Protein AF-A0A9E6DM72-F1 (afdb_monomer_lite)

Secondary structure (DSSP, 8-state):
---------------------------------------------------EEEEE-------EEEEEEEE--STT-HHHHHHHHHHHHHHHHHHHSPPEEE--TT-TT---------SSTTSPPPTTEEESS----EEEEEEEES-B--TTSSTTSGGGGGG--GGGB-TT------SSS---TT-SSSSEETTT---HHHHHHHHHHT-S-S-SS--HHHHHHHHHT-SS-BS-EEEEE-GGG-SEEEEE-SSB-HHHHHHHHHH--TTSEEEEEEE-SS----BPSSBTGGGGG-TT-PPBPBPTHHHH-TTSTT--BTTSPPPTTS--TTT-GGGEETTEET--B--GGGS-GGGTTSSHHHHHS---BPPTHHHHHHHH-SEEETTSTT---GGG--TTTEEE-GGGS-SS-S-PPPP-GGGS-EEEEEEESS-HHHHBPPPPSS-TT---BPPGGGS-HHHHT-BTTSSSPBPPSSGGGS--SSPPTTS--TT-SS--TTT-TT-S-----SSS--PPPSEEEEEEEEEE--STT-SS-S--HHHHHTT---GGGB-TTS-B-SEEEEEEE---HHHHHHHHHH-TTEEEEESS-SBSS-TTSTTBTTHHHHHHHHHHHHHHHS----SSPPPEES-GGGT--EESEEEEEEEES-GGG----STTEEEPPTTTHHHHHHHHHHTTTTSSSS-GGGEEEEEEPBTTSSTTSHHHHHHTT-SS-SSSEEEEEBGGGTBS-GGGS-TTHHHH---EEEEE-TTS-SSPTTPEEEEEEES----

Structure (mmCIF, N/CA/C/O backbone):
data_AF-A0A9E6DM72-F1
#
_entry.id   AF-A0A9E6DM72-F1
#
loop_
_atom_site.group_PDB
_atom_site.id
_atom_site.type_symbol
_atom_site.label_atom_id
_atom_site.label_alt_id
_atom_site.label_comp_id
_atom_site.label_asym_id
_atom_site.label_entity_id
_atom_site.label_seq_id
_atom_site.pdbx_PDB_ins_code
_atom_site.Cartn_x
_atom_site.Cartn_y
_atom_site.Cartn_z
_atom_site.occupancy
_atom_site.B_iso_or_equiv
_atom_site.auth_seq_id
_atom_site.auth_comp_id
_atom_site.auth_asym_id
_atom_site.auth_atom_id
_atom_site.pdbx_PDB_model_num
ATOM 1 N N . MET A 1 1 ? 56.406 -22.895 -2.300 1.00 35.78 1 MET A N 1
ATOM 2 C CA . MET A 1 1 ? 57.219 -22.520 -1.118 1.00 35.78 1 MET A CA 1
ATOM 3 C C . MET A 1 1 ? 56.284 -22.566 0.084 1.00 35.78 1 MET A C 1
ATOM 5 O O . MET A 1 1 ? 55.246 -21.938 0.012 1.00 35.78 1 MET A O 1
ATOM 9 N N . LYS A 1 2 ? 56.427 -23.560 0.980 1.00 28.47 2 LYS A N 1
ATOM 10 C CA . LYS A 1 2 ? 56.952 -23.390 2.361 1.00 28.47 2 LYS A CA 1
ATOM 11 C C . LYS A 1 2 ? 56.254 -22.221 3.076 1.00 28.47 2 LYS A C 1
ATOM 13 O O . LYS A 1 2 ? 56.438 -21.104 2.628 1.00 28.47 2 LYS A O 1
ATOM 18 N N . ARG A 1 3 ? 55.531 -22.354 4.188 1.00 29.00 3 ARG A N 1
ATOM 19 C CA . ARG A 1 3 ? 55.468 -23.288 5.345 1.00 29.00 3 ARG A CA 1
ATOM 20 C C . ARG A 1 3 ? 54.250 -22.790 6.171 1.00 29.00 3 ARG A C 1
ATOM 22 O O . ARG A 1 3 ? 53.951 -21.613 6.061 1.00 29.00 3 ARG A O 1
ATOM 29 N N . ASN A 1 4 ? 53.529 -23.502 7.033 1.00 29.28 4 ASN A N 1
ATOM 30 C CA . ASN A 1 4 ? 53.661 -24.792 7.713 1.00 29.28 4 ASN A CA 1
ATOM 31 C C . ASN A 1 4 ? 52.232 -25.183 8.167 1.00 29.28 4 ASN A C 1
ATOM 33 O O . ASN A 1 4 ? 51.534 -24.356 8.735 1.00 29.28 4 ASN A O 1
ATOM 37 N N . GLN A 1 5 ? 51.738 -26.349 7.748 1.00 29.00 5 GLN A N 1
ATOM 38 C CA . GLN A 1 5 ? 51.547 -27.564 8.569 1.00 29.00 5 GLN A CA 1
ATOM 39 C C . GLN A 1 5 ? 50.177 -27.685 9.274 1.00 29.00 5 GLN A C 1
ATOM 41 O O . GLN A 1 5 ? 50.015 -27.418 10.455 1.00 29.00 5 GLN A O 1
ATOM 46 N N . LEU A 1 6 ? 49.222 -28.184 8.488 1.00 28.50 6 LEU A N 1
ATOM 47 C CA . LEU A 1 6 ? 48.211 -29.205 8.827 1.00 28.50 6 LEU A CA 1
ATOM 48 C C . LEU A 1 6 ? 48.907 -30.572 9.143 1.00 28.50 6 LEU A C 1
ATOM 50 O O . LEU A 1 6 ? 50.114 -30.651 8.885 1.00 28.50 6 LEU A O 1
ATOM 54 N N . PRO A 1 7 ? 48.235 -31.704 9.498 1.00 48.56 7 PRO A N 1
ATOM 55 C CA . PRO A 1 7 ? 46.843 -31.945 9.951 1.00 48.56 7 PRO A CA 1
ATOM 56 C C . PRO A 1 7 ? 46.633 -33.145 10.953 1.00 48.56 7 PRO A C 1
ATOM 58 O O . PRO A 1 7 ? 47.571 -33.823 11.358 1.00 48.56 7 PRO A O 1
ATOM 61 N N . THR A 1 8 ? 45.346 -33.441 11.242 1.00 28.14 8 THR A N 1
ATOM 62 C CA . THR A 1 8 ? 44.664 -34.776 11.328 1.00 28.14 8 THR A CA 1
ATOM 63 C C . THR A 1 8 ? 45.021 -35.827 12.402 1.00 28.14 8 THR A C 1
ATOM 65 O O . THR A 1 8 ? 46.090 -36.422 12.359 1.00 28.14 8 THR A O 1
ATOM 68 N N . SER A 1 9 ? 44.048 -36.113 13.297 1.00 30.16 9 SER A N 1
ATOM 69 C CA . SER A 1 9 ? 43.137 -37.306 13.390 1.00 30.16 9 SER A CA 1
ATOM 70 C C . SER A 1 9 ? 43.592 -38.668 12.795 1.00 30.16 9 SER A C 1
ATOM 72 O O . SER A 1 9 ? 44.440 -38.643 11.909 1.00 30.16 9 SER A O 1
ATOM 74 N N . PRO A 1 10 ? 42.955 -39.848 13.050 1.00 50.75 10 PRO A N 1
ATOM 75 C CA . PRO A 1 10 ? 41.972 -40.306 14.066 1.00 50.75 10 PRO A CA 1
ATOM 76 C C . PRO A 1 10 ? 42.389 -41.654 14.738 1.00 50.75 10 PRO A C 1
ATOM 78 O O . PRO A 1 10 ? 43.410 -42.240 14.394 1.00 50.75 10 PRO A O 1
ATOM 81 N N . SER A 1 11 ? 41.552 -42.222 15.628 1.00 26.94 11 SER A N 1
ATOM 82 C CA . SER A 1 11 ? 40.968 -43.589 15.482 1.00 26.94 11 SER A CA 1
ATOM 83 C C . SER A 1 11 ? 40.665 -44.352 16.800 1.00 26.94 11 SER A C 1
ATOM 85 O O . SER A 1 11 ? 41.531 -44.783 17.547 1.00 26.94 11 SER A O 1
ATOM 87 N N . THR A 1 12 ? 39.358 -44.541 17.024 1.00 30.56 12 THR A N 1
ATOM 88 C CA . THR A 1 12 ? 38.622 -45.786 17.354 1.00 30.56 12 THR A CA 1
ATOM 89 C C . THR A 1 12 ? 38.929 -46.682 18.578 1.00 30.56 12 THR A C 1
ATOM 91 O O . THR A 1 12 ? 39.859 -47.472 18.582 1.00 30.56 12 THR A O 1
ATOM 94 N N . ARG A 1 13 ? 37.883 -46.764 19.426 1.00 32.84 13 ARG A N 1
ATOM 95 C CA . ARG A 1 13 ? 37.069 -47.952 19.816 1.00 32.84 13 ARG A CA 1
ATOM 96 C C . ARG A 1 13 ? 37.582 -48.992 20.845 1.00 32.84 13 ARG A C 1
ATOM 98 O O . ARG A 1 13 ? 38.429 -49.819 20.556 1.00 32.84 13 ARG A O 1
ATOM 105 N N . ARG A 1 14 ? 36.712 -49.125 21.867 1.00 33.16 14 ARG A N 1
ATOM 106 C CA . ARG A 1 14 ? 36.041 -50.337 22.419 1.00 33.16 14 ARG A CA 1
ATOM 107 C C . ARG A 1 14 ? 36.717 -51.208 23.507 1.00 33.16 14 ARG A C 1
ATOM 109 O O . ARG A 1 14 ? 37.596 -52.002 23.224 1.00 33.16 14 ARG A O 1
ATOM 116 N N . ARG A 1 15 ? 35.987 -51.226 24.641 1.00 35.81 15 ARG A N 1
ATOM 117 C CA . ARG A 1 15 ? 35.419 -52.356 25.430 1.00 35.81 15 ARG A CA 1
ATOM 118 C C . ARG A 1 15 ? 36.288 -53.190 26.402 1.00 35.81 15 ARG A C 1
ATOM 120 O O . ARG A 1 15 ? 37.196 -53.890 25.987 1.00 35.81 15 ARG A O 1
ATOM 127 N N . ALA A 1 16 ? 35.712 -53.279 27.616 1.00 32.38 16 ALA A N 1
ATOM 128 C CA . ALA A 1 16 ? 35.421 -54.468 28.447 1.00 32.38 16 ALA A CA 1
ATOM 129 C C . ALA A 1 16 ? 36.362 -54.837 29.622 1.00 32.38 16 ALA A C 1
ATOM 131 O O . ALA A 1 16 ? 37.510 -55.187 29.398 1.00 32.38 16 ALA A O 1
ATOM 132 N N . SER A 1 17 ? 35.756 -54.832 30.833 1.00 35.91 17 SER A N 1
ATOM 133 C CA . SER A 1 17 ? 35.647 -55.936 31.832 1.00 35.91 17 SER A CA 1
ATOM 134 C C . SER A 1 17 ? 36.943 -56.549 32.400 1.00 35.91 17 SER A C 1
ATOM 136 O O . SER A 1 17 ? 37.847 -56.850 31.642 1.00 35.91 17 SER A O 1
ATOM 138 N N . SER A 1 18 ? 37.154 -56.911 33.672 1.00 33.75 18 SER A N 1
ATOM 139 C CA . SER A 1 18 ? 36.399 -57.103 34.929 1.00 33.75 18 SER A CA 1
ATOM 140 C C . SER A 1 18 ? 37.449 -57.331 36.044 1.00 33.75 18 SER A C 1
ATOM 142 O O . SER A 1 18 ? 38.525 -57.822 35.713 1.00 33.75 18 SER A O 1
ATOM 144 N N . ALA A 1 19 ? 37.142 -57.137 37.339 1.00 34.44 19 ALA A N 1
ATOM 145 C CA . ALA A 1 19 ? 37.721 -57.960 38.425 1.00 34.44 19 ALA A CA 1
ATOM 146 C C . ALA A 1 19 ? 37.009 -57.765 39.781 1.00 34.44 19 ALA A C 1
ATOM 148 O O . ALA A 1 19 ? 36.795 -56.648 40.238 1.00 34.44 19 ALA A O 1
ATOM 149 N N . VAL A 1 20 ? 36.697 -58.896 40.415 1.00 39.81 20 VAL A N 1
ATOM 150 C CA . VAL A 1 20 ? 36.174 -59.107 41.778 1.00 39.81 20 VAL A CA 1
ATOM 151 C C . VAL A 1 20 ? 37.319 -59.653 42.643 1.00 39.81 20 VAL A C 1
ATOM 153 O O . VAL A 1 20 ? 38.138 -60.384 42.096 1.00 39.81 20 VAL A O 1
ATOM 156 N N . VAL A 1 21 ? 37.350 -59.368 43.957 1.00 34.91 21 VAL A N 1
ATOM 157 C CA . VAL A 1 21 ? 37.749 -60.284 45.063 1.00 34.91 21 VAL A CA 1
ATOM 158 C C . VAL A 1 21 ? 37.492 -59.604 46.424 1.00 34.91 21 VAL A C 1
ATOM 160 O O . VAL A 1 21 ? 37.647 -58.396 46.572 1.00 34.91 21 VAL A O 1
ATOM 163 N N . ALA A 1 22 ? 37.067 -60.414 47.399 1.00 34.44 22 ALA A N 1
ATOM 164 C CA . ALA A 1 22 ? 36.595 -60.074 48.742 1.00 34.44 22 ALA A CA 1
ATOM 165 C C . ALA A 1 22 ? 37.579 -60.477 49.870 1.00 34.44 22 ALA A C 1
ATOM 167 O O . ALA A 1 22 ? 38.484 -61.276 49.638 1.00 34.44 22 ALA A O 1
ATOM 168 N N . GLY A 1 23 ? 37.302 -60.023 51.106 1.00 33.34 23 GLY A N 1
ATOM 169 C CA . GLY A 1 23 ? 37.720 -60.641 52.389 1.00 33.34 23 GLY A CA 1
ATOM 170 C C . GLY A 1 23 ? 38.287 -59.629 53.407 1.00 33.34 23 GLY A C 1
ATOM 171 O O . GLY A 1 23 ? 39.307 -59.019 53.125 1.00 33.34 23 GLY A O 1
ATOM 172 N N . LEU A 1 24 ? 37.590 -59.243 54.492 1.00 35.78 24 LEU A N 1
ATOM 173 C CA . LEU A 1 24 ? 37.243 -59.927 55.769 1.00 35.78 24 LEU A CA 1
ATOM 174 C C . LEU A 1 24 ? 38.310 -59.794 56.881 1.00 35.78 24 LEU A C 1
ATOM 176 O O . LEU A 1 24 ? 39.439 -60.238 56.710 1.00 35.78 24 LEU A O 1
ATOM 180 N N . GLY A 1 25 ? 37.895 -59.306 58.062 1.00 29.77 25 GLY A N 1
ATOM 181 C CA . GLY A 1 25 ? 38.597 -59.522 59.341 1.00 29.77 25 GLY A CA 1
ATOM 182 C C . GLY A 1 25 ? 38.364 -58.436 60.402 1.00 29.77 25 GLY A C 1
ATOM 183 O O . GLY A 1 25 ? 38.851 -57.324 60.252 1.00 29.77 25 GLY A O 1
ATOM 184 N N . ALA A 1 26 ? 37.653 -58.771 61.485 1.00 36.16 26 ALA A N 1
ATOM 185 C CA . ALA A 1 26 ? 37.288 -57.895 62.607 1.00 36.16 26 ALA A CA 1
ATOM 186 C C . ALA A 1 26 ? 37.856 -58.395 63.952 1.00 36.16 26 ALA A C 1
ATOM 188 O O . ALA A 1 26 ? 38.023 -59.602 64.110 1.00 36.16 26 ALA A O 1
ATOM 189 N N . ALA A 1 27 ? 38.076 -57.475 64.909 1.00 35.88 27 ALA A N 1
ATOM 190 C CA . ALA A 1 27 ? 38.128 -57.638 66.384 1.00 35.88 27 ALA A CA 1
ATOM 191 C C . ALA A 1 27 ? 38.631 -56.312 67.022 1.00 35.88 27 ALA A C 1
ATOM 193 O O . ALA A 1 27 ? 39.508 -55.696 66.433 1.00 35.88 27 ALA A O 1
ATOM 194 N N . SER A 1 28 ? 38.315 -55.821 68.230 1.00 33.97 28 SER A N 1
ATOM 195 C CA . SER A 1 28 ? 37.180 -55.803 69.184 1.00 33.97 28 SER A CA 1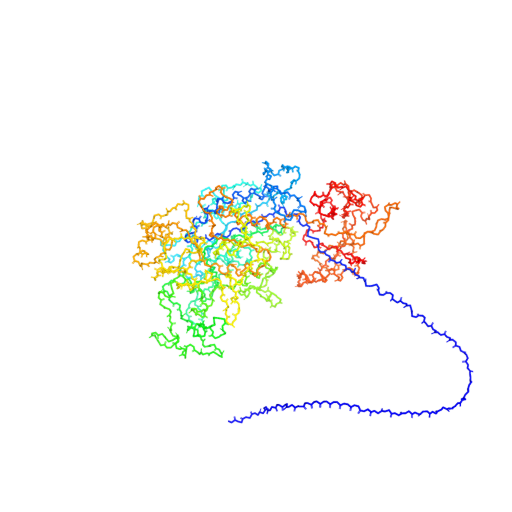
ATOM 196 C C . SER A 1 28 ? 37.674 -55.060 70.464 1.00 33.97 28 SER A C 1
ATOM 198 O O . SER A 1 28 ? 38.885 -55.055 70.677 1.00 33.97 28 SER A O 1
ATOM 200 N N . VAL A 1 29 ? 36.752 -54.574 71.335 1.00 37.91 29 VAL A N 1
ATOM 201 C CA . VAL A 1 29 ? 36.898 -54.075 72.756 1.00 37.91 29 VAL A CA 1
ATOM 202 C C . VAL A 1 29 ? 37.046 -52.530 72.910 1.00 37.91 29 VAL A C 1
ATOM 204 O O . VAL A 1 29 ? 37.916 -51.968 72.266 1.00 37.91 29 VAL A O 1
ATOM 207 N N . ALA A 1 30 ? 36.334 -51.739 73.749 1.00 35.72 30 ALA A N 1
ATOM 208 C CA . ALA A 1 30 ? 35.178 -51.869 74.669 1.00 35.72 30 ALA A CA 1
ATOM 209 C C . ALA A 1 30 ? 34.698 -50.471 75.203 1.00 35.72 30 ALA A C 1
ATOM 211 O O . ALA A 1 30 ? 35.541 -49.610 75.412 1.00 35.72 30 ALA A O 1
ATOM 212 N N . VAL A 1 31 ? 33.373 -50.329 75.467 1.00 40.16 31 VAL A N 1
ATOM 213 C CA . VAL A 1 31 ? 32.625 -49.603 76.558 1.00 40.16 31 VAL A CA 1
ATOM 214 C C . VAL A 1 31 ? 32.970 -48.131 76.903 1.00 40.16 31 VAL A C 1
ATOM 216 O O . VAL A 1 31 ? 34.125 -47.813 77.120 1.00 40.16 31 VAL A O 1
ATOM 219 N N . ALA A 1 32 ? 32.072 -47.193 77.242 1.00 40.47 32 ALA A N 1
ATOM 220 C CA . ALA A 1 32 ? 30.663 -46.837 76.996 1.00 40.47 32 ALA A CA 1
ATOM 221 C C . ALA A 1 32 ? 30.459 -45.463 77.682 1.00 40.47 32 ALA A C 1
ATOM 223 O O . ALA A 1 32 ? 30.837 -45.338 78.843 1.00 40.47 32 ALA A O 1
ATOM 224 N N . LEU A 1 33 ? 29.824 -44.477 77.035 1.00 35.84 33 LEU A N 1
ATOM 225 C CA . LEU A 1 33 ? 29.130 -43.355 77.694 1.00 35.84 33 LEU A CA 1
ATOM 226 C C . LEU A 1 33 ? 27.946 -42.915 76.818 1.00 35.84 33 LEU A C 1
ATOM 228 O O . LEU A 1 33 ? 28.088 -42.725 75.614 1.00 35.84 33 LEU A O 1
ATOM 232 N N . MET A 1 34 ? 26.773 -42.819 77.443 1.00 44.66 34 MET A N 1
ATOM 233 C CA . MET A 1 34 ? 25.487 -42.464 76.841 1.00 44.66 34 MET A CA 1
ATOM 234 C C . MET A 1 34 ? 25.328 -40.952 76.642 1.00 44.66 34 MET A C 1
ATOM 236 O O . MET A 1 34 ? 25.550 -40.212 77.597 1.00 44.66 34 MET A O 1
ATOM 240 N N . SER A 1 35 ? 24.800 -40.531 75.485 1.00 40.69 35 SER A N 1
ATOM 241 C CA . SER A 1 35 ? 23.824 -39.430 75.360 1.00 40.69 35 SER A CA 1
ATOM 242 C C . SER A 1 35 ? 23.337 -39.235 73.910 1.00 40.69 35 SER A C 1
ATOM 244 O O . SER A 1 35 ? 24.127 -39.018 73.001 1.00 40.69 35 SER A O 1
ATOM 246 N N . GLY A 1 36 ? 22.009 -39.255 73.727 1.00 34.88 36 GLY A N 1
ATOM 247 C CA . GLY A 1 36 ? 21.295 -38.459 72.716 1.00 34.88 36 GLY A CA 1
ATOM 248 C C . GLY A 1 36 ? 21.151 -39.028 71.301 1.00 34.88 36 GLY A C 1
ATOM 249 O O . GLY A 1 36 ? 21.964 -38.745 70.430 1.00 34.88 36 GLY A O 1
ATOM 250 N N . CYS A 1 37 ? 20.034 -39.710 71.035 1.00 46.16 37 CYS A N 1
ATOM 251 C CA . CYS A 1 37 ? 19.477 -39.803 69.683 1.00 46.16 37 CYS A CA 1
ATOM 252 C C . CYS A 1 37 ? 19.001 -38.408 69.242 1.00 46.16 37 CYS A C 1
ATOM 254 O O . CYS A 1 37 ? 18.151 -37.819 69.907 1.00 46.16 37 CYS A O 1
ATOM 256 N N . LEU A 1 38 ? 19.513 -37.897 68.123 1.00 38.41 38 LEU A N 1
ATOM 257 C CA . LEU A 1 38 ? 18.875 -36.826 67.355 1.00 38.41 38 LEU A CA 1
ATOM 258 C C . LEU A 1 38 ? 18.624 -37.347 65.942 1.00 38.41 38 LEU A C 1
ATOM 260 O O . LEU A 1 38 ? 19.313 -36.996 64.988 1.00 38.41 38 LEU A O 1
ATOM 264 N N . GLU A 1 39 ? 17.621 -38.210 65.826 1.00 40.19 39 GLU A N 1
ATOM 265 C CA . GLU A 1 39 ? 16.926 -38.425 64.563 1.00 40.19 39 GLU A CA 1
ATOM 266 C C . GLU A 1 39 ? 16.095 -37.164 64.320 1.00 40.19 39 GLU A C 1
ATOM 268 O O . GLU A 1 39 ? 15.029 -36.960 64.900 1.00 40.19 39 GLU A O 1
ATOM 273 N N . ARG A 1 40 ? 16.661 -36.232 63.552 1.00 35.94 40 ARG A N 1
ATOM 274 C CA . ARG A 1 40 ? 15.942 -35.051 63.082 1.00 35.94 40 ARG A CA 1
ATOM 275 C C . ARG A 1 40 ? 14.946 -35.561 62.033 1.00 35.94 40 ARG A C 1
ATOM 277 O O . ARG A 1 40 ? 15.410 -36.101 61.028 1.00 35.94 40 ARG A O 1
ATOM 284 N N . PRO A 1 41 ? 13.621 -35.441 62.228 1.00 37.75 41 PRO A N 1
ATOM 285 C CA . PRO A 1 41 ? 12.694 -35.799 61.173 1.00 37.75 41 PRO A CA 1
ATOM 286 C C . PRO A 1 41 ? 12.958 -34.837 60.020 1.00 37.75 41 PRO A C 1
ATOM 288 O O . PRO A 1 41 ? 12.916 -33.617 60.196 1.00 37.75 41 PRO A O 1
ATOM 291 N N . VAL A 1 42 ? 13.275 -35.383 58.850 1.00 43.62 42 VAL A N 1
ATOM 292 C CA . VAL A 1 42 ? 13.156 -34.629 57.608 1.00 43.62 42 VAL A CA 1
ATOM 293 C C . VAL A 1 42 ? 11.663 -34.376 57.456 1.00 43.62 42 VAL A C 1
ATOM 295 O O . VAL A 1 42 ? 10.901 -35.304 57.193 1.00 43.62 42 VAL A O 1
ATOM 298 N N . ALA A 1 43 ? 11.236 -33.142 57.723 1.00 38.56 43 ALA A N 1
ATOM 299 C CA . ALA A 1 43 ? 9.917 -32.696 57.318 1.00 38.56 43 ALA A CA 1
ATOM 300 C C . ALA A 1 43 ? 9.830 -32.918 55.806 1.00 38.56 43 ALA A C 1
ATOM 302 O O . ALA A 1 43 ? 10.712 -32.467 55.071 1.00 38.56 43 ALA A O 1
ATOM 303 N N . GLY A 1 44 ? 8.816 -33.656 55.357 1.00 35.34 44 GLY A N 1
ATOM 304 C CA . GLY A 1 44 ? 8.468 -33.669 53.947 1.00 35.34 44 GLY A CA 1
ATOM 305 C C . GLY A 1 44 ? 8.187 -32.229 53.551 1.00 35.34 44 GLY A C 1
ATOM 306 O O . GLY A 1 44 ? 7.218 -31.639 54.020 1.00 35.34 44 GLY A O 1
ATOM 307 N N . ILE A 1 45 ? 9.079 -31.642 52.760 1.00 30.84 45 ILE A N 1
ATOM 308 C CA . ILE A 1 45 ? 8.734 -30.457 51.993 1.00 30.84 45 ILE A CA 1
ATOM 309 C C . ILE A 1 45 ? 7.814 -31.008 50.914 1.00 30.84 45 ILE A C 1
ATOM 311 O O . ILE A 1 45 ? 8.287 -31.693 50.010 1.00 30.84 45 ILE A O 1
ATOM 315 N N . GLU A 1 46 ? 6.508 -30.793 51.050 1.00 28.34 46 GLU A N 1
ATOM 316 C CA . GLU A 1 46 ? 5.648 -30.788 49.874 1.00 28.34 46 GLU A CA 1
ATOM 317 C C . GLU A 1 46 ? 6.136 -29.612 49.024 1.00 28.34 46 GLU A C 1
ATOM 319 O O . GLU A 1 46 ? 6.036 -28.467 49.480 1.00 28.34 46 GLU A O 1
ATOM 324 N N . PRO A 1 47 ? 6.747 -29.842 47.848 1.00 29.52 47 PRO A N 1
ATOM 325 C CA . PRO A 1 47 ? 7.034 -28.742 46.954 1.00 29.52 47 PRO A CA 1
ATOM 326 C C . PRO A 1 47 ? 5.677 -28.215 46.491 1.00 29.52 47 PRO A C 1
ATOM 328 O O . PRO A 1 47 ? 5.034 -28.805 45.629 1.00 29.52 47 PRO A O 1
ATOM 331 N N . ARG A 1 48 ? 5.211 -27.118 47.090 1.00 31.62 48 ARG A N 1
ATOM 332 C CA . ARG A 1 48 ? 4.207 -26.284 46.443 1.00 31.62 48 ARG A CA 1
ATOM 333 C C . ARG A 1 48 ? 4.946 -25.546 45.341 1.00 31.62 48 ARG A C 1
ATOM 335 O O . ARG A 1 48 ? 5.656 -24.583 45.615 1.00 31.62 48 ARG A O 1
ATOM 342 N N . THR A 1 49 ? 4.844 -26.035 44.111 1.00 38.09 49 THR A N 1
ATOM 343 C CA . THR A 1 49 ? 5.063 -25.166 42.961 1.00 38.09 49 THR A CA 1
ATOM 344 C C . THR A 1 49 ? 3.980 -24.099 43.058 1.00 38.09 49 THR A C 1
ATOM 346 O O . THR A 1 49 ? 2.791 -24.399 42.963 1.00 38.09 49 THR A O 1
ATOM 349 N N . THR A 1 50 ? 4.360 -22.862 43.365 1.00 43.44 50 THR A N 1
ATOM 350 C CA . THR A 1 50 ? 3.477 -21.717 43.155 1.00 43.44 50 THR A CA 1
ATOM 351 C C . THR A 1 50 ? 3.338 -21.581 41.647 1.00 43.44 50 THR A C 1
ATOM 353 O O . THR A 1 50 ? 4.130 -20.893 41.012 1.00 43.44 50 THR A O 1
ATOM 356 N N . ASN A 1 51 ? 2.403 -22.327 41.059 1.00 50.50 51 ASN A N 1
ATOM 357 C CA . ASN A 1 51 ? 1.975 -22.097 39.689 1.00 50.50 51 ASN A CA 1
ATOM 358 C C . ASN A 1 51 ? 1.274 -20.739 39.715 1.00 50.50 51 ASN A C 1
ATOM 360 O O . ASN A 1 51 ? 0.115 -20.642 40.122 1.00 50.50 51 ASN A O 1
ATOM 364 N N . VAL A 1 52 ? 2.040 -19.688 39.429 1.00 54.16 52 VAL A N 1
ATOM 365 C CA . VAL A 1 52 ? 1.513 -18.350 39.198 1.00 54.16 52 VAL A CA 1
ATOM 366 C C . VAL A 1 52 ? 1.252 -18.280 37.711 1.00 54.16 52 VAL A C 1
ATOM 368 O O . VAL A 1 52 ? 2.190 -18.314 36.919 1.00 54.16 52 VAL A O 1
ATOM 371 N N . PHE A 1 53 ? -0.015 -18.262 37.337 1.00 58.84 53 PHE A N 1
ATOM 372 C CA . PHE A 1 53 ? -0.388 -18.024 35.954 1.00 58.84 53 PHE A CA 1
ATOM 373 C C . PHE A 1 53 ? -0.678 -16.537 35.793 1.00 58.84 53 PHE A C 1
ATOM 375 O O . PHE A 1 53 ? -1.431 -15.983 36.596 1.00 58.84 53 PHE A O 1
ATOM 382 N N . VAL A 1 54 ? -0.103 -15.919 34.767 1.00 55.75 54 VAL A N 1
ATOM 383 C CA . VAL A 1 54 ? -0.284 -14.503 34.446 1.00 55.75 54 VAL A CA 1
ATOM 384 C C . VAL A 1 54 ? -0.770 -14.395 33.011 1.00 55.75 54 VAL A C 1
ATOM 386 O O . VAL A 1 54 ? -0.148 -14.968 32.124 1.00 55.75 54 VAL A O 1
ATOM 389 N N . ASP A 1 55 ? -1.860 -13.666 32.798 1.00 57.59 55 ASP A N 1
ATOM 390 C CA . ASP A 1 55 ? -2.386 -13.384 31.461 1.00 57.59 55 ASP A CA 1
ATOM 391 C C . ASP A 1 55 ? -2.796 -11.923 31.332 1.00 57.59 55 ASP A C 1
ATOM 393 O O . ASP A 1 55 ? -3.144 -11.267 32.318 1.00 57.59 55 ASP A O 1
ATOM 397 N N . ARG A 1 56 ? -2.678 -11.388 30.121 1.00 60.22 56 ARG A N 1
ATOM 398 C CA . ARG A 1 56 ? -2.941 -9.985 29.828 1.00 60.22 56 ARG A CA 1
ATOM 399 C C . ARG A 1 56 ? -4.415 -9.813 29.509 1.00 60.22 56 ARG A C 1
ATOM 401 O O . ARG A 1 56 ? -4.945 -10.445 28.603 1.00 60.22 56 ARG A O 1
ATOM 408 N N . ILE A 1 57 ? -5.049 -8.854 30.170 1.00 60.22 57 ILE A N 1
ATOM 409 C CA . ILE A 1 57 ? -6.424 -8.499 29.841 1.00 60.22 57 ILE A CA 1
ATOM 410 C C . ILE A 1 57 ? -6.394 -7.468 28.708 1.00 60.22 57 ILE A C 1
ATOM 412 O O . ILE A 1 57 ? -5.919 -6.343 28.877 1.00 60.22 57 ILE A O 1
ATOM 416 N N . GLN A 1 58 ? -6.871 -7.868 27.530 1.00 53.59 58 GLN A N 1
ATOM 417 C CA . GLN A 1 58 ? -7.084 -6.987 26.378 1.00 53.59 58 GLN A CA 1
ATOM 418 C C . GLN A 1 58 ? -8.390 -6.214 26.609 1.00 53.59 58 GLN A C 1
ATOM 420 O O . GLN A 1 58 ? -9.473 -6.717 26.336 1.00 53.59 58 GLN A O 1
ATOM 425 N N . GLN A 1 59 ? -8.285 -5.031 27.215 1.00 50.16 59 GLN A N 1
ATOM 426 C CA . GLN A 1 59 ? -9.425 -4.298 27.781 1.00 50.16 59 GLN A CA 1
ATOM 427 C C . GLN A 1 59 ? -9.935 -3.119 26.964 1.00 50.16 59 GLN A C 1
ATOM 429 O O . GLN A 1 59 ? -10.927 -2.509 27.353 1.00 50.16 59 GLN A O 1
ATOM 434 N N . ASN A 1 60 ? -9.302 -2.772 25.850 1.00 47.72 60 ASN A N 1
ATOM 435 C CA . ASN A 1 60 ? -9.742 -1.589 25.133 1.00 47.72 60 ASN A CA 1
ATOM 436 C C . ASN A 1 60 ? -11.016 -1.945 24.362 1.00 47.72 60 ASN A C 1
ATOM 438 O O . ASN A 1 60 ? -10.950 -2.595 23.324 1.00 47.72 60 ASN A O 1
ATOM 442 N N . ALA A 1 61 ? -12.173 -1.510 24.864 1.00 54.47 61 ALA A N 1
ATOM 443 C CA . ALA A 1 61 ? -13.288 -1.198 23.986 1.00 54.47 61 ALA A CA 1
ATOM 444 C C . ALA A 1 61 ? -12.790 -0.063 23.082 1.00 54.47 61 ALA A C 1
ATOM 446 O O . ALA A 1 61 ? -12.761 1.095 23.487 1.00 54.47 61 ALA A O 1
ATOM 447 N N . VAL A 1 62 ? -12.245 -0.420 21.921 1.00 67.12 62 VAL A N 1
ATOM 448 C CA . VAL A 1 62 ? -11.734 0.558 20.965 1.00 67.12 62 VAL A CA 1
ATOM 449 C C . VAL A 1 62 ? -12.939 1.213 20.309 1.00 67.12 62 VAL A C 1
ATOM 451 O O . VAL A 1 62 ? -13.647 0.584 19.528 1.00 67.12 62 VAL A O 1
ATOM 454 N N . ASP A 1 63 ? -13.176 2.474 20.644 1.00 74.75 63 ASP A N 1
ATOM 455 C CA . ASP A 1 63 ? -14.293 3.279 20.147 1.00 74.75 63 ASP A CA 1
ATOM 456 C C . ASP A 1 63 ? -13.861 4.326 19.102 1.00 74.75 63 ASP A C 1
ATOM 458 O O . ASP A 1 63 ? -14.698 5.063 18.577 1.00 74.75 63 ASP A O 1
ATOM 462 N N . LYS A 1 64 ? -12.563 4.362 18.763 1.00 87.81 64 LYS A N 1
ATOM 463 C CA . LYS A 1 64 ? -11.937 5.311 17.830 1.00 87.81 64 LYS A CA 1
ATOM 464 C C . LYS A 1 64 ? -11.155 4.601 16.740 1.00 87.81 64 LYS A C 1
ATOM 466 O O . LYS A 1 64 ? -10.366 3.699 17.027 1.00 87.81 64 LYS A O 1
ATOM 471 N N . ILE A 1 65 ? -11.304 5.056 15.498 1.00 93.19 65 ILE A N 1
ATOM 472 C CA . ILE A 1 65 ? -10.584 4.496 14.347 1.00 93.19 65 ILE A CA 1
ATOM 473 C C . ILE A 1 65 ? -9.936 5.604 13.510 1.00 93.19 65 ILE A C 1
ATOM 475 O O . ILE A 1 65 ? -10.606 6.540 13.087 1.00 93.19 65 ILE A O 1
ATOM 479 N N . ASP A 1 66 ? -8.651 5.467 13.198 1.00 96.94 66 ASP A N 1
ATOM 480 C CA . ASP A 1 66 ? -7.947 6.284 12.209 1.00 96.94 66 ASP A CA 1
ATOM 481 C C . ASP A 1 66 ? -7.689 5.443 10.946 1.00 96.94 66 ASP A C 1
ATOM 483 O O . ASP A 1 66 ? -6.888 4.506 10.940 1.00 96.94 66 ASP A O 1
ATOM 487 N N . LEU A 1 67 ? -8.381 5.769 9.854 1.00 97.88 67 LEU A N 1
ATOM 488 C CA . LEU A 1 67 ? -8.237 5.128 8.548 1.00 97.88 67 LEU A CA 1
ATOM 489 C C . LEU A 1 67 ? -7.330 5.975 7.653 1.00 97.88 67 LEU A C 1
ATOM 491 O O . LEU A 1 67 ? -7.677 7.106 7.311 1.00 97.88 67 LEU A O 1
ATOM 495 N N . LEU A 1 68 ? -6.191 5.430 7.230 1.00 98.50 68 LEU A N 1
ATOM 496 C CA . LEU A 1 68 ? -5.316 6.073 6.252 1.00 98.50 68 LEU A CA 1
ATOM 497 C C . LEU A 1 68 ? -5.346 5.313 4.928 1.00 98.50 68 LEU A C 1
ATOM 499 O O . LEU A 1 68 ? -4.903 4.170 4.857 1.00 98.50 68 LEU A O 1
ATOM 503 N N . PHE A 1 69 ? -5.796 5.974 3.867 1.00 98.31 69 PHE A N 1
ATOM 504 C CA . PHE A 1 69 ? -5.756 5.449 2.508 1.00 98.31 69 PHE A CA 1
ATOM 505 C C . PHE A 1 69 ? -4.528 5.972 1.765 1.00 98.31 69 PHE A C 1
ATOM 507 O O . PHE A 1 69 ? -4.407 7.172 1.527 1.00 98.31 69 PHE A O 1
ATOM 514 N N . MET A 1 70 ? -3.643 5.067 1.355 1.00 98.00 70 MET A N 1
ATOM 515 C CA . MET A 1 70 ? -2.608 5.342 0.362 1.00 98.00 70 MET A CA 1
ATOM 516 C C . MET A 1 70 ? -3.149 4.904 -0.994 1.00 98.00 70 MET A C 1
ATOM 518 O O . MET A 1 70 ? -3.334 3.712 -1.244 1.00 98.00 70 MET A O 1
ATOM 522 N N . LEU A 1 71 ? -3.461 5.878 -1.844 1.00 97.62 71 LEU A N 1
ATOM 523 C CA . LEU A 1 71 ? -4.025 5.637 -3.163 1.00 97.62 71 LEU A CA 1
ATOM 524 C C . LEU A 1 71 ? -2.981 5.947 -4.217 1.00 97.62 71 LEU A C 1
ATOM 526 O O . LEU A 1 71 ? -2.538 7.087 -4.355 1.00 97.62 71 LEU A O 1
ATOM 530 N N . ASP A 1 72 ? -2.615 4.937 -4.985 1.00 96.44 72 ASP A N 1
ATOM 531 C CA . ASP A 1 72 ? -1.761 5.145 -6.131 1.00 96.44 72 ASP A CA 1
ATOM 532 C C . ASP A 1 72 ? -2.411 6.131 -7.104 1.00 96.44 72 ASP A C 1
ATOM 534 O O . ASP A 1 72 ? -3.609 6.041 -7.409 1.00 96.44 72 ASP A O 1
ATOM 538 N N . ASN A 1 73 ? -1.618 7.108 -7.532 1.00 93.81 73 ASN A N 1
ATOM 539 C CA . ASN A 1 73 ? -2.011 8.101 -8.513 1.00 93.81 73 ASN A CA 1
ATOM 540 C C . ASN A 1 73 ? -1.216 7.978 -9.815 1.00 93.81 73 ASN A C 1
ATOM 542 O O . ASN A 1 73 ? -1.181 8.935 -10.593 1.00 93.81 73 ASN A O 1
ATOM 546 N N . SER A 1 74 ? -0.597 6.824 -10.070 1.00 91.00 74 SER A N 1
ATOM 547 C CA . SER A 1 74 ? -0.048 6.474 -11.376 1.00 91.00 74 SER A CA 1
ATOM 548 C C . SER A 1 74 ? -1.144 6.388 -12.446 1.00 91.00 74 SER A C 1
ATOM 550 O O . SER A 1 74 ? -2.353 6.436 -12.180 1.00 91.00 74 SER A O 1
ATOM 552 N N . ARG A 1 75 ? -0.719 6.330 -13.709 1.00 88.12 75 ARG A N 1
ATOM 553 C CA . ARG A 1 75 ? -1.643 6.262 -14.847 1.00 88.12 75 ARG A CA 1
ATOM 554 C C . ARG A 1 75 ? -2.369 4.918 -14.837 1.00 88.12 75 ARG A C 1
ATOM 556 O O . ARG A 1 75 ? -1.732 3.895 -14.644 1.00 88.12 75 ARG A O 1
ATOM 563 N N . SER A 1 76 ? -3.663 4.915 -15.171 1.00 89.00 76 SER A N 1
ATOM 564 C CA . SER A 1 76 ? -4.570 3.746 -15.169 1.00 89.00 76 SER A CA 1
ATOM 565 C C . SER A 1 76 ? -5.248 3.437 -13.829 1.00 89.00 76 SER A C 1
ATOM 567 O O . SER A 1 76 ? -6.038 2.488 -13.724 1.00 89.00 76 SER A O 1
ATOM 569 N N . MET A 1 77 ? -5.021 4.270 -12.812 1.00 94.00 77 MET A N 1
ATOM 570 C CA . MET A 1 77 ? -5.671 4.137 -11.509 1.00 94.00 77 MET A CA 1
ATOM 571 C C . MET A 1 77 ? -7.113 4.656 -11.473 1.00 94.00 77 MET A C 1
ATOM 573 O O . MET A 1 77 ? -7.857 4.284 -10.563 1.00 94.00 77 MET A O 1
ATOM 577 N N . ALA A 1 78 ? -7.560 5.450 -12.454 1.00 92.06 78 ALA A N 1
ATOM 578 C CA . ALA A 1 78 ? -8.885 6.082 -12.419 1.00 92.06 78 ALA A CA 1
ATOM 579 C C . ALA A 1 78 ? -10.058 5.086 -12.279 1.00 92.06 78 ALA A C 1
ATOM 581 O O . ALA A 1 78 ? -10.977 5.310 -11.481 1.00 92.06 78 ALA A O 1
ATOM 582 N N . ASP A 1 79 ? -10.026 3.962 -13.003 1.00 93.62 79 ASP A N 1
ATOM 583 C CA . ASP A 1 79 ? -11.091 2.949 -12.934 1.00 93.62 79 ASP A CA 1
ATOM 584 C C . ASP A 1 79 ? -11.122 2.274 -11.553 1.00 93.62 79 ASP A C 1
ATOM 586 O O . ASP A 1 79 ? -12.179 2.064 -10.959 1.00 93.62 79 ASP A O 1
ATOM 590 N N . LYS A 1 80 ? -9.941 2.013 -10.986 1.00 96.56 80 LYS A N 1
ATOM 591 C CA . LYS A 1 80 ? -9.759 1.379 -9.673 1.00 96.56 80 LYS A CA 1
ATOM 592 C C . LYS A 1 80 ? -10.216 2.309 -8.553 1.00 96.56 80 LYS A C 1
ATOM 594 O O . LYS A 1 80 ? -10.936 1.886 -7.655 1.00 96.56 80 LYS A O 1
ATOM 599 N N . GLN A 1 81 ? -9.872 3.592 -8.632 1.00 95.50 81 GLN A N 1
ATOM 600 C CA . GLN A 1 81 ? -10.361 4.614 -7.705 1.00 95.50 81 GLN A CA 1
ATOM 601 C C . GLN A 1 81 ? -11.888 4.766 -7.789 1.00 95.50 81 GLN A C 1
ATOM 603 O O . GLN A 1 81 ? -12.539 4.951 -6.764 1.00 95.50 81 GLN A O 1
ATOM 608 N N . THR A 1 82 ? -12.483 4.618 -8.979 1.00 94.62 82 THR A N 1
ATOM 609 C CA . THR A 1 82 ? -13.947 4.620 -9.156 1.00 94.62 82 THR A CA 1
ATOM 610 C C . THR A 1 82 ? -14.608 3.420 -8.475 1.00 94.62 82 THR A C 1
ATOM 612 O O . THR A 1 82 ? -15.620 3.581 -7.791 1.00 94.62 82 THR A O 1
ATOM 615 N N . LEU A 1 83 ? -14.018 2.228 -8.595 1.00 96.31 83 LEU A N 1
ATOM 616 C CA . LEU A 1 83 ? -14.489 1.030 -7.896 1.00 96.31 83 LEU A CA 1
ATOM 617 C C . LEU A 1 83 ? -14.354 1.157 -6.372 1.00 96.31 83 LEU A C 1
ATOM 619 O O . LEU A 1 83 ? -15.274 0.776 -5.649 1.00 96.31 83 LEU A O 1
ATOM 623 N N . LEU A 1 84 ? -13.259 1.747 -5.877 1.00 97.06 84 LEU A N 1
ATOM 624 C CA . LEU A 1 84 ? -13.098 2.038 -4.449 1.00 97.06 84 LEU A CA 1
ATOM 625 C C . LEU A 1 84 ? -14.133 3.052 -3.962 1.00 97.06 84 LEU A C 1
ATOM 627 O O . LEU A 1 84 ? -14.777 2.823 -2.943 1.00 97.06 84 LEU A O 1
ATOM 631 N N . ALA A 1 85 ? -14.345 4.135 -4.710 1.00 94.50 85 ALA A N 1
ATOM 632 C CA . ALA A 1 85 ? -15.354 5.142 -4.401 1.00 94.50 85 ALA A CA 1
ATOM 633 C C . ALA A 1 85 ? -16.769 4.543 -4.314 1.00 94.50 85 ALA A C 1
ATOM 635 O O . ALA A 1 85 ? -17.565 4.970 -3.481 1.00 94.50 85 ALA A O 1
ATOM 636 N N . ALA A 1 86 ? -17.080 3.523 -5.119 1.00 94.69 86 ALA A N 1
ATOM 637 C CA . ALA A 1 86 ? -18.352 2.809 -5.037 1.00 94.69 86 ALA A CA 1
ATOM 638 C C . ALA A 1 86 ? -18.481 1.918 -3.784 1.00 94.69 86 ALA A C 1
ATOM 640 O O . ALA A 1 86 ? -19.602 1.669 -3.346 1.00 94.69 86 ALA A O 1
ATOM 641 N N . ALA A 1 87 ? -17.366 1.469 -3.197 1.00 94.94 87 ALA A N 1
ATOM 642 C CA . ALA A 1 87 ? -17.330 0.660 -1.974 1.00 94.94 87 ALA A CA 1
ATOM 643 C C . ALA A 1 87 ? -17.224 1.501 -0.682 1.00 94.94 87 ALA A C 1
ATOM 645 O O . ALA A 1 87 ? -17.474 0.994 0.411 1.00 94.94 87 ALA A O 1
ATOM 646 N N . VAL A 1 88 ? -16.896 2.796 -0.785 1.00 93.44 88 VAL A N 1
ATOM 647 C CA . VAL A 1 88 ? -16.833 3.731 0.356 1.00 93.44 88 VAL A CA 1
ATOM 648 C C . VAL A 1 88 ? -18.112 3.728 1.211 1.00 93.44 88 VAL A C 1
ATOM 650 O O . VAL A 1 88 ? -17.989 3.654 2.436 1.00 93.44 88 VAL A O 1
ATOM 653 N N . PRO A 1 89 ? -19.334 3.786 0.636 1.00 92.19 89 PRO A N 1
ATOM 654 C CA . PRO A 1 89 ? -20.553 3.724 1.435 1.00 92.19 89 PRO A CA 1
ATOM 655 C C . PRO A 1 89 ? -20.666 2.422 2.228 1.00 92.19 89 PRO A C 1
ATOM 657 O O . PRO A 1 89 ? -21.071 2.463 3.385 1.00 92.19 89 PRO A O 1
ATOM 660 N N . ASP A 1 90 ? -20.282 1.288 1.638 1.00 91.12 90 ASP A N 1
ATOM 661 C CA . ASP A 1 90 ? -20.339 -0.018 2.299 1.00 91.12 90 ASP A CA 1
ATOM 662 C C . ASP A 1 90 ? -19.387 -0.056 3.504 1.00 91.12 90 ASP A C 1
ATOM 664 O O . ASP A 1 90 ? -19.778 -0.504 4.582 1.00 91.12 90 ASP A O 1
ATOM 668 N N . LEU A 1 91 ? -18.182 0.509 3.355 1.00 93.00 91 LEU A N 1
ATOM 669 C CA . LEU A 1 91 ? -17.199 0.618 4.434 1.00 93.00 91 LEU A CA 1
ATOM 670 C C . LEU A 1 91 ? -17.723 1.447 5.607 1.00 93.00 91 LEU A C 1
ATOM 672 O O . LEU A 1 91 ? -17.751 0.983 6.746 1.00 93.00 91 LEU A O 1
ATOM 676 N N . VAL A 1 92 ? -18.133 2.686 5.336 1.00 91.62 92 VAL A N 1
ATOM 677 C CA . VAL A 1 92 ? -18.485 3.612 6.415 1.00 91.62 92 VAL A CA 1
ATOM 678 C C . VAL A 1 92 ? -19.812 3.231 7.063 1.00 91.62 92 VAL A C 1
ATOM 680 O O . VAL A 1 92 ? -19.931 3.280 8.288 1.00 91.62 92 VAL A O 1
ATOM 683 N N . ASN A 1 93 ? -20.801 2.795 6.277 1.00 89.88 93 ASN A N 1
ATOM 684 C CA . ASN A 1 93 ? -22.078 2.351 6.832 1.00 89.88 93 ASN A CA 1
ATOM 685 C C . ASN A 1 93 ? -21.901 1.116 7.710 1.00 89.88 93 ASN A C 1
ATOM 687 O O . ASN A 1 93 ? -22.542 1.045 8.747 1.00 89.88 93 ASN A O 1
ATOM 691 N N . ARG A 1 94 ? -21.029 0.169 7.347 1.00 88.31 94 ARG A N 1
ATOM 692 C CA . ARG A 1 94 ? -20.813 -1.028 8.164 1.00 88.31 94 ARG A CA 1
ATOM 693 C C . ARG A 1 94 ? -20.001 -0.735 9.433 1.00 88.31 94 ARG A C 1
ATOM 695 O O . ARG A 1 94 ? -20.258 -1.358 10.447 1.00 88.31 94 ARG A O 1
ATOM 702 N N . LEU A 1 95 ? -19.104 0.257 9.442 1.00 90.31 95 LEU A N 1
ATOM 703 C CA . LEU A 1 95 ? -18.437 0.701 10.682 1.00 90.31 95 LEU A CA 1
ATOM 704 C C . LEU A 1 95 ? -19.386 1.463 11.627 1.00 90.31 95 LEU A C 1
ATOM 706 O O . LEU A 1 95 ? -19.376 1.251 12.837 1.00 90.31 95 LEU A O 1
ATOM 710 N N . THR A 1 96 ? -20.225 2.339 11.071 1.00 89.75 96 THR A N 1
ATOM 711 C CA . THR A 1 96 ? -21.126 3.222 11.842 1.00 89.75 96 THR A CA 1
ATOM 712 C C . THR A 1 96 ? -22.480 2.589 12.158 1.00 89.75 96 THR A C 1
ATOM 714 O O . THR A 1 96 ? -23.199 3.055 13.034 1.00 89.75 96 THR A O 1
ATOM 717 N N . ASN A 1 97 ? -22.853 1.534 11.442 1.00 87.25 97 ASN A N 1
ATOM 718 C CA . ASN A 1 97 ? -24.045 0.724 11.648 1.00 87.25 97 ASN A CA 1
ATOM 719 C C . ASN A 1 97 ? -23.692 -0.730 11.274 1.00 87.25 97 ASN A C 1
ATOM 721 O O . ASN A 1 97 ? -23.977 -1.170 10.160 1.00 87.25 97 ASN A O 1
ATOM 725 N N . PRO A 1 98 ? -23.043 -1.487 12.172 1.00 85.38 98 PRO A N 1
ATOM 726 C CA . PRO A 1 98 ? -22.571 -2.839 11.874 1.00 85.38 98 PRO A CA 1
ATOM 727 C C . PRO A 1 98 ? -23.714 -3.823 11.642 1.00 85.38 98 PRO A C 1
ATOM 729 O O . PRO A 1 98 ? -24.810 -3.649 12.187 1.00 85.38 98 PRO A O 1
ATOM 732 N N . ARG A 1 99 ? -23.471 -4.843 10.809 1.00 83.44 99 ARG A N 1
ATOM 733 C CA . ARG A 1 99 ? -24.480 -5.861 10.460 1.00 83.44 99 ARG A CA 1
ATOM 734 C C . ARG A 1 99 ? -24.846 -6.706 11.683 1.00 83.44 99 ARG A C 1
ATOM 736 O O . ARG A 1 99 ? -24.008 -6.939 12.553 1.00 83.44 99 ARG A O 1
ATOM 743 N N . CYS A 1 100 ? -26.074 -7.215 11.709 1.00 79.50 100 CYS A N 1
ATOM 744 C CA . CYS A 1 100 ? -26.472 -8.249 12.657 1.00 79.50 100 CYS A CA 1
ATOM 745 C C . CYS A 1 100 ? -26.064 -9.630 12.124 1.00 79.50 100 CYS A C 1
ATOM 747 O O . CYS A 1 100 ? -26.284 -9.945 10.955 1.00 79.50 100 CYS A O 1
ATOM 749 N N . GLN A 1 101 ? -25.446 -10.442 12.973 1.00 73.06 101 GLN A N 1
ATOM 750 C CA . GLN A 1 101 ? -25.016 -11.807 12.708 1.00 73.06 101 GLN A CA 1
ATOM 751 C C . GLN A 1 101 ? -25.689 -12.755 13.706 1.00 73.06 101 GLN A C 1
ATOM 753 O O . GLN A 1 101 ? -25.939 -12.400 14.861 1.00 73.06 101 GLN A O 1
ATOM 758 N N . GLN A 1 102 ? -26.023 -13.960 13.247 1.00 62.34 102 GLN A N 1
ATOM 759 C CA . GLN A 1 102 ? -26.642 -14.986 14.079 1.00 62.34 102 GLN A CA 1
ATOM 760 C C . GLN A 1 102 ? -25.576 -15.654 14.948 1.00 62.34 102 GLN A C 1
ATOM 762 O O . GLN A 1 102 ? -24.550 -16.099 14.439 1.00 62.34 102 GLN A O 1
ATOM 767 N N . GLN A 1 103 ? -25.821 -15.753 16.252 1.00 47.97 103 GLN A N 1
ATOM 768 C CA . GLN A 1 103 ? -24.927 -16.449 17.174 1.00 47.97 103 GLN A CA 1
ATOM 769 C C . GLN A 1 103 ? -25.430 -17.891 17.356 1.00 47.97 103 GLN A C 1
ATOM 771 O O . GLN A 1 103 ? -26.170 -18.158 18.300 1.00 47.97 103 GLN A O 1
ATOM 776 N N . ASP A 1 104 ? -25.086 -18.815 16.447 1.00 44.72 104 ASP A N 1
ATOM 777 C CA . ASP A 1 104 ? -25.290 -20.256 16.685 1.00 44.72 104 ASP A CA 1
ATOM 778 C C . ASP A 1 104 ? -23.941 -20.945 16.979 1.00 44.72 104 ASP A C 1
ATOM 780 O O . ASP A 1 104 ? -23.125 -21.109 16.070 1.00 44.72 104 ASP A O 1
ATOM 784 N N . PRO A 1 105 ? -23.663 -21.323 18.241 1.00 40.94 105 PRO A N 1
ATOM 785 C CA . PRO A 1 105 ? -22.419 -21.992 18.618 1.00 40.94 105 PRO A CA 1
ATOM 786 C C . PRO A 1 105 ? -22.299 -23.444 18.110 1.00 40.94 105 PRO A C 1
ATOM 788 O O . PRO A 1 105 ? -21.209 -24.005 18.205 1.00 40.94 105 PRO A O 1
ATOM 791 N N . ASP A 1 106 ? -23.363 -24.048 17.559 1.00 40.81 106 ASP A N 1
ATOM 792 C CA . ASP A 1 106 ? -23.374 -25.444 17.088 1.00 40.81 106 ASP A CA 1
ATOM 793 C C . ASP A 1 106 ? -23.510 -25.602 15.553 1.00 40.81 106 ASP A C 1
ATOM 795 O O . ASP A 1 106 ? -23.510 -26.736 15.053 1.00 40.81 106 ASP A O 1
ATOM 799 N N . ASP A 1 107 ? -23.602 -24.518 14.769 1.00 43.66 107 ASP A N 1
ATOM 800 C CA . ASP A 1 107 ? -23.760 -24.637 13.311 1.00 43.66 107 ASP A CA 1
ATOM 801 C C . ASP A 1 107 ? -22.423 -24.852 12.581 1.00 43.66 107 ASP A C 1
ATOM 803 O O . ASP A 1 107 ? -21.795 -23.941 12.043 1.00 43.66 107 ASP A O 1
ATOM 807 N N . ALA A 1 108 ? -22.011 -26.117 12.500 1.00 37.22 108 ALA A N 1
ATOM 808 C CA . ALA A 1 108 ? -20.904 -26.576 11.660 1.00 37.22 108 ALA A CA 1
ATOM 809 C C . ALA A 1 108 ? -21.156 -26.423 10.139 1.00 37.22 108 ALA A C 1
ATOM 811 O O . ALA A 1 108 ? -20.292 -26.819 9.353 1.00 37.22 108 ALA A O 1
ATOM 812 N N . ASN A 1 109 ? -22.310 -25.886 9.713 1.00 38.84 109 ASN A N 1
ATOM 813 C CA . ASN A 1 109 ? -22.664 -25.697 8.304 1.00 38.84 109 ASN A CA 1
ATOM 814 C C . ASN A 1 109 ? -22.687 -24.226 7.842 1.00 38.84 109 ASN A C 1
ATOM 816 O O . ASN A 1 109 ? -23.012 -23.992 6.684 1.00 38.84 109 ASN A O 1
ATOM 820 N N . GLY A 1 110 ? -22.317 -23.247 8.679 1.00 39.47 110 GLY A N 1
ATOM 821 C CA . GLY A 1 110 ? -21.983 -21.888 8.221 1.00 39.47 110 GLY A CA 1
ATOM 822 C C . GLY A 1 110 ? -23.106 -21.107 7.521 1.00 39.47 110 GLY A C 1
ATOM 823 O O . GLY A 1 110 ? -22.819 -20.229 6.705 1.00 39.47 110 GLY A O 1
ATOM 824 N N . MET A 1 111 ? -24.378 -21.388 7.815 1.00 36.88 111 MET A N 1
ATOM 825 C CA . MET A 1 111 ? -25.496 -20.729 7.136 1.00 36.88 111 MET A CA 1
ATOM 826 C C . MET A 1 111 ? -25.821 -19.383 7.799 1.00 36.88 111 MET A C 1
ATOM 828 O O . MET A 1 111 ? -26.613 -19.304 8.734 1.00 36.88 111 MET A O 1
ATOM 832 N N . LE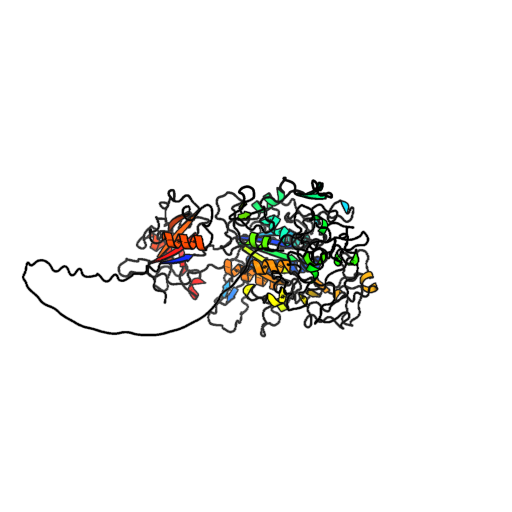U A 1 112 ? -25.252 -18.294 7.274 1.00 43.47 112 LEU A N 1
ATOM 833 C CA . LEU A 1 112 ? -25.645 -16.925 7.625 1.00 43.47 112 LEU A CA 1
ATOM 834 C C . LEU A 1 112 ? -27.090 -16.657 7.154 1.00 43.47 112 LEU A C 1
ATOM 836 O O . LEU A 1 112 ? -27.322 -16.385 5.975 1.00 43.47 112 LEU A O 1
ATOM 840 N N . GLN A 1 113 ? -28.082 -16.694 8.052 1.00 45.44 113 GLN A N 1
ATOM 841 C CA . GLN A 1 113 ? -29.371 -16.056 7.761 1.00 45.44 113 GLN A CA 1
ATOM 842 C C . GLN A 1 113 ? -29.160 -14.539 7.667 1.00 45.44 113 GLN A C 1
ATOM 844 O O . GLN A 1 113 ? -28.636 -13.922 8.591 1.00 45.44 113 GLN A O 1
ATOM 849 N N . GLN A 1 114 ? -29.552 -13.937 6.539 1.00 46.22 114 GLN A N 1
ATOM 850 C CA . GLN A 1 114 ? -29.569 -12.482 6.381 1.00 46.22 114 GLN A CA 1
ATOM 851 C C . GLN A 1 114 ? -30.621 -11.880 7.321 1.00 46.22 114 GLN A C 1
ATOM 853 O O . GLN A 1 114 ? -31.819 -11.999 7.061 1.00 46.22 114 GLN A O 1
ATOM 858 N N . ASP A 1 115 ? -30.169 -11.224 8.385 1.00 50.22 115 ASP A N 1
ATOM 859 C CA . ASP A 1 115 ? -30.998 -10.325 9.188 1.00 50.22 115 ASP A CA 1
ATOM 860 C C . ASP A 1 115 ? -31.051 -8.945 8.501 1.00 50.22 115 ASP A C 1
ATOM 862 O O . ASP A 1 115 ? -30.054 -8.529 7.890 1.00 50.22 115 ASP A O 1
ATOM 866 N N . PRO A 1 116 ? -32.174 -8.206 8.530 1.00 59.09 116 PRO A N 1
ATOM 867 C CA . PRO A 1 116 ? -32.206 -6.848 8.017 1.00 59.09 116 PRO A CA 1
ATOM 868 C C . PRO A 1 116 ? -31.198 -5.993 8.785 1.00 59.09 116 PRO A C 1
ATOM 870 O O . PRO A 1 116 ? -31.218 -5.941 10.011 1.00 59.09 116 PRO A O 1
ATOM 873 N N . GLN A 1 117 ? -30.342 -5.277 8.054 1.00 67.12 117 GLN A N 1
ATOM 874 C CA . GLN A 1 117 ? -29.511 -4.216 8.617 1.00 67.12 117 GLN A CA 1
ATOM 875 C C . GLN A 1 117 ? -30.362 -3.343 9.562 1.00 67.12 117 GLN A C 1
ATOM 877 O O . GLN A 1 117 ? -31.395 -2.825 9.113 1.00 67.12 117 GLN A O 1
ATOM 882 N N . PRO A 1 118 ? -29.952 -3.138 10.830 1.00 73.56 118 PRO A N 1
ATOM 883 C CA . PRO A 1 118 ? -30.683 -2.268 11.738 1.00 73.56 118 PRO A CA 1
ATOM 884 C C . PRO A 1 118 ? -30.908 -0.891 11.124 1.00 73.56 118 PRO A C 1
ATOM 886 O O . PRO A 1 118 ? -30.055 -0.366 10.400 1.00 73.56 118 PRO A O 1
ATOM 889 N N . ALA A 1 119 ? -32.052 -0.279 11.430 1.00 76.75 119 ALA A N 1
ATOM 890 C CA . ALA A 1 119 ? -32.447 0.988 10.815 1.00 76.75 119 ALA A CA 1
ATOM 891 C C . ALA A 1 119 ? -31.435 2.127 11.057 1.00 76.75 119 ALA A C 1
ATOM 893 O O . ALA A 1 119 ? -31.361 3.062 10.260 1.00 76.75 119 ALA A O 1
ATOM 894 N N . ASN A 1 120 ? -30.688 2.071 12.161 1.00 79.06 120 ASN A N 1
ATOM 895 C CA . ASN A 1 120 ? -29.630 3.005 12.541 1.00 79.06 120 ASN A CA 1
ATOM 896 C C . ASN A 1 120 ? -28.706 2.355 13.590 1.00 79.06 120 ASN A C 1
ATOM 898 O O . ASN A 1 120 ? -28.950 1.220 13.993 1.00 79.06 120 ASN A O 1
ATOM 902 N N . ALA A 1 121 ? -27.666 3.075 14.020 1.00 79.88 121 ALA A N 1
ATOM 903 C CA . ALA A 1 121 ? -26.685 2.624 15.010 1.00 79.88 121 ALA A CA 1
ATOM 904 C C . ALA A 1 121 ? -27.296 2.264 16.380 1.00 79.88 121 ALA A C 1
ATOM 906 O O . ALA A 1 121 ? -26.846 1.316 17.013 1.00 79.88 121 ALA A O 1
ATOM 907 N N . ASP A 1 122 ? -28.351 2.967 16.799 1.00 73.50 122 ASP A N 1
ATOM 908 C CA . ASP A 1 122 ? -28.985 2.796 18.116 1.00 73.50 122 ASP A CA 1
ATOM 909 C C . ASP A 1 122 ? -30.063 1.699 18.128 1.00 73.50 122 ASP A C 1
ATOM 911 O O . ASP A 1 122 ? -30.624 1.383 19.175 1.00 73.50 122 ASP A O 1
ATOM 915 N N . ALA A 1 123 ? -30.420 1.157 16.960 1.00 76.19 123 ALA A N 1
ATOM 916 C CA . ALA A 1 123 ? -31.426 0.111 16.852 1.00 76.19 123 ALA A CA 1
ATOM 917 C C . ALA A 1 123 ? -30.837 -1.251 17.244 1.00 76.19 123 ALA A C 1
ATOM 919 O O . ALA A 1 123 ? -29.760 -1.621 16.772 1.00 76.19 123 ALA A O 1
ATOM 920 N N . ASP A 1 124 ? -31.568 -2.007 18.058 1.00 75.69 124 ASP A N 1
ATOM 921 C CA . ASP A 1 124 ? -31.211 -3.385 18.391 1.00 75.69 124 ASP A CA 1
ATOM 922 C C . ASP A 1 124 ? -31.384 -4.314 17.178 1.00 75.69 124 ASP A C 1
ATOM 924 O O . ASP A 1 124 ? -32.188 -4.044 16.278 1.00 75.69 124 ASP A O 1
ATOM 928 N N . CYS A 1 125 ? -30.629 -5.413 17.166 1.00 76.12 125 CYS A N 1
ATOM 929 C CA . CYS A 1 125 ? -30.854 -6.518 16.235 1.00 76.12 125 CYS A CA 1
ATOM 930 C C . CYS A 1 125 ? -32.156 -7.261 16.569 1.00 76.12 125 CYS A C 1
ATOM 932 O O . CYS A 1 125 ? -32.644 -7.209 17.704 1.00 76.12 125 CYS A O 1
ATOM 934 N N . ASP A 1 126 ? -32.709 -7.986 15.594 1.00 76.25 126 ASP A N 1
ATOM 935 C CA . ASP A 1 126 ? -33.863 -8.844 15.849 1.00 76.25 126 ASP A CA 1
ATOM 936 C C . ASP A 1 126 ? -33.483 -10.001 16.798 1.00 76.25 126 ASP A C 1
ATOM 938 O O . ASP A 1 126 ? -32.322 -10.391 16.946 1.00 76.25 126 ASP A O 1
ATOM 942 N N . ALA A 1 127 ? -34.480 -10.564 17.487 1.00 70.81 127 ALA A N 1
ATOM 943 C CA . ALA A 1 127 ? -34.247 -11.584 18.509 1.00 70.81 127 ALA A CA 1
ATOM 944 C C . ALA A 1 127 ? -33.494 -12.810 17.947 1.00 70.81 127 ALA A C 1
ATOM 946 O O . ALA A 1 127 ? -34.007 -13.509 17.073 1.00 70.81 127 ALA A O 1
ATOM 947 N N . GLY A 1 128 ? -32.318 -13.106 18.513 1.00 66.81 128 GLY A N 1
ATOM 948 C CA . GLY A 1 128 ? -31.432 -14.197 18.075 1.00 66.81 128 GLY A CA 1
ATOM 949 C C . GLY A 1 128 ? -30.253 -13.751 17.201 1.00 66.81 128 GLY A C 1
ATOM 950 O O . GLY A 1 128 ? -29.403 -14.579 16.872 1.00 66.81 128 GLY A O 1
ATOM 951 N N . PHE A 1 129 ? -30.175 -12.462 16.872 1.00 69.94 129 PHE A N 1
ATOM 952 C CA . PHE A 1 129 ? -29.075 -11.853 16.136 1.00 69.94 129 PHE A CA 1
ATOM 953 C C . PHE A 1 129 ? -28.401 -10.768 16.971 1.00 69.94 129 PHE A C 1
ATOM 955 O O . PHE A 1 129 ? -29.007 -10.188 17.872 1.00 69.94 129 PHE A O 1
ATOM 962 N N . LYS A 1 130 ? -27.134 -10.490 16.669 1.00 70.25 130 LYS A N 1
ATOM 963 C CA . LYS A 1 130 ? -26.337 -9.472 17.356 1.00 70.25 130 LYS A CA 1
ATOM 964 C C . LYS A 1 130 ? -25.407 -8.747 16.414 1.00 70.25 130 LYS A C 1
ATOM 966 O O . LYS A 1 130 ? -24.998 -9.305 15.403 1.00 70.25 130 LYS A O 1
ATOM 971 N N . ARG A 1 131 ? -25.051 -7.509 16.748 1.00 74.31 131 ARG A N 1
ATOM 972 C CA . ARG A 1 131 ? -24.109 -6.746 15.932 1.00 74.31 131 ARG A CA 1
ATOM 973 C C . ARG A 1 131 ? -22.746 -7.424 15.928 1.00 74.31 131 ARG A C 1
ATOM 975 O O . ARG A 1 131 ? -22.287 -7.914 16.949 1.00 74.31 131 ARG A O 1
ATOM 982 N N . GLU A 1 132 ? -22.093 -7.395 14.777 1.00 73.12 132 GLU A N 1
ATOM 983 C CA . GLU A 1 132 ? -20.730 -7.907 14.611 1.00 73.12 132 GLU A CA 1
ATOM 984 C C . GLU A 1 132 ? -19.684 -7.187 15.487 1.00 73.12 132 GLU A C 1
ATOM 986 O O . GLU A 1 132 ? -18.695 -7.802 15.885 1.00 73.12 132 GLU A O 1
ATOM 991 N N . PHE A 1 133 ? -19.914 -5.907 15.801 1.00 76.69 133 PHE A N 1
ATOM 992 C CA . PHE A 1 133 ? -19.193 -5.098 16.792 1.00 76.69 133 PHE A CA 1
ATOM 993 C C . PHE A 1 133 ? -20.043 -3.864 17.179 1.00 76.69 133 PHE A C 1
ATOM 995 O O . PHE A 1 133 ? -21.029 -3.564 16.490 1.00 76.69 133 PHE A O 1
ATOM 1002 N N . PRO A 1 134 ? -19.716 -3.142 18.271 1.00 78.06 134 PRO A N 1
ATOM 1003 C CA . PRO A 1 134 ? -20.391 -1.890 18.618 1.00 78.06 134 PRO A CA 1
ATOM 1004 C C . PRO A 1 134 ? -20.224 -0.823 17.518 1.00 78.06 134 PRO A C 1
ATOM 1006 O O . PRO A 1 134 ? -19.123 -0.678 16.994 1.00 78.06 134 PRO A O 1
ATOM 1009 N N . PRO A 1 135 ? -21.268 -0.051 17.162 1.00 83.50 135 PRO A N 1
ATOM 1010 C CA . PRO A 1 135 ? -21.146 1.035 16.191 1.00 83.50 135 PRO A CA 1
ATOM 1011 C C . PRO A 1 135 ? -20.035 2.032 16.538 1.00 83.50 135 PRO A C 1
ATOM 1013 O O . PRO A 1 135 ? -19.981 2.538 17.658 1.00 83.50 135 PRO A O 1
ATOM 1016 N N . ILE A 1 136 ? -19.198 2.368 15.555 1.00 85.56 136 ILE A N 1
ATOM 1017 C CA . ILE A 1 136 ? -18.094 3.316 15.721 1.00 85.56 136 ILE A CA 1
ATOM 1018 C C . ILE A 1 136 ? -18.417 4.610 14.980 1.00 85.56 136 ILE A C 1
ATOM 1020 O O . ILE A 1 136 ? -18.520 4.630 13.753 1.00 85.56 136 ILE A O 1
ATOM 1024 N N . ALA A 1 137 ? -18.576 5.701 15.728 1.00 85.19 137 ALA A N 1
ATOM 1025 C CA . ALA A 1 137 ? -18.829 7.027 15.165 1.00 85.19 137 ALA A CA 1
ATOM 1026 C C . ALA A 1 137 ? -17.564 7.897 15.091 1.00 85.19 137 ALA A C 1
ATOM 1028 O O . ALA A 1 137 ? -17.501 8.804 14.261 1.00 85.19 137 ALA A O 1
ATOM 1029 N N . ASP A 1 138 ? -16.561 7.626 15.931 1.00 90.50 138 ASP A N 1
ATOM 1030 C CA . ASP A 1 138 ? -15.377 8.471 16.066 1.00 90.50 138 ASP A CA 1
ATOM 1031 C C . ASP A 1 138 ? -14.244 8.039 15.110 1.00 90.50 138 ASP A C 1
ATOM 1033 O O . ASP A 1 138 ? -13.282 7.353 15.477 1.00 90.50 138 ASP A O 1
ATOM 1037 N N . ILE A 1 139 ? -14.387 8.415 13.834 1.00 94.38 139 ILE A N 1
ATOM 1038 C CA . ILE A 1 139 ? -13.504 7.971 12.745 1.00 94.38 139 ILE A CA 1
ATOM 1039 C C . ILE A 1 139 ? -12.765 9.157 12.113 1.00 94.38 139 ILE A C 1
ATOM 1041 O O . ILE A 1 139 ? -13.392 10.086 11.607 1.00 94.38 139 ILE A O 1
ATOM 1045 N N . HIS A 1 140 ? -11.436 9.089 12.051 1.00 96.31 140 HIS A N 1
ATOM 1046 C CA . HIS A 1 140 ? -10.630 9.957 11.193 1.00 96.31 140 HIS A CA 1
ATOM 1047 C C . HIS A 1 140 ? -10.318 9.246 9.875 1.00 96.31 140 HIS A C 1
ATOM 1049 O O . HIS A 1 140 ? -9.907 8.089 9.879 1.00 96.31 140 HIS A O 1
ATOM 1055 N N . ILE A 1 141 ? -10.473 9.931 8.740 1.00 96.12 141 ILE A N 1
ATOM 1056 C CA . ILE A 1 141 ? -10.193 9.371 7.410 1.00 96.12 141 ILE A CA 1
ATOM 1057 C C . ILE A 1 141 ? -9.230 10.282 6.647 1.00 96.12 141 ILE A C 1
ATOM 1059 O O . ILE A 1 141 ? -9.595 11.377 6.212 1.00 96.12 141 ILE A O 1
ATOM 1063 N N . GLY A 1 142 ? -7.996 9.816 6.473 1.00 95.62 142 GLY A N 1
ATOM 1064 C CA . GLY A 1 142 ? -6.949 10.467 5.691 1.00 95.62 142 GLY A CA 1
ATOM 1065 C C . GLY A 1 142 ? -6.762 9.787 4.337 1.00 95.62 142 GLY A C 1
ATOM 1066 O O . GLY A 1 142 ? -6.877 8.568 4.226 1.00 95.62 142 GLY A O 1
ATOM 1067 N N . VAL A 1 143 ? -6.446 10.567 3.304 1.00 95.62 143 VAL A N 1
ATOM 1068 C CA . VAL A 1 143 ? -6.093 10.061 1.969 1.00 95.62 143 VAL A CA 1
ATOM 1069 C C . VAL A 1 143 ? -4.781 10.710 1.540 1.00 95.62 143 VAL A C 1
ATOM 1071 O O . VAL A 1 143 ? -4.656 11.928 1.618 1.00 95.62 143 VAL A O 1
ATOM 1074 N N . LEU A 1 144 ? -3.820 9.923 1.071 1.00 95.31 144 LEU A N 1
ATOM 1075 C CA . LEU A 1 144 ? -2.565 10.388 0.473 1.00 95.31 144 LEU A CA 1
ATOM 1076 C C . LEU A 1 144 ? -2.276 9.626 -0.828 1.00 95.31 144 LEU A C 1
ATOM 1078 O O . LEU A 1 144 ? -2.967 8.654 -1.139 1.00 95.31 144 LEU A O 1
ATOM 1082 N N . THR A 1 145 ? -1.266 10.062 -1.584 1.00 96.00 145 THR A N 1
ATOM 1083 C CA . THR A 1 145 ? -0.885 9.442 -2.866 1.00 96.00 145 THR A CA 1
ATOM 1084 C C . THR A 1 145 ? 0.503 8.806 -2.842 1.00 96.00 145 THR A C 1
ATOM 1086 O O . THR A 1 145 ? 1.307 9.089 -1.955 1.00 96.00 145 THR A O 1
ATOM 1089 N N . SER A 1 146 ? 0.803 7.971 -3.841 1.00 95.88 146 SER A N 1
ATOM 1090 C CA . SER A 1 146 ? 2.116 7.335 -4.054 1.00 95.88 146 SER A CA 1
ATOM 1091 C C . SER A 1 146 ? 3.214 8.302 -4.545 1.00 95.88 146 SER A C 1
ATOM 1093 O O . SER A 1 146 ? 4.367 7.905 -4.703 1.00 95.88 146 SER A O 1
ATOM 1095 N N . SER A 1 147 ? 2.894 9.578 -4.795 1.00 94.56 147 SER A N 1
ATOM 1096 C CA . SER A 1 147 ? 3.796 10.527 -5.460 1.00 94.56 147 SER A CA 1
ATOM 1097 C C . SER A 1 147 ? 4.682 11.329 -4.494 1.00 94.56 147 SER A C 1
ATOM 1099 O O . SER A 1 147 ? 4.286 12.380 -3.982 1.00 94.56 147 SER A O 1
ATOM 1101 N N . LEU A 1 148 ? 5.933 10.882 -4.326 1.00 94.50 148 LEU A N 1
ATOM 1102 C CA . LEU A 1 148 ? 6.986 11.574 -3.557 1.00 94.50 148 LEU A CA 1
ATOM 1103 C C . LEU A 1 148 ? 8.022 12.318 -4.427 1.00 94.50 148 LEU A C 1
ATOM 1105 O O . LEU A 1 148 ? 8.957 12.931 -3.913 1.00 94.50 148 LEU A O 1
ATOM 1109 N N . GLY A 1 149 ? 7.848 12.319 -5.750 1.00 92.25 149 GLY A N 1
ATOM 1110 C CA . GLY A 1 149 ? 8.734 13.011 -6.686 1.00 92.25 149 GLY A CA 1
ATOM 1111 C C . GLY A 1 149 ? 9.935 12.197 -7.157 1.00 92.25 149 GLY A C 1
ATOM 1112 O O . GLY A 1 149 ? 10.064 11.007 -6.912 1.00 92.25 149 GLY A O 1
ATOM 1113 N N . GLY A 1 150 ? 10.841 12.863 -7.878 1.00 92.12 150 GLY A N 1
ATOM 1114 C CA . GLY A 1 150 ? 11.995 12.218 -8.517 1.00 92.12 150 GLY A CA 1
ATOM 1115 C C . GLY A 1 150 ? 13.246 12.100 -7.642 1.00 92.12 150 GLY A C 1
ATOM 1116 O O . GLY A 1 150 ? 14.328 11.879 -8.181 1.00 92.12 150 GLY A O 1
ATOM 1117 N N . HIS A 1 151 ? 13.161 12.328 -6.326 1.00 93.56 151 HIS A N 1
ATOM 1118 C CA . HIS A 1 151 ? 14.305 12.242 -5.397 1.00 93.56 151 HIS A CA 1
ATOM 1119 C C . HIS A 1 151 ? 15.529 13.095 -5.816 1.00 93.56 151 HIS A C 1
ATOM 1121 O O . HIS A 1 151 ? 16.686 12.711 -5.645 1.00 93.56 151 HIS A O 1
ATOM 1127 N N . GLY A 1 152 ? 15.280 14.269 -6.411 1.00 91.31 152 GLY A N 1
ATOM 1128 C CA . GLY A 1 152 ? 16.306 15.174 -6.953 1.00 91.31 152 GLY A CA 1
ATOM 1129 C C . GLY A 1 152 ? 16.654 14.949 -8.431 1.00 91.31 152 GLY A C 1
ATOM 1130 O O . GLY A 1 152 ? 17.412 15.734 -9.003 1.00 91.31 152 GLY A O 1
ATOM 1131 N N . ALA A 1 153 ? 16.109 13.912 -9.067 1.00 92.75 153 ALA A N 1
ATOM 1132 C CA . ALA A 1 153 ? 16.214 13.701 -10.504 1.00 92.75 153 ALA A CA 1
ATOM 1133 C C . ALA A 1 153 ? 15.384 14.713 -11.312 1.00 92.75 153 ALA A C 1
ATOM 1135 O O . ALA A 1 153 ? 14.650 15.548 -10.785 1.00 92.75 153 ALA A O 1
ATOM 1136 N N . ASP A 1 154 ? 15.536 14.645 -12.631 1.00 91.69 154 ASP A N 1
ATOM 1137 C CA . ASP A 1 154 ? 14.786 15.448 -13.587 1.00 91.69 154 ASP A CA 1
ATOM 1138 C C . ASP A 1 154 ? 13.357 14.933 -13.816 1.00 91.69 154 ASP A C 1
ATOM 1140 O O . ASP A 1 154 ? 12.476 15.755 -14.086 1.00 91.69 154 ASP A O 1
ATOM 1144 N N . ALA A 1 155 ? 13.097 13.630 -13.652 1.00 90.62 155 ALA A N 1
ATOM 1145 C CA . ALA A 1 155 ? 11.728 13.121 -13.607 1.00 90.62 155 ALA A CA 1
ATOM 1146 C C . ALA A 1 155 ? 10.956 13.720 -12.424 1.00 90.62 155 ALA A C 1
ATOM 1148 O O . ALA A 1 155 ? 11.526 14.033 -11.378 1.00 90.62 155 ALA A O 1
ATOM 1149 N N . CYS A 1 156 ? 9.649 13.896 -12.609 1.00 91.69 156 CYS A N 1
ATOM 1150 C CA . CYS A 1 156 ? 8.723 14.423 -11.604 1.00 91.69 156 CYS A CA 1
ATOM 1151 C C . CYS A 1 156 ? 9.167 15.757 -11.003 1.00 91.69 156 CYS A C 1
ATOM 1153 O O . CYS A 1 156 ? 8.950 16.045 -9.828 1.00 91.69 156 CYS A O 1
ATOM 1155 N N . SER A 1 157 ? 9.818 16.579 -11.822 1.00 90.94 157 SER A N 1
ATOM 1156 C CA . SER A 1 157 ? 10.340 17.876 -11.422 1.00 90.94 157 SER A CA 1
ATOM 1157 C C . SER A 1 157 ? 9.970 18.938 -12.449 1.00 90.94 157 SER A C 1
ATOM 1159 O O . SER A 1 157 ? 9.614 18.642 -13.594 1.00 90.94 157 SER A O 1
ATOM 1161 N N . ALA A 1 158 ? 10.148 20.205 -12.076 1.00 88.44 158 ALA A N 1
ATOM 1162 C CA . ALA A 1 158 ? 9.959 21.329 -12.988 1.00 88.44 158 ALA A CA 1
ATOM 1163 C C . ALA A 1 158 ? 10.824 21.241 -14.268 1.00 88.44 158 ALA A C 1
ATOM 1165 O O . ALA A 1 158 ? 10.526 21.925 -15.250 1.00 88.44 158 ALA A O 1
ATOM 1166 N N . ALA A 1 159 ? 11.866 20.396 -14.299 1.00 89.06 159 ALA A N 1
ATOM 1167 C CA . ALA A 1 159 ? 12.665 20.143 -15.498 1.00 89.06 159 ALA A CA 1
ATOM 1168 C C . ALA A 1 159 ? 11.849 19.522 -16.650 1.00 89.06 159 ALA A C 1
ATOM 1170 O O . ALA A 1 159 ? 12.213 19.706 -17.811 1.00 89.06 159 ALA A O 1
ATOM 1171 N N . MET A 1 160 ? 10.719 18.869 -16.355 1.00 88.44 160 MET A N 1
ATOM 1172 C CA . MET A 1 160 ? 9.802 18.308 -17.356 1.00 88.44 160 MET A CA 1
ATOM 1173 C C . MET A 1 160 ? 8.940 19.369 -18.069 1.00 88.44 160 MET A C 1
ATOM 1175 O O . MET A 1 160 ? 8.167 19.052 -18.977 1.00 88.44 160 MET A O 1
ATOM 1179 N N . GLY A 1 161 ? 9.035 20.644 -17.678 1.00 90.19 161 GLY A N 1
ATOM 1180 C CA . GLY A 1 161 ? 8.293 21.731 -18.314 1.00 90.19 161 GLY A CA 1
ATOM 1181 C C . GLY A 1 161 ? 6.778 21.534 -18.214 1.00 90.19 161 GLY A C 1
ATOM 1182 O O . GLY A 1 161 ? 6.238 21.412 -17.122 1.00 90.19 161 GLY A O 1
ATOM 1183 N N . THR A 1 162 ? 6.075 21.509 -19.351 1.00 86.75 162 THR A N 1
ATOM 1184 C CA . THR A 1 162 ? 4.604 21.374 -19.395 1.00 86.75 162 THR A CA 1
ATOM 1185 C C . THR A 1 162 ? 4.090 19.990 -19.007 1.00 86.75 162 THR A C 1
ATOM 1187 O O . THR A 1 162 ? 2.890 19.840 -18.816 1.00 86.75 162 THR A O 1
ATOM 1190 N N . GLN A 1 163 ? 4.965 18.982 -18.936 1.00 84.75 163 GLN A N 1
ATOM 1191 C CA . GLN A 1 163 ? 4.601 17.641 -18.474 1.00 84.75 163 GLN A CA 1
ATOM 1192 C C . GLN A 1 163 ? 4.628 17.530 -16.946 1.00 84.75 163 GLN A C 1
ATOM 1194 O O . GLN A 1 163 ? 4.043 16.598 -16.407 1.00 84.75 163 GLN A O 1
ATOM 1199 N N . PHE A 1 164 ? 5.286 18.468 -16.252 1.00 89.81 164 PHE A N 1
ATOM 1200 C CA . PHE A 1 164 ? 5.285 18.494 -14.797 1.00 89.81 164 PHE A CA 1
ATOM 1201 C C . PHE A 1 164 ? 3.890 18.832 -14.279 1.00 89.81 164 PHE A C 1
ATOM 1203 O O . PHE A 1 164 ? 3.297 19.847 -14.656 1.00 89.81 164 PHE A O 1
ATOM 1210 N N . ASN A 1 165 ? 3.407 18.006 -13.362 1.00 87.25 165 ASN A N 1
ATOM 1211 C CA . ASN A 1 165 ? 2.193 18.254 -12.616 1.00 87.25 165 ASN A CA 1
ATOM 1212 C C . ASN A 1 165 ? 2.540 18.292 -11.122 1.00 87.25 165 ASN A C 1
ATOM 1214 O O . ASN A 1 165 ? 3.221 17.381 -10.657 1.00 87.25 165 ASN A O 1
ATOM 1218 N N . PRO A 1 166 ? 2.069 19.284 -10.341 1.00 87.38 166 PRO A N 1
ATOM 1219 C CA . PRO A 1 166 ? 2.243 19.272 -8.890 1.00 87.38 166 PRO A CA 1
ATOM 1220 C C . PRO A 1 166 ? 1.774 17.978 -8.203 1.00 87.38 166 PRO A C 1
ATOM 1222 O O . PRO A 1 166 ? 2.271 17.680 -7.128 1.00 87.38 166 PRO A O 1
ATOM 1225 N N . GLN A 1 167 ? 0.881 17.188 -8.826 1.00 87.38 167 GLN A N 1
ATOM 1226 C CA . GLN A 1 167 ? 0.487 15.853 -8.332 1.00 87.38 167 GLN A CA 1
ATOM 1227 C C . GLN A 1 167 ? 1.625 14.839 -8.250 1.00 87.38 167 GLN A C 1
ATOM 1229 O O . GLN A 1 167 ? 1.514 13.853 -7.534 1.00 87.38 167 GLN A O 1
ATOM 1234 N N . MET A 1 168 ? 2.716 15.084 -8.967 1.00 91.00 168 MET A N 1
ATOM 1235 C CA . MET A 1 168 ? 3.892 14.221 -8.983 1.00 91.00 168 MET A CA 1
ATOM 1236 C C . MET A 1 168 ? 4.763 14.391 -7.731 1.00 91.00 168 MET A C 1
ATOM 1238 O O . MET A 1 168 ? 5.708 13.632 -7.551 1.00 91.00 168 MET A O 1
ATOM 1242 N N . VAL A 1 169 ? 4.476 15.391 -6.891 1.00 91.38 169 VAL A N 1
ATOM 1243 C CA . VAL A 1 169 ? 5.229 15.753 -5.680 1.00 91.38 169 VAL A CA 1
ATOM 1244 C C . VAL A 1 169 ? 4.259 16.102 -4.547 1.00 91.38 169 VAL A C 1
ATOM 1246 O O . VAL A 1 169 ? 4.335 17.177 -3.956 1.00 91.38 169 VAL A O 1
ATOM 1249 N N . ASP A 1 170 ? 3.310 15.210 -4.260 1.00 91.56 170 ASP A N 1
ATOM 1250 C CA . ASP A 1 170 ? 2.364 15.397 -3.151 1.00 91.56 170 ASP A CA 1
ATOM 1251 C C . ASP A 1 170 ? 3.043 15.219 -1.775 1.00 91.56 170 ASP A C 1
ATOM 1253 O O . ASP A 1 170 ? 2.512 15.667 -0.764 1.00 91.56 170 ASP A O 1
ATOM 1257 N N . MET A 1 171 ? 4.237 14.607 -1.731 1.00 92.94 171 MET A N 1
ATOM 1258 C CA . MET A 1 171 ? 5.146 14.566 -0.569 1.00 92.94 171 MET A CA 1
ATOM 1259 C C . MET A 1 171 ? 4.548 13.973 0.720 1.00 92.94 171 MET A C 1
ATOM 1261 O O . MET A 1 171 ? 5.015 14.283 1.818 1.00 92.94 171 MET A O 1
ATOM 1265 N N . ALA A 1 172 ? 3.556 13.086 0.585 1.00 94.75 172 ALA A N 1
ATOM 1266 C CA . ALA A 1 172 ? 2.773 12.517 1.686 1.00 94.75 172 ALA A CA 1
ATOM 1267 C C . ALA A 1 172 ? 1.962 13.552 2.493 1.00 94.75 172 ALA A C 1
ATOM 1269 O O . ALA A 1 172 ? 1.612 13.311 3.648 1.00 94.75 172 ALA A O 1
ATOM 1270 N N . HIS A 1 173 ? 1.626 14.700 1.896 1.00 93.50 173 HIS A N 1
ATOM 1271 C CA . HIS A 1 173 ? 0.568 15.562 2.427 1.00 93.50 173 HIS A CA 1
ATOM 1272 C C . HIS A 1 173 ? -0.782 14.847 2.285 1.00 93.50 173 HIS A C 1
ATOM 1274 O O . HIS A 1 173 ? -0.970 14.039 1.374 1.00 93.50 173 HIS A O 1
ATOM 1280 N N . LEU A 1 174 ? -1.729 15.129 3.183 1.00 93.56 174 LEU A N 1
ATOM 1281 C CA . LEU A 1 174 ? -3.090 14.594 3.107 1.00 93.56 174 LEU A CA 1
ATOM 1282 C C . LEU A 1 174 ? -3.967 15.388 2.137 1.00 93.56 174 LEU A C 1
ATOM 1284 O O . LEU A 1 174 ? -4.027 16.620 2.190 1.00 93.56 174 LEU A O 1
ATOM 1288 N N . ILE A 1 175 ? -4.703 14.678 1.283 1.00 88.62 175 ILE A N 1
ATOM 1289 C CA . ILE A 1 175 ? -5.721 15.246 0.402 1.00 88.62 175 ILE A CA 1
ATOM 1290 C C . ILE A 1 175 ? -6.912 15.640 1.267 1.00 88.62 175 ILE A C 1
ATOM 1292 O O . ILE A 1 175 ? -7.740 14.806 1.624 1.00 88.62 175 ILE A O 1
ATOM 1296 N N . GLY A 1 176 ? -7.003 16.927 1.590 1.00 79.62 176 GLY A N 1
ATOM 1297 C CA . GLY A 1 176 ? -8.076 17.441 2.426 1.00 79.62 176 GLY A CA 1
ATOM 1298 C C . GLY A 1 176 ? -9.456 17.446 1.755 1.00 79.62 176 GLY A C 1
ATOM 1299 O O . GLY A 1 176 ? -9.552 17.495 0.521 1.00 79.62 176 GLY A O 1
ATOM 1300 N N . PRO A 1 177 ? -10.537 17.459 2.558 1.00 71.06 177 PRO A N 1
ATOM 1301 C CA . PRO A 1 177 ? -11.905 17.521 2.055 1.00 71.06 177 PRO A CA 1
ATOM 1302 C C . PRO A 1 177 ? -12.180 18.837 1.299 1.00 71.06 177 PRO A C 1
ATOM 1304 O O . PRO A 1 177 ? -11.703 19.922 1.657 1.00 71.06 177 PRO A O 1
ATOM 1307 N N . GLY A 1 178 ? -12.970 18.756 0.226 1.00 61.94 178 GLY A N 1
ATOM 1308 C CA . GLY A 1 178 ? -13.299 19.887 -0.643 1.00 61.94 178 GLY A CA 1
ATOM 1309 C C . GLY A 1 178 ? -14.485 19.599 -1.568 1.00 61.94 178 GLY A C 1
ATOM 1310 O O . GLY A 1 178 ? -14.882 18.453 -1.756 1.00 61.94 178 GLY A O 1
ATOM 1311 N N . VAL A 1 179 ? -15.084 20.650 -2.140 1.00 42.66 179 VAL A N 1
ATOM 1312 C CA . VAL A 1 179 ? -16.212 20.511 -3.079 1.00 42.66 179 VAL A CA 1
ATOM 1313 C C . VAL A 1 179 ? -15.679 20.192 -4.482 1.00 42.66 179 VAL A C 1
ATOM 1315 O O . VAL A 1 179 ? -15.056 21.046 -5.113 1.00 42.66 179 VAL A O 1
ATOM 1318 N N . GLY A 1 180 ? -15.974 18.991 -4.991 1.00 49.34 180 GLY A N 1
ATOM 1319 C CA . GLY A 1 180 ? -15.592 18.525 -6.335 1.00 49.34 180 GLY A CA 1
ATOM 1320 C C . GLY A 1 180 ? -14.300 17.697 -6.361 1.00 49.34 180 GLY A C 1
ATOM 1321 O O . GLY A 1 180 ? -13.741 17.381 -5.322 1.00 49.34 180 GLY A O 1
ATOM 1322 N N . THR A 1 181 ? -13.796 17.358 -7.552 1.00 49.75 181 THR A N 1
ATOM 1323 C CA . THR A 1 181 ? -12.574 16.542 -7.751 1.00 49.75 181 THR A CA 1
ATOM 1324 C C . THR A 1 181 ? -11.263 17.318 -7.513 1.00 49.75 181 THR A C 1
ATOM 1326 O O . THR A 1 181 ? -10.201 16.929 -7.995 1.00 49.75 181 THR A O 1
ATOM 1329 N N . GLY A 1 182 ? -11.329 18.475 -6.847 1.00 51.19 182 GLY A N 1
ATOM 1330 C CA . GLY A 1 182 ? -10.190 19.362 -6.618 1.00 51.19 182 GLY A CA 1
ATOM 1331 C C . GLY A 1 182 ? -9.533 19.098 -5.266 1.00 51.19 182 GLY A C 1
ATOM 1332 O O . GLY A 1 182 ? -10.187 19.212 -4.235 1.00 51.19 182 GLY A O 1
ATOM 1333 N N . ARG A 1 183 ? -8.230 18.796 -5.270 1.00 65.81 183 ARG A N 1
ATOM 1334 C CA . ARG A 1 183 ? -7.437 18.557 -4.050 1.00 65.81 183 ARG A CA 1
ATOM 1335 C C . ARG A 1 183 ? -7.327 19.822 -3.199 1.00 65.81 183 ARG A C 1
ATOM 1337 O O . ARG A 1 183 ? -7.001 20.887 -3.726 1.00 65.81 183 ARG A O 1
ATOM 1344 N N . ASN A 1 184 ? -7.543 19.699 -1.889 1.00 68.12 184 ASN A N 1
ATOM 1345 C CA . ASN A 1 184 ? -7.445 20.810 -0.945 1.00 68.12 184 ASN A CA 1
ATOM 1346 C C . ASN A 1 184 ? -6.403 20.541 0.150 1.00 68.12 184 ASN A C 1
ATOM 1348 O O . ASN A 1 184 ? -6.737 20.230 1.288 1.00 68.12 184 ASN A O 1
ATOM 1352 N N . TRP A 1 185 ? -5.126 20.721 -0.185 1.00 63.09 185 TRP A N 1
ATOM 1353 C CA . TRP A 1 185 ? -4.007 20.595 0.764 1.00 63.09 185 TRP A CA 1
ATOM 1354 C C . TRP A 1 185 ? -4.045 21.621 1.906 1.00 63.09 185 TRP A C 1
ATOM 1356 O O . TRP A 1 185 ? -3.399 21.439 2.931 1.00 63.09 185 TRP A O 1
ATOM 1366 N N . ALA A 1 186 ? -4.792 22.713 1.720 1.00 63.72 186 ALA A N 1
ATOM 1367 C CA . ALA A 1 186 ? -4.963 23.774 2.707 1.00 63.72 186 ALA A CA 1
ATOM 1368 C C . ALA A 1 186 ? -6.193 23.564 3.608 1.00 63.72 186 ALA A C 1
ATOM 1370 O O . ALA A 1 186 ? -6.515 24.454 4.399 1.00 63.72 186 ALA A O 1
ATOM 1371 N N . ALA A 1 187 ? -6.907 22.439 3.471 1.00 68.88 187 ALA A N 1
ATOM 1372 C CA . ALA A 1 187 ? -8.012 22.114 4.361 1.00 68.88 187 ALA A CA 1
ATOM 1373 C C . ALA A 1 187 ? -7.507 21.965 5.800 1.00 68.88 187 ALA A C 1
ATOM 1375 O O . ALA A 1 187 ? -6.439 21.405 6.052 1.00 68.88 187 ALA A O 1
ATOM 1376 N N . THR A 1 188 ? -8.294 22.464 6.746 1.00 73.94 188 THR A N 1
ATOM 1377 C CA . THR A 1 188 ? -8.027 22.337 8.176 1.00 73.94 188 THR A CA 1
ATOM 1378 C C . THR A 1 188 ? -9.309 21.874 8.881 1.00 73.94 188 THR A C 1
ATOM 1380 O O . THR A 1 188 ? -10.248 22.665 8.990 1.00 73.94 188 THR A O 1
ATOM 1383 N N . PRO A 1 189 ? -9.384 20.608 9.343 1.00 80.25 189 PRO A N 1
ATOM 1384 C CA . PRO A 1 189 ? -8.366 19.556 9.214 1.00 80.25 189 PRO A CA 1
ATOM 1385 C C . PRO A 1 189 ? -8.166 19.075 7.760 1.00 80.25 189 PRO A C 1
ATOM 1387 O O . PRO A 1 189 ? -9.048 19.215 6.916 1.00 80.25 189 PRO A O 1
ATOM 1390 N N . ALA A 1 190 ? -6.991 18.507 7.467 1.00 86.00 190 ALA A N 1
ATOM 1391 C CA . ALA A 1 190 ? -6.647 17.940 6.153 1.00 86.00 190 ALA A CA 1
ATOM 1392 C C . ALA A 1 190 ? -7.120 16.481 5.975 1.00 86.00 190 ALA A C 1
ATOM 1394 O O . ALA A 1 190 ? -6.670 15.779 5.079 1.00 86.00 190 ALA A O 1
ATOM 1395 N N . PHE A 1 191 ? -8.026 16.030 6.836 1.00 92.19 191 PHE A N 1
ATOM 1396 C CA . PHE A 1 191 ? -8.664 14.718 6.831 1.00 92.19 191 PHE A CA 1
ATOM 1397 C C . PHE A 1 191 ? -10.156 14.899 7.128 1.00 92.19 191 PHE A C 1
ATOM 1399 O O . PHE A 1 191 ? -10.583 15.978 7.549 1.00 92.19 191 PHE A O 1
ATOM 1406 N N . LEU A 1 192 ? -10.953 13.859 6.898 1.00 91.81 192 LEU A N 1
ATOM 1407 C CA . LEU A 1 192 ? -12.361 13.850 7.281 1.00 91.81 192 LEU A CA 1
ATOM 1408 C C . LEU A 1 192 ? -12.494 13.350 8.723 1.00 91.81 192 LEU A C 1
ATOM 1410 O O . LEU A 1 192 ? -12.161 12.202 9.007 1.00 91.81 192 LEU A O 1
ATOM 1414 N N . ASP A 1 193 ? -12.980 14.211 9.611 1.00 92.25 193 ASP A N 1
ATOM 1415 C CA . ASP A 1 193 ? -13.461 13.829 10.940 1.00 92.25 193 ASP A CA 1
ATOM 1416 C C . ASP A 1 193 ? -14.937 13.437 10.812 1.00 92.25 193 ASP A C 1
ATOM 1418 O O . ASP A 1 193 ? -15.819 14.286 10.650 1.00 92.25 193 ASP A O 1
ATOM 1422 N N . TRP A 1 194 ? -15.192 12.131 10.816 1.00 90.06 194 TRP A N 1
ATOM 1423 C CA . TRP A 1 194 ? -16.525 11.573 10.637 1.00 90.06 194 TRP A CA 1
ATOM 1424 C C . TRP A 1 194 ? -17.455 11.879 11.813 1.00 90.06 194 TRP A C 1
ATOM 1426 O O . TRP A 1 194 ? -18.652 12.080 11.605 1.00 90.06 194 TRP A O 1
ATOM 1436 N N . GLY A 1 195 ? -16.917 11.934 13.035 1.00 85.25 195 GLY A N 1
ATOM 1437 C CA . GLY A 1 195 ? -17.694 12.240 14.233 1.00 85.25 195 GLY A CA 1
ATOM 1438 C C . GLY A 1 195 ? -18.206 13.681 14.223 1.00 85.25 195 GLY A C 1
ATOM 1439 O O . GLY A 1 195 ? -19.323 13.949 14.671 1.00 85.25 195 GLY A O 1
ATOM 1440 N N . ALA A 1 196 ? -17.419 14.604 13.662 1.00 85.50 196 ALA A N 1
ATOM 1441 C CA . ALA A 1 196 ? -17.790 16.010 13.530 1.00 85.50 196 ALA A CA 1
ATOM 1442 C C . ALA A 1 196 ? -18.642 16.326 12.282 1.00 85.50 196 ALA A C 1
ATOM 1444 O O . ALA A 1 196 ? -19.587 17.115 12.385 1.00 85.50 196 ALA A O 1
ATOM 1445 N N . ASP A 1 197 ? -18.319 15.757 11.114 1.00 84.06 197 ASP A N 1
ATOM 1446 C CA . ASP A 1 197 ? -19.010 16.013 9.836 1.00 84.06 197 ASP A CA 1
ATOM 1447 C C . ASP A 1 197 ? -19.119 14.735 8.971 1.00 84.06 197 ASP A C 1
ATOM 1449 O O . ASP A 1 197 ? -18.333 14.533 8.036 1.00 84.06 197 ASP A O 1
ATOM 1453 N N . PRO A 1 198 ? -20.091 13.844 9.251 1.00 84.38 198 PRO A N 1
ATOM 1454 C CA . PRO A 1 198 ? -20.248 12.586 8.524 1.00 84.38 198 PRO A CA 1
ATOM 1455 C C . PRO A 1 198 ? -20.670 12.841 7.071 1.00 84.38 198 PRO A C 1
ATOM 1457 O O . PRO A 1 198 ? -21.818 13.191 6.777 1.00 84.38 198 PRO A O 1
ATOM 1460 N N . ASN A 1 199 ? -19.737 12.651 6.132 1.00 87.50 199 ASN A N 1
ATOM 1461 C CA . ASN A 1 199 ? -19.928 13.043 4.739 1.00 87.50 199 ASN A CA 1
ATOM 1462 C C . ASN A 1 199 ? -19.332 12.042 3.731 1.00 87.50 199 ASN A C 1
ATOM 1464 O O . ASN A 1 199 ? -18.188 12.163 3.286 1.00 87.50 199 ASN A O 1
ATOM 1468 N N . ILE A 1 200 ? -20.165 11.089 3.292 1.00 89.81 200 ILE A N 1
ATOM 1469 C CA . ILE A 1 200 ? -19.818 10.089 2.261 1.00 89.81 200 ILE A CA 1
ATOM 1470 C C . ILE A 1 200 ? -19.360 10.756 0.958 1.00 89.81 200 ILE A C 1
ATOM 1472 O O . ILE A 1 200 ? -18.427 10.281 0.309 1.00 89.81 200 ILE A O 1
ATOM 1476 N N . SER A 1 201 ? -20.006 11.857 0.561 1.00 89.06 201 SER A N 1
ATOM 1477 C CA . SER A 1 201 ? -19.691 12.531 -0.703 1.00 89.06 201 SER A CA 1
ATOM 1478 C C . SER A 1 201 ? -18.304 13.171 -0.686 1.00 89.06 201 SER A C 1
ATOM 1480 O O . SER A 1 201 ? -17.585 13.074 -1.679 1.00 89.06 201 SER A O 1
ATOM 1482 N N . SER A 1 202 ? -17.893 13.738 0.453 1.00 88.62 202 SER A N 1
ATOM 1483 C CA . SER A 1 202 ? -16.539 14.258 0.651 1.00 88.62 202 SER A CA 1
ATOM 1484 C C . SER A 1 202 ? -15.506 13.141 0.595 1.00 88.62 202 SER A C 1
ATOM 1486 O O . SER A 1 202 ? -14.513 13.284 -0.110 1.00 88.62 202 SER A O 1
ATOM 1488 N N . PHE A 1 203 ? -15.750 12.008 1.263 1.00 91.25 203 PHE A N 1
ATOM 1489 C CA . PHE A 1 203 ? -14.807 10.890 1.219 1.00 91.25 203 PHE A CA 1
ATOM 1490 C C . PHE A 1 203 ? -14.683 10.301 -0.199 1.00 91.25 203 PHE A C 1
ATOM 1492 O O . PHE A 1 203 ? -13.579 10.123 -0.707 1.00 91.25 203 PHE A O 1
ATOM 1499 N N . THR A 1 204 ? -15.806 10.111 -0.897 1.00 91.69 204 THR A N 1
ATOM 1500 C CA . THR A 1 204 ? -15.820 9.697 -2.313 1.00 91.69 204 THR A CA 1
ATOM 1501 C C . THR A 1 204 ? -15.007 10.669 -3.181 1.00 91.69 204 THR A C 1
ATOM 1503 O O . THR A 1 204 ? -14.193 10.243 -4.001 1.00 91.69 204 THR A O 1
ATOM 1506 N N . ALA A 1 205 ? -15.176 11.979 -2.971 1.00 88.62 205 ALA A N 1
ATOM 1507 C CA . ALA A 1 205 ? -14.433 13.007 -3.694 1.00 88.62 205 ALA A CA 1
ATOM 1508 C C . ALA A 1 205 ? -12.934 13.012 -3.357 1.00 88.62 205 ALA A C 1
ATOM 1510 O O . ALA A 1 205 ? -12.131 13.284 -4.244 1.00 88.62 205 ALA A O 1
ATOM 1511 N N . MET A 1 206 ? -12.537 12.683 -2.123 1.00 90.19 206 MET A N 1
ATOM 1512 C CA . MET A 1 206 ? -11.126 12.521 -1.749 1.00 90.19 206 MET A CA 1
ATOM 1513 C C . MET A 1 206 ? -10.496 11.314 -2.456 1.00 90.19 206 MET A C 1
ATOM 1515 O O . MET A 1 206 ? -9.404 11.449 -3.003 1.00 90.19 206 MET A O 1
ATOM 1519 N N . VAL A 1 207 ? -11.199 10.174 -2.520 1.00 92.75 207 VAL A N 1
ATOM 1520 C CA . VAL A 1 207 ? -10.737 8.969 -3.240 1.00 92.75 207 VAL A CA 1
ATOM 1521 C C . VAL A 1 207 ? -10.533 9.262 -4.726 1.00 92.75 207 VAL A C 1
ATOM 1523 O O . VAL A 1 207 ? -9.469 8.991 -5.271 1.00 92.75 207 VAL A O 1
ATOM 1526 N N . GLN A 1 208 ? -11.521 9.876 -5.379 1.00 90.50 208 GLN A N 1
ATOM 1527 C CA . GLN A 1 208 ? -11.415 10.275 -6.789 1.00 90.50 208 GLN A CA 1
ATOM 1528 C C . GLN A 1 208 ? -10.424 11.429 -7.004 1.00 90.50 208 GLN A C 1
ATOM 1530 O O . GLN A 1 208 ? -9.860 11.589 -8.084 1.00 90.50 208 GLN A O 1
ATOM 1535 N N . GLY A 1 209 ? -10.224 12.255 -5.977 1.00 87.38 209 GLY A N 1
ATOM 1536 C CA . GLY A 1 209 ? -9.309 13.388 -5.975 1.00 87.38 209 GLY A CA 1
ATOM 1537 C C . GLY A 1 209 ? -7.836 12.987 -5.963 1.00 87.38 209 GLY A C 1
ATOM 1538 O O . GLY A 1 209 ? -7.008 13.823 -6.325 1.00 87.38 209 GLY A O 1
ATOM 1539 N N . ALA A 1 210 ? -7.505 11.738 -5.606 1.00 90.50 210 ALA A N 1
ATOM 1540 C CA . ALA A 1 210 ? -6.155 11.192 -5.761 1.00 90.50 210 ALA A CA 1
ATOM 1541 C C . ALA A 1 210 ? -5.671 11.321 -7.215 1.00 90.50 210 ALA A C 1
ATOM 1543 O O . ALA A 1 210 ? -4.563 11.812 -7.451 1.00 90.50 210 ALA A O 1
ATOM 1544 N N . GLY A 1 211 ? -6.555 11.008 -8.173 1.00 89.56 211 GLY A N 1
ATOM 1545 C CA . GLY A 1 211 ? -6.317 11.154 -9.607 1.00 89.56 211 GLY A CA 1
ATOM 1546 C C . GLY A 1 211 ? -5.274 10.174 -10.144 1.00 89.56 211 GLY A C 1
ATOM 1547 O O . GLY A 1 211 ? -4.814 9.298 -9.428 1.00 89.56 211 GLY A O 1
ATOM 1548 N N . GLU A 1 212 ? -4.891 10.324 -11.413 1.00 90.44 212 GLU A N 1
ATOM 1549 C CA . GLU A 1 212 ? -3.937 9.431 -12.104 1.00 90.44 212 GLU A CA 1
ATOM 1550 C C . GLU A 1 212 ? -2.800 10.197 -12.818 1.00 90.44 212 GLU A C 1
ATOM 1552 O O . GLU A 1 212 ? -2.270 9.780 -13.850 1.00 90.44 212 GLU A O 1
ATOM 1557 N N . ASN A 1 213 ? -2.461 11.391 -12.309 1.00 87.50 213 ASN A N 1
ATOM 1558 C CA . ASN A 1 213 ? -1.431 12.273 -12.883 1.00 87.50 213 ASN A CA 1
ATOM 1559 C C . ASN A 1 213 ? -0.132 12.305 -12.059 1.00 87.50 213 ASN A C 1
ATOM 1561 O O . ASN A 1 213 ? 0.575 13.319 -12.054 1.00 87.50 213 ASN A O 1
ATOM 1565 N N . GLY A 1 214 ? 0.137 11.226 -11.332 1.00 88.69 214 GLY A N 1
ATOM 1566 C CA . GLY A 1 214 ? 1.296 11.041 -10.477 1.00 88.69 214 GLY A CA 1
ATOM 1567 C C . GLY A 1 214 ? 2.613 10.903 -11.234 1.00 88.69 214 GLY A C 1
ATOM 1568 O O . GLY A 1 214 ? 2.705 11.089 -12.451 1.00 88.69 214 GLY A O 1
ATOM 1569 N N . CYS A 1 215 ? 3.658 10.623 -10.465 1.00 85.19 215 CYS A N 1
ATOM 1570 C CA . CYS A 1 215 ? 5.049 10.640 -10.907 1.00 85.19 215 CYS A CA 1
ATOM 1571 C C . CYS A 1 215 ? 5.435 9.483 -11.857 1.00 85.19 215 CYS A C 1
ATOM 1573 O O . CYS A 1 215 ? 6.342 9.655 -12.672 1.00 85.19 215 CYS A O 1
ATOM 1575 N N . GLY A 1 216 ? 4.745 8.337 -11.810 1.00 83.00 216 GLY A N 1
ATOM 1576 C CA . GLY A 1 216 ? 5.181 7.125 -12.527 1.00 83.00 216 GLY A CA 1
ATOM 1577 C C . GLY A 1 216 ? 6.346 6.391 -11.837 1.00 83.00 216 GLY A C 1
ATOM 1578 O O . GLY A 1 216 ? 7.051 5.610 -12.468 1.00 83.00 216 GLY A O 1
ATOM 1579 N N . PHE A 1 217 ? 6.622 6.754 -10.580 1.00 88.88 217 PHE A N 1
ATOM 1580 C CA . PHE A 1 217 ? 7.515 6.058 -9.658 1.00 88.88 217 PHE A CA 1
ATOM 1581 C C . PHE A 1 217 ? 6.755 5.937 -8.336 1.00 88.88 217 PHE A C 1
ATOM 1583 O O . PHE A 1 217 ? 6.734 6.865 -7.524 1.00 88.88 217 PHE A O 1
ATOM 1590 N N . GLU A 1 218 ? 6.051 4.826 -8.175 1.00 91.69 218 GLU A N 1
ATOM 1591 C CA . GLU A 1 218 ? 5.003 4.625 -7.180 1.00 91.69 218 GLU A CA 1
ATOM 1592 C C . GLU A 1 218 ? 5.631 4.332 -5.817 1.00 91.69 218 GLU A C 1
ATOM 1594 O O . GLU A 1 218 ? 5.899 3.185 -5.463 1.00 91.69 218 GLU A O 1
ATOM 1599 N N . ALA A 1 219 ? 5.883 5.365 -5.015 1.00 96.12 219 ALA A N 1
ATOM 1600 C CA . ALA A 1 219 ? 6.469 5.226 -3.682 1.00 96.12 219 ALA A CA 1
ATOM 1601 C C . ALA A 1 219 ? 5.401 4.881 -2.630 1.00 96.12 219 ALA A C 1
ATOM 1603 O O . ALA A 1 219 ? 5.307 5.506 -1.574 1.00 96.12 219 ALA A O 1
ATOM 1604 N N . SER A 1 220 ? 4.553 3.902 -2.943 1.00 96.88 220 SER A N 1
ATOM 1605 C CA . SER A 1 220 ? 3.404 3.495 -2.139 1.00 96.88 220 SER A CA 1
ATOM 1606 C C . SER A 1 220 ? 3.777 3.121 -0.705 1.00 96.88 220 SER A C 1
ATOM 1608 O O . SER A 1 220 ? 3.078 3.534 0.221 1.00 96.88 220 SER A O 1
ATOM 1610 N N . LEU A 1 221 ? 4.875 2.384 -0.500 1.00 98.62 221 LEU A N 1
ATOM 1611 C CA . LEU A 1 221 ? 5.317 1.999 0.842 1.00 98.62 221 LEU A CA 1
ATOM 1612 C C . LEU A 1 221 ? 5.921 3.178 1.619 1.00 98.62 221 LEU A C 1
ATOM 1614 O O . LEU A 1 221 ? 5.584 3.390 2.785 1.00 98.62 221 LEU A O 1
ATOM 1618 N N . GLU A 1 222 ? 6.767 3.984 0.978 1.00 98.19 222 GLU A N 1
ATOM 1619 C CA . GLU A 1 222 ? 7.371 5.147 1.628 1.00 98.19 222 GLU A CA 1
ATOM 1620 C C . GLU A 1 222 ? 6.346 6.240 1.924 1.00 98.19 222 GLU A C 1
ATOM 1622 O O . GLU A 1 222 ? 6.489 6.931 2.924 1.00 98.19 222 GLU A O 1
ATOM 1627 N N . ALA A 1 223 ? 5.285 6.394 1.129 1.00 98.06 223 ALA A N 1
ATOM 1628 C CA . ALA A 1 223 ? 4.320 7.476 1.310 1.00 98.06 223 ALA A CA 1
ATOM 1629 C C . ALA A 1 223 ? 3.551 7.378 2.639 1.00 98.06 223 ALA A C 1
ATOM 1631 O O . ALA A 1 223 ? 3.480 8.360 3.384 1.00 98.06 223 ALA A O 1
ATOM 1632 N N . TRP A 1 224 ? 3.012 6.202 2.988 1.00 98.44 224 TRP A N 1
ATOM 1633 C CA . TRP A 1 224 ? 2.347 6.036 4.287 1.00 98.44 224 TRP A CA 1
ATOM 1634 C C . TRP A 1 224 ? 3.346 6.008 5.445 1.00 98.44 224 TRP A C 1
ATOM 1636 O O . TRP A 1 224 ? 3.023 6.511 6.522 1.00 98.44 224 TRP A O 1
ATOM 1646 N N . TYR A 1 225 ? 4.558 5.479 5.237 1.00 98.69 225 TYR A N 1
ATOM 1647 C CA . TYR A 1 225 ? 5.616 5.514 6.248 1.00 98.69 225 TYR A CA 1
ATOM 1648 C C . TYR A 1 225 ? 6.010 6.961 6.567 1.00 98.69 225 TYR A C 1
ATOM 1650 O O . TYR A 1 225 ? 6.013 7.363 7.731 1.00 98.69 225 TYR A O 1
ATOM 1658 N N . ARG A 1 226 ? 6.260 7.766 5.532 1.00 98.25 226 ARG A N 1
ATOM 1659 C CA . ARG A 1 226 ? 6.619 9.180 5.631 1.00 98.25 226 ARG A CA 1
ATOM 1660 C C . ARG A 1 226 ? 5.569 9.968 6.403 1.00 98.25 226 ARG A C 1
ATOM 1662 O O . ARG A 1 226 ? 5.914 10.786 7.251 1.00 98.25 226 ARG A O 1
ATOM 1669 N N . PHE A 1 227 ? 4.287 9.700 6.150 1.00 98.44 227 PHE A N 1
ATOM 1670 C CA . PHE A 1 227 ? 3.212 10.351 6.888 1.00 98.44 227 PHE A CA 1
ATOM 1671 C C . PHE A 1 227 ? 3.141 9.879 8.347 1.00 98.44 227 PHE A C 1
ATOM 1673 O O . PHE A 1 227 ? 3.193 10.705 9.256 1.00 98.44 227 PHE A O 1
ATOM 1680 N N . LEU A 1 228 ? 3.043 8.568 8.592 1.00 98.19 228 LEU A N 1
ATOM 1681 C CA . LEU A 1 228 ? 2.705 8.016 9.911 1.00 98.19 228 LEU A CA 1
ATOM 1682 C C . LEU A 1 228 ? 3.883 7.853 10.871 1.00 98.19 228 LEU A C 1
ATOM 1684 O O . LEU A 1 228 ? 3.664 7.880 12.079 1.00 98.19 228 LEU A O 1
ATOM 1688 N N . MET A 1 229 ? 5.092 7.619 10.362 1.00 97.81 229 MET A N 1
ATOM 1689 C CA . MET A 1 229 ? 6.187 7.011 11.131 1.00 97.81 229 MET A CA 1
ATOM 1690 C C . MET A 1 229 ? 7.531 7.715 10.973 1.00 97.81 229 MET A C 1
ATOM 1692 O O . MET A 1 229 ? 8.363 7.600 11.866 1.00 97.81 229 MET A O 1
ATOM 1696 N N . ASP A 1 230 ? 7.763 8.441 9.879 1.00 97.44 230 ASP A N 1
ATOM 1697 C CA . ASP A 1 230 ? 9.007 9.193 9.705 1.00 97.44 230 ASP A CA 1
ATOM 1698 C C . ASP A 1 230 ? 9.089 10.324 10.749 1.00 97.44 230 ASP A C 1
ATOM 1700 O O . ASP A 1 230 ? 8.234 11.223 10.754 1.00 97.44 230 ASP A O 1
ATOM 1704 N N . PRO A 1 231 ? 10.054 10.286 11.685 1.00 95.25 231 PRO A N 1
ATOM 1705 C CA . PRO A 1 231 ? 10.159 11.302 12.723 1.00 95.25 231 PRO A CA 1
ATOM 1706 C C . PRO A 1 231 ? 10.561 12.669 12.156 1.00 95.25 231 PRO A C 1
ATOM 1708 O O . PRO A 1 231 ? 10.119 13.687 12.688 1.00 95.25 231 PRO A O 1
ATOM 1711 N N . GLU A 1 232 ? 11.337 12.701 11.070 1.00 94.75 232 GLU A N 1
ATOM 1712 C CA . GLU A 1 232 ? 11.934 13.915 10.505 1.00 94.75 232 GLU A CA 1
ATOM 1713 C C . GLU A 1 232 ? 11.811 13.927 8.968 1.00 94.75 232 GLU A C 1
ATOM 1715 O O . GLU A 1 232 ? 12.818 13.905 8.253 1.00 94.75 232 GLU A O 1
ATOM 1720 N N . PRO A 1 233 ? 10.579 13.996 8.421 1.00 96.19 233 PRO A N 1
ATOM 1721 C CA . PRO A 1 233 ? 10.370 13.983 6.980 1.00 96.19 233 PRO A CA 1
ATOM 1722 C C . PRO A 1 233 ? 11.041 15.203 6.349 1.00 96.19 233 PRO A C 1
ATOM 1724 O O . PRO A 1 233 ? 10.710 16.336 6.679 1.00 96.19 233 PRO A O 1
ATOM 1727 N N . TYR A 1 234 ? 11.982 15.001 5.428 1.00 95.44 234 TYR A N 1
ATOM 1728 C CA . TYR A 1 234 ? 12.723 16.101 4.794 1.00 95.44 234 TYR A CA 1
ATOM 1729 C C . TYR A 1 234 ? 11.803 17.061 4.019 1.00 95.44 234 TYR A C 1
ATOM 1731 O O . TYR A 1 234 ? 10.881 16.627 3.337 1.00 95.44 234 TYR A O 1
ATOM 1739 N N . ALA A 1 235 ? 12.084 18.363 4.019 1.00 94.88 235 ALA A N 1
ATOM 1740 C CA . ALA A 1 235 ? 11.300 19.345 3.261 1.00 94.88 235 ALA A CA 1
ATOM 1741 C C . ALA A 1 235 ? 11.617 19.351 1.754 1.00 94.88 235 ALA A C 1
ATOM 1743 O O . ALA A 1 235 ? 10.772 19.691 0.928 1.00 94.88 235 ALA A O 1
ATOM 1744 N N . SER A 1 236 ? 12.860 19.040 1.374 1.00 93.06 236 SER A N 1
ATOM 1745 C CA . SER A 1 236 ? 13.301 19.041 -0.025 1.00 93.06 236 SER A CA 1
ATOM 1746 C C . SER A 1 236 ? 14.555 18.192 -0.236 1.00 93.06 236 SER A C 1
ATOM 1748 O O . SER A 1 236 ? 15.262 17.876 0.718 1.00 93.06 236 SER A O 1
ATOM 1750 N N . ILE A 1 237 ? 14.858 17.863 -1.494 1.00 94.69 237 ILE A N 1
ATOM 1751 C CA . ILE A 1 237 ? 16.104 17.198 -1.896 1.00 94.69 237 ILE A CA 1
ATOM 1752 C C . ILE A 1 237 ? 16.804 18.045 -2.956 1.00 94.69 237 ILE A C 1
ATOM 1754 O O . ILE A 1 237 ? 16.181 18.486 -3.924 1.00 94.69 237 ILE A O 1
ATOM 1758 N N . ALA A 1 238 ? 18.113 18.237 -2.799 1.00 93.31 238 ALA A N 1
ATOM 1759 C CA . ALA A 1 238 ? 18.959 18.910 -3.779 1.00 93.31 238 ALA A CA 1
ATOM 1760 C C . ALA A 1 238 ? 20.068 17.986 -4.298 1.00 93.31 238 ALA A C 1
ATOM 1762 O O . ALA A 1 238 ? 20.510 17.071 -3.608 1.00 93.31 238 ALA A O 1
ATOM 1763 N N . LEU A 1 239 ? 20.540 18.243 -5.523 1.00 93.38 239 LEU A N 1
ATOM 1764 C CA . LEU A 1 239 ? 21.716 17.572 -6.075 1.00 93.38 239 LEU A CA 1
ATOM 1765 C C . LEU A 1 239 ? 22.983 18.386 -5.810 1.00 93.38 239 LEU A C 1
ATOM 1767 O O . LEU A 1 239 ? 23.169 19.469 -6.370 1.00 93.38 239 LEU A O 1
ATOM 1771 N N . GLU A 1 240 ? 23.908 17.807 -5.055 1.00 93.56 240 GLU A N 1
ATOM 1772 C CA . GLU A 1 240 ? 25.206 18.397 -4.728 1.00 93.56 240 GLU A CA 1
ATOM 1773 C C . GLU A 1 240 ? 26.363 17.550 -5.279 1.00 93.56 240 GLU A C 1
ATOM 1775 O O . GLU A 1 240 ? 26.184 16.364 -5.559 1.00 93.56 240 GLU A O 1
ATOM 1780 N N . PRO A 1 241 ? 27.575 18.103 -5.480 1.00 92.38 241 PRO A N 1
ATOM 1781 C CA . PRO A 1 241 ? 28.730 17.298 -5.868 1.00 92.38 241 PRO A CA 1
ATOM 1782 C C . PRO A 1 241 ? 29.006 16.177 -4.854 1.00 92.38 241 PRO A C 1
ATOM 1784 O O . PRO A 1 241 ? 29.157 16.443 -3.664 1.00 92.38 241 PRO A O 1
ATOM 1787 N N . CYS A 1 242 ? 29.147 14.933 -5.326 1.00 86.06 242 CYS A N 1
ATOM 1788 C CA . CYS A 1 242 ? 29.478 13.773 -4.488 1.00 86.06 242 CYS A CA 1
ATOM 1789 C C . CYS A 1 242 ? 30.930 13.832 -3.969 1.00 86.06 242 CYS A C 1
ATOM 1791 O O . CYS A 1 242 ? 31.772 13.042 -4.402 1.00 86.06 242 CYS A O 1
ATOM 1793 N N . GLY A 1 243 ? 31.272 14.774 -3.087 1.00 78.00 243 GLY A N 1
ATOM 1794 C CA . GLY A 1 243 ? 32.615 14.928 -2.515 1.00 78.00 243 GLY A CA 1
ATOM 1795 C C . GLY A 1 243 ? 33.751 14.673 -3.525 1.00 78.00 243 GLY A C 1
ATOM 1796 O O . GLY A 1 243 ? 33.792 15.251 -4.610 1.00 78.00 243 GLY A O 1
ATOM 1797 N N . ASN A 1 244 ? 34.659 13.747 -3.195 1.00 63.94 244 ASN A N 1
ATOM 1798 C CA . ASN A 1 244 ? 35.797 13.372 -4.051 1.00 63.94 244 ASN A CA 1
ATOM 1799 C C . ASN A 1 244 ? 35.477 12.303 -5.121 1.00 63.94 244 ASN A C 1
ATOM 1801 O O . ASN A 1 244 ? 36.384 11.876 -5.836 1.00 63.94 244 ASN A O 1
ATOM 1805 N N . ALA A 1 245 ? 34.236 11.812 -5.211 1.00 59.25 245 ALA A N 1
ATOM 1806 C CA . ALA A 1 245 ? 33.866 10.684 -6.071 1.00 59.25 245 ALA A CA 1
ATOM 1807 C C . ALA A 1 245 ? 33.503 11.087 -7.514 1.00 59.25 245 ALA A C 1
ATOM 1809 O O . ALA A 1 245 ? 33.433 10.219 -8.383 1.00 59.25 245 ALA A O 1
ATOM 1810 N N . GLY A 1 246 ? 33.340 12.387 -7.790 1.00 68.56 246 GLY A N 1
ATOM 1811 C CA . GLY A 1 246 ? 32.806 12.875 -9.064 1.00 68.56 246 GLY A CA 1
ATOM 1812 C C . GLY A 1 246 ? 31.303 12.592 -9.209 1.00 68.56 246 GLY A C 1
ATOM 1813 O O . GLY A 1 246 ? 30.763 11.681 -8.588 1.00 68.56 246 GLY A O 1
ATOM 1814 N N . GLY A 1 247 ? 30.610 13.389 -10.025 1.00 83.25 247 GLY A N 1
ATOM 1815 C CA . GLY A 1 247 ? 29.153 13.300 -10.186 1.00 83.25 247 GLY A CA 1
ATOM 1816 C C . GLY A 1 247 ? 28.360 14.056 -9.112 1.00 83.25 247 GLY A C 1
ATOM 1817 O O . GLY A 1 247 ? 28.929 14.810 -8.321 1.00 83.25 247 GLY A O 1
ATOM 1818 N N . GLN A 1 248 ? 27.038 13.876 -9.132 1.00 91.56 248 GLN A N 1
ATOM 1819 C CA . GLN A 1 248 ? 26.094 14.501 -8.200 1.00 91.56 248 GLN A CA 1
ATOM 1820 C C . GLN A 1 248 ? 25.434 13.457 -7.303 1.00 91.56 248 GLN A C 1
ATOM 1822 O O . GLN A 1 248 ? 25.211 12.331 -7.756 1.00 91.56 248 GLN A O 1
ATOM 1827 N N . CYS A 1 249 ? 25.133 13.857 -6.073 1.00 93.62 249 CYS A N 1
ATOM 1828 C CA . CYS A 1 249 ? 24.475 13.094 -5.026 1.00 93.62 249 CYS A CA 1
ATOM 1829 C C . CYS A 1 249 ? 23.241 13.875 -4.575 1.00 93.62 249 CYS A C 1
ATOM 1831 O O . CYS A 1 249 ? 23.324 15.085 -4.374 1.00 93.62 249 CYS A O 1
ATOM 1833 N N . ALA A 1 250 ? 22.121 13.180 -4.420 1.00 95.06 250 ALA A N 1
ATOM 1834 C CA . ALA A 1 250 ? 20.963 13.691 -3.718 1.00 95.06 250 ALA A CA 1
ATOM 1835 C C . ALA A 1 250 ? 21.313 13.890 -2.238 1.00 95.06 250 ALA A C 1
ATOM 1837 O O . ALA A 1 250 ? 21.974 13.048 -1.622 1.00 95.06 250 ALA A O 1
ATOM 1838 N N . VAL A 1 251 ? 20.891 15.023 -1.693 1.00 95.31 251 VAL A N 1
ATOM 1839 C CA . VAL A 1 251 ? 21.065 15.406 -0.295 1.00 95.31 251 VAL A CA 1
ATOM 1840 C C . VAL A 1 251 ? 19.709 15.917 0.195 1.00 95.31 251 VAL A C 1
ATOM 1842 O O . VAL A 1 251 ? 19.277 16.987 -0.251 1.00 95.31 251 VAL A O 1
ATOM 1845 N N . PRO A 1 252 ? 19.002 15.148 1.043 1.00 94.19 252 PRO A N 1
ATOM 1846 C CA . PRO A 1 252 ? 17.828 15.642 1.752 1.00 94.19 252 PRO A CA 1
ATOM 1847 C C . PRO A 1 252 ? 18.198 16.844 2.623 1.00 94.19 252 PRO A C 1
ATOM 1849 O O . PRO A 1 252 ? 19.272 16.883 3.224 1.00 94.19 252 PRO A O 1
ATOM 1852 N N . SER A 1 253 ? 17.334 17.853 2.656 1.00 93.88 253 SER A N 1
ATOM 1853 C CA . SER A 1 253 ? 17.552 19.049 3.465 1.00 93.88 253 SER A CA 1
ATOM 1854 C C . SER A 1 253 ? 17.422 18.750 4.957 1.00 93.88 253 SER A C 1
ATOM 1856 O O . SER A 1 253 ? 16.517 18.022 5.343 1.00 93.88 253 SER A O 1
ATOM 1858 N N . GLU A 1 254 ? 18.213 19.428 5.795 1.00 91.06 254 GLU A N 1
ATOM 1859 C CA . GLU A 1 254 ? 18.039 19.419 7.264 1.00 91.06 254 GLU A CA 1
ATOM 1860 C C . GLU A 1 254 ? 16.710 20.056 7.718 1.00 91.06 254 GLU A C 1
ATOM 1862 O O . GLU A 1 254 ? 16.283 19.877 8.853 1.00 91.06 254 GLU A O 1
ATOM 1867 N N . ALA A 1 255 ? 16.054 20.838 6.853 1.00 95.44 255 ALA A N 1
ATOM 1868 C CA . ALA A 1 255 ? 14.712 21.340 7.122 1.00 95.44 255 ALA A CA 1
ATOM 1869 C C . ALA A 1 255 ? 13.689 20.201 7.016 1.00 95.44 255 ALA A C 1
ATOM 1871 O O . ALA A 1 255 ? 13.708 19.462 6.028 1.00 95.44 255 ALA A O 1
ATOM 1872 N N . VAL A 1 256 ? 12.776 20.125 7.985 1.00 95.88 256 VAL A N 1
ATOM 1873 C CA . VAL A 1 256 ? 11.679 19.148 8.025 1.00 95.88 256 VAL A CA 1
ATOM 1874 C C . VAL A 1 256 ? 10.401 19.691 7.381 1.00 95.88 256 VAL A C 1
ATOM 1876 O O . VAL A 1 256 ? 10.170 20.901 7.308 1.00 95.88 256 VAL A O 1
ATOM 1879 N N . ASP A 1 257 ? 9.562 18.787 6.895 1.00 96.00 257 ASP A N 1
ATOM 1880 C CA . ASP A 1 257 ? 8.245 19.059 6.342 1.00 96.00 257 ASP A CA 1
ATOM 1881 C C . ASP A 1 257 ? 7.220 19.233 7.470 1.00 96.00 257 ASP A C 1
ATOM 1883 O O . ASP A 1 257 ? 6.517 18.310 7.884 1.00 96.00 257 ASP A O 1
ATOM 1887 N N . GLU A 1 258 ? 7.134 20.466 7.962 1.00 95.06 258 GLU A N 1
ATOM 1888 C CA . GLU A 1 258 ? 6.212 20.865 9.031 1.00 95.06 258 GLU A CA 1
ATOM 1889 C C . GLU A 1 258 ? 4.736 20.586 8.696 1.00 95.06 258 GLU A C 1
ATOM 1891 O O . GLU A 1 258 ? 3.910 20.454 9.600 1.00 95.06 258 GLU A O 1
ATOM 1896 N N . THR A 1 259 ? 4.379 20.483 7.408 1.00 92.94 259 THR A N 1
ATOM 1897 C CA . THR A 1 259 ? 2.997 20.191 6.999 1.00 92.94 259 THR A CA 1
ATOM 1898 C C . THR A 1 259 ? 2.638 18.752 7.338 1.00 92.94 259 THR A C 1
ATOM 1900 O O . THR A 1 259 ? 1.599 18.523 7.956 1.00 92.94 259 THR A O 1
ATOM 1903 N N . VAL A 1 260 ? 3.511 17.795 6.999 1.00 94.50 260 VAL A N 1
ATOM 1904 C CA . VAL A 1 260 ? 3.330 16.379 7.359 1.00 94.50 260 VAL A CA 1
ATOM 1905 C C . VAL A 1 260 ? 3.252 16.227 8.874 1.00 94.50 260 VAL A C 1
ATOM 1907 O O . VAL A 1 260 ? 2.330 15.588 9.376 1.00 94.50 260 VAL A O 1
ATOM 1910 N N . LEU A 1 261 ? 4.170 16.861 9.611 1.00 94.75 261 LEU A N 1
ATOM 1911 C CA . LEU A 1 261 ? 4.202 16.782 11.073 1.00 94.75 261 LEU A CA 1
ATOM 1912 C C . LEU A 1 261 ? 2.909 17.315 11.708 1.00 94.75 261 LEU A C 1
ATOM 1914 O O . LEU A 1 261 ? 2.323 16.648 12.564 1.00 94.75 261 LEU A O 1
ATOM 1918 N N . ALA A 1 262 ? 2.428 18.478 11.260 1.00 93.25 262 ALA A N 1
ATOM 1919 C CA . ALA A 1 262 ? 1.193 19.074 11.763 1.00 93.25 262 ALA A CA 1
ATOM 1920 C C . ALA A 1 262 ? -0.050 18.243 11.405 1.00 93.25 262 ALA A C 1
ATOM 1922 O O . ALA A 1 262 ? -0.928 18.049 12.247 1.00 93.25 262 ALA A O 1
ATOM 1923 N N . GLN A 1 263 ? -0.131 17.732 10.172 1.00 94.19 263 GLN A N 1
ATOM 1924 C CA . GLN A 1 263 ? -1.237 16.879 9.736 1.00 94.19 263 GLN A CA 1
ATOM 1925 C C . GLN A 1 263 ? -1.249 15.544 10.487 1.00 94.19 263 GLN A C 1
ATOM 1927 O O . GLN A 1 263 ? -2.313 15.129 10.941 1.00 94.19 263 GLN A O 1
ATOM 1932 N N . ARG A 1 264 ? -0.086 14.905 10.685 1.00 95.38 264 ARG A N 1
ATOM 1933 C CA . ARG A 1 264 ? 0.043 13.671 11.470 1.00 95.38 264 ARG A CA 1
ATOM 1934 C C . ARG A 1 264 ? -0.425 13.879 12.905 1.00 95.38 264 ARG A C 1
ATOM 1936 O O . ARG A 1 264 ? -1.225 13.087 13.384 1.00 95.38 264 ARG A O 1
ATOM 1943 N N . ALA A 1 265 ? 0.053 14.926 13.579 1.00 93.25 265 ALA A N 1
ATOM 1944 C CA . ALA A 1 265 ? -0.308 15.187 14.973 1.00 93.25 265 ALA A CA 1
ATOM 1945 C C . ALA A 1 265 ? -1.815 15.450 15.157 1.00 93.25 265 ALA A C 1
ATOM 1947 O O . ALA A 1 265 ? -2.373 15.094 16.187 1.00 93.25 265 ALA A O 1
ATOM 1948 N N . ALA A 1 266 ? -2.477 16.048 14.160 1.00 93.00 266 ALA A N 1
ATOM 1949 C CA . ALA A 1 266 ? -3.924 16.260 14.182 1.00 93.00 266 ALA A CA 1
ATOM 1950 C C . ALA A 1 266 ? -4.729 14.995 13.827 1.00 93.00 266 ALA A C 1
ATOM 1952 O O . ALA A 1 266 ? -5.828 14.806 14.341 1.00 93.00 266 ALA A O 1
ATOM 1953 N N . PHE A 1 267 ? -4.208 14.160 12.926 1.00 94.94 267 PHE A N 1
ATOM 1954 C CA . PHE A 1 267 ? -4.876 12.950 12.447 1.00 94.94 267 PHE A CA 1
ATOM 1955 C C . PHE A 1 267 ? -4.758 11.784 13.432 1.00 94.94 267 PHE A C 1
ATOM 1957 O O . PHE A 1 267 ? -5.727 11.067 13.649 1.00 94.94 267 PHE A O 1
ATOM 1964 N N . LEU A 1 268 ? -3.570 11.565 13.993 1.00 93.69 268 LEU A N 1
ATOM 1965 C CA . LEU A 1 268 ? -3.238 10.329 14.683 1.00 93.69 268 LEU A CA 1
ATOM 1966 C C . LEU A 1 268 ? -3.557 10.413 16.174 1.00 93.69 268 LEU A C 1
ATOM 1968 O O . LEU A 1 268 ? -2.921 11.171 16.908 1.00 93.69 268 LEU A O 1
ATOM 1972 N N . ARG A 1 269 ? -4.494 9.585 16.634 1.00 89.06 269 ARG A N 1
ATOM 1973 C CA . ARG A 1 269 ? -4.878 9.527 18.046 1.00 89.06 269 ARG A CA 1
ATOM 1974 C C . ARG A 1 269 ? -4.153 8.385 18.763 1.00 89.06 269 ARG A C 1
ATOM 1976 O O . ARG A 1 269 ? -4.043 7.285 18.221 1.00 89.06 269 ARG A O 1
ATOM 1983 N N . PRO A 1 270 ? -3.622 8.612 19.971 1.00 83.06 270 PRO A N 1
ATOM 1984 C CA . PRO A 1 270 ? -2.815 7.612 20.665 1.00 83.06 270 PRO A CA 1
ATOM 1985 C C . PRO A 1 270 ? -3.620 6.421 21.194 1.00 83.06 270 PRO A C 1
ATOM 1987 O O . PRO A 1 270 ? -3.016 5.390 21.448 1.00 83.06 270 PRO A O 1
ATOM 1990 N N . ASP A 1 271 ? -4.944 6.505 21.315 1.00 78.31 271 ASP A N 1
ATOM 1991 C CA . ASP A 1 271 ? -5.817 5.426 21.799 1.00 78.31 271 ASP A CA 1
ATOM 1992 C C . ASP A 1 271 ? -6.715 4.807 20.710 1.00 78.31 271 ASP A C 1
ATOM 1994 O O . ASP A 1 271 ? -7.530 3.935 21.005 1.00 78.31 271 ASP A O 1
ATOM 1998 N N . SER A 1 272 ? -6.558 5.219 19.447 1.00 86.38 272 SER A N 1
ATOM 1999 C CA . SER A 1 272 ? -7.336 4.694 18.321 1.00 86.38 272 SER A CA 1
ATOM 2000 C C . SER A 1 272 ? -6.821 3.345 17.809 1.00 86.38 272 SER A C 1
ATOM 2002 O O . SER A 1 272 ? -5.649 2.989 17.951 1.00 86.38 272 SER A O 1
ATOM 2004 N N . LEU A 1 273 ? -7.694 2.604 17.129 1.00 91.06 273 LEU A N 1
ATOM 2005 C CA . LEU A 1 273 ? -7.270 1.616 16.144 1.00 91.06 273 LEU A CA 1
ATOM 2006 C C . LEU A 1 273 ? -6.823 2.348 14.876 1.00 91.06 273 LEU A C 1
ATOM 2008 O O . LEU A 1 273 ? -7.502 3.260 14.418 1.00 91.06 273 LEU A O 1
ATOM 2012 N N . VAL A 1 274 ? -5.722 1.922 14.261 1.00 96.31 274 VAL A N 1
ATOM 2013 C CA . VAL A 1 274 ? -5.255 2.444 12.972 1.00 96.31 274 VAL A CA 1
ATOM 2014 C C . VAL A 1 274 ? -5.357 1.374 11.902 1.00 96.31 274 VAL A C 1
ATOM 2016 O O . VAL A 1 274 ? -4.810 0.285 12.064 1.00 96.31 274 VAL A O 1
ATOM 2019 N N . ALA A 1 275 ? -5.984 1.700 10.775 1.00 97.62 275 ALA A N 1
ATOM 2020 C CA . ALA A 1 275 ? -5.939 0.864 9.581 1.00 97.62 275 ALA A CA 1
ATOM 2021 C C . ALA A 1 275 ? -5.305 1.632 8.418 1.00 97.62 275 ALA A C 1
ATOM 2023 O O . ALA A 1 275 ? -5.787 2.686 8.005 1.00 97.62 275 ALA A O 1
ATOM 2024 N N . ILE A 1 276 ? -4.221 1.081 7.882 1.00 98.62 276 ILE A N 1
ATOM 2025 C CA . ILE A 1 276 ? -3.509 1.600 6.716 1.00 98.62 276 ILE A CA 1
ATOM 2026 C C . ILE A 1 276 ? -3.963 0.779 5.511 1.00 98.62 276 ILE A C 1
ATOM 2028 O O . ILE A 1 276 ? -3.763 -0.433 5.491 1.00 98.62 276 ILE A O 1
ATOM 2032 N N . ILE A 1 277 ? -4.583 1.414 4.519 1.00 98.69 277 ILE A N 1
ATOM 2033 C CA . ILE A 1 277 ? -5.198 0.749 3.367 1.00 98.69 277 ILE A CA 1
ATOM 2034 C C . ILE A 1 277 ? -4.530 1.251 2.091 1.00 98.69 277 ILE A C 1
ATOM 2036 O O . ILE A 1 277 ? -4.624 2.425 1.743 1.00 98.69 277 ILE A O 1
ATOM 2040 N N . MET A 1 278 ? -3.858 0.350 1.385 1.00 98.31 278 MET A N 1
ATOM 2041 C CA . MET A 1 278 ? -3.190 0.636 0.121 1.00 98.31 278 MET A CA 1
ATOM 2042 C C . MET A 1 278 ? -4.046 0.208 -1.069 1.00 98.31 278 MET A C 1
ATOM 2044 O O . MET A 1 278 ? -4.606 -0.887 -1.056 1.00 98.31 278 MET A O 1
ATOM 2048 N N . LEU A 1 279 ? -4.081 1.031 -2.115 1.00 98.50 279 LEU A N 1
ATOM 2049 C CA . LEU A 1 279 ? -4.640 0.691 -3.423 1.00 98.50 279 LEU A CA 1
ATOM 2050 C C . LEU A 1 279 ? -3.608 1.022 -4.507 1.00 98.50 279 LEU A C 1
ATOM 2052 O O . LEU A 1 279 ? -3.374 2.199 -4.761 1.00 98.50 279 LEU A O 1
ATOM 2056 N N . THR A 1 280 ? -3.010 0.013 -5.141 1.00 97.69 280 THR A N 1
ATOM 2057 C CA . THR A 1 280 ? -1.990 0.187 -6.198 1.00 97.69 280 THR A CA 1
ATOM 2058 C C . THR A 1 280 ? -1.987 -0.987 -7.171 1.00 97.69 280 THR A C 1
ATOM 2060 O O . THR A 1 280 ? -2.134 -2.147 -6.771 1.00 97.69 280 THR A O 1
ATOM 2063 N N . ASP A 1 281 ? -1.871 -0.692 -8.462 1.00 95.88 281 ASP A N 1
ATOM 2064 C CA . ASP A 1 281 ? -1.826 -1.689 -9.531 1.00 95.88 281 ASP A CA 1
ATOM 2065 C C . ASP A 1 281 ? -0.412 -1.968 -10.043 1.00 95.88 281 ASP A C 1
ATOM 2067 O O . ASP A 1 281 ? -0.241 -2.782 -10.952 1.00 95.88 281 ASP A O 1
ATOM 2071 N N . GLU A 1 282 ? 0.589 -1.342 -9.434 1.00 92.12 282 GLU A N 1
ATOM 2072 C CA . GLU A 1 282 ? 2.002 -1.464 -9.759 1.00 92.12 282 GLU A CA 1
ATOM 2073 C C . GLU A 1 282 ? 2.799 -1.990 -8.555 1.00 92.12 282 GLU A C 1
ATOM 2075 O O . GLU A 1 282 ? 2.283 -2.235 -7.456 1.00 92.12 282 GLU A O 1
ATOM 2080 N N . ASN A 1 283 ? 4.078 -2.279 -8.789 1.00 94.00 283 ASN A N 1
ATOM 2081 C CA . ASN A 1 283 ? 4.975 -2.680 -7.715 1.00 94.00 283 ASN A CA 1
ATOM 2082 C C . ASN A 1 283 ? 5.623 -1.441 -7.089 1.00 94.00 283 ASN A C 1
ATOM 2084 O O . ASN A 1 283 ? 5.874 -0.457 -7.774 1.00 94.00 283 ASN A O 1
ATOM 2088 N N . ASP A 1 284 ? 5.939 -1.511 -5.797 1.00 96.25 284 ASP A N 1
ATOM 2089 C CA . ASP A 1 284 ? 6.500 -0.377 -5.060 1.00 96.25 284 ASP A CA 1
ATOM 2090 C C . ASP A 1 284 ? 7.849 0.088 -5.640 1.00 96.25 284 ASP A C 1
ATOM 2092 O O . ASP A 1 284 ? 8.779 -0.704 -5.813 1.00 96.25 284 ASP A O 1
ATOM 2096 N N . CYS A 1 285 ? 7.973 1.397 -5.845 1.00 95.44 285 CYS A N 1
ATOM 2097 C CA . CYS A 1 285 ? 9.187 2.085 -6.258 1.00 95.44 285 CYS A CA 1
ATOM 2098 C C . CYS A 1 285 ? 9.659 3.119 -5.228 1.00 95.44 285 CYS A C 1
ATOM 2100 O O . CYS A 1 285 ? 10.056 4.232 -5.571 1.00 95.44 285 CYS A O 1
ATOM 2102 N N . SER A 1 286 ? 9.652 2.752 -3.948 1.00 97.19 286 SER A N 1
ATOM 2103 C CA . SER A 1 286 ? 10.149 3.601 -2.864 1.00 97.19 286 SER A CA 1
ATOM 2104 C C . SER A 1 286 ? 11.677 3.768 -2.917 1.00 97.19 286 SER A C 1
ATOM 2106 O O . SER A 1 286 ? 12.419 3.030 -2.267 1.00 97.19 286 SER A O 1
ATOM 2108 N N . ILE A 1 287 ? 12.162 4.706 -3.738 1.00 97.06 287 ILE A N 1
ATOM 2109 C CA . ILE A 1 287 ? 13.591 5.000 -3.940 1.00 97.06 287 ILE A CA 1
ATOM 2110 C C . ILE A 1 287 ? 14.203 5.554 -2.645 1.00 97.06 287 ILE A C 1
ATOM 2112 O O . ILE A 1 287 ? 13.627 6.414 -1.988 1.00 97.06 287 ILE A O 1
ATOM 2116 N N . ILE A 1 288 ? 15.405 5.084 -2.302 1.00 96.81 288 ILE A N 1
ATOM 2117 C CA . ILE A 1 288 ? 16.163 5.564 -1.144 1.00 96.81 288 ILE A CA 1
ATOM 2118 C C . ILE A 1 288 ? 16.507 7.037 -1.325 1.00 96.81 288 ILE A C 1
ATOM 2120 O O . ILE A 1 288 ? 17.154 7.419 -2.307 1.00 96.81 288 ILE A O 1
ATOM 2124 N N . ASP A 1 289 ? 16.190 7.846 -0.323 1.00 93.81 289 ASP A N 1
ATOM 2125 C CA . ASP A 1 289 ? 16.555 9.250 -0.318 1.00 93.81 289 ASP A CA 1
ATOM 2126 C C . ASP A 1 289 ? 18.064 9.442 -0.138 1.00 93.81 289 ASP A C 1
ATOM 2128 O O . ASP A 1 289 ? 18.716 8.896 0.754 1.00 93.81 289 ASP A O 1
ATOM 2132 N N . GLY A 1 290 ? 18.643 10.250 -1.022 1.00 92.56 290 GLY A N 1
ATOM 2133 C CA . GLY A 1 290 ? 20.042 10.645 -0.956 1.00 92.56 290 GLY A CA 1
ATOM 2134 C C . GLY A 1 290 ? 21.017 9.794 -1.778 1.00 92.56 290 GLY A C 1
ATOM 2135 O O . GLY A 1 290 ? 20.671 8.825 -2.457 1.00 92.56 290 GLY A O 1
ATOM 2136 N N . SER A 1 291 ? 22.292 10.194 -1.744 1.00 92.06 291 SER A N 1
ATOM 2137 C CA . SER A 1 291 ? 23.379 9.566 -2.509 1.00 92.06 291 SER A CA 1
ATOM 2138 C C . SER A 1 291 ? 23.071 9.521 -4.018 1.00 92.06 291 SER A C 1
ATOM 2140 O O . SER A 1 291 ? 22.473 10.439 -4.572 1.00 92.06 291 SER A O 1
ATOM 2142 N N . GLN A 1 292 ? 23.519 8.494 -4.736 1.00 92.50 292 GLN A N 1
ATOM 2143 C CA . GLN A 1 292 ? 23.277 8.333 -6.173 1.00 92.50 292 GLN A CA 1
ATOM 2144 C C . GLN A 1 292 ? 21.973 7.583 -6.496 1.00 92.50 292 GLN A C 1
ATOM 2146 O O . GLN A 1 292 ? 21.782 7.186 -7.644 1.00 92.50 292 GLN A O 1
ATOM 2151 N N . ASN A 1 293 ? 21.068 7.396 -5.529 1.00 94.12 293 ASN A N 1
ATOM 2152 C CA . ASN A 1 293 ? 19.849 6.607 -5.737 1.00 94.12 293 ASN A CA 1
ATOM 2153 C C . ASN A 1 293 ? 18.834 7.286 -6.665 1.00 94.12 293 ASN A C 1
ATOM 2155 O O . ASN A 1 293 ? 18.155 6.605 -7.429 1.00 94.12 293 ASN A O 1
ATOM 2159 N N . TYR A 1 294 ? 18.853 8.623 -6.733 1.00 94.31 294 TYR A N 1
ATOM 2160 C CA . TYR A 1 294 ? 18.082 9.410 -7.707 1.00 94.31 294 TYR A CA 1
ATOM 2161 C C . TYR A 1 294 ? 18.340 9.009 -9.171 1.00 94.31 294 TYR A C 1
ATOM 2163 O O . TYR A 1 294 ? 17.549 9.335 -10.053 1.00 94.31 294 TYR A O 1
ATOM 2171 N N . LEU A 1 295 ? 19.444 8.305 -9.469 1.00 93.75 295 LEU A N 1
ATOM 2172 C CA . LEU A 1 295 ? 19.703 7.785 -10.811 1.00 93.75 295 LEU A CA 1
ATOM 2173 C C . LEU A 1 295 ? 18.610 6.818 -11.282 1.00 93.75 295 LEU A C 1
ATOM 2175 O O . LEU A 1 295 ? 18.391 6.739 -12.489 1.00 93.75 295 LEU A O 1
ATOM 2179 N N . ALA A 1 296 ? 17.897 6.147 -10.369 1.00 93.44 296 ALA A N 1
ATOM 2180 C CA . ALA A 1 296 ? 16.730 5.335 -10.704 1.00 93.44 296 ALA A CA 1
ATOM 2181 C C . ALA A 1 296 ? 15.619 6.169 -11.366 1.00 93.44 296 ALA A C 1
ATOM 2183 O O . ALA A 1 296 ? 15.030 5.711 -12.337 1.00 93.44 296 ALA A O 1
ATOM 2184 N N . ALA A 1 297 ? 15.429 7.425 -10.960 1.00 93.75 297 ALA A N 1
ATOM 2185 C CA . ALA A 1 297 ? 14.443 8.342 -11.538 1.00 93.75 297 ALA A CA 1
ATOM 2186 C C . ALA A 1 297 ? 15.020 9.280 -12.622 1.00 93.75 297 ALA A C 1
ATOM 2188 O O . ALA A 1 297 ? 14.348 10.192 -13.095 1.00 93.75 297 ALA A O 1
ATOM 2189 N N . LYS A 1 298 ? 16.283 9.110 -13.035 1.00 92.06 298 LYS A N 1
ATOM 2190 C CA . LYS A 1 298 ? 16.930 10.033 -13.982 1.00 92.06 298 LYS A CA 1
ATOM 2191 C C . LYS A 1 298 ? 16.562 9.756 -15.438 1.00 92.06 298 LYS A C 1
ATOM 2193 O O . LYS A 1 298 ? 16.921 8.701 -15.959 1.00 92.06 298 LYS A O 1
ATOM 2198 N N . THR A 1 299 ? 15.964 10.714 -16.137 1.00 87.38 299 THR A N 1
ATOM 2199 C CA . THR A 1 299 ? 15.615 10.545 -17.557 1.00 87.38 299 THR A CA 1
ATOM 2200 C C . THR A 1 299 ? 16.842 10.699 -18.463 1.00 87.38 299 THR A C 1
ATOM 2202 O O . THR A 1 299 ? 17.869 11.268 -18.079 1.00 87.38 299 THR A O 1
ATOM 2205 N N . ASN A 1 300 ? 16.763 10.180 -19.696 1.00 84.88 300 ASN A N 1
ATOM 2206 C CA . ASN A 1 300 ? 17.829 10.277 -20.711 1.00 84.88 300 ASN A CA 1
ATOM 2207 C C . ASN A 1 300 ? 19.206 9.756 -20.244 1.00 84.88 300 ASN A C 1
ATOM 2209 O O . ASN A 1 300 ? 20.260 10.186 -20.726 1.00 84.88 300 ASN A O 1
ATOM 2213 N N . PHE A 1 301 ? 19.204 8.815 -19.304 1.00 89.62 301 PHE A N 1
ATOM 2214 C CA . PHE A 1 301 ? 20.386 8.205 -18.720 1.00 89.62 301 PHE A CA 1
ATOM 2215 C C . PHE A 1 301 ? 20.176 6.697 -18.669 1.00 89.62 301 PHE A C 1
ATOM 2217 O O . PHE A 1 301 ? 19.183 6.260 -18.115 1.00 89.62 301 PHE A O 1
ATOM 2224 N N . ASN A 1 302 ? 21.103 5.913 -19.221 1.00 91.81 302 ASN A N 1
ATOM 2225 C CA . ASN A 1 302 ? 21.035 4.459 -19.093 1.00 91.81 302 ASN A CA 1
ATOM 2226 C C . ASN A 1 302 ? 21.926 4.008 -17.937 1.00 91.81 302 ASN A C 1
ATOM 2228 O O . ASN A 1 302 ? 23.128 4.302 -17.919 1.00 91.81 302 ASN A O 1
ATOM 2232 N N . LEU A 1 303 ? 21.354 3.246 -17.015 1.00 93.81 303 LEU A N 1
ATOM 2233 C CA . LEU A 1 303 ? 22.046 2.664 -15.882 1.00 93.81 303 LEU A CA 1
ATOM 2234 C C . LEU A 1 303 ? 23.134 1.677 -16.350 1.00 93.81 303 LEU A C 1
ATOM 2236 O O . LEU A 1 303 ? 22.994 0.996 -17.380 1.00 93.81 303 LEU A O 1
ATOM 2240 N N . PRO A 1 304 ? 24.256 1.577 -15.613 1.00 94.56 304 PRO A N 1
ATOM 2241 C CA . PRO A 1 304 ? 25.240 0.531 -15.850 1.00 94.56 304 PRO A CA 1
ATOM 2242 C C . PRO A 1 304 ? 24.609 -0.859 -15.718 1.00 94.56 304 PRO A C 1
ATOM 2244 O O . PRO A 1 304 ? 23.734 -1.077 -14.882 1.00 94.56 304 PRO A O 1
ATOM 2247 N N . LYS A 1 305 ? 25.090 -1.820 -16.511 1.00 96.19 305 LYS A N 1
ATOM 2248 C CA . LYS A 1 305 ? 24.710 -3.229 -16.339 1.00 96.19 305 LYS A CA 1
ATOM 2249 C C . LYS A 1 305 ? 25.234 -3.766 -15.009 1.00 96.19 305 LYS A C 1
ATOM 2251 O O . LYS A 1 305 ? 26.150 -3.201 -14.414 1.00 96.19 305 LYS A O 1
ATOM 2256 N N . SER A 1 306 ? 24.702 -4.897 -14.574 1.00 95.81 306 SER A N 1
ATOM 2257 C CA . SER A 1 306 ? 25.249 -5.676 -13.467 1.00 95.81 306 SER A CA 1
ATOM 2258 C C . SER A 1 306 ? 26.395 -6.605 -13.901 1.00 95.81 306 SER A C 1
ATOM 2260 O O . SER A 1 306 ? 26.525 -6.945 -15.082 1.00 95.81 306 SER A O 1
ATOM 2262 N N . THR A 1 307 ? 27.164 -7.111 -12.934 1.00 95.94 307 THR A N 1
ATOM 2263 C CA . THR A 1 307 ? 28.088 -8.238 -13.146 1.00 95.94 307 THR A CA 1
ATOM 2264 C C . THR A 1 307 ? 27.367 -9.527 -13.543 1.00 95.94 307 THR A C 1
ATOM 2266 O O . THR A 1 307 ? 26.149 -9.672 -13.382 1.00 95.94 307 THR A O 1
ATOM 2269 N N . SER A 1 308 ? 28.138 -10.490 -14.052 1.00 95.31 308 SER A N 1
ATOM 2270 C CA . SER A 1 308 ? 27.668 -11.826 -14.435 1.00 95.31 308 SER A CA 1
ATOM 2271 C C . SER A 1 308 ? 27.141 -12.637 -13.240 1.00 95.31 308 SER A C 1
ATOM 2273 O O . SER A 1 308 ? 26.262 -13.476 -13.410 1.00 95.31 308 SER A O 1
ATOM 2275 N N . ALA A 1 309 ? 27.623 -12.375 -12.016 1.00 94.69 309 ALA A N 1
ATOM 2276 C CA . ALA A 1 309 ? 27.142 -13.050 -10.802 1.00 94.69 309 ALA A CA 1
ATOM 2277 C C . ALA A 1 309 ? 25.629 -12.841 -10.577 1.00 94.69 309 ALA A C 1
ATOM 2279 O O . ALA A 1 309 ? 24.911 -13.779 -10.220 1.00 94.69 309 ALA A O 1
ATOM 2280 N N . CYS A 1 310 ? 25.135 -11.638 -10.889 1.00 95.88 310 CYS A N 1
ATOM 2281 C CA . CYS A 1 310 ? 23.730 -11.263 -10.738 1.00 95.88 310 CYS A CA 1
ATOM 2282 C C . CYS A 1 310 ? 22.763 -12.084 -11.603 1.00 95.88 310 CYS A C 1
ATOM 2284 O O . CYS A 1 310 ? 21.606 -12.247 -11.222 1.00 95.88 310 CYS A O 1
ATOM 2286 N N . ASP A 1 311 ? 23.212 -12.618 -12.748 1.00 93.50 311 ASP A N 1
ATOM 2287 C CA . ASP A 1 311 ? 22.357 -13.432 -13.627 1.00 93.50 311 ASP A CA 1
ATOM 2288 C C . ASP A 1 311 ? 21.995 -14.768 -12.977 1.00 93.50 311 ASP A C 1
ATOM 2290 O O . ASP A 1 311 ? 20.904 -15.301 -13.178 1.00 93.50 311 ASP A O 1
ATOM 2294 N N . THR A 1 312 ? 22.904 -15.307 -12.170 1.00 92.00 312 THR A N 1
ATOM 2295 C CA . THR A 1 312 ? 22.668 -16.549 -11.432 1.00 92.00 312 THR A CA 1
ATOM 2296 C C . THR A 1 312 ? 22.008 -16.297 -10.086 1.00 92.00 312 THR A C 1
ATOM 2298 O O . THR A 1 312 ? 21.092 -17.024 -9.709 1.00 92.00 312 THR A O 1
ATOM 2301 N N . ASN A 1 313 ? 22.455 -15.266 -9.370 1.00 95.25 313 ASN A N 1
ATOM 2302 C CA . ASN A 1 313 ? 22.023 -14.990 -8.013 1.00 95.25 313 ASN A CA 1
ATOM 2303 C C . ASN A 1 313 ? 22.123 -13.479 -7.725 1.00 95.25 313 ASN A C 1
ATOM 2305 O O . ASN A 1 313 ? 23.220 -12.979 -7.472 1.00 95.25 313 ASN A O 1
ATOM 2309 N N . PRO A 1 314 ? 21.005 -12.734 -7.753 1.00 95.12 314 PRO A N 1
ATOM 2310 C CA . PRO A 1 314 ? 21.013 -11.311 -7.415 1.00 95.12 314 PRO A CA 1
ATOM 2311 C C . PRO A 1 314 ? 21.341 -11.041 -5.936 1.00 95.12 314 PRO A C 1
ATOM 2313 O O . PRO A 1 314 ? 21.841 -9.964 -5.627 1.00 95.12 314 PRO A O 1
ATOM 2316 N N . ASN A 1 315 ? 21.153 -12.024 -5.048 1.00 94.62 315 ASN A N 1
ATOM 2317 C CA . ASN A 1 315 ? 21.500 -11.938 -3.624 1.00 94.62 315 ASN A CA 1
ATOM 2318 C C . ASN A 1 315 ? 22.945 -12.395 -3.341 1.00 94.62 315 ASN A C 1
ATOM 2320 O O . ASN A 1 315 ? 23.326 -12.584 -2.184 1.00 94.62 315 ASN A O 1
ATOM 2324 N N . ASP A 1 316 ? 23.760 -12.625 -4.376 1.00 94.56 316 ASP A N 1
ATOM 2325 C CA . ASP A 1 316 ? 25.177 -12.947 -4.211 1.00 94.56 316 ASP A CA 1
ATOM 2326 C C . ASP A 1 316 ? 25.966 -11.693 -3.786 1.00 94.56 316 ASP A C 1
ATOM 2328 O O . ASP A 1 316 ? 25.783 -10.632 -4.391 1.00 94.56 316 ASP A O 1
ATOM 2332 N N . PRO A 1 317 ? 26.896 -11.777 -2.817 1.00 92.88 317 PRO A N 1
ATOM 2333 C CA . PRO A 1 317 ? 27.767 -10.654 -2.456 1.00 92.88 317 PRO A CA 1
ATOM 2334 C C . PRO A 1 317 ? 28.583 -10.077 -3.629 1.00 92.88 317 PRO A C 1
ATOM 2336 O O . PRO A 1 317 ? 28.980 -8.913 -3.595 1.00 92.88 317 PRO A O 1
ATOM 2339 N N . CYS A 1 318 ? 28.830 -10.872 -4.675 1.00 94.62 318 CYS A N 1
ATOM 2340 C CA . CYS A 1 318 ? 29.496 -10.457 -5.907 1.00 94.62 318 CYS A CA 1
ATOM 2341 C C . CYS A 1 318 ? 28.547 -9.941 -6.996 1.00 94.62 318 CYS A C 1
ATOM 2343 O O . CYS A 1 318 ? 29.006 -9.565 -8.080 1.00 94.62 318 CYS A O 1
ATOM 2345 N N . CYS A 1 319 ? 27.242 -9.877 -6.724 1.00 95.31 319 CYS A N 1
ATOM 2346 C CA . CYS A 1 319 ? 26.305 -9.148 -7.559 1.00 95.31 319 CYS A CA 1
ATOM 2347 C C . CYS A 1 319 ? 26.416 -7.638 -7.290 1.00 95.31 319 CYS A C 1
ATOM 2349 O O . CYS A 1 319 ? 25.894 -7.107 -6.305 1.00 95.31 319 CYS A O 1
ATOM 2351 N N . HIS A 1 320 ? 27.105 -6.930 -8.184 1.00 93.75 320 HIS A N 1
ATOM 2352 C CA . HIS A 1 320 ? 27.294 -5.484 -8.102 1.00 93.75 320 HIS A CA 1
ATOM 2353 C C . HIS A 1 320 ? 27.237 -4.828 -9.482 1.00 93.75 320 HIS A C 1
ATOM 2355 O O . HIS A 1 320 ? 27.250 -5.493 -10.520 1.00 93.75 320 HIS A O 1
ATOM 2361 N N . SER A 1 321 ? 27.151 -3.500 -9.502 1.00 94.88 321 SER A N 1
ATOM 2362 C CA . SER A 1 321 ? 27.113 -2.738 -10.748 1.00 94.88 321 SER A CA 1
ATOM 2363 C C . SER A 1 321 ? 28.445 -2.800 -11.492 1.00 94.88 321 SER A C 1
ATOM 2365 O O . SER A 1 321 ? 29.517 -2.782 -10.878 1.00 94.88 321 SER A O 1
ATOM 2367 N N . CYS A 1 322 ? 28.395 -2.783 -12.822 1.00 94.81 322 CYS A N 1
ATOM 2368 C CA . CYS A 1 322 ? 29.572 -2.595 -13.665 1.00 94.81 322 CYS A CA 1
ATOM 2369 C C . CYS A 1 322 ? 30.182 -1.195 -13.513 1.00 94.81 322 CYS A C 1
ATOM 2371 O O . CYS A 1 322 ? 31.367 -1.025 -13.783 1.00 94.81 322 CYS A O 1
ATOM 2373 N N . GLY A 1 323 ? 29.396 -0.209 -13.062 1.00 89.00 323 GLY A N 1
ATOM 2374 C CA . GLY A 1 323 ? 29.864 1.155 -12.798 1.00 89.00 323 GLY A CA 1
ATOM 2375 C C . GLY A 1 323 ? 30.541 1.346 -11.434 1.00 89.00 323 GLY A C 1
ATOM 2376 O O . GLY A 1 323 ? 31.013 2.442 -11.140 1.00 89.00 323 GLY A O 1
ATOM 2377 N N . MET A 1 324 ? 30.584 0.312 -10.586 1.00 87.00 324 MET A N 1
ATOM 2378 C CA . MET A 1 324 ? 31.147 0.388 -9.233 1.00 87.00 324 MET A CA 1
ATOM 2379 C C . MET A 1 324 ? 32.631 0.003 -9.179 1.00 87.00 324 MET A C 1
ATOM 2381 O O . MET A 1 324 ? 33.191 -0.601 -10.092 1.00 87.00 324 MET A O 1
ATOM 2385 N N . LYS A 1 325 ? 33.297 0.356 -8.072 1.00 84.75 325 LYS A N 1
ATOM 2386 C CA . LYS A 1 325 ? 34.671 -0.092 -7.795 1.00 84.75 325 LYS A CA 1
ATOM 2387 C C . LYS A 1 325 ? 34.698 -1.603 -7.497 1.00 84.75 325 LYS A C 1
ATOM 2389 O O . LYS A 1 325 ? 33.697 -2.132 -7.019 1.00 84.75 325 LYS A O 1
ATOM 2394 N N . PRO A 1 326 ? 35.836 -2.291 -7.722 1.00 85.62 326 PRO A N 1
ATOM 2395 C CA . PRO A 1 326 ? 35.965 -3.712 -7.407 1.00 85.62 326 PRO A CA 1
ATOM 2396 C C . PRO A 1 326 ? 35.633 -4.024 -5.943 1.00 85.62 326 PRO A C 1
ATOM 2398 O O . PRO A 1 326 ? 36.178 -3.393 -5.034 1.00 85.62 326 PRO A O 1
ATOM 2401 N N . VAL A 1 327 ? 34.778 -5.024 -5.732 1.00 88.88 327 VAL A N 1
ATOM 2402 C CA . VAL A 1 327 ? 34.441 -5.558 -4.408 1.00 88.88 327 VAL A CA 1
ATOM 2403 C C . VAL A 1 327 ? 35.450 -6.647 -4.033 1.00 88.88 327 VAL A C 1
ATOM 2405 O O . VAL A 1 327 ? 35.814 -7.491 -4.853 1.00 88.88 327 VAL A O 1
ATOM 2408 N N . SER A 1 328 ? 35.940 -6.621 -2.792 1.00 91.50 328 SER A N 1
ATOM 2409 C CA . SER A 1 328 ? 36.919 -7.602 -2.308 1.00 91.50 328 SER A CA 1
ATOM 2410 C C . SER A 1 328 ? 36.349 -9.022 -2.360 1.00 91.50 328 SER A C 1
ATOM 2412 O O . SER A 1 328 ? 35.251 -9.264 -1.873 1.00 91.50 328 SER A O 1
ATOM 2414 N N . GLY A 1 329 ? 37.109 -9.969 -2.917 1.00 91.25 329 GLY A N 1
ATOM 2415 C CA . GLY A 1 329 ? 36.676 -11.364 -3.067 1.00 91.25 329 GLY A CA 1
ATOM 2416 C C . GLY A 1 329 ? 35.837 -11.649 -4.317 1.00 91.25 329 GLY A C 1
ATOM 2417 O O . GLY A 1 329 ? 35.559 -12.814 -4.585 1.00 91.25 329 GLY A O 1
ATOM 2418 N N . CYS A 1 330 ? 35.508 -10.625 -5.107 1.00 94.12 330 CYS A N 1
ATOM 2419 C CA . CYS A 1 330 ? 34.708 -10.738 -6.324 1.00 94.12 330 CYS A CA 1
ATOM 2420 C C . CYS A 1 330 ? 35.530 -10.445 -7.583 1.00 94.12 330 CYS A C 1
ATOM 2422 O O . CYS A 1 330 ? 36.595 -9.823 -7.528 1.00 94.12 330 CYS A O 1
ATOM 2424 N N . THR A 1 331 ? 35.033 -10.896 -8.737 1.00 93.06 331 THR A N 1
ATOM 2425 C CA . THR A 1 331 ? 35.621 -10.537 -10.035 1.00 93.06 331 THR A CA 1
ATOM 2426 C C . THR A 1 331 ? 35.450 -9.038 -10.255 1.00 93.06 331 THR A C 1
ATOM 2428 O O . THR A 1 331 ? 34.345 -8.513 -10.141 1.00 93.06 331 THR A O 1
ATOM 2431 N N . ALA A 1 332 ? 36.539 -8.333 -10.557 1.00 92.19 332 ALA A N 1
ATOM 2432 C CA . ALA A 1 332 ? 36.465 -6.901 -10.807 1.00 92.19 332 ALA A CA 1
ATOM 2433 C C . ALA A 1 332 ? 35.625 -6.612 -12.069 1.00 92.19 332 ALA A C 1
ATOM 2435 O O . ALA A 1 332 ? 35.754 -7.345 -13.049 1.00 92.19 332 ALA A O 1
ATOM 2436 N N . PRO A 1 333 ? 34.842 -5.514 -12.117 1.00 92.25 333 PRO A N 1
ATOM 2437 C CA . PRO A 1 333 ? 34.064 -5.155 -13.309 1.00 92.25 333 PRO A CA 1
ATOM 2438 C C . PRO A 1 333 ? 34.882 -5.064 -14.602 1.00 92.25 333 PRO A C 1
ATOM 2440 O O . PRO A 1 333 ? 34.378 -5.339 -15.681 1.00 92.25 333 PRO A O 1
ATOM 2443 N N . VAL A 1 334 ? 36.159 -4.688 -14.522 1.00 92.62 334 VAL A N 1
ATOM 2444 C CA . VAL A 1 334 ? 37.047 -4.618 -15.696 1.00 92.62 334 VAL A CA 1
ATOM 2445 C C . VAL A 1 334 ? 37.438 -5.994 -16.247 1.00 92.62 334 VAL A C 1
ATOM 2447 O O . VAL A 1 334 ? 37.846 -6.084 -17.401 1.00 92.62 334 VAL A O 1
ATOM 2450 N N . ASP A 1 335 ? 37.300 -7.050 -15.446 1.00 93.75 335 ASP A N 1
ATOM 2451 C CA . ASP A 1 335 ? 37.605 -8.434 -15.817 1.00 93.75 335 ASP A CA 1
ATOM 2452 C C . ASP A 1 335 ? 36.330 -9.254 -16.101 1.00 93.75 335 ASP A C 1
ATOM 2454 O O . ASP A 1 335 ? 36.416 -10.379 -16.595 1.00 93.75 335 ASP A O 1
ATOM 2458 N N . ASP A 1 336 ? 35.143 -8.704 -15.814 1.00 94.50 336 ASP A N 1
ATOM 2459 C CA . ASP A 1 336 ? 33.854 -9.334 -16.103 1.00 94.50 336 ASP A CA 1
ATOM 2460 C C . ASP A 1 336 ? 33.435 -9.066 -17.567 1.00 94.50 336 ASP A C 1
ATOM 2462 O O . ASP A 1 336 ? 33.245 -7.907 -17.961 1.00 94.50 336 ASP A O 1
ATOM 2466 N N . PRO A 1 337 ? 33.238 -10.109 -18.399 1.00 93.31 337 PRO A N 1
ATOM 2467 C CA . PRO A 1 337 ? 32.828 -9.938 -19.791 1.00 93.31 337 PRO A CA 1
ATOM 2468 C C . PRO A 1 337 ? 31.525 -9.147 -19.966 1.00 93.31 337 PRO A C 1
ATOM 2470 O O . PRO A 1 337 ? 31.418 -8.367 -20.915 1.00 93.31 337 PRO A O 1
ATOM 2473 N N . LYS A 1 338 ? 30.552 -9.290 -19.051 1.00 93.94 338 LYS A N 1
ATOM 2474 C CA . LYS A 1 338 ? 29.261 -8.578 -19.105 1.00 93.94 338 LYS A CA 1
ATOM 2475 C C . LYS A 1 338 ? 29.424 -7.072 -18.887 1.00 93.94 338 LYS A C 1
ATOM 2477 O O . LYS A 1 338 ? 28.617 -6.284 -19.380 1.00 93.94 338 LYS A O 1
ATOM 2482 N N . CYS A 1 339 ? 30.509 -6.676 -18.226 1.00 95.81 339 CYS A N 1
ATOM 2483 C CA . CYS A 1 339 ? 30.848 -5.287 -17.954 1.00 95.81 339 CYS A CA 1
ATOM 2484 C C . CYS A 1 339 ? 31.678 -4.613 -19.056 1.00 95.81 339 CYS A C 1
ATOM 2486 O O . CYS A 1 339 ? 32.030 -3.437 -18.932 1.00 95.81 339 CYS A O 1
ATOM 2488 N N . THR A 1 340 ? 31.966 -5.299 -20.165 1.00 95.00 340 THR A N 1
ATOM 2489 C CA . THR A 1 340 ? 32.643 -4.687 -21.317 1.00 95.00 340 THR A CA 1
ATOM 2490 C C . THR A 1 340 ? 31.643 -3.952 -22.210 1.00 95.00 340 THR A C 1
ATOM 2492 O O . THR A 1 340 ? 30.798 -4.566 -22.858 1.00 95.00 340 THR A O 1
ATOM 2495 N N . GLY A 1 341 ? 31.742 -2.621 -22.238 1.00 90.88 341 GLY A N 1
ATOM 2496 C CA . GLY A 1 341 ? 30.901 -1.741 -23.051 1.00 90.88 341 GLY A CA 1
ATOM 2497 C C . GLY A 1 341 ? 31.625 -1.178 -24.281 1.00 90.88 341 GLY A C 1
ATOM 2498 O O . GLY A 1 341 ? 32.811 -1.450 -24.489 1.00 90.88 341 GLY A O 1
ATOM 2499 N N . PRO A 1 342 ? 30.948 -0.334 -25.084 1.00 89.06 342 PRO A N 1
ATOM 2500 C CA . PRO A 1 342 ? 31.540 0.311 -26.262 1.00 89.06 342 PRO A CA 1
ATOM 2501 C C . PRO A 1 342 ? 32.780 1.165 -25.957 1.00 89.06 342 PRO A C 1
ATOM 2503 O O . PRO A 1 342 ? 33.637 1.332 -26.821 1.00 89.06 342 PRO A O 1
ATOM 2506 N N . ASN A 1 343 ? 32.889 1.675 -24.725 1.00 88.56 343 ASN A N 1
ATOM 2507 C CA . ASN A 1 343 ? 33.999 2.513 -24.268 1.00 88.56 343 ASN A CA 1
ATOM 2508 C C . ASN A 1 343 ? 35.097 1.716 -23.532 1.00 88.56 343 ASN A C 1
ATOM 2510 O O . ASN A 1 343 ? 36.013 2.312 -22.967 1.00 88.56 343 ASN A O 1
ATOM 2514 N N . GLY A 1 344 ? 35.030 0.380 -23.553 1.00 89.62 344 GLY A N 1
ATOM 2515 C CA . GLY A 1 344 ? 36.008 -0.522 -22.942 1.00 89.62 344 GLY A CA 1
ATOM 2516 C C . GLY A 1 344 ? 35.493 -1.274 -21.705 1.00 89.62 344 GLY A C 1
ATOM 2517 O O . GLY A 1 344 ? 34.299 -1.230 -21.386 1.00 89.62 344 GLY A O 1
ATOM 2518 N N . PRO A 1 345 ? 36.377 -2.006 -21.006 1.00 88.00 345 PRO A N 1
ATOM 2519 C CA . PRO A 1 345 ? 36.014 -2.777 -19.816 1.00 88.00 345 PRO A CA 1
ATOM 2520 C C . PRO A 1 345 ? 35.499 -1.897 -18.668 1.00 88.00 345 PRO A C 1
ATOM 2522 O O . PRO A 1 345 ? 36.019 -0.806 -18.446 1.00 88.00 345 PRO A O 1
ATOM 2525 N N . GLY A 1 346 ? 34.486 -2.369 -17.935 1.00 85.94 346 GLY A N 1
ATOM 2526 C CA . GLY A 1 346 ? 33.843 -1.631 -16.838 1.00 85.94 346 GLY A CA 1
ATOM 2527 C C . GLY A 1 346 ? 32.916 -0.489 -17.278 1.00 85.94 346 GLY A C 1
ATOM 2528 O O . GLY A 1 346 ? 32.560 0.353 -16.463 1.00 85.94 346 GLY A O 1
ATOM 2529 N N . THR A 1 347 ? 32.541 -0.416 -18.561 1.00 91.06 347 THR A N 1
ATOM 2530 C CA . THR A 1 347 ? 31.722 0.687 -19.113 1.00 91.06 347 THR A CA 1
ATOM 2531 C C . THR A 1 347 ? 30.391 0.232 -19.710 1.00 91.06 347 THR A C 1
ATOM 2533 O O . THR A 1 347 ? 29.726 1.006 -20.398 1.00 91.06 347 THR A O 1
ATOM 2536 N N . ALA A 1 348 ? 29.997 -1.029 -19.502 1.00 94.75 348 ALA A N 1
ATOM 2537 C CA . ALA A 1 348 ? 28.743 -1.538 -20.042 1.00 94.75 348 ALA A CA 1
ATOM 2538 C C . ALA A 1 348 ? 27.528 -0.870 -19.383 1.00 94.75 348 ALA A C 1
ATOM 2540 O O . ALA A 1 348 ? 27.327 -0.967 -18.172 1.00 94.75 348 ALA A O 1
ATOM 2541 N N . THR A 1 349 ? 26.687 -0.255 -20.208 1.00 94.62 349 THR A N 1
ATOM 2542 C CA . THR A 1 349 ? 25.388 0.304 -19.825 1.00 94.62 349 THR A CA 1
ATOM 2543 C C . THR A 1 349 ? 24.266 -0.437 -20.529 1.00 94.62 349 THR A C 1
ATOM 2545 O O . THR A 1 349 ? 24.477 -1.113 -21.545 1.00 94.62 349 THR A O 1
ATOM 2548 N N . HIS A 1 350 ? 23.063 -0.315 -19.987 1.00 92.50 350 HIS A N 1
ATOM 2549 C CA . HIS A 1 350 ? 21.861 -0.694 -20.703 1.00 92.50 350 HIS A CA 1
ATOM 2550 C C . HIS A 1 350 ? 21.659 0.177 -21.955 1.00 92.50 350 HIS A C 1
ATOM 2552 O O . HIS A 1 350 ? 22.262 1.240 -22.122 1.00 92.50 350 HIS A O 1
ATOM 2558 N N . SER A 1 351 ? 20.850 -0.336 -22.877 1.00 88.06 351 SER A N 1
ATOM 2559 C CA . SER A 1 351 ? 20.255 0.444 -23.965 1.00 88.06 351 SER A CA 1
ATOM 2560 C C . SER A 1 351 ? 18.899 0.992 -23.532 1.00 88.06 351 SER A C 1
ATOM 2562 O O . SER A 1 351 ? 18.298 0.421 -22.619 1.00 88.06 351 SER A O 1
ATOM 2564 N N . GLN A 1 352 ? 18.389 1.990 -24.256 1.00 82.12 352 GLN A N 1
ATOM 2565 C CA . GLN A 1 352 ? 17.075 2.583 -23.997 1.00 82.12 352 GLN A CA 1
ATOM 2566 C C . GLN A 1 352 ? 15.951 1.531 -23.943 1.00 82.12 352 GLN A C 1
ATOM 2568 O O . GLN A 1 352 ? 15.097 1.597 -23.072 1.00 82.12 352 GLN A O 1
ATOM 2573 N N . ASP A 1 353 ? 15.997 0.493 -24.785 1.00 80.44 353 ASP A N 1
ATOM 2574 C CA . ASP A 1 353 ? 14.967 -0.562 -24.803 1.00 80.44 353 ASP A CA 1
ATOM 2575 C C . ASP A 1 353 ? 15.003 -1.488 -23.573 1.00 80.44 353 ASP A C 1
ATOM 2577 O O . ASP A 1 353 ? 14.008 -2.122 -23.218 1.00 80.44 353 ASP A O 1
ATOM 2581 N N . SER A 1 354 ? 16.171 -1.610 -22.938 1.00 84.56 354 SER A N 1
ATOM 2582 C CA . SER A 1 354 ? 16.414 -2.506 -21.795 1.00 84.56 354 SER A CA 1
ATOM 2583 C C . SER A 1 354 ? 16.384 -1.794 -20.437 1.00 84.56 354 SER A C 1
ATOM 2585 O O . SER A 1 354 ? 16.451 -2.451 -19.396 1.00 84.56 354 SER A O 1
ATOM 2587 N N . ASP A 1 355 ? 16.337 -0.465 -20.459 1.00 88.19 355 ASP A N 1
ATOM 2588 C CA . ASP A 1 355 ? 16.316 0.432 -19.302 1.00 88.19 355 ASP A CA 1
ATOM 2589 C C . ASP A 1 355 ? 15.358 1.595 -19.562 1.00 88.19 355 ASP A C 1
ATOM 2591 O O . ASP A 1 355 ? 15.691 2.769 -19.424 1.00 88.19 355 ASP A O 1
ATOM 2595 N N . ALA A 1 356 ? 14.162 1.244 -20.022 1.00 86.56 356 ALA A N 1
ATOM 2596 C CA . ALA A 1 356 ? 13.093 2.209 -20.116 1.00 86.56 356 ALA A CA 1
ATOM 2597 C C . ALA A 1 356 ? 12.619 2.590 -18.708 1.00 86.56 356 ALA A C 1
ATOM 2599 O O . ALA A 1 356 ? 12.560 1.737 -17.817 1.00 86.56 356 ALA A O 1
ATOM 2600 N N . ASP A 1 357 ? 12.296 3.869 -18.533 1.00 84.94 357 ASP A N 1
ATOM 2601 C CA . ASP A 1 357 ? 12.058 4.476 -17.222 1.00 84.94 357 ASP A CA 1
ATOM 2602 C C . ASP A 1 357 ? 10.931 3.759 -16.449 1.00 84.94 357 ASP A C 1
ATOM 2604 O O . ASP A 1 357 ? 11.122 3.449 -15.275 1.00 84.94 357 ASP A O 1
ATOM 2608 N N . ASN A 1 358 ? 9.848 3.356 -17.134 1.00 83.31 358 ASN A N 1
ATOM 2609 C CA . ASN A 1 358 ? 8.665 2.709 -16.532 1.00 83.31 358 ASN A CA 1
ATOM 2610 C C . ASN A 1 358 ? 8.946 1.352 -15.871 1.00 83.31 358 ASN A C 1
ATOM 2612 O O . ASN A 1 358 ? 8.207 0.895 -15.013 1.00 83.31 358 ASN A O 1
ATOM 2616 N N . VAL A 1 359 ? 10.026 0.674 -16.265 1.00 87.62 359 VAL A N 1
ATOM 2617 C CA . VAL A 1 359 ? 10.371 -0.643 -15.712 1.00 87.62 359 VAL A CA 1
ATOM 2618 C C . VAL A 1 359 ? 11.563 -0.571 -14.771 1.00 87.62 359 VAL A C 1
ATOM 2620 O O . VAL A 1 359 ? 12.114 -1.608 -14.415 1.00 87.62 359 VAL A O 1
ATOM 2623 N N . ARG A 1 360 ? 12.042 0.612 -14.370 1.00 90.19 360 ARG A N 1
ATOM 2624 C CA . ARG A 1 360 ? 13.264 0.723 -13.553 1.00 90.19 360 ARG A CA 1
ATOM 2625 C C . ARG A 1 360 ? 13.133 0.173 -12.147 1.00 90.19 360 ARG A C 1
ATOM 2627 O O . ARG A 1 360 ? 14.152 -0.189 -11.573 1.00 90.19 360 ARG A O 1
ATOM 2634 N N . CYS A 1 361 ? 11.928 0.047 -11.615 1.00 91.25 361 CYS A N 1
ATOM 2635 C CA . CYS A 1 361 ? 11.682 -0.474 -10.269 1.00 91.25 361 CYS A CA 1
ATOM 2636 C C . CYS A 1 361 ? 11.636 -2.014 -10.233 1.00 91.25 361 CYS A C 1
ATOM 2638 O O . CYS A 1 361 ? 11.657 -2.624 -9.172 1.00 91.25 361 CYS A O 1
ATOM 2640 N N . TRP A 1 362 ? 11.696 -2.661 -11.402 1.00 92.06 362 TRP A N 1
ATOM 2641 C CA . TRP A 1 362 ? 11.704 -4.114 -11.547 1.00 92.06 362 TRP A CA 1
ATOM 2642 C C . TRP A 1 362 ? 13.122 -4.705 -11.576 1.00 92.06 362 TRP A C 1
ATOM 2644 O O . TRP A 1 362 ? 13.976 -4.280 -12.363 1.00 92.06 362 TRP A O 1
ATOM 2654 N N . GLN A 1 363 ? 13.362 -5.744 -10.765 1.00 92.12 363 GLN A N 1
ATOM 2655 C CA . GLN A 1 363 ? 14.590 -6.563 -10.743 1.00 92.12 363 GLN A CA 1
ATOM 2656 C C . GLN A 1 363 ? 15.908 -5.757 -10.745 1.00 92.12 363 GLN A C 1
ATOM 2658 O O . GLN A 1 363 ? 16.897 -6.150 -11.377 1.00 92.12 363 GLN A O 1
ATOM 2663 N N . GLN A 1 364 ? 15.950 -4.639 -10.014 1.00 94.19 364 GLN A N 1
ATOM 2664 C CA . GLN A 1 364 ? 17.075 -3.697 -10.029 1.00 94.19 364 GLN A CA 1
ATOM 2665 C C . GLN A 1 364 ? 18.415 -4.359 -9.720 1.00 94.19 364 GLN A C 1
ATOM 2667 O O . GLN A 1 364 ? 19.381 -4.196 -10.466 1.00 94.19 364 GLN A O 1
ATOM 2672 N N . LYS A 1 365 ? 18.466 -5.203 -8.686 1.00 93.50 365 LYS A N 1
ATOM 2673 C CA . LYS A 1 365 ? 19.703 -5.885 -8.310 1.00 93.50 365 LYS A CA 1
ATOM 2674 C C . LYS A 1 365 ? 20.224 -6.799 -9.423 1.00 93.50 365 LYS A C 1
ATOM 2676 O O . LYS A 1 365 ? 21.408 -6.756 -9.750 1.00 93.50 365 LYS A O 1
ATOM 2681 N N . ARG A 1 366 ? 19.342 -7.565 -10.075 1.00 94.94 366 ARG A N 1
ATOM 2682 C CA . ARG A 1 366 ? 19.699 -8.443 -11.204 1.00 94.94 366 ARG A CA 1
ATOM 2683 C C . ARG A 1 366 ? 20.129 -7.656 -12.446 1.00 94.94 366 ARG A C 1
ATOM 2685 O O . ARG A 1 366 ? 21.021 -8.102 -13.162 1.00 94.94 366 ARG A O 1
ATOM 2692 N N . ARG A 1 367 ? 19.494 -6.513 -12.718 1.00 94.62 367 ARG A N 1
ATOM 2693 C CA . ARG A 1 367 ? 19.719 -5.709 -13.932 1.00 94.62 367 ARG A CA 1
ATOM 2694 C C . ARG A 1 367 ? 20.903 -4.757 -13.792 1.00 94.62 367 ARG A C 1
ATOM 2696 O O . ARG A 1 367 ? 21.804 -4.763 -14.627 1.00 94.62 367 ARG A O 1
ATOM 2703 N N . PHE A 1 368 ? 20.935 -4.002 -12.702 1.00 95.81 368 PHE A N 1
ATOM 2704 C CA . PHE A 1 368 ? 21.857 -2.893 -12.466 1.00 95.81 368 PHE A CA 1
ATOM 2705 C C . PHE A 1 368 ? 22.947 -3.217 -11.440 1.00 95.81 368 PHE A C 1
ATOM 2707 O O . PHE A 1 368 ? 23.935 -2.487 -11.332 1.00 95.81 368 PHE A O 1
ATOM 2714 N N . GLY A 1 369 ? 22.803 -4.310 -10.681 1.00 94.94 369 GLY A N 1
ATOM 2715 C CA . GLY A 1 369 ? 23.730 -4.680 -9.607 1.00 94.94 369 GLY A CA 1
ATOM 2716 C C . GLY A 1 369 ? 23.591 -3.817 -8.348 1.00 94.94 369 GLY A C 1
ATOM 2717 O O . GLY A 1 369 ? 24.361 -3.972 -7.397 1.00 94.94 369 GLY A O 1
ATOM 2718 N N . VAL A 1 370 ? 22.602 -2.927 -8.326 1.00 93.81 370 VAL A N 1
ATOM 2719 C CA . VAL A 1 370 ? 22.265 -2.014 -7.230 1.00 93.81 370 VAL A CA 1
ATOM 2720 C C . VAL A 1 370 ? 20.782 -2.174 -6.953 1.00 93.81 370 VAL A C 1
ATOM 2722 O O . VAL A 1 370 ? 20.017 -2.370 -7.892 1.00 93.81 370 VAL A O 1
ATOM 2725 N N . ASP A 1 371 ? 20.413 -2.127 -5.683 1.00 93.69 371 ASP A N 1
ATOM 2726 C CA . ASP A 1 371 ? 19.032 -1.894 -5.284 1.00 93.69 371 ASP A CA 1
ATOM 2727 C C . ASP A 1 371 ? 18.947 -0.432 -4.849 1.00 93.69 371 ASP A C 1
ATOM 2729 O O . ASP A 1 371 ? 19.695 -0.008 -3.965 1.00 93.69 371 ASP A O 1
ATOM 2733 N N . PHE A 1 372 ? 18.154 0.348 -5.571 1.00 96.00 372 PHE A N 1
ATOM 2734 C CA . PHE A 1 372 ? 17.945 1.766 -5.317 1.00 96.00 372 PHE A CA 1
ATOM 2735 C C . PHE A 1 372 ? 16.760 2.001 -4.384 1.00 96.00 372 PHE A C 1
ATOM 2737 O O . PHE A 1 372 ? 16.547 3.143 -3.988 1.00 96.00 372 PHE A O 1
ATOM 2744 N N . LEU A 1 373 ? 15.988 0.960 -4.061 1.00 96.94 373 LEU A N 1
ATOM 2745 C CA . LEU A 1 373 ? 14.780 1.058 -3.256 1.00 96.94 373 LEU A CA 1
ATOM 2746 C C . LEU A 1 373 ? 15.083 0.807 -1.782 1.00 96.94 373 LEU A C 1
ATOM 2748 O O . LEU A 1 373 ? 16.008 0.067 -1.435 1.00 96.94 373 LEU A O 1
ATOM 2752 N N . TYR A 1 374 ? 14.288 1.406 -0.896 1.00 97.69 374 TYR A N 1
ATOM 2753 C CA . TYR A 1 374 ? 14.328 1.046 0.512 1.00 97.69 374 TYR A CA 1
ATOM 2754 C C . TYR A 1 374 ? 14.024 -0.456 0.656 1.00 97.69 374 TYR A C 1
ATOM 2756 O O . TYR A 1 374 ? 13.180 -0.999 -0.069 1.00 97.69 374 TYR A O 1
ATOM 2764 N N . PRO A 1 375 ? 14.714 -1.170 1.560 1.00 96.62 375 PRO A N 1
ATOM 2765 C CA . PRO A 1 375 ? 14.442 -2.583 1.782 1.00 96.62 375 PRO A CA 1
ATOM 2766 C C . PRO A 1 375 ? 13.033 -2.752 2.356 1.00 96.62 375 PRO A C 1
ATOM 2768 O O . PRO A 1 375 ? 12.636 -1.994 3.235 1.00 96.62 375 PRO A O 1
ATOM 2771 N N . VAL A 1 376 ? 12.302 -3.790 1.936 1.00 96.38 376 VAL A N 1
ATOM 2772 C CA . VAL A 1 376 ? 10.938 -4.066 2.442 1.00 96.38 376 VAL A CA 1
ATOM 2773 C C . VAL A 1 376 ? 10.888 -4.196 3.970 1.00 96.38 376 VAL A C 1
ATOM 2775 O O . VAL A 1 376 ? 9.897 -3.830 4.599 1.00 96.38 376 VAL A O 1
ATOM 2778 N N . GLN A 1 377 ? 11.992 -4.642 4.582 1.00 97.38 377 GLN A N 1
ATOM 2779 C CA . GLN A 1 377 ? 12.129 -4.764 6.031 1.00 97.38 377 GLN A CA 1
ATOM 2780 C C . GLN A 1 377 ? 11.972 -3.422 6.760 1.00 97.38 377 GLN A C 1
ATOM 2782 O O . GLN A 1 377 ? 11.502 -3.429 7.891 1.00 97.38 377 GLN A O 1
ATOM 2787 N N . ARG A 1 378 ? 12.275 -2.285 6.112 1.00 98.12 378 ARG A N 1
ATOM 2788 C CA . ARG A 1 378 ? 12.014 -0.932 6.635 1.00 98.12 378 ARG A CA 1
ATOM 2789 C C . ARG A 1 378 ? 10.583 -0.796 7.133 1.00 98.12 378 ARG A C 1
ATOM 2791 O O . ARG A 1 378 ? 10.352 -0.356 8.251 1.00 98.12 378 ARG A O 1
ATOM 2798 N N . TYR A 1 379 ? 9.637 -1.209 6.301 1.00 98.56 379 TYR A N 1
ATOM 2799 C CA . TYR A 1 379 ? 8.209 -1.036 6.536 1.00 98.56 379 TYR A CA 1
ATOM 2800 C C . TYR A 1 379 ? 7.683 -2.007 7.590 1.00 98.56 379 TYR A C 1
ATOM 2802 O O . TYR A 1 379 ? 6.880 -1.622 8.433 1.00 98.56 379 TYR A O 1
ATOM 2810 N N . VAL A 1 380 ? 8.196 -3.241 7.598 1.00 97.31 380 VAL A N 1
ATOM 2811 C CA . VAL A 1 380 ? 7.894 -4.228 8.648 1.00 97.31 380 VAL A CA 1
ATOM 2812 C C . VAL A 1 380 ? 8.402 -3.731 10.003 1.00 97.31 380 VAL A C 1
ATOM 2814 O O . VAL A 1 380 ? 7.655 -3.699 10.974 1.00 97.31 380 VAL A O 1
ATOM 2817 N N . ASN A 1 381 ? 9.650 -3.269 10.058 1.00 96.81 381 ASN A N 1
ATOM 2818 C CA . ASN A 1 381 ? 10.265 -2.711 11.258 1.00 96.81 381 ASN A CA 1
ATOM 2819 C C . ASN A 1 381 ? 9.519 -1.468 11.757 1.00 96.81 381 ASN A C 1
ATOM 2821 O O . ASN A 1 381 ? 9.217 -1.364 12.944 1.00 96.81 381 ASN A O 1
ATOM 2825 N N . ALA A 1 382 ? 9.136 -0.566 10.851 1.00 97.38 382 ALA A N 1
ATOM 2826 C CA . ALA A 1 382 ? 8.350 0.612 11.194 1.00 97.38 382 ALA A CA 1
ATOM 2827 C C . ALA A 1 382 ? 6.969 0.254 11.773 1.00 97.38 382 ALA A C 1
ATOM 2829 O O . ALA A 1 382 ? 6.517 0.882 12.727 1.00 97.38 382 ALA A O 1
ATOM 2830 N N . LEU A 1 383 ? 6.316 -0.787 11.251 1.00 95.56 383 LEU A N 1
ATOM 2831 C CA . LEU A 1 383 ? 5.042 -1.272 11.779 1.00 95.56 383 LEU A CA 1
ATOM 2832 C C . LEU A 1 383 ? 5.194 -2.025 13.108 1.00 95.56 383 LEU A C 1
ATOM 2834 O O . LEU A 1 383 ? 4.262 -2.027 13.902 1.00 95.56 383 LEU A O 1
ATOM 2838 N N . SER A 1 384 ? 6.328 -2.670 13.377 1.00 87.38 384 SER A N 1
ATOM 2839 C CA . SER A 1 384 ? 6.477 -3.587 14.519 1.00 87.38 384 SER A CA 1
ATOM 2840 C C . SER A 1 384 ? 7.282 -3.033 15.699 1.00 87.38 384 SER A C 1
ATOM 2842 O O . SER A 1 384 ? 7.337 -3.684 16.740 1.00 87.38 384 SER A O 1
ATOM 2844 N N . GLN A 1 385 ? 7.903 -1.857 15.580 1.00 87.06 385 GLN A N 1
ATOM 2845 C CA . GLN A 1 385 ? 8.798 -1.316 16.610 1.00 87.06 385 GLN A CA 1
ATOM 2846 C C . GLN A 1 385 ? 8.288 -0.001 17.207 1.00 87.06 385 GLN A C 1
ATOM 2848 O O . GLN A 1 385 ? 7.815 0.880 16.496 1.00 87.06 385 GLN A O 1
ATOM 2853 N N . SER A 1 386 ? 8.445 0.167 18.523 1.00 88.00 386 SER A N 1
ATOM 2854 C CA . SER A 1 386 ? 8.136 1.414 19.244 1.00 88.00 386 SER A CA 1
ATOM 2855 C C . SER A 1 386 ? 9.215 2.494 19.090 1.00 88.00 386 SER A C 1
ATOM 2857 O O . SER A 1 386 ? 8.956 3.665 19.358 1.00 88.00 386 SER A O 1
ATOM 2859 N N . GLN A 1 387 ? 10.414 2.120 18.638 1.00 90.31 387 GLN A N 1
ATOM 2860 C CA . GLN A 1 387 ? 11.523 3.022 18.334 1.00 90.31 387 GLN A CA 1
ATOM 2861 C C . GLN A 1 387 ? 12.141 2.666 16.982 1.00 90.31 387 GLN A C 1
ATOM 2863 O O . GLN A 1 387 ? 12.110 1.506 16.570 1.00 90.31 387 GLN A O 1
ATOM 2868 N N . LEU A 1 388 ? 12.721 3.659 16.314 1.00 95.12 388 LEU A N 1
ATOM 2869 C CA . LEU A 1 388 ? 13.287 3.555 14.973 1.00 95.12 388 LEU A CA 1
ATOM 2870 C C . LEU A 1 388 ? 14.741 4.033 14.985 1.00 95.12 388 LEU A C 1
ATOM 2872 O O . LEU A 1 388 ? 15.032 5.100 15.524 1.00 95.12 388 LEU A O 1
ATOM 2876 N N . CYS A 1 389 ? 15.640 3.262 14.367 1.00 96.38 389 CYS A N 1
ATOM 2877 C CA . CYS A 1 389 ? 17.023 3.680 14.142 1.00 96.38 389 CYS A CA 1
ATOM 2878 C C . CYS A 1 389 ? 17.185 4.220 12.716 1.00 96.38 389 CYS A C 1
ATOM 2880 O O . CYS A 1 389 ? 17.373 3.449 11.773 1.00 96.38 389 CYS A O 1
ATOM 2882 N N . VAL A 1 390 ? 17.111 5.540 12.538 1.00 94.81 390 VAL A N 1
ATOM 2883 C CA . VAL A 1 390 ? 17.060 6.164 11.200 1.00 94.81 390 VAL A CA 1
ATOM 2884 C C . VAL A 1 390 ? 18.403 6.146 10.460 1.00 94.81 390 VAL A C 1
ATOM 2886 O O . VAL A 1 390 ? 18.444 6.377 9.254 1.00 94.81 390 VAL A O 1
ATOM 2889 N N . ALA A 1 391 ? 19.496 5.790 11.145 1.00 94.19 391 ALA A N 1
ATOM 2890 C CA . ALA A 1 391 ? 20.805 5.572 10.526 1.00 94.19 391 ALA A CA 1
ATOM 2891 C C . ALA A 1 391 ? 20.832 4.377 9.551 1.00 94.19 391 ALA A C 1
ATOM 2893 O O . ALA A 1 391 ? 21.700 4.315 8.677 1.00 94.19 391 ALA A O 1
ATOM 2894 N N . ASN A 1 392 ? 19.906 3.423 9.699 1.00 95.75 392 ASN A N 1
ATOM 2895 C CA . ASN A 1 392 ? 19.812 2.238 8.853 1.00 95.75 392 ASN A CA 1
ATOM 2896 C C . ASN A 1 392 ? 18.591 2.333 7.931 1.00 95.75 392 ASN A C 1
ATOM 2898 O O . ASN A 1 392 ? 17.480 2.600 8.379 1.00 95.75 392 ASN A O 1
ATOM 2902 N N . ASN A 1 393 ? 18.767 2.031 6.641 1.00 95.75 393 ASN A N 1
ATOM 2903 C CA . ASN A 1 393 ? 17.670 2.086 5.664 1.00 95.75 393 ASN A CA 1
ATOM 2904 C C . ASN A 1 393 ? 16.503 1.144 6.005 1.00 95.75 393 ASN A C 1
ATOM 2906 O O . ASN A 1 393 ? 15.367 1.439 5.646 1.00 95.75 393 ASN A O 1
ATOM 2910 N N . ASP A 1 394 ? 16.773 0.027 6.685 1.00 96.75 394 ASP A N 1
ATOM 2911 C CA . ASP A 1 394 ? 15.763 -0.918 7.169 1.00 96.75 394 ASP A CA 1
ATOM 2912 C C . ASP A 1 394 ? 15.249 -0.602 8.583 1.00 96.75 394 ASP A C 1
ATOM 2914 O O . ASP A 1 394 ? 14.437 -1.358 9.100 1.00 96.75 394 ASP A O 1
ATOM 2918 N N . LEU A 1 395 ? 15.706 0.485 9.214 1.00 97.56 395 LEU A N 1
ATOM 2919 C CA . LEU A 1 395 ? 15.355 0.900 10.581 1.00 97.56 395 LEU A CA 1
ATOM 2920 C C . LEU A 1 395 ? 15.731 -0.109 11.682 1.00 97.56 395 LEU A C 1
ATOM 2922 O O . LEU A 1 395 ? 15.291 0.016 12.827 1.00 97.56 395 LEU A O 1
ATOM 2926 N N . SER A 1 396 ? 16.559 -1.104 11.354 1.00 93.50 396 SER A N 1
ATOM 2927 C CA . SER A 1 396 ? 17.009 -2.127 12.296 1.00 93.50 396 SER A CA 1
ATOM 2928 C C . SER A 1 396 ? 18.076 -1.602 13.266 1.00 93.50 396 SER A C 1
ATOM 2930 O O . SER A 1 396 ? 18.603 -0.498 13.121 1.00 93.50 396 SER A O 1
ATOM 2932 N N . GLY A 1 397 ? 18.429 -2.416 14.266 1.00 91.56 397 GLY A N 1
ATOM 2933 C CA . GLY A 1 397 ? 19.559 -2.125 15.154 1.00 91.56 397 GLY A CA 1
ATOM 2934 C C . GLY A 1 397 ? 19.260 -1.119 16.265 1.00 91.56 397 GLY A C 1
ATOM 2935 O O . GLY A 1 397 ? 20.187 -0.499 16.769 1.00 91.56 397 GLY A O 1
ATOM 2936 N N . VAL A 1 398 ? 17.994 -0.981 16.677 1.00 90.56 398 VAL A N 1
ATOM 2937 C CA . VAL A 1 398 ? 17.556 -0.078 17.763 1.00 90.56 398 VAL A CA 1
ATOM 2938 C C . VAL A 1 398 ? 18.407 -0.208 19.031 1.00 90.56 398 VAL A C 1
ATOM 2940 O O . VAL A 1 398 ? 18.817 0.806 19.583 1.00 90.56 398 VAL A O 1
ATOM 2943 N N . ALA A 1 399 ? 18.742 -1.433 19.448 1.00 86.50 399 ALA A N 1
ATOM 2944 C CA . ALA A 1 399 ? 19.523 -1.679 20.665 1.00 86.50 399 ALA A CA 1
ATOM 2945 C C . ALA A 1 399 ? 20.952 -1.098 20.631 1.00 86.50 399 ALA A C 1
ATOM 2947 O O . ALA A 1 399 ? 21.501 -0.770 21.679 1.00 86.50 399 ALA A O 1
ATOM 2948 N N . ASP A 1 400 ? 21.541 -0.970 19.439 1.00 92.69 400 ASP A N 1
ATOM 2949 C CA . ASP A 1 400 ? 22.906 -0.473 19.226 1.00 92.69 400 ASP A CA 1
ATOM 2950 C C . ASP A 1 400 ? 22.918 0.882 18.488 1.00 92.69 400 ASP A C 1
ATOM 2952 O O . ASP A 1 400 ? 23.969 1.337 18.025 1.00 92.69 400 ASP A O 1
ATOM 2956 N N . CYS A 1 401 ? 21.753 1.520 18.340 1.00 94.06 401 CYS A N 1
ATOM 2957 C CA . CYS A 1 401 ? 21.613 2.772 17.612 1.00 94.06 401 CYS A CA 1
ATOM 2958 C C . CYS A 1 401 ? 22.246 3.928 18.393 1.00 94.06 401 CYS A C 1
ATOM 2960 O O . CYS A 1 401 ? 22.173 3.982 19.620 1.00 94.06 401 CYS A O 1
ATOM 2962 N N . ALA A 1 402 ? 22.864 4.875 17.690 1.00 95.69 402 ALA A N 1
ATOM 2963 C CA . ALA A 1 402 ? 23.350 6.087 18.335 1.00 95.69 402 ALA A CA 1
ATOM 2964 C C . ALA A 1 402 ? 22.164 6.950 18.791 1.00 95.69 402 ALA A C 1
ATOM 2966 O O . ALA A 1 402 ? 21.207 7.108 18.041 1.00 95.69 402 ALA A O 1
ATOM 2967 N N . ASP A 1 403 ? 22.262 7.578 19.968 1.00 92.81 403 ASP A N 1
ATOM 2968 C CA . ASP A 1 403 ? 21.188 8.422 20.526 1.00 92.81 403 ASP A CA 1
ATOM 2969 C C . ASP A 1 403 ? 20.710 9.527 19.564 1.00 92.81 403 ASP A C 1
ATOM 2971 O O . ASP A 1 403 ? 19.560 9.944 19.626 1.00 92.81 403 ASP A O 1
ATOM 2975 N N . ALA A 1 404 ? 21.589 10.015 18.681 1.00 93.38 404 ALA A N 1
ATOM 2976 C CA . ALA A 1 404 ? 21.257 11.043 17.692 1.00 93.38 404 ALA A CA 1
ATOM 2977 C C . ALA A 1 404 ? 20.404 10.525 16.519 1.00 93.38 404 ALA A C 1
ATOM 2979 O O . ALA A 1 404 ? 19.784 11.330 15.836 1.00 93.38 404 ALA A O 1
ATOM 2980 N N . ASP A 1 405 ? 20.384 9.210 16.298 1.00 94.19 405 ASP A N 1
ATOM 2981 C CA . ASP A 1 405 ? 19.677 8.538 15.203 1.00 94.19 405 ASP A CA 1
ATOM 2982 C C . ASP A 1 405 ? 18.522 7.654 15.720 1.00 94.19 405 ASP A C 1
ATOM 2984 O O . ASP A 1 405 ? 17.880 6.942 14.944 1.00 94.19 405 ASP A O 1
ATOM 2988 N N . LEU A 1 406 ? 18.273 7.655 17.035 1.00 95.19 406 LEU A N 1
ATOM 2989 C CA . LEU A 1 406 ? 17.247 6.847 17.685 1.00 95.19 406 LEU A CA 1
ATOM 2990 C C . LEU A 1 406 ? 16.024 7.706 18.016 1.00 95.19 406 LEU A C 1
ATOM 2992 O O . LEU A 1 406 ? 16.085 8.601 18.857 1.00 95.19 406 LEU A O 1
ATOM 2996 N N . PHE A 1 407 ? 14.889 7.381 17.403 1.00 94.69 407 PHE A N 1
ATOM 2997 C CA . PHE A 1 407 ? 13.646 8.132 17.562 1.00 94.69 407 PHE A CA 1
ATOM 2998 C C . PHE A 1 407 ? 12.522 7.246 18.092 1.00 94.69 407 PHE A C 1
ATOM 3000 O O . PHE A 1 407 ? 12.435 6.064 17.759 1.00 94.69 407 PHE A O 1
ATOM 3007 N N . ALA A 1 408 ? 11.629 7.823 18.897 1.00 92.00 408 ALA A N 1
ATOM 3008 C CA . ALA A 1 408 ? 10.352 7.186 19.199 1.00 92.00 408 ALA A CA 1
ATOM 3009 C C . ALA A 1 408 ? 9.517 7.107 17.917 1.00 92.00 408 ALA A C 1
ATOM 3011 O O . ALA A 1 408 ? 9.467 8.070 17.151 1.00 92.00 408 ALA A O 1
ATOM 3012 N N . ASN A 1 409 ? 8.868 5.971 17.679 1.00 94.56 409 ASN A N 1
ATOM 3013 C CA . ASN A 1 409 ? 7.999 5.808 16.526 1.00 94.56 409 ASN A CA 1
ATOM 3014 C C . ASN A 1 409 ? 6.722 6.646 16.732 1.00 94.56 409 ASN A C 1
ATOM 3016 O O . ASN A 1 409 ? 5.972 6.367 17.676 1.00 94.56 409 ASN A O 1
ATOM 3020 N N . PRO A 1 410 ? 6.426 7.636 15.867 1.00 95.00 410 PRO A N 1
ATOM 3021 C CA . PRO A 1 410 ? 5.216 8.448 15.970 1.00 95.00 410 PRO A CA 1
ATOM 3022 C C . PRO A 1 410 ? 3.919 7.627 15.939 1.00 95.00 410 PRO A C 1
ATOM 3024 O O . PRO A 1 410 ? 2.933 8.036 16.545 1.00 95.00 410 PRO A O 1
ATOM 3027 N N . LEU A 1 411 ? 3.921 6.439 15.317 1.00 94.19 411 LEU A N 1
ATOM 3028 C CA . LEU A 1 411 ? 2.783 5.512 15.336 1.00 94.19 411 LEU A CA 1
ATOM 3029 C C . LEU A 1 411 ? 2.471 4.970 16.742 1.00 94.19 411 LEU A C 1
ATOM 3031 O O . LEU A 1 411 ? 1.364 4.510 16.992 1.00 94.19 411 LEU A O 1
ATOM 3035 N N . TYR A 1 412 ? 3.419 4.993 17.668 1.00 87.25 412 TYR A N 1
ATOM 3036 C CA . TYR A 1 412 ? 3.248 4.449 19.018 1.00 87.25 412 TYR A CA 1
ATOM 3037 C C . TYR A 1 412 ? 3.492 5.502 20.097 1.00 87.25 412 TYR A C 1
ATOM 3039 O O . TYR A 1 412 ? 3.757 5.168 21.248 1.00 87.25 412 TYR A O 1
ATOM 3047 N N . SER A 1 413 ? 3.420 6.778 19.717 1.00 85.12 413 SER A N 1
ATOM 3048 C CA . SER A 1 413 ? 3.684 7.912 20.598 1.00 85.12 413 SER A CA 1
ATOM 3049 C C . SER A 1 413 ? 2.443 8.783 20.758 1.00 85.12 413 SER A C 1
ATOM 3051 O O . SER A 1 413 ? 1.681 8.975 19.811 1.00 85.12 413 SER A O 1
ATOM 3053 N N . ASP A 1 414 ? 2.278 9.377 21.939 1.00 83.00 414 ASP A N 1
ATOM 3054 C CA . ASP A 1 414 ? 1.312 10.451 22.153 1.00 83.00 414 ASP A CA 1
ATOM 3055 C C . ASP A 1 414 ? 1.852 11.755 21.554 1.00 83.00 414 ASP A C 1
ATOM 3057 O O . ASP A 1 414 ? 2.644 12.474 22.167 1.00 83.00 414 ASP A O 1
ATOM 3061 N N . LEU A 1 415 ? 1.413 12.050 20.330 1.00 85.69 415 LEU A N 1
ATOM 3062 C CA . LEU A 1 415 ? 1.779 13.272 19.612 1.00 85.69 415 LEU A CA 1
ATOM 3063 C C . LEU A 1 415 ? 1.025 14.511 20.113 1.00 85.69 415 LEU A C 1
ATOM 3065 O O . LEU A 1 415 ? 1.414 15.630 19.782 1.00 85.69 415 LEU A O 1
ATOM 3069 N N . THR A 1 416 ? -0.038 14.329 20.903 1.00 73.50 416 THR A N 1
ATOM 3070 C CA . THR A 1 416 ? -0.828 15.432 21.469 1.00 73.50 416 THR A CA 1
ATOM 3071 C C . THR A 1 416 ? -0.162 16.019 22.711 1.00 73.50 416 THR A C 1
ATOM 3073 O O . THR A 1 416 ? -0.331 17.199 23.011 1.00 73.50 416 THR A O 1
ATOM 3076 N N . GLY A 1 417 ? 0.638 15.207 23.414 1.00 66.94 417 GLY A N 1
ATOM 3077 C CA . GLY A 1 417 ? 1.274 15.586 24.674 1.00 66.94 417 GLY A CA 1
ATOM 3078 C C . GLY A 1 417 ? 0.298 15.687 25.850 1.00 66.94 417 GLY A C 1
ATOM 3079 O O . GLY A 1 417 ? 0.688 16.172 26.913 1.00 66.94 417 GLY A O 1
ATOM 3080 N N . GLU A 1 418 ? -0.946 15.229 25.678 1.00 59.41 418 GLU A N 1
ATOM 3081 C CA . GLU A 1 418 ? -2.000 15.254 26.699 1.00 59.41 418 GLU A CA 1
ATOM 3082 C C . GLU A 1 418 ? -1.856 14.111 27.725 1.00 59.41 418 GLU A C 1
ATOM 3084 O O . GLU A 1 418 ? -2.589 14.057 28.712 1.00 59.41 418 GLU A O 1
ATOM 3089 N N . GLY A 1 419 ? -0.888 13.203 27.541 1.00 55.53 419 GLY A N 1
ATOM 3090 C CA . GLY A 1 419 ? -0.641 12.079 28.449 1.00 55.53 419 GLY A CA 1
ATOM 3091 C C . GLY A 1 419 ? -1.688 10.976 28.308 1.00 55.53 419 GLY A C 1
ATOM 3092 O O . GLY A 1 419 ? -1.946 10.228 29.253 1.00 55.53 419 GLY A O 1
ATOM 3093 N N . THR A 1 420 ? -2.302 10.894 27.132 1.00 52.16 420 THR A N 1
ATOM 3094 C CA . THR A 1 420 ? -3.247 9.837 26.781 1.00 52.16 420 THR A CA 1
ATOM 3095 C C . THR A 1 420 ? -2.455 8.579 26.419 1.00 52.16 420 THR A C 1
ATOM 3097 O O . THR A 1 420 ? -1.408 8.645 25.773 1.00 52.16 420 THR A O 1
ATOM 3100 N N . GLY A 1 421 ? -2.882 7.421 26.921 1.00 55.97 421 GLY A N 1
ATOM 3101 C CA . GLY A 1 421 ? -2.168 6.162 26.735 1.00 55.97 421 GLY A CA 1
ATOM 3102 C C . GLY A 1 421 ? -1.952 5.870 25.257 1.00 55.97 421 GLY A C 1
ATOM 3103 O O . GLY A 1 421 ? -2.883 5.979 24.468 1.00 55.97 421 GLY A O 1
ATOM 3104 N N . SER A 1 422 ? -0.720 5.529 24.883 1.00 67.81 422 SER A N 1
ATOM 3105 C CA . SER A 1 422 ? -0.372 5.258 23.489 1.00 67.81 422 SER A CA 1
ATOM 3106 C C . SER A 1 422 ? -0.588 3.796 23.126 1.00 67.81 422 SER A C 1
ATOM 3108 O O . SER A 1 422 ? -0.314 2.888 23.918 1.00 67.81 422 SER A O 1
ATOM 3110 N N . ARG A 1 423 ? -1.017 3.576 21.882 1.00 79.31 423 ARG A N 1
ATOM 3111 C CA . ARG A 1 423 ? -0.988 2.281 21.205 1.00 79.31 423 ARG A CA 1
ATOM 3112 C C . ARG A 1 423 ? 0.397 1.675 21.343 1.00 79.31 423 ARG A C 1
ATOM 3114 O O . ARG A 1 423 ? 1.404 2.382 21.354 1.00 79.31 423 ARG A O 1
ATOM 3121 N N . THR A 1 424 ? 0.454 0.356 21.334 1.00 72.75 424 THR A N 1
ATOM 3122 C CA . THR A 1 424 ? 1.713 -0.382 21.351 1.00 72.75 424 THR A CA 1
ATOM 3123 C C . THR A 1 424 ? 1.782 -1.344 20.165 1.00 72.75 424 THR A C 1
ATOM 3125 O O . THR A 1 424 ? 0.731 -1.784 19.686 1.00 72.75 424 THR A O 1
ATOM 3128 N N . PRO A 1 425 ? 2.988 -1.715 19.695 1.00 70.69 425 PRO A N 1
ATOM 3129 C CA . PRO A 1 425 ? 3.129 -2.652 18.577 1.00 70.69 425 PRO A CA 1
ATOM 3130 C C . PRO A 1 425 ? 2.460 -4.015 18.815 1.00 70.69 425 PRO A C 1
ATOM 3132 O O . PRO A 1 425 ? 1.879 -4.599 17.907 1.00 70.69 425 PRO A O 1
ATOM 3135 N N . ASP A 1 426 ? 2.482 -4.498 20.058 1.00 60.38 426 ASP A N 1
ATOM 3136 C CA . ASP A 1 426 ? 1.849 -5.741 20.522 1.00 60.38 426 ASP A CA 1
ATOM 3137 C C . ASP A 1 426 ? 0.360 -5.571 20.887 1.00 60.38 426 ASP A C 1
ATOM 3139 O O . ASP A 1 426 ? -0.284 -6.499 21.375 1.00 60.38 426 ASP A O 1
ATOM 3143 N N . GLY A 1 427 ? -0.193 -4.365 20.732 1.00 58.88 427 GLY A N 1
ATOM 3144 C CA . GLY A 1 427 ? -1.561 -4.035 21.124 1.00 58.88 427 GLY A CA 1
ATOM 3145 C C . GLY A 1 427 ? -2.626 -4.576 20.176 1.00 58.88 427 GLY A C 1
ATOM 3146 O O . GLY A 1 427 ? -3.794 -4.562 20.533 1.00 58.88 427 GLY A O 1
ATOM 3147 N N . GLY A 1 428 ? -2.247 -5.040 18.982 1.00 72.81 428 GLY A N 1
ATOM 3148 C CA . GLY A 1 428 ? -3.201 -5.541 17.988 1.00 72.81 428 GLY A CA 1
ATOM 3149 C C . GLY A 1 428 ? -4.078 -4.455 17.350 1.00 72.81 428 GLY A C 1
ATOM 3150 O O . GLY A 1 428 ? -5.033 -4.786 16.662 1.00 72.81 428 GLY A O 1
ATOM 3151 N N . LEU A 1 429 ? -3.755 -3.173 17.561 1.00 85.38 429 LEU A N 1
ATOM 3152 C CA . LEU A 1 429 ? -4.561 -2.023 17.128 1.00 85.38 429 LEU A CA 1
ATOM 3153 C C . LEU A 1 429 ? -4.080 -1.377 15.825 1.00 85.38 429 LEU A C 1
ATOM 3155 O O . LEU A 1 429 ? -4.602 -0.342 15.433 1.00 85.38 429 LEU A O 1
ATOM 3159 N N . VAL A 1 430 ? -3.071 -1.946 15.167 1.00 91.12 430 VAL A N 1
ATOM 3160 C CA . VAL A 1 430 ? -2.580 -1.467 13.870 1.00 91.12 430 VAL A CA 1
ATOM 3161 C C . VAL A 1 430 ? -2.820 -2.562 12.840 1.00 91.12 430 VAL A C 1
ATOM 3163 O O . VAL A 1 430 ? -2.385 -3.698 13.024 1.00 91.12 430 VAL A O 1
ATOM 3166 N N . PHE A 1 431 ? -3.530 -2.216 11.771 1.00 95.38 431 PHE A N 1
ATOM 3167 C CA . PHE A 1 431 ? -3.864 -3.097 10.659 1.00 95.38 431 PHE A CA 1
ATOM 3168 C C . PHE A 1 431 ? -3.279 -2.553 9.364 1.00 95.38 431 PHE A C 1
ATOM 3170 O O . PHE A 1 431 ? -3.292 -1.345 9.118 1.00 95.38 431 PHE A O 1
ATOM 3177 N N . PHE A 1 432 ? -2.789 -3.457 8.519 1.00 98.12 432 PHE A N 1
ATOM 3178 C CA . PHE A 1 432 ? -2.198 -3.107 7.234 1.00 98.12 432 PHE A CA 1
ATOM 3179 C C . PHE A 1 432 ? -2.880 -3.891 6.118 1.00 98.12 432 PHE A C 1
ATOM 3181 O O . PHE A 1 432 ? -2.757 -5.109 6.031 1.00 98.12 432 PHE A O 1
ATOM 3188 N N . ALA A 1 433 ? -3.626 -3.194 5.271 1.00 98.38 433 ALA A N 1
ATOM 3189 C CA . ALA A 1 433 ? -4.369 -3.772 4.167 1.00 98.38 433 ALA A CA 1
ATOM 3190 C C . ALA A 1 433 ? -3.761 -3.358 2.827 1.00 98.38 433 ALA A C 1
ATOM 3192 O O . ALA A 1 433 ? -3.499 -2.180 2.590 1.00 98.38 433 ALA A O 1
ATOM 3193 N N . GLY A 1 434 ? -3.582 -4.320 1.924 1.00 98.31 434 GLY A N 1
ATOM 3194 C CA . GLY A 1 434 ? -3.187 -4.065 0.544 1.00 98.31 434 GLY A CA 1
ATOM 3195 C C . GLY A 1 434 ? -4.211 -4.603 -0.440 1.00 98.31 434 GLY A C 1
ATOM 3196 O O . GLY A 1 434 ? -4.387 -5.815 -0.544 1.00 98.31 434 GLY A O 1
ATOM 3197 N N . ILE A 1 435 ? -4.838 -3.697 -1.188 1.00 98.62 435 ILE A N 1
ATOM 3198 C CA . ILE A 1 435 ? -5.577 -3.986 -2.415 1.00 98.62 435 ILE A CA 1
ATOM 3199 C C . ILE A 1 435 ? -4.579 -3.806 -3.562 1.00 98.62 435 ILE A C 1
ATOM 3201 O O . ILE A 1 435 ? -4.366 -2.696 -4.051 1.00 98.62 435 ILE A O 1
ATOM 3205 N N . VAL A 1 436 ? -3.891 -4.891 -3.914 1.00 98.44 436 VAL A N 1
ATOM 3206 C CA . VAL A 1 436 ? -2.695 -4.849 -4.772 1.00 98.44 436 VAL A CA 1
ATOM 3207 C C . VAL A 1 436 ? -2.811 -5.793 -5.960 1.00 98.44 436 VAL A C 1
ATOM 3209 O O . VAL A 1 436 ? -3.731 -6.611 -6.046 1.00 98.44 436 VAL A O 1
ATOM 3212 N N . GLY A 1 437 ? -1.868 -5.695 -6.894 1.00 97.94 437 GLY A N 1
ATOM 3213 C CA . GLY A 1 437 ? -1.774 -6.594 -8.037 1.00 97.94 437 GLY A CA 1
ATOM 3214 C C . GLY A 1 437 ? -1.455 -8.041 -7.652 1.00 97.94 437 GLY A C 1
ATOM 3215 O O . GLY A 1 437 ? -0.297 -8.454 -7.574 1.00 97.94 437 GLY A O 1
ATOM 3216 N N . VAL A 1 438 ? -2.510 -8.817 -7.423 1.00 97.94 438 VAL A N 1
ATOM 3217 C CA . VAL A 1 438 ? -2.514 -10.266 -7.200 1.00 97.94 438 VAL A CA 1
ATOM 3218 C C . VAL A 1 438 ? -3.847 -10.812 -7.715 1.00 97.94 438 VAL A C 1
ATOM 3220 O O . VAL A 1 438 ? -4.872 -10.190 -7.450 1.00 97.94 438 VAL A O 1
ATOM 3223 N N . PRO A 1 439 ? -3.894 -11.926 -8.460 1.00 97.44 439 PRO A N 1
ATOM 3224 C CA . PRO A 1 439 ? -5.160 -12.540 -8.859 1.00 97.44 439 PRO A CA 1
ATOM 3225 C C . PRO A 1 439 ? -6.037 -12.900 -7.655 1.00 97.44 439 PRO A C 1
ATOM 3227 O O . PRO A 1 439 ? -5.541 -13.446 -6.667 1.00 97.44 439 PRO A O 1
ATOM 3230 N N . TRP A 1 440 ? -7.335 -12.593 -7.729 1.00 95.69 440 TRP A N 1
ATOM 3231 C CA . TRP A 1 440 ? -8.271 -12.816 -6.622 1.00 95.69 440 TRP A CA 1
ATOM 3232 C C . TRP A 1 440 ? -8.404 -14.299 -6.251 1.00 95.69 440 TRP A C 1
ATOM 3234 O O . TRP A 1 440 ? -8.522 -14.610 -5.072 1.00 95.69 440 TRP A O 1
ATOM 3244 N N . ASP A 1 441 ? -8.310 -15.205 -7.221 1.00 93.50 441 ASP A N 1
ATOM 3245 C CA . ASP A 1 441 ? -8.445 -16.659 -7.068 1.00 93.50 441 ASP A CA 1
ATOM 3246 C C . ASP A 1 441 ? -7.282 -17.296 -6.289 1.00 93.50 441 ASP A C 1
ATOM 3248 O O . ASP A 1 441 ? -7.451 -18.310 -5.613 1.00 93.50 441 ASP A O 1
ATOM 3252 N N . LEU A 1 442 ? -6.094 -16.681 -6.313 1.00 95.31 442 LEU A N 1
ATOM 3253 C CA . LEU A 1 442 ? -4.937 -17.166 -5.548 1.00 95.31 442 LEU A CA 1
ATOM 3254 C C . LEU A 1 442 ? -5.045 -16.871 -4.051 1.00 95.31 442 LEU A C 1
ATOM 3256 O O . LEU A 1 442 ? -4.417 -17.553 -3.236 1.00 95.31 442 LEU A O 1
ATOM 3260 N N . ILE A 1 443 ? -5.834 -15.862 -3.689 1.00 94.94 443 ILE A N 1
ATOM 3261 C CA . ILE A 1 443 ? -5.978 -15.373 -2.315 1.00 94.94 443 ILE A CA 1
ATOM 3262 C C . ILE A 1 443 ? -7.405 -15.492 -1.782 1.00 94.94 443 ILE A C 1
ATOM 3264 O O . ILE A 1 443 ? -7.638 -15.142 -0.630 1.00 94.94 443 ILE A O 1
ATOM 3268 N N . SER A 1 444 ? -8.356 -15.991 -2.570 1.00 93.25 444 SER A N 1
ATOM 3269 C CA . SER A 1 444 ? -9.712 -16.253 -2.104 1.00 93.25 444 SER A CA 1
ATOM 3270 C C . SER A 1 444 ? -9.809 -17.596 -1.399 1.00 93.25 444 SER A C 1
ATOM 3272 O O . SER A 1 444 ? -9.019 -18.515 -1.641 1.00 93.25 444 SER A O 1
ATOM 3274 N N . GLU A 1 445 ? -10.787 -17.712 -0.513 1.00 87.38 445 GLU A N 1
ATOM 3275 C CA . GLU A 1 445 ? -11.271 -19.003 -0.043 1.00 87.38 445 GLU A CA 1
ATOM 3276 C C . GLU A 1 445 ? -11.940 -19.765 -1.197 1.00 87.38 445 GLU A C 1
ATOM 3278 O O . GLU A 1 445 ? -12.216 -19.198 -2.263 1.00 87.38 445 GLU A O 1
ATOM 3283 N N . ASP A 1 446 ? -12.151 -21.068 -1.007 1.00 80.19 446 ASP A N 1
ATOM 3284 C CA . ASP A 1 446 ? -12.910 -21.856 -1.974 1.00 80.19 446 ASP A CA 1
ATOM 3285 C C . ASP A 1 446 ? -14.338 -21.302 -2.053 1.00 80.19 446 ASP A C 1
ATOM 3287 O O . ASP A 1 446 ? -14.928 -20.932 -1.038 1.00 80.19 446 ASP A O 1
ATOM 3291 N N . SER A 1 447 ? -14.886 -21.225 -3.267 1.00 75.38 447 SER A N 1
ATOM 3292 C CA . SER A 1 447 ? -16.223 -20.671 -3.483 1.00 75.38 447 SER A CA 1
ATOM 3293 C C . SER A 1 447 ? -17.263 -21.433 -2.666 1.00 75.38 447 SER A C 1
ATOM 3295 O O . SER A 1 447 ? -17.343 -22.662 -2.781 1.00 75.38 447 SER A O 1
ATOM 3297 N N . ASP A 1 448 ? -18.086 -20.698 -1.923 1.00 72.00 448 ASP A N 1
ATOM 3298 C CA . ASP A 1 448 ? -19.231 -21.251 -1.213 1.00 72.00 448 ASP A CA 1
ATOM 3299 C C . ASP A 1 448 ? -20.211 -21.867 -2.235 1.00 72.00 448 ASP A C 1
ATOM 3301 O O . ASP A 1 448 ? -20.703 -21.157 -3.119 1.00 72.00 448 ASP A O 1
ATOM 3305 N N . PRO A 1 449 ? -20.480 -23.187 -2.184 1.00 72.56 449 PRO A N 1
ATOM 3306 C CA . PRO A 1 449 ? -21.423 -23.824 -3.098 1.00 72.56 449 PRO A CA 1
ATOM 3307 C C . PRO A 1 449 ? -22.849 -23.275 -2.976 1.00 72.56 449 PRO A C 1
ATOM 3309 O O . PRO A 1 449 ? -23.605 -23.354 -3.948 1.00 72.56 449 PRO A O 1
ATOM 3312 N N . ASP A 1 450 ? -23.208 -22.753 -1.801 1.00 72.06 450 ASP A N 1
ATOM 3313 C CA . ASP A 1 450 ? -24.533 -22.221 -1.495 1.00 72.06 450 ASP A CA 1
ATOM 3314 C C . ASP A 1 450 ? -24.645 -20.716 -1.818 1.00 72.06 450 ASP A C 1
ATOM 3316 O O . ASP A 1 450 ? -25.752 -20.228 -2.060 1.00 72.06 450 ASP A O 1
ATOM 3320 N N . ASP A 1 451 ? -23.514 -20.005 -1.933 1.00 74.81 451 ASP A N 1
ATOM 3321 C CA . ASP A 1 451 ? -23.429 -18.609 -2.390 1.00 74.81 451 ASP A CA 1
ATOM 3322 C C . ASP A 1 451 ? -22.244 -18.384 -3.361 1.00 74.81 451 ASP A C 1
ATOM 3324 O O . ASP A 1 451 ? -21.213 -17.807 -3.002 1.00 74.81 451 ASP A O 1
ATOM 3328 N N . PRO A 1 452 ? -22.369 -18.814 -4.633 1.00 80.12 452 PRO A N 1
ATOM 3329 C CA . PRO A 1 452 ? -21.274 -18.749 -5.607 1.00 80.12 452 PRO A CA 1
ATOM 3330 C C . PRO A 1 452 ? -20.898 -17.317 -6.033 1.00 80.12 452 PRO A C 1
ATOM 3332 O O . PRO A 1 452 ? -19.867 -17.112 -6.693 1.00 80.12 452 PRO A O 1
ATOM 3335 N N . GLU A 1 453 ? -21.742 -16.333 -5.707 1.00 85.12 453 GLU A N 1
ATOM 3336 C CA . GLU A 1 453 ? -21.512 -14.913 -5.980 1.00 85.12 453 GLU A CA 1
ATOM 3337 C C . GLU A 1 453 ? -20.704 -14.236 -4.871 1.00 85.12 453 GLU A C 1
ATOM 3339 O O . GLU A 1 453 ? -20.115 -13.182 -5.109 1.00 85.12 453 GLU A O 1
ATOM 3344 N N . LYS A 1 454 ? -20.623 -14.838 -3.681 1.00 84.38 454 LYS A N 1
ATOM 3345 C CA . LYS A 1 454 ? -19.808 -14.338 -2.579 1.00 84.38 454 LYS A CA 1
ATOM 3346 C C . LYS A 1 454 ? -18.333 -14.638 -2.820 1.00 84.38 454 LYS A C 1
ATOM 3348 O O . LYS A 1 454 ? -17.933 -15.763 -3.112 1.00 84.38 454 LYS A O 1
ATOM 3353 N N . LEU A 1 455 ? -17.507 -13.610 -2.655 1.00 90.50 455 LEU A N 1
ATOM 3354 C CA . LEU A 1 455 ? -16.055 -13.724 -2.672 1.00 90.50 455 LEU A CA 1
ATOM 3355 C C . LEU A 1 455 ? -15.518 -13.376 -1.286 1.00 90.50 455 LEU A C 1
ATOM 3357 O O . LEU A 1 455 ? -15.754 -12.277 -0.788 1.00 90.50 455 LEU A O 1
ATOM 3361 N N . VAL A 1 456 ? -14.785 -14.308 -0.681 1.00 87.69 456 VAL A N 1
ATOM 3362 C CA . VAL A 1 456 ? -14.126 -14.127 0.619 1.00 87.69 456 VAL A CA 1
ATOM 3363 C C . VAL A 1 456 ? -12.625 -14.281 0.422 1.00 87.69 456 VAL A C 1
ATOM 3365 O O . VAL A 1 456 ? -12.178 -15.239 -0.212 1.00 87.69 456 VAL A O 1
ATOM 3368 N N . TYR A 1 457 ? -11.843 -13.333 0.935 1.00 90.88 457 TYR A N 1
ATOM 3369 C CA . TYR A 1 457 ? -10.387 -13.420 0.910 1.00 90.88 457 TYR A CA 1
ATOM 3370 C C . TYR A 1 457 ? -9.858 -14.166 2.131 1.00 90.88 457 TYR A C 1
ATOM 3372 O O . TYR A 1 457 ? -10.351 -14.001 3.244 1.00 90.88 457 TYR A O 1
ATOM 3380 N N . LYS A 1 458 ? -8.808 -14.959 1.913 1.00 85.50 458 LYS A N 1
ATOM 3381 C CA . LYS A 1 458 ? -8.108 -15.695 2.959 1.00 85.50 458 LYS A CA 1
ATOM 3382 C C . LYS A 1 458 ? -7.451 -14.743 3.948 1.00 85.50 458 LYS A C 1
ATOM 3384 O O . LYS A 1 458 ? -6.861 -13.719 3.602 1.00 85.50 458 LYS A O 1
ATOM 3389 N N . ASN A 1 459 ? -7.418 -15.196 5.189 1.00 82.62 459 ASN A N 1
ATOM 3390 C CA . ASN A 1 459 ? -6.569 -14.642 6.230 1.00 82.62 459 ASN A CA 1
ATOM 3391 C C . ASN A 1 459 ? -5.083 -14.712 5.836 1.00 82.62 459 ASN A C 1
ATOM 3393 O O . ASN A 1 459 ? -4.654 -15.721 5.280 1.00 82.62 459 ASN A O 1
ATOM 3397 N N . ALA A 1 460 ? -4.269 -13.702 6.174 1.00 81.75 460 ALA A N 1
ATOM 3398 C CA . ALA A 1 460 ? -2.846 -13.655 5.803 1.00 81.75 460 ALA A CA 1
ATOM 3399 C C . ALA A 1 460 ? -2.052 -14.907 6.226 1.00 81.75 460 ALA A C 1
ATOM 3401 O O . ALA A 1 460 ? -1.159 -15.360 5.512 1.00 81.75 460 ALA A O 1
ATOM 3402 N N . GLN A 1 461 ? -2.412 -15.514 7.358 1.00 81.62 461 GLN A N 1
ATOM 3403 C CA . GLN A 1 461 ? -1.812 -16.755 7.857 1.00 81.62 461 GLN A CA 1
ATOM 3404 C C . GLN A 1 461 ? -2.189 -17.994 7.026 1.00 81.62 461 GLN A C 1
ATOM 3406 O O . GLN A 1 461 ? -1.505 -19.009 7.095 1.00 81.62 461 GLN A O 1
ATOM 3411 N N . SER A 1 462 ? -3.291 -17.923 6.277 1.00 83.44 462 SER A N 1
ATOM 3412 C CA . SER A 1 462 ? -3.826 -18.998 5.429 1.00 83.44 462 SER A CA 1
ATOM 3413 C C . SER A 1 462 ? -3.452 -18.839 3.951 1.00 83.44 462 SER A C 1
ATOM 3415 O O . SER A 1 462 ? -3.750 -19.718 3.144 1.00 83.44 462 SER A O 1
ATOM 3417 N N . ILE A 1 463 ? -2.807 -17.730 3.577 1.00 87.12 463 ILE A N 1
ATOM 3418 C CA . ILE A 1 463 ? -2.291 -17.513 2.224 1.00 87.12 463 ILE A CA 1
ATOM 3419 C C . ILE A 1 463 ? -1.070 -18.409 1.995 1.00 87.12 463 ILE A C 1
ATOM 3421 O O . ILE A 1 463 ? -0.136 -18.438 2.799 1.00 87.12 463 ILE A O 1
ATOM 3425 N N . ASP A 1 464 ? -1.040 -19.106 0.857 1.00 91.50 464 ASP A N 1
ATOM 3426 C CA . ASP A 1 464 ? 0.157 -19.816 0.409 1.00 91.50 464 ASP A CA 1
ATOM 3427 C C . ASP A 1 464 ? 1.150 -18.828 -0.220 1.00 91.50 464 ASP A C 1
ATOM 3429 O O . ASP A 1 464 ? 1.172 -18.574 -1.428 1.00 91.50 464 ASP A O 1
ATOM 3433 N N . TRP A 1 465 ? 2.004 -18.255 0.624 1.00 93.69 465 TRP A N 1
ATOM 3434 C CA . TRP A 1 465 ? 3.026 -17.300 0.203 1.00 93.69 465 TRP A CA 1
ATOM 3435 C C . TRP A 1 465 ? 4.036 -17.889 -0.797 1.00 93.69 465 TRP A C 1
ATOM 3437 O O . TRP A 1 465 ? 4.611 -17.144 -1.589 1.00 93.69 465 TRP A O 1
ATOM 3447 N N . GLY A 1 466 ? 4.235 -19.212 -0.827 1.00 95.50 466 GLY A N 1
ATOM 3448 C CA . GLY A 1 466 ? 5.103 -19.864 -1.813 1.00 95.50 466 GLY A CA 1
ATOM 3449 C C . GLY A 1 466 ? 4.526 -19.831 -3.233 1.00 95.50 466 GLY A C 1
ATOM 3450 O O . GLY A 1 466 ? 5.271 -19.878 -4.217 1.00 95.50 466 GLY A O 1
ATOM 3451 N N . VAL A 1 467 ? 3.202 -19.716 -3.356 1.00 96.06 467 VAL A N 1
ATOM 3452 C CA . VAL A 1 467 ? 2.497 -19.573 -4.637 1.00 96.06 467 VAL A CA 1
ATOM 3453 C C . VAL A 1 467 ? 2.639 -18.168 -5.203 1.00 96.06 467 VAL A C 1
ATOM 3455 O O . VAL A 1 467 ? 2.917 -18.042 -6.395 1.00 96.06 467 VAL A O 1
ATOM 3458 N N . ILE A 1 468 ? 2.506 -17.135 -4.365 1.00 96.19 468 ILE A N 1
ATOM 3459 C CA . ILE A 1 468 ? 2.454 -15.736 -4.819 1.00 96.19 468 ILE A CA 1
ATOM 3460 C C . ILE A 1 468 ? 3.775 -14.960 -4.703 1.00 96.19 468 ILE A C 1
ATOM 3462 O O . ILE A 1 468 ? 4.008 -14.065 -5.507 1.00 96.19 468 ILE A O 1
ATOM 3466 N N . LEU A 1 469 ? 4.659 -15.304 -3.761 1.00 95.94 469 LEU A N 1
ATOM 3467 C CA . LEU A 1 469 ? 5.950 -14.624 -3.552 1.00 95.94 469 LEU A CA 1
ATOM 3468 C C . LEU A 1 469 ? 7.160 -15.535 -3.768 1.00 95.94 469 LEU A C 1
ATOM 3470 O O . LEU A 1 469 ? 8.217 -15.074 -4.192 1.00 95.94 469 LEU A O 1
ATOM 3474 N N . GLY A 1 470 ? 7.031 -16.823 -3.448 1.00 95.00 470 GLY A N 1
ATOM 3475 C CA . GLY A 1 470 ? 8.200 -17.685 -3.285 1.00 95.00 470 GLY A CA 1
ATOM 3476 C C . GLY A 1 470 ? 9.000 -17.291 -2.035 1.00 95.00 470 GLY A C 1
ATOM 3477 O O . GLY A 1 470 ? 8.422 -16.996 -0.987 1.00 95.00 470 GLY A O 1
ATOM 3478 N N . THR A 1 471 ? 10.331 -17.295 -2.133 1.00 93.19 471 THR A N 1
ATOM 3479 C CA . THR A 1 471 ? 11.245 -16.901 -1.039 1.00 93.19 471 THR A CA 1
ATOM 3480 C C . THR A 1 471 ? 12.328 -15.945 -1.561 1.00 93.19 471 THR A C 1
ATOM 3482 O O . THR A 1 471 ? 13.468 -16.374 -1.814 1.00 93.19 471 THR A O 1
ATOM 3485 N N . PRO A 1 472 ? 11.989 -14.660 -1.785 1.00 90.25 472 PRO A N 1
ATOM 3486 C CA . PRO A 1 472 ? 12.889 -13.670 -2.384 1.00 90.25 472 PRO A CA 1
ATOM 3487 C C . PRO A 1 472 ? 14.169 -13.428 -1.568 1.00 90.25 472 PRO A C 1
ATOM 3489 O O . PRO A 1 472 ? 15.216 -13.118 -2.135 1.00 90.25 472 PRO A O 1
ATOM 3492 N N . GLU A 1 473 ? 14.121 -13.645 -0.252 1.00 88.94 473 GLU A N 1
ATOM 3493 C CA . GLU A 1 473 ? 15.241 -13.451 0.675 1.00 88.94 473 GLU A CA 1
ATOM 3494 C C . GLU A 1 473 ? 16.345 -14.524 0.584 1.00 88.94 473 GLU A C 1
ATOM 3496 O O . GLU A 1 473 ? 17.465 -14.331 1.062 1.00 88.94 473 GLU A O 1
ATOM 3501 N N . THR A 1 474 ? 16.061 -15.672 -0.038 1.00 93.38 474 THR A N 1
ATOM 3502 C CA . THR A 1 474 ? 17.041 -16.762 -0.185 1.00 93.38 474 THR A CA 1
ATOM 3503 C C . THR A 1 474 ? 18.136 -16.427 -1.206 1.00 93.38 474 THR A C 1
ATOM 3505 O O . THR A 1 474 ? 18.000 -15.528 -2.030 1.00 93.38 474 THR A O 1
ATOM 3508 N N . SER A 1 475 ? 19.271 -17.130 -1.153 1.00 93.25 475 SER A N 1
ATOM 3509 C CA . SER A 1 475 ? 20.417 -16.891 -2.043 1.00 93.25 475 SER A CA 1
ATOM 3510 C C . SER A 1 475 ? 20.817 -18.208 -2.734 1.00 93.25 475 SER A C 1
ATOM 3512 O O . SER A 1 475 ? 21.499 -19.028 -2.111 1.00 93.25 475 SER A O 1
ATOM 3514 N N . PRO A 1 476 ? 20.385 -18.464 -3.991 1.00 92.75 476 PRO A N 1
ATOM 3515 C CA . PRO A 1 476 ? 19.580 -17.591 -4.855 1.00 92.75 476 PRO A CA 1
ATOM 3516 C C . PRO A 1 476 ? 18.097 -17.504 -4.455 1.00 92.75 476 PRO A C 1
ATOM 3518 O O . PRO A 1 476 ? 17.599 -18.458 -3.857 1.00 92.75 476 PRO A O 1
ATOM 3521 N N . PRO A 1 477 ? 17.391 -16.417 -4.836 1.00 93.88 477 PRO A N 1
ATOM 3522 C CA . PRO A 1 477 ? 15.952 -16.286 -4.625 1.00 93.88 477 PRO A CA 1
ATOM 3523 C C . PRO A 1 477 ? 15.168 -17.421 -5.278 1.00 93.88 477 PRO A C 1
ATOM 3525 O O . PRO A 1 477 ? 15.465 -17.810 -6.414 1.00 93.88 477 PRO A O 1
ATOM 3528 N N . ILE A 1 478 ? 14.126 -17.896 -4.600 1.00 95.19 478 ILE A N 1
ATOM 3529 C CA . ILE A 1 478 ? 13.155 -18.831 -5.176 1.00 95.19 478 ILE A CA 1
ATOM 3530 C C . ILE A 1 478 ? 11.952 -18.020 -5.650 1.00 95.19 478 ILE A C 1
ATOM 3532 O O . ILE A 1 478 ? 11.330 -17.315 -4.860 1.00 95.19 478 ILE A O 1
ATOM 3536 N N . ALA A 1 479 ? 11.649 -18.121 -6.942 1.00 93.50 479 ALA A N 1
ATOM 3537 C CA . ALA A 1 479 ? 10.505 -17.464 -7.565 1.00 93.50 479 ALA A CA 1
ATOM 3538 C C . ALA A 1 479 ? 9.162 -18.028 -7.052 1.00 93.50 479 ALA A C 1
ATOM 3540 O O . ALA A 1 479 ? 9.127 -19.178 -6.599 1.00 93.50 479 ALA A O 1
ATOM 3541 N N . PRO A 1 480 ? 8.058 -17.267 -7.170 1.00 96.38 480 PRO A N 1
ATOM 3542 C CA . PRO A 1 480 ? 6.719 -17.791 -6.923 1.00 96.38 480 PRO A CA 1
ATOM 3543 C C . PRO A 1 480 ? 6.433 -19.016 -7.793 1.00 96.38 480 PRO A C 1
ATOM 3545 O O . PRO A 1 480 ? 6.835 -19.078 -8.959 1.00 96.38 480 PRO A O 1
ATOM 3548 N N . SER A 1 481 ? 5.742 -20.006 -7.226 1.00 96.38 481 SER A N 1
ATOM 3549 C CA . SER A 1 481 ? 5.407 -21.223 -7.973 1.00 96.38 481 SER A CA 1
ATOM 3550 C C . SER A 1 481 ? 4.301 -21.008 -9.008 1.00 96.38 481 SER A C 1
ATOM 3552 O O . SER A 1 481 ? 4.283 -21.727 -10.010 1.00 96.38 481 SER A O 1
ATOM 3554 N N . ASN A 1 482 ? 3.431 -20.004 -8.828 1.00 96.31 482 ASN A N 1
ATOM 3555 C CA . ASN A 1 482 ? 2.541 -19.565 -9.895 1.00 96.31 482 ASN A CA 1
ATOM 3556 C C . ASN A 1 482 ? 3.272 -18.561 -10.807 1.00 96.31 482 ASN A C 1
ATOM 3558 O O . ASN A 1 482 ? 3.624 -17.466 -10.355 1.00 96.31 482 ASN A O 1
ATOM 3562 N N . PRO A 1 483 ? 3.481 -18.886 -12.099 1.00 96.25 483 PRO A N 1
ATOM 3563 C CA . PRO A 1 483 ? 4.206 -18.013 -13.014 1.00 96.25 483 PRO A CA 1
ATOM 3564 C C . PRO A 1 483 ? 3.522 -16.658 -13.227 1.00 96.25 483 PRO A C 1
ATOM 3566 O O . PRO A 1 483 ? 4.211 -15.711 -13.583 1.00 96.25 483 PRO A O 1
ATOM 3569 N N . ILE A 1 484 ? 2.216 -16.512 -12.975 1.00 96.44 484 ILE A N 1
ATOM 3570 C CA . ILE A 1 484 ? 1.505 -15.236 -13.150 1.00 96.44 484 ILE A CA 1
ATOM 3571 C C . ILE A 1 484 ? 1.979 -14.140 -12.181 1.00 96.44 484 ILE A C 1
ATOM 3573 O O . ILE A 1 484 ? 1.852 -12.953 -12.477 1.00 96.44 484 ILE A O 1
ATOM 3577 N N . MET A 1 485 ? 2.569 -14.533 -11.049 1.00 97.19 485 MET A N 1
ATOM 3578 C CA . MET A 1 485 ? 3.140 -13.611 -10.065 1.00 97.19 485 MET A CA 1
ATOM 3579 C C . MET A 1 485 ? 4.625 -13.325 -10.309 1.00 97.19 485 MET A C 1
ATOM 3581 O O . MET A 1 485 ? 5.221 -12.497 -9.626 1.00 97.19 485 MET A O 1
ATOM 3585 N N . LEU A 1 486 ? 5.247 -13.977 -11.298 1.00 95.38 486 LEU A N 1
ATOM 3586 C CA . LEU A 1 486 ? 6.607 -13.652 -11.705 1.00 95.38 486 LEU A CA 1
ATOM 3587 C C . LEU A 1 486 ? 6.601 -12.354 -12.519 1.00 95.38 486 LEU A C 1
ATOM 3589 O O . LEU A 1 486 ? 6.057 -12.314 -13.626 1.00 95.38 486 LEU A O 1
ATOM 3593 N N . GLU A 1 487 ? 7.262 -11.317 -12.007 1.00 94.06 487 GLU A N 1
ATOM 3594 C CA . GLU A 1 487 ? 7.508 -10.096 -12.772 1.00 94.06 487 GLU A CA 1
ATOM 3595 C C . GLU A 1 487 ? 8.448 -10.389 -13.949 1.00 94.06 487 GLU A C 1
ATOM 3597 O O . GLU A 1 487 ? 9.606 -10.791 -13.771 1.00 94.06 487 GLU A O 1
ATOM 3602 N N . SER A 1 488 ? 7.961 -10.162 -15.164 1.00 93.19 488 SER A N 1
ATOM 3603 C CA . SER A 1 488 ? 8.692 -10.426 -16.400 1.00 93.19 488 SER A CA 1
ATOM 3604 C C . SER A 1 488 ? 8.255 -9.451 -17.480 1.00 93.19 488 SER A C 1
ATOM 3606 O O . SER A 1 488 ? 7.096 -9.058 -17.514 1.00 93.19 488 SER A O 1
ATOM 3608 N N . ARG A 1 489 ? 9.161 -9.104 -18.395 1.00 90.94 489 ARG A N 1
ATOM 3609 C CA . ARG A 1 489 ? 8.795 -8.474 -19.676 1.00 90.94 489 ARG A CA 1
ATOM 3610 C C . ARG A 1 489 ? 8.485 -9.513 -20.747 1.00 90.94 489 ARG A C 1
ATOM 3612 O O . ARG A 1 489 ? 7.626 -9.305 -21.596 1.00 90.94 489 ARG A O 1
ATOM 3619 N N . ASP A 1 490 ? 9.174 -10.645 -20.685 1.00 91.38 490 ASP A N 1
ATOM 3620 C CA . ASP A 1 490 ? 9.002 -11.743 -21.625 1.00 91.38 490 ASP A CA 1
ATOM 3621 C C . ASP A 1 490 ? 7.795 -12.602 -21.236 1.00 91.38 490 ASP A C 1
ATOM 3623 O O . ASP A 1 490 ? 7.510 -12.776 -20.047 1.00 91.38 490 ASP A O 1
ATOM 3627 N N . ALA A 1 491 ? 7.140 -13.189 -22.240 1.00 93.50 491 ALA A N 1
ATOM 3628 C CA . ALA A 1 491 ? 6.046 -14.129 -22.035 1.00 93.50 491 ALA A CA 1
ATOM 3629 C C . ALA A 1 491 ? 6.489 -15.316 -21.163 1.00 93.50 491 ALA A C 1
ATOM 3631 O O . ALA A 1 491 ? 7.483 -16.003 -21.441 1.00 93.50 491 ALA A O 1
ATOM 3632 N N . ARG A 1 492 ? 5.730 -15.563 -20.102 1.00 95.38 492 ARG A N 1
ATOM 3633 C CA . ARG A 1 492 ? 6.053 -16.538 -19.064 1.00 95.38 492 ARG A CA 1
ATOM 3634 C C . ARG A 1 492 ? 5.630 -17.937 -19.492 1.00 95.38 492 ARG A C 1
ATOM 3636 O O . ARG A 1 492 ? 4.625 -18.152 -20.165 1.00 95.38 492 ARG A O 1
ATOM 3643 N N . GLN A 1 493 ? 6.451 -18.917 -19.131 1.00 93.62 493 GLN A N 1
ATOM 3644 C CA . GLN A 1 493 ? 6.215 -20.310 -19.501 1.00 93.62 493 GLN A CA 1
ATOM 3645 C C . GLN A 1 493 ? 5.058 -20.897 -18.684 1.00 93.62 493 GLN A C 1
ATOM 3647 O O . GLN A 1 493 ? 4.940 -20.624 -17.494 1.00 93.62 493 GLN A O 1
ATOM 3652 N N . GLY A 1 494 ? 4.246 -21.750 -19.312 1.00 91.69 494 GLY A N 1
ATOM 3653 C CA . GLY A 1 494 ? 3.119 -22.419 -18.648 1.00 91.69 494 GLY A CA 1
ATOM 3654 C C . GLY A 1 494 ? 1.818 -21.613 -18.604 1.00 91.69 494 GLY A C 1
ATOM 3655 O O . GLY A 1 494 ? 0.845 -22.112 -18.053 1.00 91.69 494 GLY A O 1
ATOM 3656 N N . LEU A 1 495 ? 1.790 -20.423 -19.210 1.00 94.62 495 LEU A N 1
ATOM 3657 C CA . LEU A 1 495 ? 0.603 -19.580 -19.370 1.00 94.62 495 LEU A CA 1
ATOM 3658 C C . LEU A 1 495 ? 0.128 -19.554 -20.836 1.00 94.62 495 LEU A C 1
ATOM 3660 O O . LEU A 1 495 ? 0.875 -19.919 -21.752 1.00 94.62 495 LEU A O 1
ATOM 3664 N N . LEU A 1 496 ? -1.118 -19.129 -21.062 1.00 93.94 496 LEU A N 1
ATOM 3665 C CA . LEU A 1 496 ? -1.676 -18.850 -22.384 1.00 93.94 496 LEU A CA 1
ATOM 3666 C C . LEU A 1 496 ? -0.798 -17.825 -23.103 1.00 93.94 496 LEU A C 1
ATOM 3668 O O . LEU A 1 496 ? -0.496 -16.755 -22.576 1.00 93.94 496 LEU A O 1
ATOM 3672 N N . GLY A 1 497 ? -0.357 -18.184 -24.306 1.00 90.69 497 GLY A N 1
ATOM 3673 C CA . GLY A 1 497 ? 0.622 -17.409 -25.058 1.00 90.69 497 GLY A CA 1
ATOM 3674 C C . GLY A 1 497 ? 0.035 -16.186 -25.759 1.00 90.69 497 GLY A C 1
ATOM 3675 O O . GLY A 1 497 ? -1.175 -15.971 -25.808 1.00 90.69 497 GLY A O 1
ATOM 3676 N N . VAL A 1 498 ? 0.927 -15.423 -26.383 1.00 88.62 498 VAL A N 1
ATOM 3677 C CA . VAL A 1 498 ? 0.591 -14.242 -27.184 1.00 88.62 498 VAL A CA 1
ATOM 3678 C C . VAL A 1 498 ? -0.383 -14.582 -28.312 1.00 88.62 498 VAL A C 1
ATOM 3680 O O . VAL A 1 498 ? -0.137 -15.505 -29.090 1.00 88.62 498 VAL A O 1
ATOM 3683 N N . GLY A 1 499 ? -1.456 -13.794 -28.434 1.00 82.00 499 GLY A N 1
ATOM 3684 C CA . GLY A 1 499 ? -2.448 -13.950 -29.501 1.00 82.00 499 GLY A CA 1
ATOM 3685 C C . GLY A 1 499 ? -3.423 -15.110 -29.283 1.00 82.00 499 GLY A C 1
ATOM 3686 O O . GLY A 1 499 ? -3.964 -15.637 -30.257 1.00 82.00 499 GLY A O 1
ATOM 3687 N N . THR A 1 500 ? -3.604 -15.561 -28.037 1.00 82.88 500 THR A N 1
ATOM 3688 C CA . THR A 1 500 ? -4.599 -16.591 -27.700 1.00 82.88 500 THR A CA 1
ATOM 3689 C C . THR A 1 500 ? -6.018 -16.057 -27.931 1.00 82.88 500 THR A C 1
ATOM 3691 O O . THR A 1 500 ? -6.262 -14.883 -27.701 1.00 82.88 500 THR A O 1
ATOM 3694 N N . GLY A 1 501 ? -6.922 -16.933 -28.398 1.00 81.88 501 GLY A N 1
ATOM 3695 C CA . GLY A 1 501 ? -8.288 -16.670 -28.890 1.00 81.88 501 GLY A CA 1
ATOM 3696 C C . GLY A 1 501 ? -9.081 -15.537 -28.229 1.00 81.88 501 GLY A C 1
ATOM 3697 O O . GLY A 1 501 ? -8.882 -14.392 -28.587 1.00 81.88 501 GLY A O 1
ATOM 3698 N N . SER A 1 502 ? -10.070 -15.843 -27.393 1.00 83.56 502 SER A N 1
ATOM 3699 C CA . SER A 1 502 ? -10.825 -14.840 -26.624 1.00 83.56 502 SER A CA 1
ATOM 3700 C C . SER A 1 502 ? -10.292 -14.784 -25.192 1.00 83.56 502 SER A C 1
ATOM 3702 O O . SER A 1 502 ? -9.827 -15.805 -24.681 1.00 83.56 502 SER A O 1
ATOM 3704 N N . VAL A 1 503 ? -10.392 -13.625 -24.538 1.00 89.81 503 VAL A N 1
ATOM 3705 C CA . VAL A 1 503 ? -10.082 -13.485 -23.107 1.00 89.81 503 VAL A CA 1
ATOM 3706 C C . VAL A 1 503 ? -11.105 -14.271 -22.284 1.00 89.81 503 VAL A C 1
ATOM 3708 O O . VAL A 1 503 ? -12.307 -14.078 -22.447 1.00 89.81 503 VAL A O 1
ATOM 3711 N N . ASP A 1 504 ? -10.621 -15.143 -21.401 1.00 90.50 504 ASP A N 1
ATOM 3712 C CA . ASP A 1 504 ? -11.427 -15.865 -20.413 1.00 90.50 504 ASP A CA 1
ATOM 3713 C C . ASP A 1 504 ? -10.708 -15.808 -19.057 1.00 90.50 504 ASP A C 1
ATOM 3715 O O . ASP A 1 504 ? -9.678 -16.459 -18.848 1.00 90.50 504 ASP A O 1
ATOM 3719 N N . LEU A 1 505 ? -11.230 -14.970 -18.156 1.00 91.31 505 LEU A N 1
ATOM 3720 C CA . LEU A 1 505 ? -10.605 -14.682 -16.863 1.00 91.31 505 LEU A CA 1
ATOM 3721 C C . LEU A 1 505 ? -10.776 -15.817 -15.850 1.00 91.31 505 LEU A C 1
ATOM 3723 O O . LEU A 1 505 ? -9.990 -15.884 -14.908 1.00 91.31 505 LEU A O 1
ATOM 3727 N N . ASP A 1 506 ? -11.724 -16.733 -16.072 1.00 86.88 506 ASP A N 1
ATOM 3728 C CA . ASP A 1 506 ? -11.868 -17.947 -15.260 1.00 86.88 506 ASP A CA 1
ATOM 3729 C C . ASP A 1 506 ? -10.801 -18.995 -15.627 1.00 86.88 506 ASP A C 1
ATOM 3731 O O . ASP A 1 506 ? -10.492 -19.887 -14.835 1.00 86.88 506 ASP A O 1
ATOM 3735 N N . ILE A 1 507 ? -10.218 -18.902 -16.830 1.00 89.06 507 ILE A N 1
ATOM 3736 C CA . ILE A 1 507 ? -9.106 -19.759 -17.267 1.00 89.06 507 ILE A CA 1
ATOM 3737 C C . ILE A 1 507 ? -7.760 -19.164 -16.855 1.00 89.06 507 ILE A C 1
ATOM 3739 O O . ILE A 1 507 ? -6.875 -19.898 -16.407 1.00 89.06 507 ILE A O 1
ATOM 3743 N N . GLN A 1 508 ? -7.566 -17.860 -17.063 1.00 94.56 508 GLN A N 1
ATOM 3744 C CA . GLN A 1 508 ? -6.303 -17.198 -16.761 1.00 94.56 508 GLN A CA 1
ATOM 3745 C C . GLN A 1 508 ? -6.514 -15.720 -16.413 1.00 94.56 508 GLN A C 1
ATOM 3747 O O . GLN A 1 508 ? -6.907 -14.917 -17.258 1.00 94.56 508 GLN A O 1
ATOM 3752 N N . ALA A 1 509 ? -6.149 -15.341 -15.186 1.00 95.75 509 ALA A N 1
ATOM 3753 C CA . ALA A 1 509 ? -6.449 -14.022 -14.629 1.00 95.75 509 ALA A CA 1
ATOM 3754 C C . ALA A 1 509 ? -5.833 -12.837 -15.396 1.00 95.75 509 ALA A C 1
ATOM 3756 O O . ALA A 1 509 ? -6.382 -11.741 -15.358 1.00 95.75 509 ALA A O 1
ATOM 3757 N N . ASN A 1 510 ? -4.712 -13.020 -16.106 1.00 96.12 510 ASN A N 1
ATOM 3758 C CA . ASN A 1 510 ? -4.109 -11.977 -16.947 1.00 96.12 510 ASN A CA 1
ATOM 3759 C C . ASN A 1 510 ? -4.602 -11.996 -18.406 1.00 96.12 510 ASN A C 1
ATOM 3761 O O . ASN A 1 510 ? -4.020 -11.320 -19.254 1.00 96.12 510 ASN A O 1
ATOM 3765 N N . GLY A 1 511 ? -5.635 -12.787 -18.711 1.00 95.69 511 GLY A N 1
ATOM 3766 C CA . GLY A 1 511 ? -6.146 -13.032 -20.058 1.00 95.69 511 GLY A CA 1
ATOM 3767 C C . GLY A 1 511 ? -5.208 -13.926 -20.866 1.00 95.69 511 GLY A C 1
ATOM 3768 O O . GLY A 1 511 ? -5.492 -15.100 -21.086 1.00 95.69 511 GLY A O 1
ATOM 3769 N N . HIS A 1 512 ? -4.073 -13.379 -21.295 1.00 95.69 512 HIS A N 1
ATOM 3770 C CA . HIS A 1 512 ? -2.975 -14.118 -21.914 1.00 95.69 512 HIS A CA 1
ATOM 3771 C C . HIS A 1 512 ? -1.679 -13.286 -21.884 1.00 95.69 512 HIS A C 1
ATOM 3773 O O . HIS A 1 512 ? -1.703 -12.074 -21.677 1.00 95.69 512 HIS A O 1
ATOM 3779 N N . GLU A 1 513 ? -0.525 -13.916 -22.110 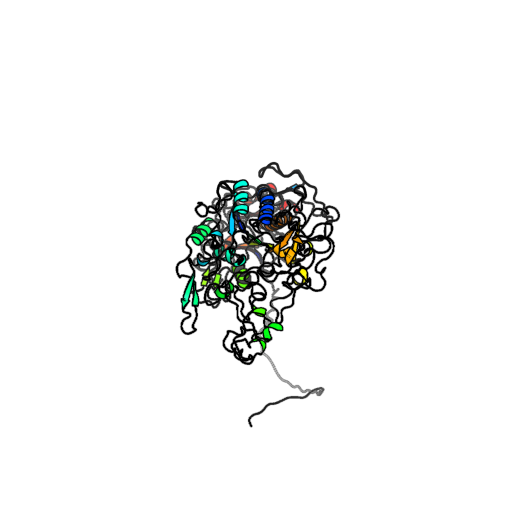1.00 95.75 513 GLU A N 1
ATOM 3780 C CA . GLU A 1 513 ? 0.750 -13.193 -22.227 1.00 95.75 513 GLU A CA 1
ATOM 3781 C C . GLU A 1 513 ? 0.751 -12.282 -23.461 1.00 95.75 513 GLU A C 1
ATOM 3783 O O . GLU A 1 513 ? 0.152 -12.614 -24.483 1.00 95.75 513 GLU A O 1
ATOM 3788 N N . TRP A 1 514 ? 1.453 -11.154 -23.410 1.00 93.75 514 TRP A N 1
ATOM 3789 C CA . TRP A 1 514 ? 1.474 -10.164 -24.495 1.00 93.75 514 TRP A CA 1
ATOM 3790 C C . TRP A 1 514 ? 2.898 -9.717 -24.833 1.00 93.75 514 TRP A C 1
ATOM 3792 O O . TRP A 1 514 ? 3.863 -10.168 -24.215 1.00 93.75 514 TRP A O 1
ATOM 3802 N N . ILE A 1 515 ? 3.059 -8.882 -25.860 1.00 91.00 515 ILE A N 1
ATOM 3803 C CA . ILE A 1 515 ? 4.357 -8.321 -26.247 1.00 91.00 515 ILE A CA 1
ATOM 3804 C C . ILE A 1 515 ? 4.397 -6.860 -25.792 1.00 91.00 515 ILE A C 1
ATOM 3806 O O . ILE A 1 515 ? 3.959 -5.986 -26.547 1.00 91.00 515 ILE A O 1
ATOM 3810 N N . PRO A 1 516 ? 4.939 -6.571 -24.594 1.00 84.19 516 PRO A N 1
ATOM 3811 C CA . PRO A 1 516 ? 5.180 -5.200 -24.183 1.00 84.19 516 PRO A CA 1
ATOM 3812 C C . PRO A 1 516 ? 6.188 -4.567 -25.136 1.00 84.19 516 PRO A C 1
ATOM 3814 O O . PRO A 1 516 ? 7.325 -5.029 -25.279 1.00 84.19 516 PRO A O 1
ATOM 3817 N N . SER A 1 517 ? 5.752 -3.517 -25.824 1.00 71.69 517 SER A N 1
ATOM 3818 C CA . SER A 1 517 ? 6.539 -2.836 -26.842 1.00 71.69 517 SER A CA 1
ATOM 3819 C C . SER A 1 517 ? 7.869 -2.289 -26.303 1.00 71.69 517 SER A C 1
ATOM 3821 O O . SER A 1 517 ? 8.073 -2.076 -25.106 1.00 71.69 517 SER A O 1
ATOM 3823 N N . THR A 1 518 ? 8.837 -2.061 -27.191 1.00 62.53 518 THR A N 1
ATOM 3824 C CA . THR A 1 518 ? 10.081 -1.367 -26.837 1.00 62.53 518 THR A CA 1
ATOM 3825 C C . THR A 1 518 ? 9.799 0.136 -26.758 1.00 62.53 518 THR A C 1
ATOM 3827 O O . THR A 1 518 ? 9.765 0.811 -27.786 1.00 62.53 518 THR A O 1
ATOM 3830 N N . SER A 1 519 ? 9.609 0.641 -25.538 1.00 56.41 519 SER A N 1
ATOM 3831 C CA . SER A 1 519 ? 9.383 2.048 -25.166 1.00 56.41 519 SER A CA 1
ATOM 3832 C C . SER A 1 519 ? 7.920 2.555 -25.242 1.00 56.41 519 SER A C 1
ATOM 3834 O O . SER A 1 519 ? 7.351 2.640 -26.340 1.00 56.41 519 SER A O 1
ATOM 3836 N N . PRO A 1 520 ? 7.320 2.940 -24.089 1.00 58.56 520 PRO A N 1
ATOM 3837 C CA . PRO A 1 520 ? 7.920 2.938 -22.743 1.00 58.56 520 PRO A CA 1
ATOM 3838 C C . PRO A 1 520 ? 8.188 1.518 -22.220 1.00 58.56 520 PRO A C 1
ATOM 3840 O O . PRO A 1 520 ? 9.127 1.327 -21.461 1.00 58.56 520 PRO A O 1
ATOM 3843 N N . GLY A 1 521 ? 7.490 0.512 -22.751 1.00 75.06 521 GLY A N 1
ATOM 3844 C CA . GLY A 1 521 ? 7.626 -0.885 -22.352 1.00 75.06 521 GLY A CA 1
ATOM 3845 C C . GLY A 1 521 ? 7.100 -1.152 -20.946 1.00 75.06 521 GLY A C 1
ATOM 3846 O O . GLY A 1 521 ? 7.239 -0.329 -20.056 1.00 75.06 521 GLY A O 1
ATOM 3847 N N . ASP A 1 522 ? 6.524 -2.335 -20.768 1.00 88.44 522 ASP A N 1
ATOM 3848 C CA . ASP A 1 522 ? 5.845 -2.746 -19.538 1.00 88.44 522 ASP A CA 1
ATOM 3849 C C . ASP A 1 522 ? 6.232 -4.176 -19.140 1.00 88.44 522 ASP A C 1
ATOM 3851 O O . ASP A 1 522 ? 6.996 -4.860 -19.839 1.00 88.44 522 ASP A O 1
ATOM 3855 N N . LEU A 1 523 ? 5.708 -4.608 -17.992 1.00 93.12 523 LEU A N 1
ATOM 3856 C CA . LEU A 1 523 ? 5.728 -5.991 -17.529 1.00 93.12 523 LEU A CA 1
ATOM 3857 C C . LEU A 1 523 ? 4.495 -6.767 -18.028 1.00 93.12 523 LEU A C 1
ATOM 3859 O O . LEU A 1 523 ? 3.515 -6.215 -18.524 1.00 93.12 523 LEU A O 1
ATOM 3863 N N . GLN A 1 524 ? 4.535 -8.085 -17.884 1.00 95.56 524 GLN A N 1
ATOM 3864 C CA . GLN A 1 524 ? 3.359 -8.938 -18.007 1.00 95.56 524 GLN A CA 1
ATOM 3865 C C . GLN A 1 524 ? 2.404 -8.668 -16.836 1.00 95.56 524 GLN A C 1
ATOM 3867 O O . GLN A 1 524 ? 2.846 -8.459 -15.704 1.00 95.56 524 GLN A O 1
ATOM 3872 N N . TYR A 1 525 ? 1.096 -8.697 -17.096 1.00 97.38 525 TYR A N 1
ATOM 3873 C CA . TYR A 1 525 ? 0.090 -8.450 -16.062 1.00 97.38 525 TYR A CA 1
ATOM 3874 C C . TYR A 1 525 ? 0.005 -9.623 -15.078 1.00 97.38 525 TYR A C 1
ATOM 3876 O O . TYR A 1 525 ? 0.151 -10.787 -15.466 1.00 97.38 525 TYR A O 1
ATOM 3884 N N . ALA A 1 526 ? -0.261 -9.316 -13.811 1.00 97.81 526 ALA A N 1
ATOM 3885 C CA . ALA A 1 526 ? -0.687 -10.311 -12.831 1.00 97.81 526 ALA A CA 1
ATOM 3886 C C . ALA A 1 526 ? -2.158 -10.663 -13.053 1.00 97.81 526 ALA A C 1
ATOM 3888 O O . ALA A 1 526 ? -2.529 -11.830 -13.024 1.00 97.81 526 ALA A O 1
ATOM 3889 N N . CYS A 1 527 ? -2.989 -9.658 -13.317 1.00 98.12 527 CYS A N 1
ATOM 3890 C CA . CYS A 1 527 ? -4.412 -9.834 -13.553 1.00 98.12 527 CYS A CA 1
ATOM 3891 C C . CYS A 1 527 ? -4.988 -8.675 -14.374 1.00 98.12 527 CYS A C 1
ATOM 3893 O O . CYS A 1 527 ? -4.387 -7.600 -14.468 1.00 98.12 527 CYS A O 1
ATOM 3895 N N . ILE A 1 528 ? -6.152 -8.910 -14.977 1.00 97.88 528 ILE A N 1
ATOM 3896 C CA . ILE A 1 528 ? -6.965 -7.909 -15.671 1.00 97.88 528 ILE A CA 1
ATOM 3897 C C . ILE A 1 528 ? -8.432 -8.056 -15.237 1.00 97.88 528 ILE A C 1
ATOM 3899 O O . ILE A 1 528 ? -8.818 -9.094 -14.704 1.00 97.88 528 ILE A O 1
ATOM 3903 N N . PHE A 1 529 ? -9.252 -7.029 -15.451 1.00 97.38 529 PHE A N 1
ATOM 3904 C CA . PHE A 1 529 ? -10.687 -7.050 -15.127 1.00 97.38 529 PHE A CA 1
ATOM 3905 C C . PHE A 1 529 ? -11.483 -6.229 -16.141 1.00 97.38 529 PHE A C 1
ATOM 3907 O O . PHE A 1 529 ? -10.948 -5.295 -16.732 1.00 97.38 529 PHE A O 1
ATOM 3914 N N . GLU A 1 530 ? -12.746 -6.580 -16.374 1.00 95.94 530 GLU A N 1
ATOM 3915 C CA . GLU A 1 530 ? -13.595 -5.885 -17.350 1.00 95.94 530 GLU A CA 1
ATOM 3916 C C . GLU A 1 530 ? -13.898 -4.447 -16.900 1.00 95.94 530 GLU A C 1
ATOM 3918 O O . GLU A 1 530 ? -14.253 -4.205 -15.748 1.00 95.94 530 GLU A O 1
ATOM 3923 N N . LEU A 1 531 ? -13.764 -3.476 -17.803 1.00 94.50 531 LEU A N 1
ATOM 3924 C CA . LEU A 1 531 ? -14.139 -2.093 -17.522 1.00 94.50 531 LEU A CA 1
ATOM 3925 C C . LEU A 1 531 ? -15.658 -1.938 -17.594 1.00 94.50 531 LEU A C 1
ATOM 3927 O O . LEU A 1 531 ? -16.289 -2.396 -18.544 1.00 94.50 531 LEU A O 1
ATOM 3931 N N . THR A 1 532 ? -16.236 -1.197 -16.646 1.00 89.69 532 THR A N 1
ATOM 3932 C CA . THR A 1 532 ? -17.658 -0.813 -16.683 1.00 89.69 532 THR A CA 1
ATOM 3933 C C . THR A 1 532 ? -18.036 -0.135 -18.002 1.00 89.69 532 THR A C 1
ATOM 3935 O O . THR A 1 532 ? -19.110 -0.385 -18.546 1.00 89.69 532 THR A O 1
ATOM 3938 N N . GLU A 1 533 ? -17.142 0.699 -18.537 1.00 89.62 533 GLU A N 1
ATOM 3939 C CA . GLU A 1 533 ? -17.273 1.299 -19.859 1.00 89.62 533 GLU A CA 1
ATOM 3940 C C . GLU A 1 533 ? -15.970 1.122 -20.640 1.00 89.62 533 GLU A C 1
ATOM 3942 O O . GLU A 1 533 ? -14.891 1.499 -20.183 1.00 89.62 533 GLU A O 1
ATOM 3947 N N . ALA A 1 534 ? -16.070 0.561 -21.847 1.00 92.44 534 ALA A N 1
ATOM 3948 C CA . ALA A 1 534 ? -14.920 0.429 -22.728 1.00 92.44 534 ALA A CA 1
ATOM 3949 C C . ALA A 1 534 ? -14.424 1.811 -23.191 1.00 92.44 534 ALA A C 1
ATOM 3951 O O . ALA A 1 534 ? -15.210 2.664 -23.610 1.00 92.44 534 ALA A O 1
ATOM 3952 N N . ARG A 1 535 ? -13.106 2.013 -23.169 1.00 92.00 535 ARG A N 1
ATOM 3953 C CA . ARG A 1 535 ? -12.456 3.288 -23.500 1.00 92.00 535 ARG A CA 1
ATOM 3954 C C . ARG A 1 535 ? -12.036 3.317 -24.970 1.00 92.00 535 ARG A C 1
ATOM 3956 O O . ARG A 1 535 ? -11.398 2.387 -25.459 1.00 92.00 535 ARG A O 1
ATOM 3963 N N . ASP A 1 536 ? -12.388 4.386 -25.686 1.00 92.38 536 ASP A N 1
ATOM 3964 C CA . ASP A 1 536 ? -11.919 4.629 -27.058 1.00 92.38 536 ASP A CA 1
ATOM 3965 C C . ASP A 1 536 ? -10.570 5.351 -27.048 1.00 92.38 536 ASP A C 1
ATOM 3967 O O . ASP A 1 536 ? -10.462 6.506 -26.637 1.00 92.38 536 ASP A O 1
ATOM 3971 N N . CYS A 1 537 ? -9.552 4.667 -27.553 1.00 91.88 537 CYS A N 1
ATOM 3972 C CA . CYS A 1 537 ? -8.165 5.113 -27.566 1.00 91.88 537 CYS A CA 1
ATOM 3973 C C . CYS A 1 537 ? -7.674 5.499 -28.955 1.00 91.88 537 CYS A C 1
ATOM 3975 O O . CYS A 1 537 ? -6.479 5.651 -29.190 1.00 91.88 537 CYS A O 1
ATOM 3977 N N . SER A 1 538 ? -8.599 5.673 -29.900 1.00 89.62 538 SER A N 1
ATOM 3978 C CA . SER A 1 538 ? -8.282 6.225 -31.215 1.00 89.62 538 SER A CA 1
ATOM 3979 C C . SER A 1 538 ? -7.891 7.708 -31.160 1.00 89.62 538 SER A C 1
ATOM 3981 O O . SER A 1 538 ? -7.317 8.226 -32.121 1.00 89.62 538 SER A O 1
ATOM 3983 N N . GLN A 1 539 ? -8.216 8.401 -30.061 1.00 82.44 539 GLN A N 1
ATOM 3984 C CA . GLN A 1 539 ? -7.989 9.835 -29.905 1.00 82.44 539 GLN A CA 1
ATOM 3985 C C . GLN A 1 539 ? -6.587 10.133 -29.345 1.00 82.44 539 GLN A C 1
ATOM 3987 O O . GLN A 1 539 ? -6.204 9.529 -28.347 1.00 82.44 539 GLN A O 1
ATOM 3992 N N . PRO A 1 540 ? -5.844 11.110 -29.903 1.00 68.31 540 PRO A N 1
ATOM 3993 C CA . PRO A 1 540 ? -4.499 11.466 -29.428 1.00 68.31 540 PRO A CA 1
ATOM 3994 C C . PRO A 1 540 ? -4.448 12.019 -27.998 1.00 68.31 540 PRO A C 1
ATOM 3996 O O . PRO A 1 540 ? -3.398 11.968 -27.368 1.00 68.31 540 PRO A O 1
ATOM 3999 N N . ASP A 1 541 ? -5.563 12.575 -27.517 1.00 67.75 541 ASP A N 1
ATOM 4000 C CA . ASP A 1 541 ? -5.682 13.175 -26.183 1.00 67.75 541 ASP A CA 1
ATOM 4001 C C . ASP A 1 541 ? -6.286 12.196 -25.157 1.00 67.75 541 ASP A C 1
ATOM 4003 O O . ASP A 1 541 ? -6.621 12.602 -24.043 1.00 67.75 541 ASP A O 1
ATOM 4007 N N . ALA A 1 542 ? -6.477 10.920 -25.525 1.00 69.44 542 ALA A N 1
ATOM 4008 C CA . ALA A 1 542 ? -6.918 9.896 -24.585 1.00 69.44 542 ALA A CA 1
ATOM 4009 C C . ALA A 1 542 ? -5.841 9.718 -23.503 1.00 69.44 542 ALA A C 1
ATOM 4011 O O . ALA A 1 542 ? -4.719 9.302 -23.781 1.00 69.44 542 ALA A O 1
ATOM 4012 N N . VAL A 1 543 ? -6.171 10.083 -22.265 1.00 70.06 543 VAL A N 1
ATOM 4013 C CA . VAL A 1 543 ? -5.269 9.922 -21.120 1.00 70.06 543 VAL A CA 1
ATOM 4014 C C . VAL A 1 543 ? -5.331 8.470 -20.645 1.00 70.06 543 VAL A C 1
ATOM 4016 O O . VAL A 1 543 ? -6.399 7.861 -20.673 1.00 70.06 543 VAL A O 1
ATOM 4019 N N . ALA A 1 544 ? -4.177 7.932 -20.236 1.00 79.19 544 ALA A N 1
ATOM 4020 C CA . ALA A 1 544 ? -4.043 6.601 -19.644 1.00 79.19 544 ALA A CA 1
ATOM 4021 C C . ALA A 1 544 ? -4.708 5.487 -20.476 1.00 79.19 544 ALA A C 1
ATOM 4023 O O . ALA A 1 544 ? -5.556 4.750 -19.971 1.00 79.19 544 ALA A O 1
ATOM 4024 N N . CYS A 1 545 ? -4.350 5.371 -21.760 1.00 87.06 545 CYS A N 1
ATOM 4025 C CA . CYS A 1 545 ? -4.799 4.248 -22.575 1.00 87.06 545 CYS A CA 1
ATOM 4026 C C . CYS A 1 545 ? -3.671 3.298 -23.000 1.00 87.06 545 CYS A C 1
ATOM 4028 O O . CYS A 1 545 ? -2.621 3.724 -23.467 1.00 87.06 545 CYS A O 1
ATOM 4030 N N . ASP A 1 546 ? -3.955 1.997 -22.910 1.00 89.69 546 ASP A N 1
ATOM 4031 C CA . ASP A 1 546 ? -3.076 0.888 -23.291 1.00 89.69 546 ASP A CA 1
ATOM 4032 C C . ASP A 1 546 ? -3.334 0.332 -24.709 1.00 89.69 546 ASP A C 1
ATOM 4034 O O . ASP A 1 546 ? -2.613 -0.546 -25.186 1.00 89.69 546 ASP A O 1
ATOM 4038 N N . CYS A 1 547 ? -4.372 0.832 -25.387 1.00 91.88 547 CYS A N 1
ATOM 4039 C CA . CYS A 1 547 ? -4.845 0.387 -26.705 1.00 91.88 547 CYS A CA 1
ATOM 4040 C C . CYS A 1 547 ? -4.683 1.454 -27.794 1.00 91.88 547 CYS A C 1
ATOM 4042 O O . CYS A 1 547 ? -5.509 1.576 -28.701 1.00 91.88 547 CYS A O 1
ATOM 4044 N N . GLU A 1 548 ? -3.626 2.255 -27.702 1.00 89.12 548 GLU A N 1
ATOM 4045 C CA . GLU A 1 548 ? -3.310 3.274 -28.701 1.00 89.12 548 GLU A CA 1
ATOM 4046 C C . GLU A 1 548 ? -2.984 2.643 -30.075 1.00 89.12 548 GLU A C 1
ATOM 4048 O O . GLU A 1 548 ? -2.477 1.516 -30.142 1.00 89.12 548 GLU A O 1
ATOM 4053 N N . PRO A 1 549 ? -3.207 3.353 -31.201 1.00 88.12 549 PRO A N 1
ATOM 4054 C CA . PRO A 1 549 ? -2.886 2.851 -32.543 1.00 88.12 549 PRO A CA 1
ATOM 4055 C C . PRO A 1 549 ? -1.455 2.313 -32.682 1.00 88.12 549 PRO A C 1
ATOM 4057 O O . PRO A 1 549 ? -1.217 1.318 -33.363 1.00 88.12 549 PRO A O 1
ATOM 4060 N N . GLN A 1 550 ? -0.505 2.946 -31.995 1.00 84.12 550 GLN A N 1
ATOM 4061 C CA . GLN A 1 550 ? 0.906 2.583 -31.989 1.00 84.12 550 GLN A CA 1
ATOM 4062 C C . GLN A 1 550 ? 1.136 1.193 -31.389 1.00 84.12 550 GLN A C 1
ATOM 4064 O O . GLN A 1 550 ? 1.998 0.466 -31.879 1.00 84.12 550 GLN A O 1
ATOM 4069 N N . GLU A 1 551 ? 0.376 0.800 -30.365 1.00 81.44 551 GLU A N 1
ATOM 4070 C CA . GLU A 1 551 ? 0.475 -0.533 -29.761 1.00 81.44 551 GLU A CA 1
ATOM 4071 C C . GLU A 1 551 ? -0.018 -1.621 -30.721 1.00 81.44 551 GLU A C 1
ATOM 4073 O O . GLU A 1 551 ? 0.624 -2.666 -30.870 1.00 81.44 551 GLU A O 1
ATOM 4078 N N . LEU A 1 552 ? -1.092 -1.344 -31.464 1.00 84.38 552 LEU A N 1
ATOM 4079 C CA . LEU A 1 552 ? -1.601 -2.250 -32.497 1.00 84.38 552 LEU A CA 1
ATOM 4080 C C . LEU A 1 552 ? -0.620 -2.396 -33.665 1.00 84.38 552 LEU A C 1
ATOM 4082 O O . LEU A 1 552 ? -0.344 -3.515 -34.097 1.00 84.38 552 LEU A O 1
ATOM 4086 N N . ASP A 1 553 ? -0.049 -1.286 -34.142 1.00 84.50 553 ASP A N 1
ATOM 4087 C CA . ASP A 1 553 ? 0.937 -1.278 -35.232 1.00 84.50 553 ASP A CA 1
ATOM 4088 C C . ASP A 1 553 ? 2.196 -2.088 -34.884 1.00 84.50 553 ASP A C 1
ATOM 4090 O O . ASP A 1 553 ? 2.838 -2.678 -35.759 1.00 84.50 553 ASP A O 1
ATOM 4094 N N . ARG A 1 554 ? 2.548 -2.140 -33.595 1.00 83.44 554 ARG A N 1
ATOM 4095 C CA . ARG A 1 554 ? 3.671 -2.927 -33.066 1.00 83.44 554 ARG A CA 1
ATOM 4096 C C . ARG A 1 554 ? 3.350 -4.416 -32.928 1.00 83.44 554 ARG A C 1
ATOM 4098 O O . ARG A 1 554 ? 4.268 -5.202 -32.704 1.00 83.44 554 ARG A O 1
ATOM 4105 N N . GLY A 1 555 ? 2.086 -4.814 -33.077 1.00 87.06 555 GLY A N 1
ATOM 4106 C CA . GLY A 1 555 ? 1.648 -6.192 -32.878 1.00 87.06 555 GLY A CA 1
ATOM 4107 C C . GLY A 1 555 ? 1.791 -6.643 -31.426 1.00 87.06 555 GLY A C 1
ATOM 4108 O O . GLY A 1 555 ? 2.186 -7.785 -31.190 1.00 87.06 555 GLY A O 1
ATOM 4109 N N . SER A 1 556 ? 1.499 -5.753 -30.465 1.00 87.94 556 SER A N 1
ATOM 4110 C CA . SER A 1 556 ? 1.608 -6.050 -29.029 1.00 87.94 556 SER A CA 1
ATOM 4111 C C . SER A 1 556 ? 0.712 -7.215 -28.599 1.00 87.94 556 SER A C 1
ATOM 4113 O O . SER A 1 556 ? 1.046 -7.933 -27.656 1.00 87.94 556 SER A O 1
ATOM 4115 N N . ASN A 1 557 ? -0.401 -7.431 -29.320 1.00 92.56 557 ASN A N 1
ATOM 4116 C CA . ASN A 1 557 ? -1.457 -8.381 -28.970 1.00 92.56 557 ASN A CA 1
ATOM 4117 C C . ASN A 1 557 ? -1.855 -8.207 -27.498 1.00 92.56 557 ASN A C 1
ATOM 4119 O O . ASN A 1 557 ? -1.873 -9.165 -26.738 1.00 92.56 557 ASN A O 1
ATOM 4123 N N . ASN A 1 558 ? -2.073 -6.967 -27.067 1.00 93.75 558 ASN A N 1
ATOM 4124 C CA . ASN A 1 558 ? -2.411 -6.677 -25.683 1.00 93.75 558 ASN A CA 1
ATOM 4125 C C . ASN A 1 558 ? -3.829 -7.209 -25.357 1.00 93.75 558 ASN A C 1
ATOM 4127 O O . ASN A 1 558 ? -4.776 -6.797 -26.040 1.00 93.75 558 ASN A O 1
ATOM 4131 N N . PRO A 1 559 ? -4.013 -8.086 -24.344 1.00 95.31 559 PRO A N 1
ATOM 4132 C CA . PRO A 1 559 ? -5.327 -8.628 -23.980 1.00 95.31 559 PRO A CA 1
ATOM 4133 C C . PRO A 1 559 ? -6.341 -7.540 -23.607 1.00 95.31 559 PRO A C 1
ATOM 4135 O O . PRO A 1 559 ? -7.536 -7.725 -23.815 1.00 95.31 559 PRO A O 1
ATOM 4138 N N . LEU A 1 560 ? -5.888 -6.366 -23.150 1.00 95.31 560 LEU A N 1
ATOM 4139 C CA . LEU A 1 560 ? -6.778 -5.243 -22.836 1.00 95.31 560 LEU A CA 1
ATOM 4140 C C . LEU A 1 560 ? -7.536 -4.713 -24.062 1.00 95.31 560 LEU A C 1
ATOM 4142 O O . LEU A 1 560 ? -8.582 -4.079 -23.919 1.00 95.31 560 LEU A O 1
ATOM 4146 N N . CYS A 1 561 ? -7.009 -4.977 -25.259 1.00 94.50 561 CYS A N 1
ATOM 4147 C CA . CYS A 1 561 ? -7.482 -4.454 -26.539 1.00 94.50 561 CYS A CA 1
ATOM 4148 C C . CYS A 1 561 ? -8.212 -5.506 -27.384 1.00 94.50 561 CYS A C 1
ATOM 4150 O O . CYS A 1 561 ? -8.596 -5.228 -28.528 1.00 94.50 561 CYS A O 1
ATOM 4152 N N . GLN A 1 562 ? -8.347 -6.723 -26.853 1.00 94.50 562 GLN A N 1
ATOM 4153 C CA . GLN A 1 562 ? -8.918 -7.868 -27.545 1.00 94.50 562 GLN A CA 1
ATOM 4154 C C . GLN A 1 562 ? -10.445 -7.875 -27.418 1.00 94.50 562 GLN A C 1
ATOM 4156 O O . GLN A 1 562 ? -10.993 -7.708 -26.334 1.00 94.50 562 GLN A O 1
ATOM 4161 N N . ALA A 1 563 ? -11.143 -8.051 -28.536 1.00 92.62 563 ALA A N 1
ATOM 4162 C CA . ALA A 1 563 ? -12.586 -8.252 -28.589 1.00 92.62 563 ALA A CA 1
ATOM 4163 C C . ALA A 1 563 ? -12.953 -9.742 -28.487 1.00 92.62 563 ALA A C 1
ATOM 4165 O O . ALA A 1 563 ? -12.118 -10.616 -28.714 1.00 92.62 563 ALA A O 1
ATOM 4166 N N . ASP A 1 564 ? -14.229 -10.032 -28.230 1.00 90.00 564 ASP A N 1
ATOM 4167 C CA . ASP A 1 564 ? -14.748 -11.400 -28.062 1.00 90.00 564 ASP A CA 1
ATOM 4168 C C . ASP A 1 564 ? -14.536 -12.301 -29.291 1.00 90.00 564 ASP A C 1
ATOM 4170 O O . ASP A 1 564 ? -14.479 -13.524 -29.177 1.00 90.00 564 ASP A O 1
ATOM 4174 N N . ASP A 1 565 ? -14.406 -11.710 -30.484 1.00 90.88 565 ASP A N 1
ATOM 4175 C CA . ASP A 1 565 ? -14.097 -12.431 -31.725 1.00 90.88 565 ASP A CA 1
ATOM 4176 C C . ASP A 1 565 ? -12.591 -12.715 -31.917 1.00 90.88 565 ASP A C 1
ATOM 4178 O O . ASP A 1 565 ? -12.189 -13.278 -32.939 1.00 90.88 565 ASP A O 1
ATOM 4182 N N . GLY A 1 566 ? -11.767 -12.336 -30.935 1.00 91.50 566 GLY A N 1
ATOM 4183 C CA . GLY A 1 566 ? -10.313 -12.476 -30.909 1.00 91.50 566 GLY A CA 1
ATOM 4184 C C . GLY A 1 566 ? -9.553 -11.376 -31.655 1.00 91.50 566 GLY A C 1
ATOM 4185 O O . GLY A 1 566 ? -8.323 -11.421 -31.706 1.00 91.50 566 GLY A O 1
ATOM 4186 N N . SER A 1 567 ? -10.242 -10.395 -32.251 1.00 93.00 567 SER A N 1
ATOM 4187 C CA . SER A 1 567 ? -9.594 -9.271 -32.937 1.00 93.00 567 SER A CA 1
ATOM 4188 C C . SER A 1 567 ? -9.082 -8.208 -31.959 1.00 93.00 567 SER A C 1
ATOM 4190 O O . SER A 1 567 ? -9.663 -7.992 -30.900 1.00 93.00 567 SER A O 1
ATOM 4192 N N . TYR A 1 568 ? -7.997 -7.515 -32.320 1.00 93.81 568 TYR A N 1
ATOM 4193 C CA . TYR A 1 568 ? -7.447 -6.404 -31.534 1.00 93.81 568 TYR A CA 1
ATOM 4194 C C . TYR A 1 568 ? -7.855 -5.059 -32.145 1.00 93.81 568 TYR A C 1
ATOM 4196 O O . TYR A 1 568 ? -7.832 -4.891 -33.368 1.00 93.81 568 TYR A O 1
ATOM 4204 N N . SER A 1 569 ? -8.227 -4.096 -31.301 1.00 94.00 569 SER A N 1
ATOM 4205 C CA . SER A 1 569 ? -8.737 -2.784 -31.724 1.00 94.00 569 SER A CA 1
ATOM 4206 C C . SER A 1 569 ? -8.254 -1.657 -30.813 1.00 94.00 569 SER A C 1
ATOM 4208 O O . SER A 1 569 ? -7.680 -1.913 -29.762 1.00 94.00 569 SER A O 1
ATOM 4210 N N . THR A 1 570 ? -8.516 -0.399 -31.180 1.00 94.25 570 THR A N 1
ATOM 4211 C CA . THR A 1 570 ? -8.189 0.766 -30.334 1.00 94.25 570 THR A CA 1
ATOM 4212 C C . THR A 1 570 ? -9.187 0.974 -29.193 1.00 94.25 570 THR A C 1
ATOM 4214 O O . THR A 1 570 ? -9.321 2.076 -28.671 1.00 94.25 570 THR A O 1
ATOM 4217 N N . THR A 1 571 ? -9.966 -0.049 -28.850 1.00 94.75 571 THR A N 1
ATOM 4218 C CA . THR A 1 571 ? -10.925 -0.013 -27.750 1.00 94.75 571 THR A CA 1
ATOM 4219 C C . THR A 1 571 ? -10.364 -0.819 -26.593 1.00 94.75 571 THR A C 1
ATOM 4221 O O . THR A 1 571 ? -10.232 -2.037 -26.707 1.00 94.75 571 THR A O 1
ATOM 4224 N N . GLN A 1 572 ? -10.068 -0.145 -25.485 1.00 95.06 572 GLN A N 1
ATOM 4225 C CA . GLN A 1 572 ? -9.659 -0.793 -24.246 1.00 95.06 572 GLN A CA 1
ATOM 4226 C C . GLN A 1 572 ? -10.895 -1.300 -23.505 1.00 95.06 572 GLN A C 1
ATOM 4228 O O . GLN A 1 572 ? -11.819 -0.539 -23.219 1.00 95.06 572 GLN A O 1
ATOM 4233 N N . ARG A 1 573 ? -10.923 -2.603 -23.234 1.00 95.50 573 ARG A N 1
ATOM 4234 C CA . ARG A 1 573 ? -12.056 -3.307 -22.611 1.00 95.50 573 ARG A CA 1
ATOM 4235 C C . ARG A 1 573 ? -11.778 -3.733 -21.183 1.00 95.50 573 ARG A C 1
ATOM 4237 O O . ARG A 1 573 ? -12.717 -3.955 -20.430 1.00 95.50 573 ARG A O 1
ATOM 4244 N N . PHE A 1 574 ? -10.502 -3.832 -20.829 1.00 96.69 574 PHE A N 1
ATOM 4245 C CA . PHE A 1 574 ? -10.068 -4.313 -19.531 1.00 96.69 574 PHE A CA 1
ATOM 4246 C C . PHE A 1 574 ? -9.131 -3.302 -18.857 1.00 96.69 574 PHE A C 1
ATOM 4248 O O . PHE A 1 574 ? -8.348 -2.613 -19.521 1.00 96.69 574 PHE A O 1
ATOM 4255 N N . GLY A 1 575 ? -9.223 -3.225 -17.532 1.00 95.94 575 GLY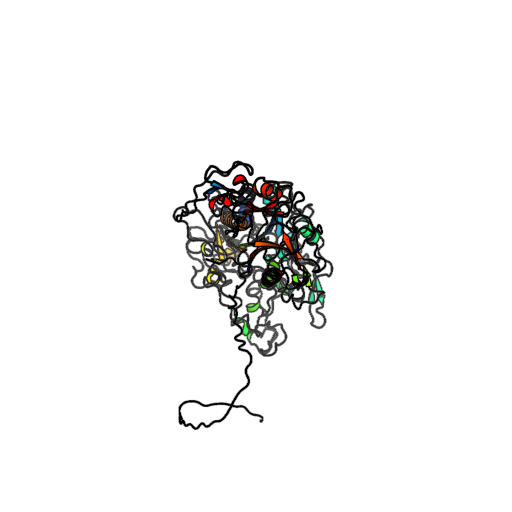 A N 1
ATOM 4256 C CA . GLY A 1 575 ? -8.199 -2.659 -16.661 1.00 95.94 575 GLY A CA 1
ATOM 4257 C C . GLY A 1 575 ? -7.144 -3.713 -16.326 1.00 95.94 575 GLY A C 1
ATOM 4258 O O . GLY A 1 575 ? -7.368 -4.907 -16.528 1.00 95.94 575 GLY A O 1
ATOM 4259 N N . LYS A 1 576 ? -5.989 -3.281 -15.816 1.00 95.94 576 LYS A N 1
ATOM 4260 C CA . LYS A 1 576 ? -4.828 -4.143 -15.535 1.00 95.94 576 LYS A CA 1
ATOM 4261 C C . LYS A 1 576 ? -4.271 -3.939 -14.134 1.00 95.94 576 LYS A C 1
ATOM 4263 O O . LYS A 1 576 ? -4.513 -2.897 -13.530 1.00 95.94 576 LYS A O 1
ATOM 4268 N N . ALA A 1 577 ? -3.483 -4.909 -13.682 1.00 97.38 577 ALA A N 1
ATOM 4269 C CA . ALA A 1 577 ? -2.495 -4.736 -12.628 1.00 97.38 577 ALA A CA 1
ATOM 4270 C C . ALA A 1 577 ? -1.264 -5.618 -12.868 1.00 97.38 577 ALA A C 1
ATOM 4272 O O . ALA A 1 577 ? -1.349 -6.724 -13.418 1.00 97.38 577 ALA A O 1
ATOM 4273 N N . PHE A 1 578 ? -0.111 -5.135 -12.429 1.00 96.31 578 PHE A N 1
ATOM 4274 C CA . PHE A 1 578 ? 1.163 -5.843 -12.426 1.00 96.31 578 PHE A CA 1
ATOM 4275 C C . PHE A 1 578 ? 1.395 -6.546 -11.083 1.00 96.31 578 PHE A C 1
ATOM 4277 O O . PHE A 1 578 ? 0.724 -6.226 -10.109 1.00 96.31 578 PHE A O 1
ATOM 4284 N N . PRO A 1 579 ? 2.321 -7.516 -10.985 1.00 97.19 579 PRO A N 1
ATOM 4285 C CA . PRO A 1 579 ? 2.580 -8.187 -9.712 1.00 97.19 579 PRO A CA 1
ATOM 4286 C C . PRO A 1 579 ? 3.056 -7.209 -8.619 1.00 97.19 579 PRO A C 1
ATOM 4288 O O . PRO A 1 579 ? 4.156 -6.669 -8.698 1.00 97.19 579 PRO A O 1
ATOM 4291 N N . GLY A 1 580 ? 2.261 -7.030 -7.560 1.00 96.25 580 GLY A N 1
ATOM 4292 C CA . GLY A 1 580 ? 2.563 -6.150 -6.421 1.00 96.25 580 GLY A CA 1
ATOM 4293 C C . GLY A 1 580 ? 3.466 -6.803 -5.366 1.00 96.25 580 GLY A C 1
ATOM 4294 O O . GLY A 1 580 ? 3.143 -6.791 -4.177 1.00 96.25 580 GLY A O 1
ATOM 4295 N N . THR A 1 581 ? 4.560 -7.444 -5.787 1.00 95.31 581 THR A N 1
ATOM 4296 C CA . THR A 1 581 ? 5.354 -8.365 -4.948 1.00 95.31 581 THR A CA 1
ATOM 4297 C C . THR A 1 581 ? 5.926 -7.713 -3.690 1.00 95.31 581 THR A C 1
ATOM 4299 O O . THR A 1 581 ? 5.837 -8.302 -2.616 1.00 95.31 581 THR A O 1
ATOM 4302 N N . ARG A 1 582 ? 6.430 -6.476 -3.759 1.00 96.75 582 ARG A N 1
ATOM 4303 C CA . ARG A 1 582 ? 7.013 -5.794 -2.590 1.00 96.75 582 ARG A CA 1
ATOM 4304 C C . ARG A 1 582 ? 5.968 -5.473 -1.524 1.00 96.75 582 ARG A C 1
ATOM 4306 O O . ARG A 1 582 ? 6.229 -5.658 -0.338 1.00 96.75 582 ARG A O 1
ATOM 4313 N N . HIS A 1 583 ? 4.765 -5.066 -1.930 1.00 98.25 583 HIS A N 1
ATOM 4314 C CA . HIS A 1 583 ? 3.645 -4.856 -1.008 1.00 98.25 583 HIS A CA 1
ATOM 4315 C C . HIS A 1 583 ? 3.265 -6.156 -0.291 1.00 98.25 583 HIS A C 1
ATOM 4317 O O . HIS A 1 583 ? 3.108 -6.181 0.930 1.00 98.25 583 HIS A O 1
ATOM 4323 N N . LEU A 1 584 ? 3.171 -7.252 -1.050 1.00 98.19 584 LEU A N 1
ATOM 4324 C CA . LEU A 1 584 ? 2.889 -8.585 -0.523 1.00 98.19 584 LEU A CA 1
ATOM 4325 C C . LEU A 1 584 ? 3.991 -9.073 0.433 1.00 98.19 584 LEU A C 1
ATOM 4327 O O . LEU A 1 584 ? 3.677 -9.712 1.434 1.00 98.19 584 LEU A O 1
ATOM 4331 N N . GLU A 1 585 ? 5.265 -8.754 0.179 1.00 97.69 585 GLU A N 1
ATOM 4332 C CA . GLU A 1 585 ? 6.370 -9.060 1.098 1.00 97.69 585 GLU A CA 1
ATOM 4333 C C . GLU A 1 585 ? 6.226 -8.341 2.446 1.00 97.69 585 GLU A C 1
ATOM 4335 O O . GLU A 1 585 ? 6.426 -8.976 3.484 1.00 97.69 585 GLU A O 1
ATOM 4340 N N . VAL A 1 586 ? 5.831 -7.060 2.452 1.00 98.38 586 VAL A N 1
ATOM 4341 C CA . VAL A 1 586 ? 5.562 -6.317 3.698 1.00 98.38 586 VAL A CA 1
ATOM 4342 C C . VAL A 1 586 ? 4.345 -6.892 4.422 1.00 98.38 586 VAL A C 1
ATOM 4344 O O . VAL A 1 586 ? 4.421 -7.135 5.623 1.00 98.38 586 VAL A O 1
ATOM 4347 N N . LEU A 1 587 ? 3.252 -7.185 3.708 1.00 97.88 587 LEU A N 1
ATOM 4348 C CA . LEU A 1 587 ? 2.054 -7.811 4.284 1.00 97.88 587 LEU A CA 1
ATOM 4349 C C . LEU A 1 587 ? 2.390 -9.171 4.922 1.00 97.88 587 LEU A C 1
ATOM 4351 O O . LEU A 1 587 ? 2.007 -9.432 6.062 1.00 97.88 587 LEU A O 1
ATOM 4355 N N . ARG A 1 588 ? 3.175 -10.016 4.244 1.00 95.62 588 ARG A N 1
ATOM 4356 C CA . ARG A 1 588 ? 3.681 -11.277 4.811 1.00 95.62 588 ARG A CA 1
ATOM 4357 C C . ARG A 1 588 ? 4.534 -11.035 6.056 1.00 95.62 588 ARG A C 1
ATOM 4359 O O . ARG A 1 588 ? 4.373 -11.741 7.046 1.00 95.62 588 ARG A O 1
ATOM 4366 N N . GLY A 1 589 ? 5.456 -10.075 5.982 1.00 91.00 589 GLY A N 1
ATOM 4367 C CA . GLY A 1 589 ? 6.409 -9.770 7.048 1.00 91.00 589 GLY A CA 1
ATOM 4368 C C . GLY A 1 589 ? 5.761 -9.191 8.304 1.00 91.00 589 GLY A C 1
ATOM 4369 O O . GLY A 1 589 ? 6.188 -9.525 9.404 1.00 91.00 589 GLY A O 1
ATOM 4370 N N . TYR A 1 590 ? 4.713 -8.377 8.151 1.00 93.44 590 TYR A N 1
ATOM 4371 C CA . TYR A 1 590 ? 3.958 -7.817 9.273 1.00 93.44 590 TYR A CA 1
ATOM 4372 C C . TYR A 1 590 ? 3.067 -8.863 9.965 1.00 93.44 590 TYR A C 1
ATOM 4374 O O . TYR A 1 590 ? 2.902 -8.846 11.184 1.00 93.44 590 TYR A O 1
ATOM 4382 N N . GLY A 1 591 ? 2.558 -9.840 9.208 1.00 85.56 591 GLY A N 1
ATOM 4383 C CA . GLY A 1 591 ? 1.945 -11.042 9.765 1.00 85.56 591 GLY A CA 1
ATOM 4384 C C . GLY A 1 591 ? 0.439 -10.932 10.006 1.00 85.56 591 GLY A C 1
ATOM 4385 O O . GLY A 1 591 ? -0.340 -10.791 9.068 1.00 85.56 591 GLY A O 1
ATOM 4386 N N . ALA A 1 592 ? 0.004 -11.127 11.253 1.00 79.44 592 ALA A N 1
ATOM 4387 C CA . ALA A 1 592 ? -1.385 -11.481 11.557 1.00 79.44 592 ALA A CA 1
ATOM 4388 C C . ALA A 1 592 ? -2.417 -10.377 11.290 1.00 79.44 592 ALA A C 1
ATOM 4390 O O . ALA A 1 592 ? -3.554 -10.689 10.935 1.00 79.44 592 ALA A O 1
ATOM 4391 N N . ASN A 1 593 ? -1.997 -9.121 11.432 1.00 82.94 593 ASN A N 1
ATOM 4392 C CA . ASN A 1 593 ? -2.826 -7.936 11.209 1.00 82.94 593 ASN A CA 1
ATOM 4393 C C . ASN A 1 593 ? -2.777 -7.446 9.753 1.00 82.94 593 ASN A C 1
ATOM 4395 O O . ASN A 1 593 ? -3.237 -6.344 9.441 1.00 82.94 593 ASN A O 1
ATOM 4399 N N . SER A 1 594 ? -2.201 -8.254 8.862 1.00 91.06 594 SER A N 1
ATOM 4400 C CA . SER A 1 594 ? -2.183 -7.982 7.435 1.00 91.06 594 SER A CA 1
ATOM 4401 C C . SER A 1 594 ? -3.454 -8.479 6.757 1.00 91.06 594 SER A C 1
ATOM 4403 O O . SER A 1 594 ? -3.946 -9.578 7.028 1.00 91.06 594 SER A O 1
ATOM 4405 N N . ILE A 1 595 ? -3.953 -7.686 5.815 1.00 95.31 595 ILE A N 1
ATOM 4406 C CA . ILE A 1 595 ? -5.121 -7.994 4.991 1.00 95.31 595 ILE A CA 1
ATOM 4407 C C . ILE A 1 595 ? -4.702 -7.899 3.526 1.00 95.31 595 ILE A C 1
ATOM 4409 O O . ILE A 1 595 ? -4.166 -6.883 3.088 1.00 95.31 595 ILE A O 1
ATOM 4413 N N . VAL A 1 596 ? -4.935 -8.961 2.761 1.00 97.50 596 VAL A N 1
ATOM 4414 C CA . VAL A 1 596 ? -4.584 -9.017 1.339 1.00 97.50 596 VAL A CA 1
ATOM 4415 C C . VAL A 1 596 ? -5.863 -9.101 0.525 1.00 97.50 596 VAL A C 1
ATOM 4417 O O . VAL A 1 596 ? -6.702 -9.962 0.773 1.00 97.50 596 VAL A O 1
ATOM 4420 N N . ALA A 1 597 ? -5.995 -8.217 -0.455 1.00 98.06 597 ALA A N 1
ATOM 4421 C CA . ALA A 1 597 ? -7.086 -8.212 -1.411 1.00 98.06 597 ALA A CA 1
ATOM 4422 C C . ALA A 1 597 ? -6.553 -7.948 -2.823 1.00 98.06 597 ALA A C 1
ATOM 4424 O O . ALA A 1 597 ? -5.495 -7.345 -3.014 1.00 98.06 597 ALA A O 1
ATOM 4425 N N . SER A 1 598 ? -7.306 -8.404 -3.821 1.00 97.94 598 SER A N 1
ATOM 4426 C CA . SER A 1 598 ? -6.967 -8.177 -5.221 1.00 97.94 598 SER A CA 1
ATOM 4427 C C . SER A 1 598 ? -7.464 -6.817 -5.680 1.00 97.94 598 SER A C 1
ATOM 4429 O O . SER A 1 598 ? -8.616 -6.453 -5.435 1.00 97.94 598 SER A O 1
ATOM 4431 N N . ILE A 1 599 ? -6.613 -6.102 -6.410 1.00 98.25 599 ILE A N 1
ATOM 4432 C CA . ILE A 1 599 ? -7.012 -4.905 -7.150 1.00 98.25 599 ILE A CA 1
ATOM 4433 C C . ILE A 1 599 ? -7.747 -5.216 -8.461 1.00 98.25 599 ILE A C 1
ATOM 4435 O O . ILE A 1 599 ? -8.381 -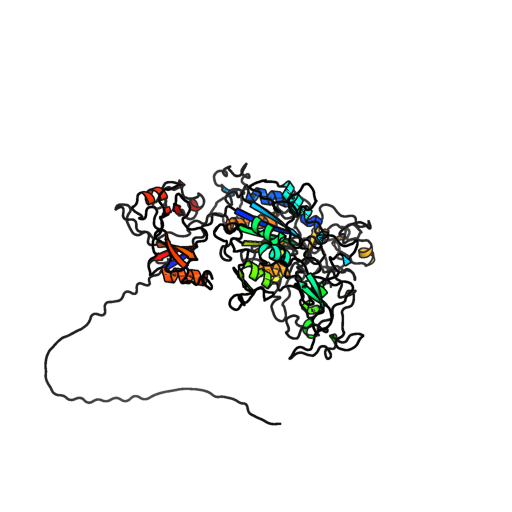4.336 -9.032 1.00 98.25 599 ILE A O 1
ATOM 4439 N N . CYS A 1 600 ? -7.688 -6.457 -8.948 1.00 97.56 600 CYS A N 1
ATOM 4440 C CA . CYS A 1 600 ? -8.483 -6.906 -10.085 1.00 97.56 600 CYS A CA 1
ATOM 4441 C C . CYS A 1 600 ? -9.754 -7.567 -9.545 1.00 97.56 600 CYS A C 1
ATOM 4443 O O . CYS A 1 600 ? -9.717 -8.750 -9.194 1.00 97.56 600 CYS A O 1
ATOM 4445 N N . PRO A 1 601 ? -10.874 -6.836 -9.427 1.00 96.00 601 PRO A N 1
ATOM 4446 C CA . PRO A 1 601 ? -12.100 -7.420 -8.908 1.00 96.00 601 PRO A CA 1
ATOM 4447 C C . PRO A 1 601 ? -12.579 -8.557 -9.812 1.00 96.00 601 PRO A C 1
ATOM 4449 O O . PRO A 1 601 ? -12.463 -8.491 -11.037 1.00 96.00 601 PRO A O 1
ATOM 4452 N N . ARG A 1 602 ? -13.193 -9.575 -9.205 1.00 94.44 602 ARG A N 1
ATOM 4453 C CA . ARG A 1 602 ? -13.873 -10.646 -9.945 1.00 94.44 602 ARG A CA 1
ATOM 4454 C C . ARG A 1 602 ? -15.026 -10.103 -10.797 1.00 94.44 602 ARG A C 1
ATOM 4456 O O . ARG A 1 602 ? -15.286 -10.615 -11.880 1.00 94.44 602 ARG A O 1
ATOM 4463 N N . ASN A 1 603 ? -15.694 -9.057 -10.313 1.00 94.19 603 ASN A N 1
ATOM 4464 C CA . ASN A 1 603 ? -16.805 -8.400 -10.986 1.00 94.19 603 ASN A CA 1
ATOM 4465 C C . ASN A 1 603 ? -16.688 -6.876 -10.852 1.00 94.19 603 ASN A C 1
ATOM 4467 O O . ASN A 1 603 ? -16.668 -6.350 -9.746 1.00 94.19 603 ASN A O 1
ATOM 4471 N N . ALA A 1 604 ? -16.648 -6.159 -11.972 1.00 94.69 604 ALA A N 1
ATOM 4472 C CA . ALA A 1 604 ? -16.581 -4.693 -12.019 1.00 94.69 604 ALA A CA 1
ATOM 4473 C C . ALA A 1 604 ? -17.748 -4.051 -12.790 1.00 94.69 604 ALA A C 1
ATOM 4475 O O . ALA A 1 604 ? -17.769 -2.834 -12.990 1.00 94.69 604 ALA A O 1
ATOM 4476 N N . THR A 1 605 ? -18.713 -4.846 -13.251 1.00 93.50 605 THR A N 1
ATOM 4477 C CA . THR A 1 605 ? -19.756 -4.392 -14.183 1.00 93.50 605 THR A CA 1
ATOM 4478 C C . THR A 1 605 ? -21.162 -4.475 -13.590 1.00 93.50 605 THR A C 1
ATOM 4480 O O . THR A 1 605 ? -22.014 -3.664 -13.953 1.00 93.50 605 THR A O 1
ATOM 4483 N N . ASP A 1 606 ? -21.408 -5.368 -12.626 1.00 92.81 606 ASP A N 1
ATOM 4484 C CA . ASP A 1 606 ? -22.716 -5.524 -11.983 1.00 92.81 606 ASP A CA 1
ATOM 4485 C C . ASP A 1 606 ? -22.708 -5.051 -10.523 1.00 92.81 606 ASP A C 1
ATOM 4487 O O . ASP A 1 606 ? -22.408 -5.807 -9.600 1.00 92.81 606 ASP A O 1
ATOM 4491 N N . GLN A 1 607 ? -23.106 -3.792 -10.316 1.00 91.94 607 GLN A N 1
ATOM 4492 C CA . GLN A 1 607 ? -23.211 -3.148 -8.998 1.00 91.94 607 GLN A CA 1
ATOM 4493 C C . GLN A 1 607 ? -24.195 -3.814 -8.029 1.00 91.94 607 GLN A C 1
ATOM 4495 O O . GLN A 1 607 ? -24.178 -3.488 -6.838 1.00 91.94 607 GLN A O 1
ATOM 4500 N N . SER A 1 608 ? -25.074 -4.703 -8.499 1.00 90.31 608 SER A N 1
ATOM 4501 C CA . SER A 1 608 ? -26.029 -5.395 -7.631 1.00 90.31 608 SER A CA 1
ATOM 4502 C C . SER A 1 608 ? -25.419 -6.593 -6.905 1.00 90.31 608 SER A C 1
ATOM 4504 O O . SER A 1 608 ? -25.957 -7.012 -5.881 1.00 90.31 608 SER A O 1
ATOM 4506 N N . ARG A 1 609 ? -24.280 -7.106 -7.386 1.00 90.50 609 ARG A N 1
ATOM 4507 C CA . ARG A 1 609 ? -23.649 -8.304 -6.832 1.00 90.50 609 ARG A CA 1
ATOM 4508 C C . ARG A 1 609 ? -22.827 -8.035 -5.565 1.00 90.50 609 ARG A C 1
ATOM 4510 O O . ARG A 1 609 ? -22.224 -6.962 -5.435 1.00 90.50 609 ARG A O 1
ATOM 4517 N N . PRO A 1 610 ? -22.753 -9.005 -4.634 1.00 89.25 610 PRO A N 1
ATOM 4518 C CA . PRO A 1 610 ? -21.960 -8.869 -3.412 1.00 89.25 610 PRO A CA 1
ATOM 4519 C C . PRO A 1 610 ? -20.452 -8.769 -3.691 1.00 89.25 610 PRO A C 1
ATOM 4521 O O . PRO A 1 610 ? -19.743 -8.092 -2.952 1.00 89.25 610 PRO A O 1
ATOM 4524 N N . ASP A 1 611 ? -19.967 -9.362 -4.785 1.00 92.62 611 ASP A N 1
ATOM 4525 C CA . ASP A 1 611 ? -18.565 -9.310 -5.214 1.00 92.62 611 ASP A CA 1
ATOM 4526 C C . ASP A 1 611 ? -18.219 -8.143 -6.155 1.00 92.62 611 ASP A C 1
ATOM 4528 O O . ASP A 1 611 ? -17.145 -8.139 -6.759 1.00 92.62 611 ASP A O 1
ATOM 4532 N N . TYR A 1 612 ? -19.097 -7.141 -6.280 1.00 95.56 612 TYR A N 1
ATOM 4533 C CA . TYR A 1 612 ? -18.823 -5.959 -7.095 1.00 95.56 612 TYR A CA 1
ATOM 4534 C C . TYR A 1 612 ? -17.645 -5.133 -6.557 1.00 95.56 612 TYR A C 1
ATOM 4536 O O . TYR A 1 612 ? -17.629 -4.712 -5.395 1.00 95.56 612 TYR A O 1
ATOM 4544 N N . GLY A 1 613 ? -16.702 -4.816 -7.443 1.00 96.00 613 GLY A N 1
ATOM 4545 C CA . GLY A 1 613 ? -15.559 -3.955 -7.176 1.00 96.00 613 GLY A CA 1
ATOM 4546 C C . GLY A 1 613 ? -14.782 -4.420 -5.948 1.00 96.00 613 GLY A C 1
ATOM 4547 O O . GLY A 1 613 ? -14.369 -5.574 -5.848 1.00 96.00 613 GLY A O 1
ATOM 4548 N N . TYR A 1 614 ? -14.596 -3.513 -4.990 1.00 97.38 614 TYR A N 1
ATOM 4549 C CA . TYR A 1 614 ? -13.847 -3.793 -3.764 1.00 97.38 614 TYR A CA 1
ATOM 4550 C C . TYR A 1 614 ? -14.718 -4.109 -2.548 1.00 97.38 614 TYR A C 1
ATOM 4552 O O . TYR A 1 614 ? -14.206 -4.102 -1.430 1.00 97.38 614 TYR A O 1
ATOM 4560 N N . ARG A 1 615 ? -16.000 -4.454 -2.731 1.00 95.19 615 ARG A N 1
ATOM 4561 C CA . ARG A 1 615 ? -16.843 -4.946 -1.627 1.00 95.19 615 ARG A CA 1
ATOM 4562 C C . ARG A 1 615 ? -16.225 -6.136 -0.884 1.00 95.19 615 ARG A C 1
ATOM 4564 O O . ARG A 1 615 ? -16.165 -6.058 0.338 1.00 95.19 615 ARG A O 1
ATOM 4571 N N . PRO A 1 616 ? -15.654 -7.162 -1.553 1.00 94.38 616 PRO A N 1
ATOM 4572 C CA . PRO A 1 616 ? -14.956 -8.251 -0.858 1.00 94.38 616 PRO A CA 1
ATOM 4573 C C . PRO A 1 616 ? -13.761 -7.782 -0.018 1.00 94.38 616 PRO A C 1
ATOM 4575 O O . PRO A 1 616 ? -13.509 -8.305 1.068 1.00 94.38 616 PRO A O 1
ATOM 4578 N N . ALA A 1 617 ? -13.024 -6.774 -0.499 1.00 96.00 617 ALA A N 1
ATOM 4579 C CA . ALA A 1 617 ? -11.893 -6.206 0.228 1.00 96.00 617 ALA A CA 1
ATOM 4580 C C . ALA A 1 617 ? -12.371 -5.451 1.474 1.00 96.00 617 ALA A C 1
ATOM 4582 O O . ALA A 1 617 ? -11.860 -5.688 2.564 1.00 96.00 617 ALA A O 1
ATOM 4583 N N . VAL A 1 618 ? -13.390 -4.599 1.324 1.00 94.81 618 VAL A N 1
ATOM 4584 C CA . VAL A 1 618 ? -14.040 -3.878 2.427 1.00 94.81 618 VAL A CA 1
ATOM 4585 C C . VAL A 1 618 ? -14.606 -4.850 3.459 1.00 94.81 618 VAL A C 1
ATOM 4587 O O . VAL A 1 618 ? -14.358 -4.684 4.652 1.00 94.81 618 VAL A O 1
ATOM 4590 N N . ASP A 1 619 ? -15.299 -5.897 3.012 1.00 89.56 619 ASP A N 1
ATOM 4591 C CA . ASP A 1 619 ? -15.873 -6.902 3.899 1.00 89.56 619 ASP A CA 1
ATOM 4592 C C . ASP A 1 619 ? -14.787 -7.650 4.682 1.00 89.56 619 ASP A C 1
ATOM 4594 O O . ASP A 1 619 ? -14.949 -7.869 5.884 1.00 89.56 619 ASP A O 1
ATOM 4598 N N . THR A 1 620 ? -13.663 -7.982 4.040 1.00 88.75 620 THR A N 1
ATOM 4599 C CA . THR A 1 620 ? -12.512 -8.613 4.704 1.00 88.75 620 THR A CA 1
ATOM 4600 C C . THR A 1 620 ? -11.867 -7.663 5.711 1.00 88.75 620 THR A C 1
ATOM 4602 O O . THR A 1 620 ? -11.622 -8.061 6.847 1.00 88.75 620 THR A O 1
ATOM 4605 N N . ILE A 1 621 ? -11.633 -6.400 5.332 1.00 91.12 621 ILE A N 1
ATOM 4606 C CA . ILE A 1 621 ? -11.048 -5.384 6.217 1.00 91.12 621 ILE A CA 1
ATOM 4607 C C . ILE A 1 621 ? -11.899 -5.241 7.476 1.00 91.12 621 ILE A C 1
ATOM 4609 O O . ILE A 1 621 ? -11.385 -5.419 8.575 1.00 91.12 621 ILE A O 1
ATOM 4613 N N . ILE A 1 622 ? -13.200 -4.992 7.332 1.00 89.06 622 ILE A N 1
ATOM 4614 C CA . ILE A 1 622 ? -14.083 -4.766 8.479 1.00 89.06 622 ILE A CA 1
ATOM 4615 C C . ILE A 1 622 ? -14.188 -6.005 9.360 1.00 89.06 622 ILE A C 1
ATOM 4617 O O . ILE A 1 622 ? -14.130 -5.877 10.577 1.00 89.06 622 ILE A O 1
ATOM 4621 N N . THR A 1 623 ? -14.280 -7.197 8.769 1.00 82.88 623 THR A N 1
ATOM 4622 C CA . THR A 1 623 ? -14.318 -8.446 9.544 1.00 82.88 623 THR A CA 1
ATOM 4623 C C . THR A 1 623 ? -13.052 -8.609 10.390 1.00 82.88 623 THR A C 1
ATOM 4625 O O . THR A 1 623 ? -13.136 -9.030 11.535 1.00 82.88 623 THR A O 1
ATOM 4628 N N . ARG A 1 624 ? -11.882 -8.200 9.883 1.00 81.00 624 ARG A N 1
ATOM 4629 C CA . ARG A 1 624 ? -10.640 -8.216 10.672 1.00 81.00 624 ARG A CA 1
ATOM 4630 C C . ARG A 1 624 ? -10.569 -7.136 11.738 1.00 81.00 624 ARG A C 1
ATOM 4632 O O . ARG A 1 624 ? -10.037 -7.395 12.811 1.00 81.00 624 ARG A O 1
ATOM 4639 N N . LEU A 1 625 ? -11.091 -5.943 11.459 1.00 83.56 625 LEU A N 1
ATOM 4640 C CA . LEU A 1 625 ? -11.183 -4.899 12.477 1.00 83.56 625 LEU A CA 1
ATOM 4641 C C . LEU A 1 625 ? -12.136 -5.326 13.600 1.00 83.56 625 LEU A C 1
ATOM 4643 O O . LEU A 1 625 ? -11.829 -5.101 14.766 1.00 83.56 625 LEU A O 1
ATOM 4647 N N . ALA A 1 626 ? -13.239 -6.005 13.269 1.00 75.25 626 ALA A N 1
ATOM 4648 C CA . ALA A 1 626 ? -14.218 -6.504 14.232 1.00 75.25 626 ALA A CA 1
ATOM 4649 C C . ALA A 1 626 ? -13.576 -7.355 15.343 1.00 75.25 626 ALA A C 1
ATOM 4651 O O . ALA A 1 626 ? -13.892 -7.144 16.510 1.00 75.25 626 ALA A O 1
ATOM 4652 N N . ASP A 1 627 ? -12.606 -8.221 15.019 1.00 67.31 627 ASP A N 1
ATOM 4653 C CA . ASP A 1 627 ? -11.875 -9.049 16.000 1.00 67.31 627 ASP A CA 1
ATOM 4654 C C . ASP A 1 627 ? -11.150 -8.225 17.092 1.00 67.31 627 ASP A C 1
ATOM 4656 O O . ASP A 1 627 ? -10.855 -8.733 18.184 1.00 67.31 627 ASP A O 1
ATOM 4660 N N . ALA A 1 628 ? -10.806 -6.968 16.791 1.00 64.38 628 ALA A N 1
ATOM 4661 C CA . ALA A 1 628 ? -10.196 -6.016 17.722 1.00 64.38 628 ALA A CA 1
ATOM 4662 C C . ALA A 1 628 ? -11.216 -5.053 18.357 1.00 64.38 628 ALA A C 1
ATOM 4664 O O . ALA A 1 628 ? -10.942 -4.505 19.421 1.00 64.38 628 ALA A O 1
ATOM 4665 N N . LEU A 1 629 ? -12.376 -4.853 17.724 1.00 67.12 629 LEU A N 1
ATOM 4666 C CA . LEU A 1 629 ? -13.466 -3.997 18.212 1.00 67.12 629 LEU A CA 1
ATOM 4667 C C . LEU A 1 629 ? -14.439 -4.743 19.146 1.00 67.12 629 LEU A C 1
ATOM 4669 O O . LEU A 1 629 ? -15.214 -4.114 19.866 1.00 67.12 629 LEU A O 1
ATOM 4673 N N . GLN A 1 630 ? -14.422 -6.077 19.146 1.00 60.25 630 GLN A N 1
ATOM 4674 C CA . GLN A 1 630 ? -15.221 -6.895 20.056 1.00 60.25 630 GLN A CA 1
ATOM 4675 C C . GLN A 1 630 ? -14.692 -6.822 21.494 1.00 60.25 630 GLN A C 1
ATOM 4677 O O . GLN A 1 630 ? -13.497 -6.972 21.755 1.00 60.25 630 GLN A O 1
ATOM 4682 N N . VAL A 1 631 ? -15.610 -6.659 22.452 1.00 53.50 631 VAL A N 1
ATOM 4683 C CA . VAL A 1 631 ? -15.307 -6.760 23.886 1.00 53.50 631 VAL A CA 1
ATOM 4684 C C . VAL A 1 631 ? -14.913 -8.207 24.189 1.00 53.50 631 VAL A C 1
ATOM 4686 O O . VAL A 1 631 ? -15.763 -9.096 24.197 1.00 53.50 631 VAL A O 1
ATOM 4689 N N . ARG A 1 632 ? -13.625 -8.473 24.432 1.00 54.00 632 ARG A N 1
ATOM 4690 C CA . ARG A 1 632 ? -13.169 -9.825 24.780 1.00 54.00 632 ARG A CA 1
ATOM 4691 C C . ARG A 1 632 ? -13.519 -10.141 26.235 1.00 54.00 632 ARG A C 1
ATOM 4693 O O . ARG A 1 632 ? -12.944 -9.583 27.167 1.00 54.00 632 ARG A O 1
ATOM 4700 N N . CYS A 1 633 ? -14.490 -11.031 26.404 1.00 57.03 633 CYS A N 1
ATOM 4701 C CA . CYS A 1 633 ? -14.892 -11.622 27.680 1.00 57.03 633 CYS A CA 1
ATOM 4702 C C . CYS A 1 633 ? -13.740 -12.416 28.307 1.00 57.03 633 CYS A C 1
ATOM 4704 O O . CYS A 1 633 ? -12.800 -12.803 27.610 1.00 57.03 633 CYS A O 1
ATOM 4706 N N . LEU A 1 634 ? -13.814 -12.685 29.614 1.00 63.53 634 LEU A N 1
ATOM 4707 C CA . LEU A 1 634 ? -12.825 -13.559 30.239 1.00 63.53 634 LEU A CA 1
ATOM 4708 C C . LEU A 1 634 ? -13.028 -14.995 29.736 1.00 63.53 634 LEU A C 1
ATOM 4710 O O . LEU A 1 634 ? -14.121 -15.530 29.875 1.00 63.53 634 LEU A O 1
ATOM 4714 N N . ASP A 1 635 ? -11.972 -15.596 29.196 1.00 55.69 635 ASP A N 1
ATOM 4715 C CA . ASP A 1 635 ? -11.924 -16.924 28.563 1.00 55.69 635 ASP A CA 1
ATOM 4716 C C . ASP A 1 635 ? -11.778 -18.092 29.556 1.00 55.69 635 ASP A C 1
ATOM 4718 O O . ASP A 1 635 ? -11.499 -19.230 29.172 1.00 55.69 635 ASP A O 1
ATOM 4722 N N . ARG A 1 636 ? -11.904 -17.810 30.861 1.00 62.12 636 ARG A N 1
ATOM 4723 C CA . ARG A 1 636 ? -11.821 -18.821 31.918 1.00 62.12 636 ARG A CA 1
ATOM 4724 C C . ARG A 1 636 ? -12.431 -18.382 33.242 1.00 62.12 636 ARG A C 1
ATOM 4726 O O . ARG A 1 636 ? -12.609 -17.197 33.533 1.00 62.12 636 ARG A O 1
ATOM 4733 N N . GLU A 1 637 ? -12.717 -19.370 34.086 1.00 66.88 637 GLU A N 1
ATOM 4734 C CA . GLU A 1 637 ? -13.192 -19.138 35.445 1.00 66.88 637 GLU A CA 1
ATOM 4735 C C . GLU A 1 637 ? -12.025 -18.701 36.324 1.00 66.88 637 GLU A C 1
ATOM 4737 O O . GLU A 1 637 ? -10.959 -19.321 36.336 1.00 66.88 637 GLU A O 1
ATOM 4742 N N . VAL A 1 638 ? -12.231 -17.632 37.083 1.00 70.44 638 VAL A N 1
ATOM 4743 C CA . VAL A 1 638 ? -11.272 -17.205 38.093 1.00 70.44 638 VAL A CA 1
ATOM 4744 C C . VAL A 1 638 ? -11.558 -18.014 39.350 1.00 70.44 638 VAL A C 1
ATOM 4746 O O . VAL A 1 638 ? -12.651 -17.929 39.903 1.00 70.44 638 VAL A O 1
ATOM 4749 N N . ALA A 1 639 ? -10.590 -18.811 39.807 1.00 66.50 639 ALA A N 1
ATOM 4750 C CA . ALA A 1 639 ? -10.775 -19.649 40.986 1.00 66.50 639 ALA A CA 1
ATOM 4751 C C . ALA A 1 639 ? -11.142 -18.799 42.212 1.00 66.50 639 ALA A C 1
ATOM 4753 O O . ALA A 1 639 ? -10.402 -17.892 42.607 1.00 66.50 639 ALA A O 1
ATOM 4754 N N . VAL A 1 640 ? -12.268 -19.132 42.840 1.00 67.12 640 VAL A N 1
ATOM 4755 C CA . VAL A 1 640 ? -12.721 -18.478 44.067 1.00 67.12 640 VAL A CA 1
ATOM 4756 C C . VAL A 1 640 ? -12.689 -19.470 45.215 1.00 67.12 640 VAL A C 1
ATOM 4758 O O . VAL A 1 640 ? -13.279 -20.547 45.153 1.00 67.12 640 VAL A O 1
ATOM 4761 N N . THR A 1 641 ? -12.028 -19.085 46.297 1.00 60.06 641 THR A N 1
ATOM 4762 C CA . THR A 1 641 ? -12.025 -19.810 47.562 1.00 60.06 641 THR A CA 1
ATOM 4763 C C . THR A 1 641 ? -12.945 -19.119 48.567 1.00 60.06 641 THR A C 1
ATOM 4765 O O . THR A 1 641 ? -12.830 -17.923 48.800 1.00 60.06 641 THR A O 1
ATOM 4768 N N . GLY A 1 642 ? -13.879 -19.866 49.164 1.00 57.66 642 GLY A N 1
ATOM 4769 C CA . GLY A 1 642 ? -14.838 -19.339 50.147 1.00 57.66 642 GLY A CA 1
ATOM 4770 C C . GLY A 1 642 ? -16.288 -19.720 49.837 1.00 57.66 642 GLY A C 1
ATOM 4771 O O . GLY A 1 642 ? -16.596 -20.170 48.737 1.00 57.66 642 GLY A O 1
ATOM 4772 N N . SER A 1 643 ? -17.184 -19.596 50.821 1.00 49.22 643 SER A N 1
ATOM 4773 C CA . SER A 1 643 ? -18.618 -19.896 50.663 1.00 49.22 643 SER A CA 1
ATOM 4774 C C . SER A 1 643 ? -19.449 -18.629 50.849 1.00 49.22 643 SER A C 1
ATOM 4776 O O . SER A 1 643 ? -19.357 -18.003 51.909 1.00 49.22 643 SER A O 1
ATOM 4778 N N . GLU A 1 644 ? -20.333 -18.323 49.899 1.00 50.84 644 GLU A N 1
ATOM 4779 C CA . GLU A 1 644 ? -21.272 -17.190 49.984 1.00 50.84 644 GLU A CA 1
ATOM 4780 C C . GLU A 1 644 ? -22.149 -17.232 51.248 1.00 50.84 644 GLU A C 1
ATOM 4782 O O . GLU A 1 644 ? -22.488 -16.188 51.799 1.00 50.84 644 GLU A O 1
ATOM 4787 N N . GLU A 1 645 ? -22.431 -18.425 51.791 1.00 47.47 645 GLU A N 1
ATOM 4788 C CA . GLU A 1 645 ? -23.183 -18.601 53.046 1.00 47.47 645 GLU A CA 1
ATOM 4789 C C . GLU A 1 645 ? -22.533 -17.941 54.277 1.00 47.47 645 GLU A C 1
ATOM 4791 O O . GLU A 1 645 ? -23.231 -17.679 55.256 1.00 47.47 645 GLU A O 1
ATOM 4796 N N . ASN A 1 646 ? -21.225 -17.656 54.244 1.00 44.44 646 ASN A N 1
ATOM 4797 C CA . ASN A 1 646 ? -20.489 -17.076 55.372 1.00 44.44 646 ASN A CA 1
ATOM 4798 C C . ASN A 1 646 ? -19.959 -15.656 55.111 1.00 44.44 646 ASN A C 1
ATOM 4800 O O . ASN A 1 646 ? -19.360 -15.078 56.015 1.00 44.44 646 ASN A O 1
ATOM 4804 N N . GLY A 1 647 ? -20.198 -15.084 53.922 1.00 50.03 647 GLY A N 1
ATOM 4805 C CA . GLY A 1 647 ? -19.741 -13.732 53.580 1.00 50.03 647 GLY A CA 1
ATOM 4806 C C . GLY A 1 647 ? -18.218 -13.572 53.565 1.00 50.03 647 GLY A C 1
ATOM 4807 O O . GLY A 1 647 ? -17.736 -12.505 53.918 1.00 50.03 647 GLY A O 1
ATOM 4808 N N . ASP A 1 648 ? -17.488 -14.636 53.218 1.00 56.50 648 ASP A N 1
ATOM 4809 C CA . ASP A 1 648 ? -16.030 -14.639 53.069 1.00 56.50 648 ASP A CA 1
ATOM 4810 C C . ASP A 1 648 ? -15.726 -15.126 51.643 1.00 56.50 648 ASP A C 1
ATOM 4812 O O . ASP A 1 648 ? -15.715 -16.332 51.370 1.00 56.50 648 ASP A O 1
ATOM 4816 N N . ILE A 1 649 ? -15.624 -14.177 50.708 1.00 61.81 649 ILE A N 1
ATOM 4817 C CA . ILE A 1 649 ? -15.281 -14.422 49.302 1.00 61.81 649 ILE A CA 1
ATOM 4818 C C . ILE A 1 649 ? -13.817 -14.030 49.107 1.00 61.81 649 ILE A C 1
ATOM 4820 O O . ILE A 1 649 ? -13.468 -12.872 49.311 1.00 61.81 649 ILE A O 1
ATOM 4824 N N . ASP A 1 650 ? -12.980 -14.972 48.676 1.00 66.31 650 ASP A N 1
ATOM 4825 C CA . ASP A 1 650 ? -11.579 -14.708 48.345 1.00 66.31 650 ASP A CA 1
ATOM 4826 C C . ASP A 1 650 ? -11.287 -15.173 46.913 1.00 66.31 650 ASP A C 1
ATOM 4828 O O . ASP A 1 650 ? -11.391 -16.361 46.592 1.00 66.31 650 ASP A O 1
ATOM 4832 N N . ILE A 1 651 ? -10.980 -14.234 46.018 1.00 72.69 651 ILE A N 1
ATOM 4833 C CA . ILE A 1 651 ? -10.595 -14.544 44.639 1.00 72.69 651 ILE A CA 1
ATOM 4834 C C . ILE A 1 651 ? -9.089 -14.812 44.622 1.00 72.69 651 ILE A C 1
ATOM 4836 O O . ILE A 1 651 ? -8.297 -13.940 44.962 1.00 72.69 651 ILE A O 1
ATOM 4840 N N . ALA A 1 652 ? -8.675 -16.000 44.169 1.00 71.75 652 ALA A N 1
ATOM 4841 C CA . ALA A 1 652 ? -7.276 -16.445 44.211 1.00 71.75 652 ALA A CA 1
ATOM 4842 C C . ALA A 1 652 ? -6.359 -15.761 43.169 1.00 71.75 652 ALA A C 1
ATOM 4844 O O . ALA A 1 652 ? -5.269 -16.259 42.859 1.00 71.75 652 ALA A O 1
ATOM 4845 N N . CYS A 1 653 ? -6.805 -14.639 42.605 1.00 77.06 653 CYS A N 1
ATOM 4846 C CA . CYS A 1 653 ? -6.122 -13.889 41.567 1.00 77.06 653 CYS A CA 1
ATOM 4847 C C . CYS A 1 653 ? -6.094 -12.404 41.904 1.00 77.06 653 CYS A C 1
ATOM 4849 O O . CYS A 1 653 ? -7.080 -11.846 42.379 1.00 77.06 653 CYS A O 1
ATOM 4851 N N . THR A 1 654 ? -4.969 -11.768 41.606 1.00 83.38 654 THR A N 1
ATOM 4852 C CA . THR A 1 654 ? -4.801 -10.321 41.705 1.00 83.38 654 THR A CA 1
ATOM 4853 C C . THR A 1 654 ? -4.726 -9.696 40.316 1.00 83.38 654 THR A C 1
ATOM 4855 O O . THR A 1 654 ? -4.252 -10.330 39.368 1.00 83.38 654 THR A O 1
ATOM 4858 N N . LEU A 1 655 ? -5.213 -8.463 40.187 1.00 85.75 655 LEU A N 1
ATOM 4859 C CA . LEU A 1 655 ? -5.077 -7.667 38.973 1.00 85.75 655 LEU A CA 1
ATOM 4860 C C . LEU A 1 655 ? -3.895 -6.734 39.123 1.00 85.75 655 LEU A C 1
ATOM 4862 O O . LEU A 1 655 ? -3.972 -5.769 39.871 1.00 85.75 655 LEU A O 1
ATOM 4866 N N . VAL A 1 656 ? -2.820 -7.009 38.397 1.00 86.88 656 VAL A N 1
ATOM 4867 C CA . VAL A 1 656 ? -1.614 -6.193 38.427 1.00 86.88 656 VAL A CA 1
ATOM 4868 C C . VAL A 1 656 ? -1.645 -5.212 37.279 1.00 86.88 656 VAL A C 1
ATOM 4870 O O . VAL A 1 656 ? -1.581 -5.584 36.109 1.00 86.88 656 VAL A O 1
ATOM 4873 N N . GLU A 1 657 ? -1.691 -3.941 37.624 1.00 85.88 657 GLU A N 1
ATOM 4874 C CA . GLU A 1 657 ? -1.536 -2.847 36.695 1.00 85.88 657 GLU A CA 1
ATOM 4875 C C . GLU A 1 657 ? -0.073 -2.410 36.619 1.00 85.88 657 GLU A C 1
ATOM 4877 O O . GLU A 1 657 ? 0.519 -1.936 37.594 1.00 85.88 657 GLU A O 1
ATOM 4882 N N . ALA A 1 658 ? 0.501 -2.535 35.427 1.00 83.38 658 ALA A N 1
ATOM 4883 C CA . ALA A 1 658 ? 1.853 -2.125 35.108 1.00 83.38 658 ALA A CA 1
ATOM 4884 C C . ALA A 1 658 ? 1.864 -0.769 34.397 1.00 83.38 658 ALA A C 1
ATOM 4886 O O . ALA A 1 658 ? 1.324 -0.625 33.297 1.00 83.38 658 ALA A O 1
ATOM 4887 N N . ARG A 1 659 ? 2.522 0.219 35.012 1.00 80.88 659 ARG A N 1
ATOM 4888 C CA . ARG A 1 659 ? 2.685 1.579 34.480 1.00 80.88 659 ARG A CA 1
ATOM 4889 C C . ARG A 1 659 ? 4.164 1.912 34.260 1.00 80.88 659 ARG A C 1
ATOM 4891 O O . ARG A 1 659 ? 4.961 1.650 35.165 1.00 80.88 659 ARG A O 1
ATOM 4898 N N . PRO A 1 660 ? 4.550 2.538 33.137 1.00 66.69 660 PRO A N 1
ATOM 4899 C CA . PRO A 1 660 ? 5.900 3.073 32.980 1.00 66.69 660 PRO A CA 1
ATOM 4900 C C . PRO A 1 660 ? 6.139 4.210 33.997 1.00 66.69 660 PRO A C 1
ATOM 4902 O O . PRO A 1 660 ? 5.378 5.174 34.049 1.00 66.69 660 PRO A O 1
ATOM 4905 N N . GLY A 1 661 ? 7.162 4.098 34.854 1.00 62.12 661 GLY A N 1
ATOM 4906 C CA . GLY A 1 661 ? 7.477 5.109 35.872 1.00 62.12 661 GLY A CA 1
ATOM 4907 C C . GLY A 1 661 ? 8.461 4.638 36.954 1.00 62.12 661 GLY A C 1
ATOM 4908 O O . GLY A 1 661 ? 8.383 3.513 37.429 1.00 62.12 661 GLY A O 1
ATOM 4909 N N . LEU A 1 662 ? 9.373 5.523 37.382 1.00 54.50 662 LEU A N 1
ATOM 4910 C CA . LEU A 1 662 ? 10.514 5.254 38.281 1.00 54.50 662 LEU A CA 1
ATOM 4911 C C . LEU A 1 662 ? 10.167 4.423 39.538 1.00 54.50 662 LEU A C 1
ATOM 4913 O O . LEU A 1 662 ? 9.857 4.990 40.586 1.00 54.50 662 LEU A O 1
ATOM 4917 N N . GLY A 1 663 ? 10.302 3.096 39.440 1.00 60.03 663 GLY A N 1
ATOM 4918 C CA . GLY A 1 663 ? 10.251 2.084 40.505 1.00 60.03 663 GLY A CA 1
ATOM 4919 C C . GLY A 1 663 ? 9.844 2.572 41.905 1.00 60.03 663 GLY A C 1
ATOM 4920 O O . GLY A 1 663 ? 8.677 2.539 42.271 1.00 60.03 663 GLY A O 1
ATOM 4921 N N . SER A 1 664 ? 10.796 3.034 42.723 1.00 50.44 664 SER A N 1
ATOM 4922 C CA . SER A 1 664 ? 10.582 3.392 44.142 1.00 50.44 664 SER A CA 1
ATOM 4923 C C . SER A 1 664 ? 9.729 4.647 44.413 1.00 50.44 664 SER A C 1
ATOM 4925 O O . SER A 1 664 ? 9.421 4.923 45.573 1.00 50.44 664 SER A O 1
ATOM 4927 N N . ALA A 1 665 ? 9.330 5.393 43.378 1.00 57.56 665 ALA A N 1
ATOM 4928 C CA . ALA A 1 665 ? 8.348 6.481 43.443 1.00 57.56 665 ALA A CA 1
ATOM 4929 C C . ALA A 1 665 ? 6.928 6.030 43.039 1.00 57.56 665 ALA A C 1
ATOM 4931 O O . ALA A 1 665 ? 6.024 6.861 42.937 1.00 57.56 665 ALA A O 1
ATOM 4932 N N . CYS A 1 666 ? 6.729 4.729 42.807 1.00 69.62 666 CYS A N 1
ATOM 4933 C CA . CYS A 1 666 ? 5.448 4.125 42.469 1.00 69.62 666 CYS A CA 1
ATOM 4934 C C . CYS A 1 666 ? 4.399 4.419 43.555 1.00 69.62 666 CYS A C 1
ATOM 4936 O O . CYS A 1 666 ? 4.454 3.893 44.668 1.00 69.62 666 CYS A O 1
ATOM 4938 N N . ASN A 1 667 ? 3.449 5.303 43.237 1.00 71.94 667 ASN A N 1
ATOM 4939 C CA . ASN A 1 667 ? 2.318 5.595 44.107 1.00 71.94 667 ASN A CA 1
ATOM 4940 C C . ASN A 1 667 ? 1.183 4.606 43.813 1.00 71.94 667 ASN A C 1
ATOM 4942 O O . ASN A 1 667 ? 0.355 4.841 42.927 1.00 71.94 667 ASN A O 1
ATOM 4946 N N . CYS A 1 668 ? 1.162 3.505 44.560 1.00 81.25 668 CYS A N 1
ATOM 4947 C CA . CYS A 1 668 ? 0.038 2.570 44.591 1.00 81.25 668 CYS A CA 1
ATOM 4948 C C . CYS A 1 668 ? -0.996 2.916 45.672 1.00 81.25 668 CYS A C 1
ATOM 4950 O O . CYS A 1 668 ? -1.929 2.158 45.862 1.00 81.25 668 CYS A O 1
ATOM 4952 N N . ALA A 1 669 ? -0.859 4.050 46.373 1.00 75.50 669 ALA A N 1
ATOM 4953 C CA . ALA A 1 669 ? -1.781 4.461 47.436 1.00 75.50 669 ALA A CA 1
ATOM 4954 C C . ALA A 1 669 ? -2.949 5.337 46.935 1.00 75.50 669 ALA A C 1
ATOM 4956 O O . ALA A 1 669 ? -3.676 5.924 47.740 1.00 75.50 669 ALA A O 1
ATOM 4957 N N . SER A 1 670 ? -3.109 5.476 45.616 1.00 79.81 670 SER A N 1
ATOM 4958 C CA . SER A 1 670 ? -4.284 6.118 45.017 1.00 79.81 670 SER A CA 1
ATOM 4959 C C . SER A 1 670 ? -5.538 5.246 45.204 1.00 79.81 670 SER A C 1
ATOM 4961 O O . SER A 1 670 ? -5.409 4.030 45.349 1.00 79.81 670 SER A O 1
ATOM 4963 N N . PRO A 1 671 ? -6.751 5.832 45.199 1.00 82.19 671 PRO A N 1
ATOM 4964 C CA . PRO A 1 671 ? -7.989 5.065 45.328 1.00 82.19 671 PRO A CA 1
ATOM 4965 C C . PRO A 1 671 ? -8.061 3.901 44.328 1.00 82.19 671 PRO A C 1
ATOM 4967 O O . PRO A 1 671 ? -7.707 4.067 43.164 1.00 82.19 671 PRO A O 1
ATOM 4970 N N . GLY A 1 672 ? -8.498 2.728 44.796 1.00 84.88 672 GLY A N 1
ATOM 4971 C CA . GLY A 1 672 ? -8.625 1.521 43.971 1.00 84.88 672 GLY A CA 1
ATOM 4972 C C . GLY A 1 672 ? -7.311 0.782 43.691 1.00 84.88 672 GLY A C 1
ATOM 4973 O O . GLY A 1 672 ? -7.307 -0.149 42.892 1.00 84.88 672 GLY A O 1
ATOM 4974 N N . ARG A 1 673 ? -6.196 1.165 44.329 1.00 88.94 673 ARG A N 1
ATOM 4975 C CA . ARG A 1 673 ? -4.890 0.513 44.157 1.00 88.94 673 ARG A CA 1
ATOM 4976 C C . ARG A 1 673 ? -4.248 0.128 45.484 1.00 88.94 673 ARG A C 1
ATOM 4978 O O . ARG A 1 673 ? -4.531 0.737 46.514 1.00 88.94 673 ARG A O 1
ATOM 4985 N N . ASP A 1 674 ? -3.374 -0.870 45.431 1.00 88.25 674 ASP A N 1
ATOM 4986 C CA . ASP A 1 674 ? -2.453 -1.233 46.508 1.00 88.25 674 ASP A CA 1
ATOM 4987 C C . ASP A 1 674 ? -1.136 -1.773 45.924 1.00 88.25 674 ASP A C 1
ATOM 4989 O O . ASP A 1 674 ? -0.988 -1.947 44.713 1.00 88.25 674 ASP A O 1
ATOM 4993 N N . PHE A 1 675 ? -0.129 -1.985 46.762 1.00 85.06 675 PHE A N 1
ATOM 4994 C CA . PHE A 1 675 ? 1.130 -2.585 46.337 1.00 85.06 675 PHE A CA 1
ATOM 4995 C C . PHE A 1 675 ? 0.969 -4.082 46.073 1.00 85.06 675 PHE A C 1
ATOM 4997 O O . PHE A 1 675 ? 0.515 -4.824 46.943 1.00 85.06 675 PHE A O 1
ATOM 5004 N N . SER A 1 676 ? 1.425 -4.529 44.901 1.00 85.12 676 SER A N 1
ATOM 5005 C CA . SER A 1 676 ? 1.391 -5.942 44.527 1.00 85.12 676 SER A CA 1
ATOM 5006 C C . SER A 1 676 ? 2.241 -6.820 45.440 1.00 85.12 676 SER A C 1
ATOM 5008 O O . SER A 1 676 ? 3.328 -6.433 45.888 1.00 85.12 676 SER A O 1
ATOM 5010 N N . ALA A 1 677 ? 1.770 -8.047 45.661 1.00 82.44 677 ALA A N 1
ATOM 5011 C CA . ALA A 1 677 ? 2.491 -9.046 46.440 1.00 82.44 677 ALA A CA 1
ATOM 5012 C C . ALA A 1 677 ? 3.884 -9.349 45.831 1.00 82.44 677 ALA A C 1
ATOM 5014 O O . ALA A 1 677 ? 3.998 -9.509 44.608 1.00 82.44 677 ALA A O 1
ATOM 5015 N N . PRO A 1 678 ? 4.954 -9.475 46.647 1.00 80.94 678 PRO A N 1
ATOM 5016 C CA . PRO A 1 678 ? 6.315 -9.716 46.159 1.00 80.94 678 PRO A CA 1
ATOM 5017 C C . PRO A 1 678 ? 6.475 -10.956 45.273 1.00 80.94 678 PRO A C 1
ATOM 5019 O O . PRO A 1 678 ? 7.403 -11.013 44.471 1.00 80.94 678 PRO A O 1
ATOM 5022 N N . GLU A 1 679 ? 5.597 -11.947 45.421 1.00 80.94 679 GLU A N 1
ATOM 5023 C CA . GLU A 1 679 ? 5.594 -13.193 44.657 1.00 80.94 679 GLU A CA 1
ATOM 5024 C C . GLU A 1 679 ? 5.100 -13.014 43.213 1.00 80.94 679 GLU A C 1
ATOM 5026 O O . GLU A 1 679 ? 5.477 -13.798 42.344 1.00 80.94 679 GLU A O 1
ATOM 5031 N N . VAL A 1 680 ? 4.286 -11.988 42.942 1.00 80.88 680 VAL A N 1
ATOM 5032 C CA . VAL A 1 680 ? 3.689 -11.731 41.621 1.00 80.88 680 VAL A CA 1
ATOM 5033 C C . VAL A 1 680 ? 4.587 -10.840 40.758 1.00 80.88 680 VAL A C 1
ATOM 5035 O O . VAL A 1 680 ? 4.658 -11.014 39.540 1.00 80.88 680 VAL A O 1
ATOM 5038 N N . LEU A 1 681 ? 5.334 -9.927 41.391 1.00 83.62 681 LEU A N 1
ATOM 5039 C CA . LEU A 1 681 ? 6.205 -8.962 40.710 1.00 83.62 681 LEU A CA 1
ATOM 5040 C C . LEU A 1 681 ? 7.179 -9.598 39.696 1.00 83.62 681 LEU A C 1
ATOM 5042 O O . LEU A 1 681 ? 7.285 -9.061 38.595 1.00 83.62 681 LEU A O 1
ATOM 5046 N N . PRO A 1 682 ? 7.898 -10.701 40.002 1.00 83.31 682 PRO A N 1
ATOM 5047 C CA . PRO A 1 682 ? 8.860 -11.275 39.064 1.00 83.31 682 PRO A CA 1
ATOM 5048 C C . PRO A 1 682 ? 8.183 -11.841 37.818 1.00 83.31 682 PRO A C 1
ATOM 5050 O O . PRO A 1 682 ? 8.705 -11.669 36.725 1.00 83.31 682 PRO A O 1
ATOM 5053 N N . VAL A 1 683 ? 7.010 -12.460 37.980 1.00 82.00 683 VAL A N 1
ATOM 5054 C CA . VAL A 1 683 ? 6.273 -13.105 36.885 1.00 82.00 683 VAL A CA 1
ATOM 5055 C C . VAL A 1 683 ? 5.671 -12.057 35.953 1.00 82.00 683 VAL A C 1
ATOM 5057 O O . VAL A 1 683 ? 5.769 -12.179 34.739 1.00 82.00 683 VAL A O 1
ATOM 5060 N N . VAL A 1 684 ? 5.119 -10.971 36.504 1.00 81.94 684 VAL A N 1
ATOM 5061 C CA . VAL A 1 684 ? 4.621 -9.847 35.694 1.00 81.94 684 VAL A CA 1
ATOM 5062 C C . VAL A 1 684 ? 5.766 -9.127 34.979 1.00 81.94 684 VAL A C 1
ATOM 5064 O O . VAL A 1 684 ? 5.622 -8.762 33.818 1.00 81.94 684 VAL A O 1
ATOM 5067 N N . LYS A 1 685 ? 6.930 -8.954 35.622 1.00 82.38 685 LYS A N 1
ATOM 5068 C CA . LYS A 1 685 ? 8.123 -8.390 34.964 1.00 82.38 685 LYS A CA 1
ATOM 5069 C C . LYS A 1 685 ? 8.663 -9.287 33.853 1.00 82.38 685 LYS A C 1
ATOM 5071 O O . LYS A 1 685 ? 9.093 -8.764 32.833 1.00 82.38 685 LYS A O 1
ATOM 5076 N N . GLU A 1 686 ? 8.642 -10.604 34.041 1.00 81.25 686 GLU A N 1
ATOM 5077 C CA . GLU A 1 686 ? 9.008 -11.572 33.003 1.00 81.25 686 GLU A CA 1
ATOM 5078 C C . GLU A 1 686 ? 8.050 -11.473 31.815 1.00 81.25 686 GLU A C 1
ATOM 5080 O O . GLU A 1 686 ? 8.514 -11.321 30.694 1.00 81.25 686 GLU A O 1
ATOM 5085 N N . GLN A 1 687 ? 6.738 -11.406 32.056 1.00 76.19 687 GLN A N 1
ATOM 5086 C CA . GLN A 1 687 ? 5.748 -11.176 30.998 1.00 76.19 687 GLN A CA 1
ATOM 5087 C C . GLN A 1 687 ? 5.936 -9.828 30.287 1.00 76.19 687 GLN A C 1
ATOM 5089 O O . GLN A 1 687 ? 5.863 -9.758 29.064 1.00 76.19 687 GLN A O 1
ATOM 5094 N N . LEU A 1 688 ? 6.237 -8.753 31.022 1.00 73.06 688 LEU A N 1
ATOM 5095 C CA . LEU A 1 688 ? 6.576 -7.457 30.423 1.00 73.06 688 LEU A CA 1
ATOM 5096 C C . LEU A 1 688 ? 7.839 -7.539 29.551 1.00 73.06 688 LEU A C 1
ATOM 5098 O O . LEU A 1 688 ? 7.894 -6.888 28.510 1.00 73.06 688 LEU A O 1
ATOM 5102 N N . ALA A 1 689 ? 8.842 -8.324 29.955 1.00 71.88 689 ALA A N 1
ATOM 5103 C CA . ALA A 1 689 ? 10.072 -8.522 29.193 1.00 71.88 689 ALA A CA 1
ATOM 5104 C C . ALA A 1 689 ? 9.842 -9.393 27.950 1.00 71.88 689 ALA A C 1
ATOM 5106 O O . ALA A 1 689 ? 10.240 -8.999 26.862 1.00 71.88 689 ALA A O 1
ATOM 5107 N N . GLU A 1 690 ? 9.132 -10.518 28.078 1.00 68.62 690 GLU A N 1
ATOM 5108 C CA . GLU A 1 690 ? 8.733 -11.380 26.953 1.00 68.62 690 GLU A CA 1
ATOM 5109 C C . GLU A 1 690 ? 7.911 -10.618 25.904 1.00 68.62 690 GLU A C 1
ATOM 5111 O O . GLU A 1 690 ? 7.995 -10.910 24.712 1.00 68.62 690 GLU A O 1
ATOM 5116 N N . GLN A 1 691 ? 7.151 -9.608 26.336 1.00 60.00 691 GLN A N 1
ATOM 5117 C CA . GLN A 1 691 ? 6.379 -8.712 25.471 1.00 60.00 691 GLN A CA 1
ATOM 5118 C C . GLN A 1 691 ? 7.190 -7.506 24.962 1.00 60.00 691 GLN A C 1
ATOM 5120 O O . GLN A 1 691 ? 6.627 -6.609 24.336 1.00 60.00 691 GLN A O 1
ATOM 5125 N N . GLY A 1 692 ? 8.492 -7.431 25.255 1.00 59.69 692 GLY A N 1
ATOM 5126 C CA . GLY A 1 692 ? 9.369 -6.330 24.846 1.00 59.69 692 GLY A CA 1
ATOM 5127 C C . GLY A 1 692 ? 9.044 -4.978 25.497 1.00 59.69 692 GLY A C 1
ATOM 5128 O O . GLY A 1 692 ? 9.621 -3.960 25.124 1.00 59.69 692 GLY A O 1
ATOM 5129 N N . ARG A 1 693 ? 8.133 -4.926 26.479 1.00 60.97 693 ARG A N 1
ATOM 5130 C CA . ARG A 1 693 ? 7.634 -3.677 27.089 1.00 60.97 693 ARG A CA 1
ATOM 5131 C C . ARG A 1 693 ? 8.640 -3.002 28.004 1.00 60.97 693 ARG A C 1
ATOM 5133 O O . ARG A 1 693 ? 8.489 -1.826 28.317 1.00 60.97 693 ARG A O 1
ATOM 5140 N N . CYS A 1 694 ? 9.640 -3.744 28.458 1.00 65.69 694 CYS A N 1
ATOM 5141 C CA . CYS A 1 694 ? 10.649 -3.243 29.377 1.00 65.69 694 CYS A CA 1
ATOM 5142 C C . CYS A 1 694 ? 12.084 -3.637 28.990 1.00 65.69 694 CYS A C 1
ATOM 5144 O O . CYS A 1 694 ? 13.009 -3.545 29.805 1.00 65.69 694 CYS A O 1
ATOM 5146 N N . GLU A 1 695 ? 12.269 -4.017 27.721 1.00 58.72 695 GLU A N 1
ATOM 5147 C CA . GLU A 1 695 ? 13.563 -4.179 27.053 1.00 58.72 695 GLU A CA 1
ATOM 5148 C C . GLU A 1 695 ? 14.074 -2.811 26.548 1.00 58.72 695 GLU A C 1
ATOM 5150 O O . GLU A 1 695 ? 14.251 -2.587 25.357 1.00 58.72 695 GLU A O 1
ATOM 5155 N N . GLY A 1 696 ? 14.253 -1.842 27.450 1.00 59.28 696 GLY A N 1
ATOM 5156 C CA . GLY A 1 696 ? 14.639 -0.473 27.083 1.00 59.28 696 GLY A CA 1
ATOM 5157 C C . GLY A 1 696 ? 14.625 0.489 28.268 1.00 59.28 696 GLY A C 1
ATOM 5158 O O . GLY A 1 696 ? 14.800 0.061 29.406 1.00 59.28 696 GLY A O 1
ATOM 5159 N N . ASP A 1 697 ? 14.421 1.783 28.015 1.00 50.97 697 ASP A N 1
ATOM 5160 C CA . ASP A 1 697 ? 14.068 2.766 29.047 1.00 50.97 697 ASP A CA 1
ATOM 5161 C C . ASP A 1 697 ? 12.577 3.127 28.899 1.00 50.97 697 ASP A C 1
ATOM 5163 O O . ASP A 1 697 ? 12.193 3.618 27.837 1.00 50.97 697 ASP A O 1
ATOM 5167 N N . PRO A 1 698 ? 11.719 2.888 29.909 1.00 57.44 698 PRO A N 1
ATOM 5168 C CA . PRO A 1 698 ? 12.031 2.347 31.230 1.00 57.44 698 PRO A CA 1
ATOM 5169 C C . PRO A 1 698 ? 12.331 0.843 31.223 1.00 57.44 698 PRO A C 1
ATOM 5171 O O . PRO A 1 698 ? 11.548 0.037 30.729 1.00 57.44 698 PRO A O 1
ATOM 5174 N N . GLY A 1 699 ? 13.440 0.448 31.861 1.00 67.00 699 GLY A N 1
ATOM 5175 C CA . GLY A 1 699 ? 13.735 -0.971 32.091 1.00 67.00 699 GLY A CA 1
ATOM 5176 C C . GLY A 1 699 ? 12.688 -1.606 33.007 1.00 67.00 699 GLY A C 1
ATOM 5177 O O . GLY A 1 699 ? 11.958 -0.895 33.692 1.00 67.00 699 GLY A O 1
ATOM 5178 N N . CYS A 1 700 ? 12.623 -2.936 33.100 1.00 72.75 700 CYS A N 1
ATOM 5179 C CA . CYS A 1 700 ? 11.577 -3.626 33.887 1.00 72.75 700 CYS A CA 1
ATOM 5180 C C . CYS A 1 700 ? 11.533 -3.223 35.373 1.00 72.75 700 CYS A C 1
ATOM 5182 O O . CYS A 1 700 ? 10.511 -3.361 36.042 1.00 72.75 700 CYS A O 1
ATOM 5184 N N . GLU A 1 701 ? 12.634 -2.688 35.902 1.00 74.62 701 GLU A N 1
ATOM 5185 C CA . GLU A 1 701 ? 12.723 -2.139 37.262 1.00 74.62 701 GLU A CA 1
ATOM 5186 C C . GLU A 1 701 ? 12.097 -0.745 37.419 1.00 74.62 701 GLU A C 1
ATOM 5188 O O . GLU A 1 701 ? 11.780 -0.316 38.528 1.00 74.62 701 GLU A O 1
ATOM 5193 N N . ASN A 1 702 ? 11.894 -0.055 36.302 1.00 74.62 702 ASN A N 1
ATOM 5194 C CA . ASN A 1 702 ? 11.259 1.249 36.181 1.00 74.62 702 ASN A CA 1
ATOM 5195 C C . ASN A 1 702 ? 9.779 1.121 35.779 1.00 74.62 702 ASN A C 1
ATOM 5197 O O . ASN A 1 702 ? 9.190 2.090 35.308 1.00 74.62 702 ASN A O 1
ATOM 5201 N N . PHE A 1 703 ? 9.181 -0.060 35.939 1.00 78.94 703 PHE A N 1
ATOM 5202 C CA . PHE A 1 703 ? 7.734 -0.226 35.895 1.00 78.94 703 PHE A CA 1
ATOM 5203 C C . PHE A 1 703 ? 7.166 -0.179 37.312 1.00 78.94 703 PHE A C 1
ATOM 5205 O O . PHE A 1 703 ? 7.619 -0.875 38.224 1.00 78.94 703 PHE A O 1
ATOM 5212 N N . CYS A 1 704 ? 6.147 0.650 37.483 1.00 82.94 704 CYS A N 1
ATOM 5213 C CA . CYS A 1 704 ? 5.327 0.718 38.674 1.00 82.94 704 CYS A CA 1
ATOM 5214 C C . CYS A 1 704 ? 4.233 -0.347 38.568 1.00 82.94 704 CYS A C 1
ATOM 5216 O O . CYS 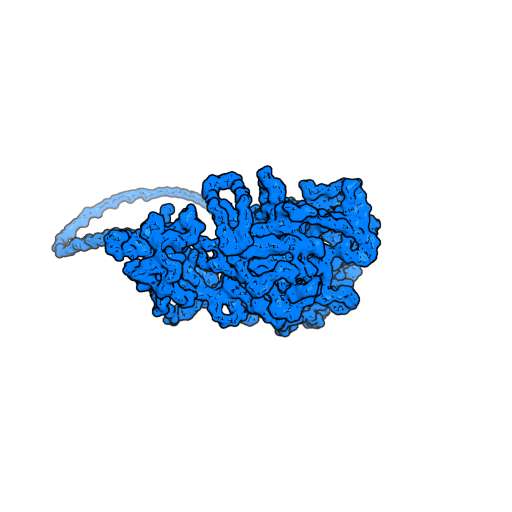A 1 704 ? 3.336 -0.228 37.734 1.00 82.94 704 CYS A O 1
ATOM 5218 N N . LEU A 1 705 ? 4.339 -1.390 39.393 1.00 86.75 705 LEU A N 1
ATOM 5219 C CA . LEU A 1 705 ? 3.377 -2.487 39.477 1.00 86.75 705 LEU A CA 1
ATOM 5220 C C . LEU A 1 705 ? 2.500 -2.276 40.713 1.00 86.75 705 LEU A C 1
ATOM 5222 O O . LEU A 1 705 ? 3.008 -2.301 41.836 1.00 86.75 705 LEU A O 1
ATOM 5226 N N . CYS A 1 706 ? 1.214 -2.024 40.493 1.00 88.62 706 CYS A N 1
ATOM 5227 C CA . CYS A 1 706 ? 0.224 -1.881 41.554 1.00 88.62 706 CYS A CA 1
ATOM 5228 C C . CYS A 1 706 ? -0.889 -2.893 41.349 1.00 88.62 706 CYS A C 1
ATOM 5230 O O . CYS A 1 706 ? -1.345 -3.078 40.225 1.00 88.62 706 CYS A O 1
ATOM 5232 N N . ASP A 1 707 ? -1.381 -3.473 42.433 1.00 89.38 707 ASP A N 1
ATOM 5233 C CA . ASP A 1 707 ? -2.623 -4.219 42.384 1.00 89.38 707 ASP A CA 1
ATOM 5234 C C . ASP A 1 707 ? -3.776 -3.233 42.247 1.00 89.38 707 ASP A C 1
ATOM 5236 O O . ASP A 1 707 ? -3.815 -2.205 42.926 1.00 89.38 707 ASP A O 1
ATOM 5240 N N . ILE A 1 708 ? -4.722 -3.549 41.376 1.00 88.81 708 ILE A N 1
ATOM 5241 C CA . ILE A 1 708 ? -6.039 -2.938 41.394 1.00 88.81 708 ILE A CA 1
ATOM 5242 C C . ILE A 1 708 ? -6.821 -3.665 42.485 1.00 88.81 708 ILE A C 1
ATOM 5244 O O . ILE A 1 708 ? -6.997 -4.885 42.436 1.00 88.81 708 ILE A O 1
ATOM 5248 N N . THR A 1 709 ? -7.266 -2.931 43.501 1.00 90.44 709 THR A N 1
ATOM 5249 C CA . THR A 1 709 ? -8.001 -3.518 44.622 1.00 90.44 709 THR A CA 1
ATOM 5250 C C . THR A 1 709 ? -9.437 -3.840 44.222 1.00 90.44 709 THR A C 1
ATOM 5252 O O . THR A 1 709 ? -9.977 -3.228 43.292 1.00 90.44 709 THR A O 1
ATOM 5255 N N . PRO A 1 710 ? -10.098 -4.784 44.913 1.00 89.00 710 PRO A N 1
ATOM 5256 C CA . PRO A 1 710 ? -11.532 -4.985 44.747 1.00 89.00 710 PRO A CA 1
ATOM 5257 C C . PRO A 1 710 ? -12.268 -3.659 44.950 1.00 89.00 710 PRO A C 1
ATOM 5259 O O . PRO A 1 710 ? -11.830 -2.840 45.756 1.00 89.00 710 PRO A O 1
ATOM 5262 N N . ALA A 1 711 ? -13.373 -3.423 44.245 1.00 87.69 711 ALA A N 1
ATOM 5263 C CA . ALA A 1 711 ? -14.129 -2.181 44.377 1.00 87.69 711 ALA A CA 1
ATOM 5264 C C . ALA A 1 711 ? -14.488 -1.910 45.854 1.00 87.69 711 ALA A C 1
ATOM 5266 O O . ALA A 1 711 ? -15.112 -2.726 46.529 1.00 87.69 711 ALA A O 1
ATOM 5267 N N . GLY A 1 712 ? -14.042 -0.771 46.392 1.00 85.44 712 GLY A N 1
ATOM 5268 C CA . GLY A 1 712 ? -14.184 -0.449 47.823 1.00 85.44 712 GLY A CA 1
ATOM 5269 C C . GLY A 1 712 ? -13.110 -1.053 48.746 1.00 85.44 712 GLY A C 1
ATOM 5270 O O . GLY A 1 712 ? -13.222 -0.939 49.967 1.00 85.44 712 GLY A O 1
ATOM 5271 N N . GLY A 1 713 ? -12.063 -1.654 48.180 1.00 84.81 713 GLY A N 1
ATOM 5272 C CA . GLY A 1 713 ? -10.854 -2.155 48.840 1.00 84.81 713 GLY A CA 1
ATOM 5273 C C . GLY A 1 713 ? -10.903 -3.607 49.326 1.00 84.81 713 GLY A C 1
ATOM 5274 O O . GLY A 1 713 ? -9.859 -4.149 49.671 1.00 84.81 713 GLY A O 1
ATOM 5275 N N . ASP A 1 714 ? -12.078 -4.236 49.369 1.00 82.38 714 ASP A N 1
ATOM 5276 C CA . ASP A 1 714 ? -12.289 -5.581 49.928 1.00 82.38 714 ASP A CA 1
ATOM 5277 C C . ASP A 1 714 ? -13.481 -6.252 49.219 1.00 82.38 714 ASP A C 1
ATOM 5279 O O . ASP A 1 714 ? -14.491 -5.594 48.958 1.00 82.38 714 ASP A O 1
ATOM 5283 N N . PHE A 1 715 ? -13.384 -7.554 48.928 1.00 81.94 715 PHE A N 1
ATOM 5284 C CA . PHE A 1 715 ? -14.457 -8.362 48.329 1.00 81.94 715 PHE A CA 1
ATOM 5285 C C . PHE A 1 715 ? -15.743 -8.381 49.172 1.00 81.94 715 PHE A C 1
ATOM 5287 O O . PHE A 1 715 ? -16.839 -8.532 48.634 1.00 81.94 715 PHE A O 1
ATOM 5294 N N . ASN A 1 716 ? -15.631 -8.170 50.485 1.00 79.88 716 ASN A N 1
ATOM 5295 C CA . ASN A 1 716 ? -16.758 -8.120 51.416 1.00 79.88 716 ASN A CA 1
ATOM 5296 C C . ASN A 1 716 ? -17.323 -6.694 51.608 1.00 79.88 716 ASN A C 1
ATOM 5298 O O . ASN A 1 716 ? -18.214 -6.473 52.436 1.00 79.88 716 ASN A O 1
ATOM 5302 N N . ASN A 1 717 ? -16.809 -5.698 50.876 1.00 84.62 717 ASN A N 1
ATOM 5303 C CA . ASN A 1 717 ? -17.260 -4.311 50.961 1.00 84.62 717 ASN A CA 1
ATOM 5304 C C . ASN A 1 717 ? -18.577 -4.083 50.192 1.00 84.62 717 ASN A C 1
ATOM 5306 O O . ASN A 1 717 ? -18.842 -4.696 49.155 1.00 84.62 717 ASN A O 1
ATOM 5310 N N . SER A 1 718 ? -19.390 -3.123 50.647 1.00 85.06 718 SER A N 1
ATOM 5311 C CA . SER A 1 718 ? -20.582 -2.688 49.910 1.00 85.06 718 SER A CA 1
ATOM 5312 C C . SER A 1 718 ? -20.255 -2.136 48.519 1.00 85.06 718 SER A C 1
ATOM 5314 O O . SER A 1 718 ? -21.070 -2.297 47.621 1.00 85.06 718 SER A O 1
ATOM 5316 N N . GLY A 1 719 ? -19.072 -1.541 48.326 1.00 85.44 719 GLY A N 1
ATOM 5317 C CA . GLY A 1 719 ? -18.595 -1.076 47.021 1.00 85.44 719 GLY A CA 1
ATOM 5318 C C . GLY A 1 719 ? -18.353 -2.211 46.023 1.00 85.44 719 GLY A C 1
ATOM 5319 O O . GLY A 1 719 ? -18.652 -2.067 44.841 1.00 85.44 719 GLY A O 1
ATOM 5320 N N . TYR A 1 720 ? -17.910 -3.377 46.499 1.00 86.56 720 TYR A N 1
ATOM 5321 C CA . TYR A 1 720 ? -17.762 -4.566 45.662 1.00 86.56 720 TYR A CA 1
ATOM 5322 C C . TYR A 1 720 ? -19.132 -5.094 45.243 1.00 86.56 720 TYR A C 1
ATOM 5324 O O . TYR A 1 720 ? -19.378 -5.371 44.072 1.00 86.56 720 TYR A O 1
ATOM 5332 N N . THR A 1 721 ? -20.068 -5.132 46.196 1.00 87.06 721 THR A N 1
ATOM 5333 C CA . THR A 1 721 ? -21.465 -5.498 45.927 1.00 87.06 721 THR A CA 1
ATOM 5334 C C . THR A 1 721 ? -22.138 -4.519 44.958 1.00 87.06 721 THR A C 1
ATOM 5336 O O . THR A 1 721 ? -22.926 -4.943 44.118 1.00 87.06 721 THR A O 1
ATOM 5339 N N . GLU A 1 722 ? -21.839 -3.223 45.045 1.00 87.12 722 GLU A N 1
ATOM 5340 C CA . GLU A 1 722 ? -22.317 -2.205 44.104 1.00 87.12 722 GLU A CA 1
ATOM 5341 C C . GLU A 1 722 ? -21.763 -2.468 42.698 1.00 87.12 722 GLU A C 1
ATOM 5343 O O . GLU A 1 722 ? -22.547 -2.669 41.774 1.00 87.12 722 GLU A O 1
ATOM 5348 N N . CYS A 1 723 ? -20.439 -2.599 42.551 1.00 85.06 723 CYS A N 1
ATOM 5349 C CA . CYS A 1 723 ? -19.781 -2.914 41.276 1.00 85.06 723 CYS A CA 1
ATOM 5350 C C . CYS A 1 723 ? -20.372 -4.155 40.589 1.00 85.06 723 CYS A C 1
ATOM 5352 O O . CYS A 1 723 ? -20.580 -4.149 39.375 1.00 85.06 723 CYS A O 1
ATOM 5354 N N . LEU A 1 724 ? -20.701 -5.189 41.371 1.00 85.88 724 LEU A N 1
ATOM 5355 C CA . LEU A 1 724 ? -21.320 -6.422 40.887 1.00 85.88 724 LEU A CA 1
ATOM 5356 C C . LEU A 1 724 ? -22.745 -6.250 40.347 1.00 85.88 724 LEU A C 1
ATOM 5358 O O . LEU A 1 724 ? -23.209 -7.141 39.644 1.00 85.88 724 LEU A O 1
ATOM 5362 N N . ASN A 1 725 ? -23.479 -5.190 40.702 1.00 84.31 725 ASN A N 1
ATOM 5363 C CA . ASN A 1 725 ? -24.928 -5.122 40.459 1.00 84.31 725 ASN A CA 1
ATOM 5364 C C . ASN A 1 725 ? -25.424 -3.877 39.706 1.00 84.31 725 ASN A C 1
ATOM 5366 O O . ASN A 1 725 ? -26.566 -3.894 39.242 1.00 84.31 725 ASN A O 1
ATOM 5370 N N . VAL A 1 726 ? -24.609 -2.827 39.560 1.00 78.56 726 VAL A N 1
ATOM 5371 C CA . VAL A 1 726 ? -24.971 -1.597 38.827 1.00 78.56 726 VAL A CA 1
ATOM 5372 C C . VAL A 1 726 ? -23.932 -1.245 37.768 1.00 78.56 726 VAL A C 1
ATOM 5374 O O . VAL A 1 726 ? -22.763 -1.555 37.969 1.00 78.56 726 VAL A O 1
ATOM 5377 N N . ASP A 1 727 ? -24.333 -0.588 36.671 1.00 66.44 727 ASP A N 1
ATOM 5378 C CA . ASP A 1 727 ? -23.442 -0.191 35.563 1.00 66.44 727 ASP A CA 1
ATOM 5379 C C . ASP A 1 727 ? -22.355 0.794 35.999 1.00 66.44 727 ASP A C 1
ATOM 5381 O O . ASP A 1 727 ? -21.175 0.547 35.763 1.00 66.44 727 ASP A O 1
ATOM 5385 N N . GLU A 1 728 ? -22.722 1.834 36.739 1.00 72.88 728 GLU A N 1
ATOM 5386 C CA . GLU A 1 728 ? -21.787 2.829 37.261 1.00 72.88 728 GLU A CA 1
ATOM 5387 C C . GLU A 1 728 ? -21.689 2.695 38.781 1.00 72.88 728 GLU A C 1
ATOM 5389 O O . GLU A 1 728 ? -22.586 3.108 39.517 1.00 72.88 728 GLU A O 1
ATOM 5394 N N . SER A 1 729 ? -20.602 2.088 39.255 1.00 79.19 729 SER A N 1
ATOM 5395 C CA . SER A 1 729 ? -20.310 1.987 40.684 1.00 79.19 729 SER A CA 1
ATOM 5396 C C . SER A 1 729 ? -19.428 3.148 41.126 1.00 79.19 729 SER A C 1
ATOM 5398 O O . SER A 1 729 ? -18.492 3.553 40.437 1.00 79.19 729 SER A O 1
ATOM 5400 N N . THR A 1 730 ? -19.719 3.685 42.308 1.00 82.75 730 THR A N 1
ATOM 5401 C CA . THR A 1 730 ? -18.973 4.825 42.855 1.00 82.75 730 THR A CA 1
ATOM 5402 C C . THR A 1 730 ? -17.716 4.430 43.631 1.00 82.75 730 THR A C 1
ATOM 5404 O O . THR A 1 730 ? -16.944 5.295 44.051 1.00 82.75 730 THR A O 1
ATOM 5407 N N . ALA A 1 731 ? -17.500 3.129 43.837 1.00 88.38 731 ALA A N 1
ATOM 5408 C CA . ALA A 1 731 ? -16.381 2.591 44.596 1.00 88.38 731 ALA A CA 1
ATOM 5409 C C . ALA A 1 731 ? -15.181 2.278 43.680 1.00 88.38 731 ALA A C 1
ATOM 5411 O O . ALA A 1 731 ? -15.295 1.384 42.842 1.00 88.38 731 ALA A O 1
ATOM 5412 N N . PRO A 1 732 ? -14.022 2.943 43.849 1.00 86.25 732 PRO A N 1
ATOM 5413 C CA . PRO A 1 732 ? -12.819 2.658 43.069 1.00 86.25 732 PRO A CA 1
ATOM 5414 C C . PRO A 1 732 ? -12.340 1.209 43.240 1.00 86.25 732 PRO A C 1
ATOM 5416 O O . PRO A 1 732 ? -12.259 0.732 44.378 1.00 86.25 732 PRO A O 1
ATOM 5419 N N . GLY A 1 733 ? -12.003 0.535 42.139 1.00 87.38 733 GLY A N 1
ATOM 5420 C CA . GLY A 1 733 ? -11.449 -0.821 42.103 1.00 87.38 733 GLY A CA 1
ATOM 5421 C C . GLY A 1 733 ? -12.067 -1.684 40.999 1.00 87.38 733 GLY A C 1
ATOM 5422 O O . GLY A 1 733 ? -12.542 -1.168 39.990 1.00 87.38 733 GLY A O 1
ATOM 5423 N N . TRP A 1 734 ? -12.072 -3.003 41.176 1.00 87.06 734 TRP A N 1
ATOM 5424 C CA . TRP A 1 734 ? -12.654 -3.945 40.211 1.00 87.06 734 TRP A CA 1
ATOM 5425 C C . TRP A 1 734 ? -13.614 -4.951 40.847 1.00 87.06 734 TRP A C 1
ATOM 5427 O O . TRP A 1 734 ? -13.588 -5.190 42.056 1.00 87.06 734 TRP A O 1
ATOM 5437 N N . CYS A 1 735 ? -14.445 -5.582 40.024 1.00 85.75 735 CYS A N 1
ATOM 5438 C CA . CYS A 1 735 ? -15.259 -6.723 40.413 1.00 85.75 735 CYS A CA 1
ATOM 5439 C C . CYS A 1 735 ? -15.309 -7.804 39.332 1.00 85.75 735 CYS A C 1
ATOM 5441 O O . CYS A 1 735 ? -15.118 -7.545 38.143 1.00 85.75 735 CYS A O 1
ATOM 5443 N N . TYR A 1 736 ? -15.552 -9.034 39.783 1.00 85.44 736 TYR A N 1
ATOM 5444 C CA . TYR A 1 736 ? -15.710 -10.204 38.931 1.00 85.44 736 TYR A CA 1
ATOM 5445 C C . TYR A 1 736 ? -17.182 -10.582 38.863 1.00 85.44 736 TYR A C 1
ATOM 5447 O O . TYR A 1 736 ? -17.738 -11.094 39.836 1.00 85.44 736 TYR A O 1
ATOM 5455 N N . VAL A 1 737 ? -17.814 -10.297 37.733 1.00 82.12 737 VAL A N 1
ATOM 5456 C CA . VAL A 1 737 ? -19.231 -10.581 37.514 1.00 82.12 737 VAL A CA 1
ATOM 5457 C C . VAL A 1 737 ? -19.340 -11.982 36.913 1.00 82.12 737 VAL A C 1
ATOM 5459 O O . VAL A 1 737 ? -18.829 -12.216 35.822 1.00 82.12 737 VAL A O 1
ATOM 5462 N N . ASP A 1 738 ? -19.984 -12.900 37.635 1.00 80.94 738 ASP A N 1
ATOM 5463 C CA . ASP A 1 738 ? -20.243 -14.292 37.236 1.00 80.94 738 ASP A CA 1
ATOM 5464 C C . ASP A 1 738 ? -21.639 -14.729 37.744 1.00 80.94 738 ASP A C 1
ATOM 5466 O O . ASP A 1 738 ? -21.781 -15.412 38.768 1.00 80.94 738 ASP A O 1
ATOM 5470 N N . PRO A 1 739 ? -22.714 -14.300 37.065 1.00 75.00 739 PRO A N 1
ATOM 5471 C CA . PRO A 1 739 ? -24.090 -14.478 37.505 1.00 75.00 739 PRO A CA 1
ATOM 5472 C C . PRO A 1 739 ? -24.520 -15.948 37.497 1.00 75.00 739 PRO A C 1
ATOM 5474 O O . PRO A 1 739 ? -25.447 -16.311 38.221 1.00 75.00 739 PRO A O 1
ATOM 5477 N N . TYR A 1 740 ? -23.853 -16.815 36.728 1.00 73.62 740 TYR A N 1
ATOM 5478 C CA . TYR A 1 740 ? -24.174 -18.246 36.678 1.00 73.62 740 TYR A CA 1
ATOM 5479 C C . TYR A 1 740 ? -23.670 -18.993 37.913 1.00 73.62 740 TYR A C 1
ATOM 5481 O O . TYR A 1 740 ? -24.285 -19.981 38.317 1.00 73.62 740 TYR A O 1
ATOM 5489 N N . ASN A 1 741 ? -22.636 -18.465 38.568 1.00 74.19 741 ASN A N 1
ATOM 5490 C CA . ASN A 1 741 ? -22.216 -18.874 39.905 1.00 74.19 741 ASN A CA 1
ATOM 5491 C C . ASN A 1 741 ? -22.808 -17.989 41.018 1.00 74.19 741 ASN A C 1
ATOM 5493 O O . ASN A 1 741 ? -22.316 -18.006 42.143 1.00 74.19 741 ASN A O 1
ATOM 5497 N N . GLY A 1 742 ? -23.882 -17.244 40.725 1.00 73.50 742 GLY A N 1
ATOM 5498 C CA . GLY A 1 742 ? -24.618 -16.442 41.707 1.00 73.50 742 GLY A CA 1
ATOM 5499 C C . GLY A 1 742 ? -24.025 -15.060 41.998 1.00 73.50 742 GLY A C 1
ATOM 5500 O O . GLY A 1 742 ? -24.481 -14.397 42.930 1.00 73.50 742 GLY A O 1
ATOM 5501 N N . ARG A 1 743 ? -23.046 -14.593 41.208 1.00 76.94 743 ARG A N 1
ATOM 5502 C CA . ARG A 1 743 ? -22.290 -13.364 41.491 1.00 76.94 743 ARG A CA 1
ATOM 5503 C C . ARG A 1 743 ? -22.597 -12.228 40.541 1.00 76.94 743 ARG A C 1
ATOM 5505 O O . ARG A 1 743 ? -22.128 -12.183 39.407 1.00 76.94 743 ARG A O 1
ATOM 5512 N N . GLY A 1 744 ? -23.295 -11.242 41.083 1.00 80.38 744 GLY A N 1
ATOM 5513 C CA . GLY A 1 744 ? -23.607 -10.012 40.378 1.00 80.38 744 GLY A CA 1
ATOM 5514 C C . GLY A 1 744 ? -24.775 -10.141 39.413 1.00 80.38 744 GLY A C 1
ATOM 5515 O O . GLY A 1 744 ? -25.410 -11.188 39.281 1.00 80.38 744 GLY A O 1
ATOM 5516 N N . ASN A 1 745 ? -25.100 -9.020 38.789 1.00 79.69 745 ASN A N 1
ATOM 5517 C CA . ASN A 1 745 ? -26.252 -8.894 37.925 1.00 79.69 745 ASN A CA 1
ATOM 5518 C C . ASN A 1 745 ? -25.879 -9.300 36.497 1.00 79.69 745 ASN A C 1
ATOM 5520 O O . ASN A 1 745 ? -24.954 -8.750 35.898 1.00 79.69 745 ASN A O 1
ATOM 5524 N N . ILE A 1 746 ? -26.645 -10.242 35.944 1.00 75.62 746 ILE A N 1
ATOM 5525 C CA . ILE A 1 746 ? -26.505 -10.681 34.557 1.00 75.62 746 ILE A CA 1
ATOM 5526 C C . ILE A 1 746 ? -26.628 -9.519 33.575 1.00 75.62 746 ILE A C 1
ATOM 5528 O O . ILE A 1 746 ? -25.948 -9.541 32.556 1.00 75.62 746 ILE A O 1
ATOM 5532 N N . ASP A 1 747 ? -27.402 -8.483 33.916 1.00 77.19 747 ASP A N 1
ATOM 5533 C CA . ASP A 1 747 ? -27.602 -7.303 33.075 1.00 77.19 747 ASP A CA 1
ATOM 5534 C C . ASP A 1 747 ? -26.299 -6.539 32.783 1.00 77.19 747 ASP A C 1
ATOM 5536 O O . ASP A 1 747 ? -26.189 -5.932 31.723 1.00 77.19 747 ASP A O 1
ATOM 5540 N N . LEU A 1 748 ? -25.291 -6.641 33.660 1.00 68.75 748 LEU A N 1
ATOM 5541 C CA . LEU A 1 748 ? -23.986 -5.985 33.491 1.00 68.75 748 LEU A CA 1
ATOM 5542 C C . LEU A 1 748 ? -23.043 -6.723 32.548 1.00 68.75 748 LEU A C 1
ATOM 5544 O O . LEU A 1 748 ? -22.019 -6.182 32.138 1.00 68.75 748 LEU A O 1
ATOM 5548 N N . ILE A 1 749 ? -23.328 -7.993 32.274 1.00 65.62 749 ILE A N 1
ATOM 5549 C CA . ILE A 1 749 ? -22.525 -8.781 31.354 1.00 65.62 749 ILE A CA 1
ATOM 5550 C C . ILE A 1 749 ? -22.993 -8.428 29.944 1.00 65.62 749 ILE A C 1
ATOM 5552 O O . ILE A 1 749 ? -24.185 -8.633 29.672 1.00 65.62 749 ILE A O 1
ATOM 5556 N N . PRO A 1 750 ? -22.106 -7.936 29.050 1.00 61.53 750 PRO A N 1
ATOM 5557 C CA . PRO A 1 750 ? -22.432 -7.773 27.642 1.00 61.53 750 PRO A CA 1
ATOM 5558 C C . PRO A 1 750 ? -23.060 -9.059 27.139 1.00 61.53 750 PRO A C 1
ATOM 5560 O O . PRO A 1 750 ? -22.602 -10.153 27.477 1.00 61.53 750 PRO A O 1
ATOM 5563 N N . GLU A 1 751 ? -24.133 -8.954 26.369 1.00 54.16 751 GLU A N 1
ATOM 5564 C CA . GLU A 1 751 ? -24.904 -10.129 25.979 1.00 54.16 751 GLU A CA 1
ATOM 5565 C C . GLU A 1 751 ? -24.023 -11.191 25.291 1.00 54.16 751 GLU A C 1
ATOM 5567 O O . GLU A 1 751 ? -24.317 -12.383 25.367 1.00 54.16 751 GLU A O 1
ATOM 5572 N N . ASP A 1 752 ? -22.922 -10.776 24.653 1.00 50.25 752 ASP A N 1
ATOM 5573 C CA . ASP A 1 752 ? -21.899 -11.621 24.012 1.00 50.25 752 ASP A CA 1
ATOM 5574 C C . ASP A 1 752 ? -21.153 -12.521 24.986 1.00 50.25 752 ASP A C 1
ATOM 5576 O O . ASP A 1 752 ? -20.982 -13.711 24.719 1.00 50.25 752 ASP A O 1
ATOM 5580 N N . CYS A 1 753 ? -20.816 -12.003 26.164 1.00 56.19 753 CYS A N 1
ATOM 5581 C CA . CYS A 1 753 ? -20.218 -12.803 27.220 1.00 56.19 753 CYS A CA 1
ATOM 5582 C C . CYS A 1 753 ? -21.234 -13.801 27.791 1.00 56.19 753 CYS A C 1
ATOM 5584 O O . CYS A 1 753 ? -20.872 -14.924 28.113 1.00 56.19 753 CYS A O 1
ATOM 5586 N N . ARG A 1 754 ? -22.536 -13.477 27.842 1.00 61.53 754 ARG A N 1
ATOM 5587 C CA . ARG A 1 754 ? -23.552 -14.364 28.453 1.00 61.53 754 ARG A CA 1
ATOM 5588 C C . ARG A 1 754 ? -23.697 -15.738 27.786 1.00 61.53 754 ARG A C 1
ATOM 5590 O O . ARG A 1 754 ? -24.224 -16.639 28.441 1.00 61.53 754 ARG A O 1
ATOM 5597 N N . LEU A 1 755 ? -23.303 -15.872 26.515 1.00 49.09 755 LEU A N 1
ATOM 5598 C CA . LEU A 1 755 ? -23.568 -17.049 25.674 1.00 49.09 755 LEU A CA 1
ATOM 5599 C C . LEU A 1 755 ? -22.353 -17.964 25.451 1.00 49.09 755 LEU A C 1
ATOM 5601 O O . LEU A 1 755 ? -22.556 -19.147 25.195 1.00 49.09 755 LEU A O 1
ATOM 5605 N N . ALA A 1 756 ? -21.124 -17.453 25.577 1.00 54.31 756 ALA A N 1
ATOM 5606 C CA . ALA A 1 756 ? -19.900 -18.254 25.473 1.00 54.31 756 ALA A CA 1
ATOM 5607 C C . ALA A 1 756 ? -19.312 -18.545 26.861 1.00 54.31 756 ALA A C 1
ATOM 5609 O O . ALA A 1 756 ? -19.253 -19.696 27.289 1.00 54.31 756 ALA A O 1
ATOM 5610 N N . GLU A 1 757 ? -18.959 -17.489 27.595 1.00 62.84 757 GLU A N 1
ATOM 5611 C CA . GLU A 1 757 ? -18.446 -17.550 28.960 1.00 62.84 757 GLU A CA 1
ATOM 5612 C C . GLU A 1 757 ? -18.954 -16.338 29.746 1.00 62.84 757 GLU A C 1
ATOM 5614 O O . GLU A 1 757 ? -18.458 -15.224 29.554 1.00 62.84 757 GLU A O 1
ATOM 5619 N N . PRO A 1 758 ? -19.967 -16.508 30.613 1.00 65.06 758 PRO A N 1
ATOM 5620 C CA . PRO A 1 758 ? -20.728 -15.410 31.197 1.00 65.06 758 PRO A CA 1
ATOM 5621 C C . PRO A 1 758 ? -19.991 -14.768 32.367 1.00 65.06 758 PRO A C 1
ATOM 5623 O O . PRO A 1 758 ? -20.472 -14.759 33.497 1.00 65.06 758 PRO A O 1
ATOM 5626 N N . ARG A 1 759 ? -18.787 -14.274 32.097 1.00 73.69 759 ARG A N 1
ATOM 5627 C CA . ARG A 1 759 ? -17.837 -13.819 33.099 1.00 73.69 759 ARG A CA 1
ATOM 5628 C C . ARG A 1 759 ? -17.195 -12.524 32.620 1.00 73.69 759 ARG A C 1
ATOM 5630 O O . ARG A 1 759 ? -16.687 -12.452 31.502 1.00 73.69 759 ARG A O 1
ATOM 5637 N N . LEU A 1 760 ? -17.210 -11.497 33.462 1.00 75.00 760 LEU A N 1
ATOM 5638 C CA . LEU A 1 760 ? -16.654 -10.183 33.142 1.00 75.00 760 LEU A CA 1
ATOM 5639 C C . LEU A 1 760 ? -15.760 -9.690 34.279 1.00 75.00 760 LEU A C 1
ATOM 5641 O O . LEU A 1 760 ? -16.148 -9.715 35.448 1.00 75.00 760 LEU A O 1
ATOM 5645 N N . LEU A 1 761 ? -14.581 -9.183 33.920 1.00 78.88 761 LEU A N 1
ATOM 5646 C CA . LEU A 1 761 ? -13.799 -8.317 34.796 1.00 78.88 761 LEU A CA 1
ATOM 5647 C C . LEU A 1 761 ? -14.193 -6.872 34.536 1.00 78.88 761 LEU A C 1
ATOM 5649 O O . LEU A 1 761 ? -13.928 -6.329 33.464 1.00 78.88 761 LEU A O 1
ATOM 5653 N N . LYS A 1 762 ? -14.834 -6.265 35.528 1.00 79.94 762 LYS A N 1
ATOM 5654 C CA . LYS A 1 762 ? -15.344 -4.905 35.449 1.00 79.94 762 LYS A CA 1
ATOM 5655 C C . LYS A 1 762 ? -14.527 -3.985 36.344 1.00 79.94 762 LYS A C 1
ATOM 5657 O O . LYS A 1 762 ? -14.360 -4.270 37.528 1.00 79.94 762 LYS A O 1
ATOM 5662 N N . PHE A 1 763 ? -14.073 -2.867 35.792 1.00 80.62 763 PHE A N 1
ATOM 5663 C CA . PHE A 1 763 ? -13.476 -1.780 36.561 1.00 80.62 763 PHE A CA 1
ATOM 5664 C C . PHE A 1 763 ? -14.528 -0.742 36.938 1.00 80.62 763 PHE A C 1
ATOM 5666 O O . PHE A 1 763 ? -15.525 -0.550 36.245 1.00 80.62 763 PHE A O 1
ATOM 5673 N N . SER A 1 764 ? -14.326 -0.114 38.085 1.00 80.69 764 SER A N 1
ATOM 5674 C CA . SER A 1 764 ? -15.239 0.845 38.682 1.00 80.69 764 SER A CA 1
ATOM 5675 C C . SER A 1 764 ? -14.411 1.986 39.245 1.00 80.69 764 SER A C 1
ATOM 5677 O O . SER A 1 764 ? -13.632 1.773 40.169 1.00 80.69 764 SER A O 1
ATOM 5679 N N . ASP A 1 765 ? -14.571 3.187 38.699 1.00 75.88 765 ASP A N 1
ATOM 5680 C CA . ASP A 1 765 ? -13.982 4.417 39.225 1.00 75.88 765 ASP A CA 1
ATOM 5681 C C . ASP A 1 765 ? -14.799 5.630 38.745 1.00 75.88 765 ASP A C 1
ATOM 5683 O O . ASP A 1 765 ? -14.915 5.833 37.536 1.00 75.88 765 ASP A O 1
ATOM 5687 N N . PRO A 1 766 ? -15.338 6.470 39.653 1.00 67.38 766 PRO A N 1
ATOM 5688 C CA . PRO A 1 766 ? -16.064 7.690 39.293 1.00 67.38 766 PRO A CA 1
ATOM 5689 C C . PRO A 1 766 ? -15.313 8.653 38.370 1.00 67.38 766 PRO A C 1
ATOM 5691 O O . PRO A 1 766 ? -15.950 9.465 37.702 1.00 67.38 766 PRO A O 1
ATOM 5694 N N . ASN A 1 767 ? -13.977 8.622 38.384 1.00 63.41 767 ASN A N 1
ATOM 5695 C CA . ASN A 1 767 ? -13.145 9.520 37.582 1.00 63.41 767 ASN A CA 1
ATOM 5696 C C . ASN A 1 767 ? -12.608 8.858 36.306 1.00 63.41 767 ASN A C 1
ATOM 5698 O O . ASN A 1 767 ? -11.966 9.538 35.513 1.00 63.41 767 ASN A O 1
ATOM 5702 N N . ASN A 1 768 ? -12.892 7.567 36.099 1.00 61.62 768 ASN A N 1
ATOM 5703 C CA . ASN A 1 768 ? -12.370 6.768 34.992 1.00 61.62 768 ASN A CA 1
ATOM 5704 C C . ASN A 1 768 ? -10.823 6.747 34.915 1.00 61.62 768 ASN A C 1
ATOM 5706 O O . ASN A 1 768 ? -10.252 6.686 33.829 1.00 61.62 768 ASN A O 1
ATOM 5710 N N . ASP A 1 769 ? -10.139 6.796 36.068 1.00 65.44 769 ASP A N 1
ATOM 5711 C CA . ASP A 1 769 ? -8.668 6.805 36.183 1.00 65.44 769 ASP A CA 1
ATOM 5712 C C . ASP A 1 769 ? -8.083 5.390 36.429 1.00 65.44 769 ASP A C 1
ATOM 5714 O O . ASP A 1 769 ? -6.889 5.219 36.738 1.00 65.44 769 ASP A O 1
ATOM 5718 N N . LEU A 1 770 ? -8.929 4.359 36.347 1.00 65.25 770 LEU A N 1
ATOM 5719 C CA . LEU A 1 770 ? -8.623 2.990 36.744 1.00 65.25 770 LEU A CA 1
ATOM 5720 C C . LEU A 1 770 ? -9.209 1.967 35.749 1.00 65.25 770 LEU A C 1
ATOM 5722 O O . LEU A 1 770 ? -10.432 1.854 35.663 1.00 65.25 770 LEU A O 1
ATOM 5726 N N . PRO A 1 771 ? -8.365 1.186 35.045 1.00 67.12 771 PRO A N 1
ATOM 5727 C CA . PRO A 1 771 ? -6.897 1.236 35.045 1.00 67.12 771 PRO A CA 1
ATOM 5728 C C . PRO A 1 771 ? -6.368 2.579 34.519 1.00 67.12 771 PRO A C 1
ATOM 5730 O O . PRO A 1 771 ? -7.074 3.290 33.810 1.00 67.12 771 PRO A O 1
ATOM 5733 N N . ALA A 1 772 ? -5.122 2.945 34.843 1.00 65.81 772 ALA A N 1
ATOM 5734 C CA . ALA A 1 772 ? -4.567 4.184 34.297 1.00 65.81 772 ALA A CA 1
ATOM 5735 C C . ALA A 1 772 ? -4.461 4.071 32.779 1.00 65.81 772 ALA A C 1
ATOM 5737 O O . ALA A 1 772 ? -4.117 3.014 32.237 1.00 65.81 772 ALA A O 1
ATOM 5738 N N . ASN A 1 773 ? -4.674 5.195 32.107 1.00 53.44 773 ASN A N 1
ATOM 5739 C CA . ASN A 1 773 ? -4.522 5.269 30.668 1.00 53.44 773 ASN A CA 1
ATOM 5740 C C . ASN A 1 773 ? -3.089 4.861 30.249 1.00 53.44 773 ASN A C 1
ATOM 5742 O O . ASN A 1 773 ? -2.108 5.300 30.853 1.00 53.44 773 ASN A O 1
ATOM 5746 N N . GLY A 1 774 ? -2.968 3.967 29.262 1.00 53.53 774 GLY A N 1
ATOM 5747 C CA . GLY A 1 774 ? -1.684 3.414 28.800 1.00 53.53 774 GLY A CA 1
ATOM 5748 C C . GLY A 1 774 ? -1.046 2.363 29.719 1.00 53.53 774 GLY A C 1
ATOM 5749 O O . GLY A 1 774 ? 0.086 1.940 29.473 1.00 53.53 774 GLY A O 1
ATOM 5750 N N . SER A 1 775 ? -1.736 1.932 30.779 1.00 66.62 775 SER A N 1
ATOM 5751 C CA . SER A 1 775 ? -1.271 0.833 31.628 1.00 66.62 775 SER A CA 1
ATOM 5752 C C . SER A 1 775 ? -1.498 -0.535 30.979 1.00 66.62 775 SER A C 1
ATOM 5754 O O . SER A 1 775 ? -2.361 -0.717 30.122 1.00 66.62 775 SER A O 1
ATOM 5756 N N . THR A 1 776 ? -0.703 -1.521 31.392 1.00 69.75 776 THR A N 1
ATOM 5757 C CA . THR A 1 776 ? -0.937 -2.930 31.035 1.00 69.75 776 THR A CA 1
ATOM 5758 C C . THR A 1 776 ? -1.556 -3.617 32.229 1.00 69.75 776 THR A C 1
ATOM 5760 O O . THR A 1 776 ? -0.957 -3.586 33.303 1.00 69.75 776 THR A O 1
ATOM 5763 N N . VAL A 1 777 ? -2.710 -4.254 32.061 1.00 76.00 777 VAL A N 1
ATOM 5764 C CA . VAL A 1 777 ? -3.325 -5.014 33.149 1.00 76.00 777 VAL A CA 1
ATOM 5765 C C . VAL A 1 777 ? -3.111 -6.501 32.934 1.00 76.00 777 VAL A C 1
ATOM 5767 O O . VAL A 1 777 ? -3.408 -7.050 31.871 1.00 76.00 777 VAL A O 1
ATOM 5770 N N . PHE A 1 778 ? -2.615 -7.147 33.978 1.00 79.00 778 PHE A N 1
ATOM 5771 C CA . PHE A 1 778 ? -2.430 -8.582 34.051 1.00 79.00 778 PHE A CA 1
ATOM 5772 C C . PHE A 1 778 ? -3.336 -9.168 35.126 1.00 79.00 778 PHE A C 1
ATOM 5774 O O . PHE A 1 778 ? -3.458 -8.600 36.207 1.00 79.00 778 PHE A O 1
ATOM 5781 N N . ILE A 1 779 ? -3.911 -10.336 34.870 1.00 80.06 779 ILE A N 1
ATOM 5782 C CA . ILE A 1 779 ? -4.496 -11.176 35.913 1.00 80.06 779 ILE A CA 1
ATOM 5783 C C . ILE A 1 779 ? -3.472 -12.224 36.340 1.00 80.06 779 ILE A C 1
ATOM 5785 O O . ILE A 1 779 ? -3.030 -13.032 35.528 1.00 80.06 779 ILE A O 1
ATOM 5789 N N . ALA A 1 780 ? -3.090 -12.214 37.616 1.00 79.94 780 ALA A N 1
ATOM 5790 C CA . ALA A 1 780 ? -2.117 -13.129 38.199 1.00 79.94 780 ALA A CA 1
ATOM 5791 C C . ALA A 1 780 ? -2.779 -14.025 39.254 1.00 79.94 780 ALA A C 1
ATOM 5793 O O . ALA A 1 780 ? -3.171 -13.555 40.318 1.00 79.94 780 ALA A O 1
ATOM 5794 N N . CYS A 1 781 ? -2.888 -15.322 38.974 1.00 77.25 781 CYS A N 1
ATOM 5795 C CA . CYS A 1 781 ? -3.557 -16.306 39.829 1.00 77.25 781 CYS A CA 1
ATOM 5796 C C . CYS A 1 781 ? -2.551 -17.203 40.553 1.00 77.25 781 CYS A C 1
ATOM 5798 O O . CYS A 1 781 ? -1.720 -17.836 39.901 1.00 77.25 781 CYS A O 1
ATOM 5800 N N . LEU A 1 782 ? -2.641 -17.307 41.883 1.00 68.38 782 LEU A N 1
ATOM 5801 C CA . LEU A 1 782 ? -1.727 -18.106 42.708 1.00 68.38 782 LEU A CA 1
ATOM 5802 C C . LEU A 1 782 ? -2.329 -19.485 43.027 1.00 68.38 782 LEU A C 1
ATOM 5804 O O . LEU A 1 782 ? -3.284 -19.594 43.790 1.00 68.38 782 LEU A O 1
ATOM 5808 N N . GLY A 1 783 ? -1.726 -20.563 42.510 1.00 57.91 783 GLY A N 1
ATOM 5809 C CA . GLY A 1 783 ? -2.057 -21.938 42.918 1.00 57.91 783 GLY A CA 1
ATOM 5810 C C . GLY A 1 783 ? -3.229 -22.596 42.181 1.00 57.91 783 GLY A C 1
ATOM 5811 O O . GLY A 1 783 ? -3.739 -23.611 42.656 1.00 57.91 783 GLY A O 1
ATOM 5812 N N . ALA A 1 784 ? -3.640 -22.064 41.028 1.00 47.66 784 ALA A N 1
ATOM 5813 C CA . ALA A 1 784 ? -4.625 -22.709 40.165 1.00 47.66 784 ALA A CA 1
ATOM 5814 C C . ALA A 1 784 ? -3.986 -23.899 39.419 1.00 47.66 784 ALA A C 1
ATOM 5816 O O . ALA A 1 784 ? -2.968 -23.749 38.739 1.00 47.66 784 ALA A O 1
ATOM 5817 N N . ASN A 1 785 ? -4.562 -25.094 39.567 1.00 36.38 785 ASN A N 1
ATOM 5818 C CA . ASN A 1 785 ? -4.214 -26.238 38.726 1.00 36.38 785 ASN A CA 1
ATOM 5819 C C . ASN A 1 785 ? -4.849 -26.036 37.347 1.00 36.38 785 ASN A C 1
ATOM 5821 O O . ASN A 1 785 ? -6.047 -25.781 37.261 1.00 36.38 785 ASN A O 1
ATOM 5825 N N . THR A 1 786 ? -4.053 -26.166 36.290 1.00 32.03 786 THR A N 1
ATOM 5826 C CA . THR A 1 786 ? -4.545 -26.348 34.926 1.00 32.03 786 THR A CA 1
ATOM 5827 C C . THR A 1 786 ? -5.094 -27.771 34.801 1.00 32.03 786 THR A C 1
ATOM 5829 O O . THR A 1 786 ? -4.330 -28.731 34.931 1.00 32.03 786 THR A O 1
ATOM 5832 N N . GLU A 1 787 ? -6.400 -27.917 34.586 1.00 29.44 787 GLU A N 1
ATOM 5833 C CA . GLU A 1 787 ? -6.965 -29.110 33.935 1.00 29.44 787 GLU A CA 1
ATOM 5834 C C . GLU A 1 787 ? -7.358 -28.772 32.503 1.00 29.44 787 GLU A C 1
ATOM 5836 O O . GLU A 1 787 ? -7.919 -27.670 32.302 1.00 29.44 787 GLU A O 1
#

pLDDT: mean 81.03, std 18.17, range [26.94, 98.69]

Foldseek 3Di:
DDDDDDDDDDDDDDYDDDDDDDDDDDDDDDDDDDDDDDPPDPDPPPPPPFPKDKDFALFDLFQAEFEEEAEAQAFQSLLLLLLVLLCLCVQLCCQQQNAWFADDPPPPPPDTDHFPRAPGLPGAGPPRIHGLFRRHQFYKYWYDYQACALLAACQLDCVVPPLHDCLNHSNLQTQAFDDALAGDSPDVLSIDGRNVPNDSPRVSSSSSNNHRSYRLQRQSLVSVCLLQFPPFRAPDWHWDAPPPPGDTKIDGDPHGDVNSLVNNLVRAAFSHQYEYEYEAQAAHRAFDRMGCLSVLSHPPDFAAFWAPLLQQALPDPQTAALQDADDPPHDGQLRGPCCQDPVGGSNHTDDCLLSQSSCSQPSVSSTGVDHRHQALLLSLCLLQDQKFQQVDSNRDDQVPHDPVRIGGTSQFDNSVPPPFAGDHSVSLRYFYEYQYQADLVQFWDDQDPVCNLDTAGDFLVPHPCLQQANAVPDGRGDGHPPQLNDWAQDFTPPWAEQLDFAFDCVRPFLSGFWHQDRPSGDTRFSGKAFRLDKDQQDDPPDTSAPLHPVCVVRSRSRNQQADNRSDGHSIGGIRTGHNHNSSSVSLNSNPRSYHYHHSHFPADHDSVTCSHNCNNVSVNNVSSVSVSSHRDADPDDQDWDDDPVVLDIDGQKWKKKKDQAAQVVQPQVPFQKAADDPVVLVVVLVVCVVVVVQVDVVHSSRIRIITRAQFQRDCSDVQNVQQQEDQAGAGFGKYKHDVVVPTGDLVNFDVVCVPNPSIHIDGHHPVPCPPHRNIIIMMIGTSDDDD

Sequence (787 aa):
MKRNQLPTSPSTRRRASSAVVAGLGAASVAVALMSGCLERPVAGIEPRTTNVFVDRIQQNAVDKIDLLFMLDNSRSMADKQTLLAAAVPDLVNRLTNPRCQQQDPDDANGMLQQDPQPANADADCDAGFKREFPPIADIHIGVLTSSLGGHGADACSAAMGTQFNPQMVDMAHLIGPGVGTGRNWAATPAFLDWGADPNISSFTAMVQGAGENGCGFEASLEAWYRFLMDPEPYASIALEPCGNAGGQCAVPSEAVDETVLAQRAAFLRPDSLVAIIMLTDENDCSIIDGSQNYLAAKTNFNLPKSTSACDTNPNDPCCHSCGMKPVSGCTAPVDDPKCTGPNGPGTATHSQDSDADNVRCWQQKRRFGVDFLYPVQRYVNALSQSQLCVANNDLSGVADCADADLFANPLYSDLTGEGTGSRTPDGGLVFFAGIVGVPWDLISEDSDPDDPEKLVYKNAQSIDWGVILGTPETSPPIAPSNPIMLESRDARQGLLGVGTGSVDLDIQANGHEWIPSTSPGDLQYACIFELTEARDCSQPDAVACDCEPQELDRGSNNPLCQADDGSYSTTQRFGKAFPGTRHLEVLRGYGANSIVASICPRNATDQSRPDYGYRPAVDTIITRLADALQVRCLDREVAVTGSEENGDIDIACTLVEARPGLGSACNCASPGRDFSAPEVLPVVKEQLAEQGRCEGDPGCENFCLCDITPAGGDFNNSGYTECLNVDESTAPGWCYVDPYNGRGNIDLIPEDCRLAEPRLLKFSDPNNDLPANGSTVFIACLGANTE

Radius of gyration: 32.74 Å; chains: 1; bounding box: 92×84×113 Å